Protein AF-A0A061FBX7-F1 (afdb_monomer)

Mean predicted aligned error: 16.26 Å

Structure (mmCIF, N/CA/C/O backbone):
data_AF-A0A061FBX7-F1
#
_entry.id   AF-A0A061FBX7-F1
#
loop_
_atom_site.group_PDB
_atom_site.id
_atom_site.type_symbol
_atom_site.label_atom_id
_atom_site.label_alt_id
_atom_site.label_comp_id
_atom_site.label_asym_id
_atom_site.label_entity_id
_atom_site.label_seq_id
_atom_site.pdbx_PDB_ins_code
_atom_site.Cartn_x
_atom_site.Cartn_y
_atom_site.Cartn_z
_atom_site.occupancy
_atom_site.B_iso_or_equiv
_atom_site.auth_seq_id
_atom_site.auth_comp_id
_atom_site.auth_asym_id
_atom_site.auth_atom_id
_atom_site.pdbx_PDB_model_num
ATOM 1 N N . MET A 1 1 ? -15.322 -14.212 53.741 1.00 30.73 1 MET A N 1
ATOM 2 C CA . MET A 1 1 ? -14.758 -15.428 53.111 1.00 30.73 1 MET A CA 1
ATOM 3 C C . MET A 1 1 ? -15.400 -15.727 51.765 1.00 30.73 1 MET A C 1
ATOM 5 O O . MET A 1 1 ? -14.669 -15.696 50.796 1.00 30.73 1 MET A O 1
ATOM 9 N N . LEU A 1 2 ? -16.721 -15.928 51.662 1.00 35.56 2 LEU A N 1
ATOM 10 C CA . LEU A 1 2 ? -17.399 -16.136 50.369 1.00 35.56 2 LEU A CA 1
ATOM 11 C C . LEU A 1 2 ? -17.178 -14.976 49.386 1.00 35.56 2 LEU A C 1
ATOM 13 O O . LEU A 1 2 ? -16.721 -15.187 48.275 1.00 35.56 2 LEU A O 1
ATOM 17 N N . VAL A 1 3 ? -17.413 -13.743 49.839 1.00 41.81 3 VAL A N 1
ATOM 18 C CA . VAL A 1 3 ? -17.131 -12.533 49.056 1.00 41.81 3 VAL A CA 1
ATOM 19 C C . VAL A 1 3 ? -15.663 -12.482 48.622 1.00 41.81 3 VAL A C 1
ATOM 21 O O . VAL A 1 3 ? -15.387 -12.172 47.479 1.00 41.81 3 VAL A O 1
ATOM 24 N N . ALA A 1 4 ? -14.727 -12.876 49.491 1.00 39.84 4 ALA A N 1
ATOM 25 C CA . ALA A 1 4 ? -13.305 -12.925 49.155 1.00 39.84 4 ALA A CA 1
ATOM 26 C C . ALA A 1 4 ? -12.969 -14.030 48.135 1.00 39.84 4 ALA A C 1
ATOM 28 O O . ALA A 1 4 ? -12.164 -13.789 47.252 1.00 39.84 4 ALA A O 1
ATOM 29 N N . ALA A 1 5 ? -13.604 -15.205 48.210 1.00 41.50 5 ALA A N 1
ATOM 30 C CA . ALA A 1 5 ? -13.413 -16.304 47.258 1.00 41.50 5 ALA A CA 1
ATOM 31 C C . ALA A 1 5 ? -14.024 -15.995 45.882 1.00 41.50 5 ALA A C 1
ATOM 33 O O . ALA A 1 5 ? -13.436 -16.306 44.855 1.00 41.50 5 ALA A O 1
ATOM 34 N N . ILE A 1 6 ? -15.187 -15.343 45.853 1.00 48.66 6 ILE A N 1
ATOM 35 C CA . ILE A 1 6 ? -15.814 -14.885 44.610 1.00 48.66 6 ILE A CA 1
ATOM 36 C C . ILE A 1 6 ? -15.020 -13.714 44.030 1.00 48.66 6 ILE A C 1
ATOM 38 O O . ILE A 1 6 ? -14.793 -13.680 42.827 1.00 48.66 6 ILE A O 1
ATOM 42 N N . MET A 1 7 ? -14.505 -12.808 44.866 1.00 51.25 7 MET A N 1
ATOM 43 C CA . MET A 1 7 ? -13.568 -11.777 44.418 1.00 51.25 7 MET A CA 1
ATOM 44 C C . MET A 1 7 ? -12.276 -12.377 43.858 1.00 51.25 7 MET A C 1
ATOM 46 O O . MET A 1 7 ? -11.814 -11.878 42.845 1.00 51.25 7 MET A O 1
ATOM 50 N N . ASP A 1 8 ? -11.749 -13.466 44.423 1.00 45.56 8 ASP A N 1
ATOM 51 C CA . ASP A 1 8 ? -10.567 -14.176 43.899 1.00 45.56 8 ASP A CA 1
ATOM 52 C C . ASP A 1 8 ? -10.821 -14.811 42.506 1.00 45.56 8 ASP A C 1
ATOM 54 O O . ASP A 1 8 ? -9.954 -14.867 41.630 1.00 45.56 8 ASP A O 1
ATOM 58 N N . ILE A 1 9 ? -12.065 -15.233 42.252 1.00 51.78 9 ILE A N 1
ATOM 59 C CA . ILE A 1 9 ? -12.520 -15.710 40.934 1.00 51.78 9 ILE A CA 1
ATOM 60 C C . ILE A 1 9 ? -12.683 -14.540 39.941 1.00 51.78 9 ILE A C 1
ATOM 62 O O . ILE A 1 9 ? -12.393 -14.688 38.754 1.00 51.78 9 ILE A O 1
ATOM 66 N N . VAL A 1 10 ? -13.121 -13.365 40.404 1.00 50.16 10 VAL A N 1
ATOM 67 C CA . VAL A 1 10 ? -13.249 -12.151 39.574 1.00 50.16 10 VAL A CA 1
ATOM 68 C C . VAL A 1 10 ? -11.872 -11.541 39.243 1.00 50.16 10 VAL A C 1
ATOM 70 O O . VAL A 1 10 ? -11.658 -11.114 38.108 1.00 50.16 10 VAL A O 1
ATOM 73 N N . THR A 1 11 ? -10.920 -11.532 40.188 1.00 47.50 11 THR A N 1
ATOM 74 C CA . THR A 1 11 ? -9.554 -10.979 40.030 1.00 47.50 11 THR A CA 1
ATOM 75 C C . THR A 1 11 ? -8.681 -11.799 39.086 1.00 47.50 11 THR A C 1
ATOM 77 O O . THR A 1 11 ? -8.030 -11.226 38.216 1.00 47.50 11 THR A O 1
ATOM 80 N N . SER A 1 12 ? -8.660 -13.129 39.234 1.00 49.22 12 SER A N 1
ATOM 81 C CA . SER A 1 12 ? -7.790 -14.029 38.452 1.00 49.22 12 SER A CA 1
ATOM 82 C C . SER A 1 12 ? -8.063 -13.973 36.942 1.00 49.22 12 SER A C 1
ATOM 84 O O . SER A 1 12 ? -7.177 -14.232 36.120 1.00 49.22 12 SER A O 1
ATOM 86 N N . ASN A 1 13 ? -9.271 -13.542 36.577 1.00 49.19 13 ASN A N 1
ATOM 87 C CA . ASN A 1 13 ? -9.722 -13.360 35.205 1.00 49.19 13 ASN A CA 1
ATOM 88 C C . ASN A 1 13 ? -9.327 -11.995 34.592 1.00 49.19 13 ASN A C 1
ATOM 90 O O . ASN A 1 13 ? -9.381 -11.826 33.377 1.00 49.19 13 ASN A O 1
ATOM 94 N N . CYS A 1 14 ? -8.883 -11.014 35.378 1.00 47.19 14 CYS A N 1
ATOM 95 C CA . CYS A 1 14 ? -8.523 -9.697 34.838 1.00 47.19 14 CYS A CA 1
ATOM 96 C C . CYS A 1 14 ? -7.093 -9.639 34.253 1.00 47.19 14 CYS A C 1
ATOM 98 O O . CYS A 1 14 ? -6.830 -8.816 33.372 1.00 47.19 14 CYS A O 1
ATOM 100 N N . ASP A 1 15 ? -6.187 -10.522 34.695 1.00 43.06 15 ASP A N 1
ATOM 101 C CA . ASP A 1 15 ? -4.740 -10.411 34.426 1.00 43.06 15 ASP A CA 1
ATOM 102 C C . ASP A 1 15 ? -4.200 -11.407 33.375 1.00 43.06 15 ASP A C 1
ATOM 104 O O . ASP A 1 15 ? -3.099 -11.233 32.848 1.00 43.06 15 ASP A O 1
ATOM 108 N N . SER A 1 16 ? -4.958 -12.448 33.013 1.00 43.75 16 SER A N 1
ATOM 109 C CA . SER A 1 16 ? -4.467 -13.565 32.189 1.00 43.75 16 SER A CA 1
ATOM 110 C C . SER A 1 16 ? -4.903 -13.463 30.721 1.00 43.75 16 SER A C 1
ATOM 112 O O . SER A 1 16 ? -5.888 -14.046 30.283 1.00 43.75 16 SER A O 1
ATOM 114 N N . VAL A 1 17 ? -4.148 -12.715 29.910 1.00 46.06 17 VAL A N 1
ATOM 115 C CA . VAL A 1 17 ? -4.501 -12.484 28.488 1.00 46.06 17 VAL A CA 1
ATOM 116 C C . VAL A 1 17 ? -3.499 -13.091 27.504 1.00 46.06 17 VAL A C 1
ATOM 118 O O . VAL A 1 17 ? -3.404 -12.706 26.339 1.00 46.06 17 VAL A O 1
ATOM 121 N N . GLU A 1 18 ? -2.751 -14.093 27.945 1.00 41.50 18 GLU A N 1
ATOM 122 C CA . GLU A 1 18 ? -1.848 -14.835 27.075 1.00 41.50 18 GLU A CA 1
ATOM 123 C C . GLU A 1 18 ? -2.453 -16.200 26.746 1.00 41.50 18 GLU A C 1
ATOM 125 O O . GLU A 1 18 ? -2.173 -17.204 27.386 1.00 41.50 18 GLU A O 1
ATOM 130 N N . LYS A 1 19 ? -3.281 -16.248 25.695 1.00 35.69 19 LYS A N 1
ATOM 131 C CA . LYS A 1 19 ? -3.571 -17.487 24.946 1.00 35.69 19 LYS A CA 1
ATOM 132 C C . LYS A 1 19 ? -4.233 -18.650 25.707 1.00 35.69 19 LYS A C 1
ATOM 134 O O . LYS A 1 19 ? -4.146 -19.788 25.248 1.00 35.69 19 LYS A O 1
ATOM 139 N N . VAL A 1 20 ? -4.965 -18.400 26.786 1.00 32.47 20 VAL A N 1
ATOM 140 C CA . VAL A 1 20 ? -5.817 -19.432 27.394 1.00 32.47 20 VAL A CA 1
ATOM 141 C C . VAL A 1 20 ? -7.264 -19.137 27.028 1.00 32.47 20 VAL A C 1
ATOM 143 O O . VAL A 1 20 ? -7.769 -18.050 27.288 1.00 32.47 20 VAL A O 1
ATOM 146 N N . SER A 1 21 ? -7.917 -20.094 26.369 1.00 39.56 21 SER A N 1
ATOM 147 C CA . SER A 1 21 ? -9.361 -20.088 26.141 1.00 39.56 21 SER A CA 1
ATOM 148 C C . SER A 1 21 ? -10.069 -19.835 27.471 1.00 39.56 21 SER A C 1
ATOM 150 O O . SER A 1 21 ? -10.026 -20.691 28.360 1.00 39.56 21 SER A O 1
ATOM 152 N N . PHE A 1 22 ? -10.680 -18.662 27.613 1.00 52.84 22 PHE A N 1
ATOM 153 C CA . PHE A 1 22 ? -11.500 -18.337 28.767 1.00 52.84 22 PHE A CA 1
ATOM 154 C C . PHE A 1 22 ? -12.619 -19.373 28.868 1.00 52.84 22 PHE A C 1
ATOM 156 O O . PHE A 1 22 ? -13.386 -19.552 27.921 1.00 52.84 22 PHE A O 1
ATOM 163 N N . LYS A 1 23 ? -12.691 -20.095 29.987 1.00 59.38 23 LYS A N 1
ATOM 164 C CA . LYS A 1 23 ? -13.864 -20.916 30.280 1.00 59.38 23 LYS A CA 1
ATOM 165 C C . LYS A 1 23 ? -14.866 -20.033 31.019 1.00 59.38 23 LYS A C 1
ATOM 167 O O . LYS A 1 23 ? -14.463 -19.393 31.988 1.00 59.38 23 LYS A O 1
ATOM 172 N N . PRO A 1 24 ? -16.130 -19.972 30.577 1.00 65.94 24 PRO A N 1
ATOM 173 C CA . PRO A 1 24 ? -17.159 -19.251 31.311 1.00 65.94 24 PRO A CA 1
ATOM 174 C C . PRO A 1 24 ? -17.283 -19.833 32.722 1.00 65.94 24 PRO A C 1
ATOM 176 O O . PRO A 1 24 ? -17.388 -21.050 32.888 1.00 65.94 24 PRO A O 1
ATOM 179 N N . SER A 1 25 ? -17.251 -18.965 33.735 1.00 69.44 25 SER A N 1
ATOM 180 C CA . SER A 1 25 ? -17.428 -19.371 35.138 1.00 69.44 25 SER A CA 1
ATOM 181 C C . SER A 1 25 ? -18.902 -19.532 35.520 1.00 69.44 25 SER A C 1
ATOM 183 O O . SER A 1 25 ? -19.210 -20.103 36.564 1.00 69.44 25 SER A O 1
ATOM 185 N N . LEU A 1 26 ? -19.809 -19.019 34.685 1.00 76.81 26 LEU A N 1
ATOM 186 C CA . LEU A 1 26 ? -21.256 -19.069 34.870 1.00 76.81 26 LEU A CA 1
ATOM 187 C C . LEU A 1 26 ? -21.917 -19.962 33.807 1.00 76.81 26 LEU A C 1
ATOM 189 O O . LEU A 1 26 ? -21.356 -20.149 32.725 1.00 76.81 26 LEU A O 1
ATOM 193 N N . PRO A 1 27 ? -23.096 -20.536 34.106 1.00 79.19 27 PRO A N 1
ATOM 194 C CA . PRO A 1 27 ? -23.764 -21.467 33.207 1.00 79.19 27 PRO A CA 1
ATOM 195 C C . PRO A 1 27 ? -24.262 -20.805 31.911 1.00 79.19 27 PRO A C 1
ATOM 197 O O . PRO A 1 27 ? -24.649 -19.637 31.884 1.00 79.19 27 PRO A O 1
ATOM 200 N N . GLY A 1 28 ? -24.307 -21.596 30.835 1.00 81.94 28 GLY A N 1
ATOM 201 C CA . GLY A 1 28 ? -24.834 -21.185 29.526 1.00 81.94 28 GLY A CA 1
ATOM 202 C C . GLY A 1 28 ? -26.365 -21.160 29.420 1.00 81.94 28 GLY A C 1
ATOM 203 O O . GLY A 1 28 ? -26.886 -20.817 28.365 1.00 81.94 28 GLY A O 1
ATOM 204 N N . ASN A 1 29 ? -27.074 -21.550 30.482 1.00 84.19 29 ASN A N 1
ATOM 205 C CA . ASN A 1 29 ? -28.534 -21.559 30.596 1.00 84.19 29 ASN A CA 1
ATOM 206 C C . ASN A 1 29 ? -28.996 -20.673 31.765 1.00 84.19 29 ASN A C 1
ATOM 208 O O . ASN A 1 29 ? -29.769 -21.115 32.617 1.00 84.19 29 ASN A O 1
ATOM 212 N N . ALA A 1 30 ? -28.458 -19.455 31.844 1.00 85.75 30 ALA A N 1
ATOM 213 C CA . ALA A 1 30 ? -28.849 -18.504 32.875 1.00 85.75 30 ALA A CA 1
ATOM 214 C C . ALA A 1 30 ? -30.333 -18.148 32.727 1.00 85.75 30 ALA A C 1
ATOM 216 O O . ALA A 1 30 ? -30.845 -18.036 31.613 1.00 85.75 30 ALA A O 1
ATOM 217 N N . GLU A 1 31 ? -31.037 -17.986 33.844 1.00 84.81 31 GLU A N 1
ATOM 218 C CA . GLU A 1 31 ? -32.432 -17.570 33.787 1.00 84.81 31 GLU A CA 1
ATOM 219 C C . GLU A 1 31 ? -32.503 -16.094 33.380 1.00 84.81 31 GLU A C 1
ATOM 221 O O . GLU A 1 31 ? -31.770 -15.259 33.910 1.00 84.81 31 GLU A O 1
ATOM 226 N N . MET A 1 32 ? -33.417 -15.753 32.468 1.00 88.56 32 MET A N 1
ATOM 227 C CA . MET A 1 32 ? -33.573 -14.385 31.955 1.00 88.56 32 MET A CA 1
ATOM 228 C C . MET A 1 32 ? -33.768 -13.348 33.079 1.00 88.56 32 MET A C 1
ATOM 230 O O . MET A 1 32 ? -33.271 -12.231 32.980 1.00 88.56 32 MET A O 1
ATOM 234 N N . ARG A 1 33 ? -34.402 -13.732 34.197 1.00 85.50 33 ARG A N 1
ATOM 235 C CA . ARG A 1 33 ? -34.553 -12.871 35.384 1.00 85.50 33 ARG A CA 1
ATOM 236 C C . ARG A 1 33 ? -33.225 -12.484 36.044 1.00 85.50 33 ARG A C 1
ATOM 238 O O . ARG A 1 33 ? -33.114 -11.379 36.561 1.00 85.50 33 ARG A O 1
ATOM 245 N N . ASP A 1 34 ? -32.234 -13.377 36.036 1.00 83.12 34 ASP A N 1
ATOM 246 C CA . ASP A 1 34 ? -30.929 -13.126 36.658 1.00 83.12 34 ASP A CA 1
ATOM 247 C C . ASP A 1 34 ? -30.121 -12.149 35.795 1.00 83.12 34 ASP A C 1
ATOM 249 O O . ASP A 1 34 ? -29.442 -11.264 36.317 1.00 83.12 34 ASP A O 1
ATOM 253 N N . ILE A 1 35 ? -30.254 -12.275 34.469 1.00 87.75 35 ILE A N 1
ATOM 254 C CA . ILE A 1 35 ? -29.691 -11.339 33.491 1.00 87.75 35 ILE A CA 1
ATOM 255 C C . ILE A 1 35 ? -30.348 -9.960 33.645 1.00 87.75 35 ILE A C 1
ATOM 257 O O . ILE A 1 35 ? -29.634 -8.967 33.772 1.00 87.75 35 ILE A O 1
ATOM 261 N N . ALA A 1 36 ? -31.681 -9.901 33.725 1.00 88.25 36 ALA A N 1
ATOM 262 C CA . ALA A 1 36 ? -32.429 -8.657 33.917 1.00 88.25 36 ALA A CA 1
ATOM 263 C C . ALA A 1 36 ? -32.042 -7.942 35.222 1.00 88.25 36 ALA A C 1
ATOM 265 O O . ALA A 1 36 ? -31.834 -6.732 35.234 1.00 88.25 36 ALA A O 1
ATOM 266 N N . ALA A 1 37 ? -31.867 -8.691 36.315 1.00 82.56 37 ALA A N 1
ATOM 267 C CA . ALA A 1 37 ? -31.411 -8.125 37.582 1.00 82.56 37 ALA A CA 1
ATOM 268 C C . ALA A 1 37 ? -29.996 -7.528 37.478 1.00 82.56 37 ALA A C 1
ATOM 270 O O . ALA A 1 37 ? -29.725 -6.486 38.073 1.00 82.56 37 ALA A O 1
ATOM 271 N N . ALA A 1 38 ? -29.087 -8.163 36.729 1.00 85.88 38 ALA A N 1
ATOM 272 C CA . ALA A 1 38 ? -27.748 -7.623 36.510 1.00 85.88 38 ALA A CA 1
ATOM 273 C C . ALA A 1 38 ? -27.768 -6.351 35.646 1.00 85.88 38 ALA A C 1
ATOM 275 O O . ALA A 1 38 ? -27.076 -5.395 35.988 1.00 85.88 38 ALA A O 1
ATOM 276 N N . ILE A 1 39 ? -28.574 -6.327 34.580 1.00 87.94 39 ILE A N 1
ATOM 277 C CA . ILE A 1 39 ? -28.786 -5.149 33.722 1.00 87.94 39 ILE A CA 1
ATOM 278 C C . ILE A 1 39 ? -29.280 -3.964 34.557 1.00 87.94 39 ILE A C 1
ATOM 280 O O . ILE A 1 39 ? -28.610 -2.935 34.618 1.00 87.94 39 ILE A O 1
ATOM 284 N N . HIS A 1 40 ? -30.343 -4.167 35.333 1.00 85.88 40 HIS A N 1
ATOM 285 C CA . HIS A 1 40 ? -30.916 -3.127 36.183 1.00 85.88 40 HIS A CA 1
ATOM 286 C C . HIS A 1 40 ? -29.911 -2.584 37.219 1.00 85.88 40 HIS A C 1
ATOM 288 O O . HIS A 1 40 ? -29.884 -1.392 37.516 1.00 85.88 40 HIS A O 1
ATOM 294 N N . VAL A 1 41 ? -29.058 -3.439 37.803 1.00 83.56 41 VAL A N 1
ATOM 295 C CA . VAL A 1 41 ? -28.013 -2.985 38.745 1.00 83.56 41 VAL A CA 1
ATOM 296 C C . VAL A 1 41 ? -26.962 -2.109 38.055 1.00 83.56 41 VAL A C 1
ATOM 298 O O . VAL A 1 41 ? -26.411 -1.207 38.692 1.00 83.56 41 VAL A O 1
ATOM 301 N N . ILE A 1 42 ? -26.653 -2.377 36.784 1.00 84.12 42 ILE A N 1
ATOM 302 C CA . ILE A 1 42 ? -25.707 -1.575 36.003 1.00 84.12 42 ILE A CA 1
ATOM 303 C C . ILE A 1 42 ? -26.310 -0.202 35.692 1.00 84.12 42 ILE A C 1
ATOM 305 O O . ILE A 1 42 ? -25.640 0.797 35.948 1.00 84.12 42 ILE A O 1
ATOM 309 N N . GLU A 1 43 ? -27.553 -0.160 35.213 1.00 84.56 43 GLU A N 1
ATOM 310 C CA . GLU A 1 43 ? -28.271 1.067 34.828 1.00 84.56 43 GLU A CA 1
ATOM 311 C C . GLU A 1 43 ? -28.480 2.017 36.010 1.00 84.56 43 GLU A C 1
ATOM 313 O O . GLU A 1 43 ? -28.052 3.169 35.985 1.00 84.56 43 GLU A O 1
ATOM 318 N N . GLU A 1 44 ? -29.057 1.513 37.101 1.00 81.00 44 GLU A N 1
ATOM 319 C CA . GLU A 1 44 ? -29.373 2.320 38.287 1.00 81.00 44 GLU A CA 1
ATOM 320 C C . GLU A 1 44 ? -28.124 2.662 39.118 1.00 81.00 44 GLU A C 1
ATOM 322 O O . GLU A 1 44 ? -28.169 3.435 40.079 1.00 81.00 44 GLU A O 1
ATOM 327 N N . GLY A 1 45 ? -26.977 2.054 38.794 1.00 67.25 45 GLY A N 1
ATOM 328 C CA . GLY A 1 45 ? -25.735 2.219 39.540 1.00 67.25 45 GLY A CA 1
ATOM 329 C C . GLY A 1 45 ? -25.822 1.727 40.992 1.00 67.25 45 GLY A C 1
ATOM 330 O O . GLY A 1 45 ? -24.983 2.097 41.817 1.00 67.25 45 GLY A O 1
ATOM 331 N N . GLY A 1 46 ? -26.821 0.909 41.325 1.00 61.38 46 GLY A N 1
ATOM 332 C CA . GLY A 1 46 ? -27.153 0.497 42.684 1.00 61.38 46 GLY A CA 1
ATOM 333 C C . GLY A 1 46 ? -28.169 -0.644 42.714 1.00 61.38 46 GLY A C 1
ATOM 334 O O . GLY A 1 46 ? -28.740 -1.025 41.699 1.00 61.38 46 GLY A O 1
ATOM 335 N N . MET A 1 47 ? -28.370 -1.229 43.894 1.00 53.56 47 MET A N 1
ATOM 336 C CA . MET A 1 47 ? -29.366 -2.283 44.098 1.00 53.56 47 MET A CA 1
ATOM 337 C C . MET A 1 47 ? -30.609 -1.660 44.740 1.00 53.56 47 MET A C 1
ATOM 339 O O . MET A 1 47 ? -30.519 -1.190 45.878 1.00 53.56 47 MET A O 1
ATOM 343 N N . HIS A 1 48 ? -31.744 -1.664 44.034 1.00 47.59 48 HIS A N 1
ATOM 344 C CA . HIS A 1 48 ? -33.036 -1.257 44.598 1.00 47.59 48 HIS A CA 1
ATOM 345 C C . HIS A 1 48 ? -33.662 -2.417 45.375 1.00 47.59 48 HIS A C 1
ATOM 347 O O . HIS A 1 48 ? -33.639 -3.571 44.945 1.00 47.59 48 HIS A O 1
ATOM 353 N N . LEU A 1 49 ? -34.164 -2.107 46.570 1.00 47.72 49 LEU A N 1
ATOM 354 C CA . LEU A 1 49 ? -34.883 -3.036 47.435 1.00 47.72 49 LEU A CA 1
ATOM 355 C C . LEU A 1 49 ? -36.374 -2.795 47.212 1.00 47.72 49 LEU A C 1
ATOM 357 O O . LEU A 1 49 ? -36.851 -1.701 47.495 1.00 47.72 49 LEU A O 1
ATOM 361 N N . ASP A 1 50 ? -37.097 -3.797 46.726 1.00 41.72 50 ASP A N 1
ATOM 362 C CA . ASP A 1 50 ? -38.546 -3.700 46.565 1.00 41.72 50 ASP A CA 1
ATOM 363 C C . ASP A 1 50 ? -39.207 -3.661 47.962 1.00 41.72 50 ASP A C 1
ATOM 365 O O . ASP A 1 50 ? -39.163 -4.641 48.719 1.00 41.72 50 ASP A O 1
ATOM 369 N N . GLU A 1 51 ? -39.758 -2.509 48.362 1.00 36.62 51 GLU A N 1
ATOM 370 C CA . GLU A 1 51 ? -40.687 -2.415 49.496 1.00 36.62 51 GLU A CA 1
ATOM 371 C C . GLU A 1 51 ? -42.036 -2.972 49.022 1.00 36.62 51 GLU A C 1
ATOM 373 O O . GLU A 1 51 ? -42.899 -2.245 48.538 1.00 36.62 51 GLU A O 1
ATOM 378 N N . GLY A 1 52 ? -42.216 -4.289 49.152 1.00 35.56 52 GLY A N 1
ATOM 379 C CA . GLY A 1 52 ? -43.531 -4.905 49.000 1.00 35.56 52 GLY A CA 1
ATOM 380 C C . GLY A 1 52 ? -44.536 -4.267 49.966 1.00 35.56 52 GLY A C 1
ATOM 381 O O . GLY A 1 52 ? -44.223 -4.074 51.143 1.00 35.56 52 GLY A O 1
ATOM 382 N N . GLU A 1 53 ? -45.712 -3.931 49.433 1.00 33.78 53 GLU A N 1
ATOM 383 C CA . GLU A 1 53 ? -46.841 -3.266 50.090 1.00 33.78 53 GLU A CA 1
ATOM 384 C C . GLU A 1 53 ? -46.976 -3.612 51.581 1.00 33.78 53 GLU A C 1
ATOM 386 O O . GLU A 1 53 ? -47.194 -4.762 51.974 1.00 33.78 53 GLU A O 1
ATOM 391 N N . ARG A 1 54 ? -46.860 -2.578 52.421 1.00 33.59 54 ARG A N 1
ATOM 392 C CA . ARG A 1 54 ? -47.169 -2.650 53.848 1.00 33.59 54 ARG A CA 1
ATOM 393 C C . ARG A 1 54 ? -48.655 -2.960 54.011 1.00 33.59 54 ARG A C 1
ATOM 395 O O . ARG A 1 54 ? -49.494 -2.113 53.724 1.00 33.59 54 ARG A O 1
ATOM 402 N N . ASN A 1 55 ? -48.970 -4.141 54.531 1.00 34.91 55 ASN A N 1
ATOM 403 C CA . ASN A 1 55 ? -50.053 -4.215 55.500 1.00 34.91 55 ASN A CA 1
ATOM 404 C C . ASN A 1 55 ? -49.434 -3.838 56.844 1.00 34.91 55 ASN A C 1
ATOM 406 O O . ASN A 1 55 ? -48.494 -4.491 57.299 1.00 34.91 55 ASN A O 1
ATOM 410 N N . ASP A 1 56 ? -49.909 -2.721 57.386 1.00 43.53 56 ASP A N 1
ATOM 411 C CA . ASP A 1 56 ? -49.566 -2.233 58.714 1.00 43.53 56 ASP A CA 1
ATOM 412 C C . ASP A 1 56 ? -49.894 -3.285 59.788 1.00 43.53 56 ASP A C 1
ATOM 414 O O . ASP A 1 56 ? -50.759 -4.141 59.594 1.00 43.53 56 ASP A O 1
ATOM 418 N N . ASP A 1 57 ? -49.201 -3.150 60.920 1.00 41.44 57 ASP A N 1
ATOM 419 C CA . ASP A 1 57 ? -49.297 -3.925 62.165 1.00 41.44 57 ASP A CA 1
ATOM 420 C C . ASP A 1 57 ? -48.332 -5.121 62.281 1.00 41.44 57 ASP A C 1
ATOM 422 O O . ASP A 1 57 ? -48.710 -6.279 62.148 1.00 41.44 57 ASP A O 1
ATOM 426 N N . ASP A 1 58 ? -47.061 -4.831 62.583 1.00 34.97 58 ASP A N 1
ATOM 427 C CA . ASP A 1 58 ? -46.453 -5.322 63.830 1.00 34.97 58 ASP A CA 1
ATOM 428 C C . ASP A 1 58 ? -45.102 -4.634 64.103 1.00 34.97 58 ASP A C 1
ATOM 430 O O . ASP A 1 58 ? -44.163 -4.649 63.303 1.00 34.97 58 ASP A O 1
ATOM 434 N N . ASP A 1 59 ? -45.042 -3.999 65.271 1.00 44.94 59 ASP A N 1
ATOM 435 C CA . ASP A 1 59 ? -43.889 -3.319 65.850 1.00 44.94 59 ASP A CA 1
ATOM 436 C C . ASP A 1 59 ? -43.007 -4.368 66.551 1.00 44.94 59 ASP A C 1
ATOM 438 O O . ASP A 1 59 ? -43.230 -4.701 67.714 1.00 44.94 59 ASP A O 1
ATOM 442 N N . ASP A 1 60 ? -42.022 -4.933 65.844 1.00 37.12 60 ASP A N 1
ATOM 443 C CA . ASP A 1 60 ? -40.865 -5.545 66.505 1.00 37.12 60 ASP A CA 1
ATOM 444 C C . ASP A 1 60 ? -39.567 -5.350 65.710 1.00 37.12 60 ASP A C 1
ATOM 446 O O . ASP A 1 60 ? -39.448 -5.605 64.506 1.00 37.12 60 ASP A O 1
ATOM 450 N N . GLY A 1 61 ? -38.563 -4.857 66.427 1.00 42.22 61 GLY A N 1
ATOM 451 C CA . GLY A 1 61 ? -37.253 -4.499 65.922 1.00 42.22 61 GLY A CA 1
ATOM 452 C C . GLY A 1 61 ? -36.433 -5.730 65.559 1.00 42.22 61 GLY A C 1
ATOM 453 O O . GLY A 1 61 ? -35.685 -6.261 66.373 1.00 42.22 61 GLY A O 1
ATOM 454 N N . GLY A 1 62 ? -36.472 -6.114 64.286 1.00 30.02 62 GLY A N 1
ATOM 455 C CA . GLY A 1 62 ? -35.549 -7.072 63.689 1.00 30.02 62 GLY A CA 1
ATOM 456 C C . GLY A 1 62 ? -34.885 -6.482 62.452 1.00 30.02 62 GLY A C 1
ATOM 457 O O . GLY A 1 62 ? -35.474 -6.457 61.375 1.00 30.02 62 GLY A O 1
ATOM 458 N N . ARG A 1 63 ? -33.630 -6.025 62.573 1.00 36.91 63 ARG A N 1
ATOM 459 C CA . ARG A 1 63 ? -32.788 -5.601 61.437 1.00 36.91 63 ARG A CA 1
ATOM 460 C C . ARG A 1 63 ? -32.387 -6.836 60.612 1.00 36.91 63 ARG A C 1
ATOM 462 O O . ARG A 1 63 ? -31.257 -7.308 60.693 1.00 36.91 63 ARG A O 1
ATOM 469 N N . GLY A 1 64 ? -33.334 -7.391 59.860 1.00 26.78 64 GLY A N 1
ATOM 470 C CA . GLY A 1 64 ? -33.107 -8.482 58.917 1.00 26.78 64 GLY A CA 1
ATOM 471 C C . GLY A 1 64 ? -32.377 -7.974 57.675 1.00 26.78 64 GLY A C 1
ATOM 472 O O . GLY A 1 64 ? -32.857 -7.065 57.002 1.00 26.78 64 GLY A O 1
ATOM 473 N N . MET A 1 65 ? -31.205 -8.544 57.386 1.00 30.91 65 MET A N 1
ATOM 474 C CA . MET A 1 65 ? -30.478 -8.344 56.126 1.00 30.91 65 MET A CA 1
ATOM 475 C C . MET A 1 65 ? -31.334 -8.861 54.957 1.00 30.91 65 MET A C 1
ATOM 477 O O . MET A 1 65 ? -31.730 -10.024 54.953 1.00 30.91 65 MET A O 1
ATOM 481 N N . LYS A 1 66 ? -31.616 -7.994 53.978 1.00 32.34 66 LYS A N 1
ATOM 482 C CA . LYS A 1 66 ? -32.428 -8.256 52.775 1.00 32.34 66 LYS A CA 1
ATOM 483 C C . LYS A 1 66 ? -31.566 -7.996 51.528 1.00 32.34 66 LYS A C 1
ATOM 485 O O . LYS A 1 66 ? -30.880 -6.978 51.493 1.00 32.34 66 LYS A O 1
ATOM 490 N N . GLY A 1 67 ? -31.574 -8.881 50.524 1.00 32.22 67 GLY A N 1
ATOM 491 C CA . GLY A 1 67 ? -30.875 -8.649 49.249 1.00 32.22 67 GLY A CA 1
ATOM 492 C C . GLY A 1 67 ? -31.242 -9.620 48.127 1.00 32.22 67 GLY A C 1
ATOM 493 O O . GLY A 1 67 ? -31.791 -10.690 48.387 1.00 32.22 67 GLY A O 1
ATOM 494 N N . ILE A 1 68 ? -30.923 -9.225 46.887 1.00 35.53 68 ILE A N 1
ATOM 495 C CA . ILE A 1 68 ? -31.005 -10.064 45.684 1.00 35.53 68 ILE A CA 1
ATOM 496 C C . ILE A 1 68 ? -29.857 -11.065 45.738 1.00 35.53 68 ILE A C 1
ATOM 498 O O . ILE A 1 68 ? -28.691 -10.696 45.855 1.00 35.53 68 ILE A O 1
ATOM 502 N N . GLY A 1 69 ? -30.192 -12.346 45.679 1.00 31.83 69 GLY A N 1
ATOM 503 C CA . GLY A 1 69 ? -29.210 -13.406 45.631 1.00 31.83 69 GLY A CA 1
ATOM 504 C C . GLY A 1 69 ? -28.908 -13.811 44.195 1.00 31.83 69 GLY A C 1
ATOM 505 O O . GLY A 1 69 ? -29.705 -14.524 43.598 1.00 31.83 69 GLY A O 1
ATOM 506 N N . ILE A 1 70 ? -27.736 -13.446 43.671 1.00 38.09 70 ILE A N 1
ATOM 507 C CA . ILE A 1 70 ? -27.219 -14.082 42.448 1.00 38.09 70 ILE A CA 1
ATOM 508 C C . ILE A 1 70 ? -26.822 -15.510 42.829 1.00 38.09 70 ILE A C 1
ATOM 510 O O . ILE A 1 70 ? -25.934 -15.699 43.665 1.00 38.09 70 ILE A O 1
ATOM 514 N N . LYS A 1 71 ? -27.505 -16.515 42.272 1.00 31.77 71 LYS A N 1
ATOM 515 C CA . LYS A 1 71 ? -27.282 -17.929 42.597 1.00 31.77 71 LYS A CA 1
ATOM 516 C C . LYS A 1 71 ? -26.076 -18.452 41.812 1.00 31.77 71 LYS A C 1
ATOM 518 O O . LYS A 1 71 ? -26.212 -19.003 40.724 1.00 31.77 71 LYS A O 1
ATOM 523 N N . ILE A 1 72 ? -24.877 -18.266 42.357 1.00 33.88 72 ILE A N 1
ATOM 524 C CA . ILE A 1 72 ? -23.630 -18.734 41.740 1.00 33.88 72 ILE A CA 1
ATOM 525 C C . ILE A 1 72 ? -23.323 -20.122 42.298 1.00 33.88 72 ILE A C 1
ATOM 527 O O . ILE A 1 72 ? -22.956 -20.236 43.463 1.00 33.88 72 ILE A O 1
ATOM 531 N N . LEU A 1 73 ? -23.466 -21.146 41.444 1.00 31.03 73 LEU A N 1
ATOM 532 C CA . LEU A 1 73 ? -23.225 -22.575 41.710 1.00 31.03 73 LEU A CA 1
ATOM 533 C C . LEU A 1 73 ? -24.033 -23.153 42.889 1.00 31.03 73 LEU A C 1
ATOM 535 O O . LEU A 1 73 ? -23.922 -22.708 44.027 1.00 31.03 73 LEU A O 1
ATOM 539 N N . GLU A 1 74 ? -24.850 -24.172 42.599 1.00 32.16 74 GLU A N 1
ATOM 540 C CA . GLU A 1 74 ? -25.496 -25.085 43.566 1.00 32.16 74 GLU A CA 1
ATOM 541 C C . GLU A 1 74 ? -25.824 -24.494 44.960 1.00 32.16 74 GLU A C 1
ATOM 543 O O . GLU A 1 74 ? -25.503 -25.069 45.995 1.00 32.16 74 GLU A O 1
ATOM 548 N N . GLY A 1 75 ? -26.513 -23.344 44.997 1.00 33.28 75 GLY A N 1
ATOM 549 C CA . GLY A 1 75 ? -27.165 -22.837 46.212 1.00 33.28 75 GLY A CA 1
ATOM 550 C C . GLY A 1 75 ? -26.520 -21.652 46.936 1.00 33.28 75 GLY A C 1
ATOM 551 O O . GLY A 1 75 ? -27.043 -21.280 47.984 1.00 33.28 75 GLY A O 1
ATOM 552 N N . THR A 1 76 ? -25.468 -21.014 46.411 1.00 31.19 76 THR A N 1
ATOM 553 C CA . THR A 1 76 ? -24.835 -19.877 47.110 1.00 31.19 76 THR A CA 1
ATOM 554 C C . THR A 1 76 ? -25.271 -18.519 46.548 1.00 31.19 76 THR A C 1
ATOM 556 O O . THR A 1 76 ? -25.082 -18.245 45.365 1.00 31.19 76 THR A O 1
ATOM 559 N N . THR A 1 77 ? -25.850 -17.661 47.395 1.00 34.03 77 THR A N 1
ATOM 560 C CA . THR A 1 77 ? -26.307 -16.300 47.058 1.00 34.03 77 THR A CA 1
ATOM 561 C C . THR A 1 77 ? -25.336 -15.226 47.559 1.00 34.03 77 THR A C 1
ATOM 563 O O . THR A 1 77 ? -24.890 -15.259 48.706 1.00 34.03 77 THR A O 1
ATOM 566 N N . VAL A 1 78 ? -24.994 -14.262 46.697 1.00 37.88 78 VAL A N 1
ATOM 567 C CA . VAL A 1 78 ? -24.090 -13.136 47.014 1.00 37.88 78 VAL A CA 1
ATOM 568 C C . VAL A 1 78 ? -24.890 -11.845 47.170 1.00 37.88 78 VAL A C 1
ATOM 570 O O . VAL A 1 78 ? -25.672 -11.520 46.286 1.00 37.88 78 VAL A O 1
ATOM 573 N N . LEU A 1 79 ? -24.668 -11.104 48.264 1.00 35.78 79 LEU A N 1
ATOM 574 C CA . LEU A 1 79 ? -25.258 -9.783 48.524 1.00 35.78 79 LEU A CA 1
ATOM 575 C C . LEU A 1 79 ? -24.264 -8.654 48.193 1.00 35.78 79 LEU A C 1
ATOM 577 O O . LEU A 1 79 ? -23.157 -8.633 48.737 1.00 35.78 79 LEU A O 1
ATOM 581 N N . GLY A 1 80 ? -24.673 -7.702 47.348 1.00 37.44 80 GLY A N 1
ATOM 582 C CA . GLY A 1 80 ? -23.943 -6.460 47.058 1.00 37.44 80 GLY A CA 1
ATOM 583 C C . GLY A 1 80 ? -24.467 -5.260 47.862 1.00 37.44 80 GLY A C 1
ATOM 584 O O . GLY A 1 80 ? -25.646 -5.201 48.195 1.00 37.44 80 GLY A O 1
ATOM 585 N N . LEU A 1 81 ? -23.589 -4.300 48.179 1.00 37.28 81 LEU A N 1
ATOM 586 C CA . LEU A 1 81 ? -23.935 -3.020 48.823 1.00 37.28 81 LEU A CA 1
ATOM 587 C C . LEU A 1 81 ? -24.100 -1.909 47.763 1.00 37.28 81 LEU A C 1
ATOM 589 O O . LEU A 1 81 ? -23.324 -1.855 46.803 1.00 37.28 81 LEU A O 1
ATOM 593 N N . SER A 1 82 ? -25.132 -1.072 47.942 1.00 34.78 82 SER A N 1
ATOM 594 C CA . SER A 1 82 ? -25.637 -0.070 46.981 1.00 34.78 82 SER A CA 1
ATOM 595 C C . SER A 1 82 ? -24.950 1.297 47.101 1.00 34.78 82 SER A C 1
ATOM 597 O O . SER A 1 82 ? -24.499 1.653 48.190 1.00 34.78 82 SER A O 1
ATOM 599 N N . ARG A 1 83 ? -24.902 2.070 46.002 1.00 37.69 83 ARG A N 1
ATOM 600 C CA . ARG A 1 83 ? -24.511 3.492 45.999 1.00 37.69 83 ARG A CA 1
ATOM 601 C C . ARG A 1 83 ? -25.605 4.333 46.662 1.00 37.69 83 ARG A C 1
ATOM 603 O O . ARG A 1 83 ? -26.776 4.199 46.324 1.00 37.69 83 ARG A O 1
ATOM 610 N N . THR A 1 84 ? -25.243 5.243 47.563 1.00 27.61 84 THR A N 1
ATOM 611 C CA . THR A 1 84 ? -26.141 6.344 47.944 1.00 27.61 84 THR A CA 1
ATOM 612 C C . THR A 1 84 ? -26.065 7.424 46.868 1.00 27.61 84 THR A C 1
ATOM 614 O O . THR A 1 84 ? -25.023 8.059 46.705 1.00 27.61 84 THR A O 1
ATOM 617 N N . SER A 1 85 ? -27.149 7.590 46.113 1.00 26.67 85 SER A N 1
ATOM 618 C CA . SER A 1 85 ? -27.323 8.656 45.126 1.00 26.67 85 SER A CA 1
ATOM 619 C C . SER A 1 85 ? -27.427 10.016 45.830 1.00 26.67 85 SER A C 1
ATOM 621 O O . SER A 1 85 ? -28.403 10.270 46.531 1.00 26.67 85 SER A O 1
ATOM 623 N N . GLU A 1 86 ? -26.434 10.891 45.658 1.00 25.42 86 GLU A N 1
ATOM 624 C CA . GLU A 1 86 ? -26.645 12.339 45.757 1.00 25.42 86 GLU A CA 1
ATOM 625 C C . GLU A 1 86 ? -26.636 12.902 44.336 1.00 25.42 86 GLU A C 1
ATOM 627 O O . GLU A 1 86 ? -25.596 13.131 43.71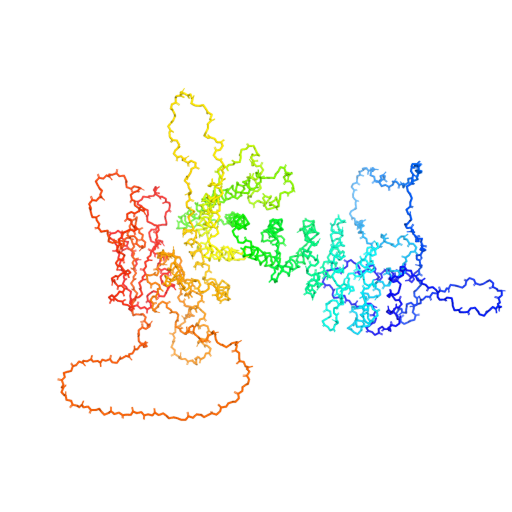7 1.00 25.42 86 GLU A O 1
ATOM 632 N N . LEU A 1 87 ? -27.845 13.068 43.811 1.00 24.61 87 LEU A N 1
ATOM 633 C CA . LEU A 1 87 ? -28.144 13.758 42.570 1.00 24.61 87 LEU A CA 1
ATOM 634 C C . LEU A 1 87 ? -27.819 15.255 42.765 1.00 24.61 87 LEU A C 1
ATOM 636 O O . LEU A 1 87 ? -28.589 15.982 43.392 1.00 24.61 87 LEU A O 1
ATOM 640 N N . MET A 1 88 ? -26.680 15.740 42.261 1.00 22.94 88 MET A N 1
ATOM 641 C CA . MET A 1 88 ? -26.447 17.186 42.150 1.00 22.94 88 MET A CA 1
ATOM 642 C C . MET A 1 88 ? -27.256 17.722 40.965 1.00 22.94 88 MET A C 1
ATOM 644 O O . MET A 1 88 ? -26.838 17.641 39.811 1.00 22.94 88 MET A O 1
ATOM 648 N N . MET A 1 89 ? -28.433 18.263 41.274 1.00 23.39 89 MET A N 1
ATOM 649 C CA . MET A 1 89 ? -29.189 19.139 40.384 1.00 23.39 89 MET A CA 1
ATOM 650 C C . MET A 1 89 ? -28.331 20.368 40.061 1.00 23.39 89 MET A C 1
ATOM 652 O O . MET A 1 89 ? -27.975 21.135 40.956 1.00 23.39 89 MET A O 1
ATOM 656 N N . PHE A 1 90 ? -27.989 20.549 38.787 1.00 23.47 90 PHE A N 1
ATOM 657 C CA . PHE A 1 90 ? -27.488 21.824 38.288 1.00 23.47 90 PHE A CA 1
ATOM 658 C C . PHE A 1 90 ? -28.656 22.806 38.260 1.00 23.47 90 PHE A C 1
ATOM 660 O O . PHE A 1 90 ? -29.538 22.677 37.414 1.00 23.47 90 PHE A O 1
ATOM 667 N N . ASP A 1 91 ? -28.642 23.784 39.161 1.00 23.17 91 ASP A N 1
ATOM 668 C CA . ASP A 1 91 ? -29.471 24.975 39.030 1.00 23.17 91 ASP A CA 1
ATOM 669 C C . ASP A 1 91 ? -28.583 26.222 38.996 1.00 23.17 91 ASP A C 1
ATOM 671 O O . ASP A 1 91 ? -27.569 26.326 39.693 1.00 23.17 91 ASP A O 1
ATOM 675 N N . HIS A 1 92 ? -28.932 27.133 38.095 1.00 28.05 92 HIS A N 1
ATOM 676 C CA . HIS A 1 92 ? -28.191 28.350 37.795 1.00 28.05 92 HIS A CA 1
ATOM 677 C C . HIS A 1 92 ? -28.392 29.419 38.876 1.00 28.05 92 HIS A C 1
ATOM 679 O O . HIS A 1 92 ? -29.507 29.900 39.060 1.00 28.05 92 HIS A O 1
ATOM 685 N N . SER A 1 93 ? -27.302 29.911 39.470 1.00 26.86 93 SER A N 1
ATOM 686 C CA . SER A 1 93 ? -27.213 31.308 39.918 1.00 26.86 93 SER A CA 1
ATOM 687 C C . SER A 1 93 ? -25.762 31.745 40.131 1.00 26.86 93 SER A C 1
ATOM 689 O O . SER A 1 93 ? -25.025 31.117 40.893 1.00 26.86 93 SER A O 1
ATOM 691 N N . ASP A 1 94 ? -25.387 32.842 39.474 1.00 26.05 94 ASP A N 1
ATOM 692 C CA . ASP A 1 94 ? -24.215 33.665 39.775 1.00 26.05 94 ASP A CA 1
ATOM 693 C C . ASP A 1 94 ? -24.302 34.229 41.207 1.00 26.05 94 ASP A C 1
ATOM 695 O O . ASP A 1 94 ? -25.315 34.834 41.548 1.00 26.05 94 ASP A O 1
ATOM 699 N N . ASP A 1 95 ? -23.264 34.045 42.035 1.00 26.41 95 ASP A N 1
ATOM 700 C CA . ASP A 1 95 ? -22.516 35.154 42.661 1.00 26.41 95 ASP A CA 1
ATOM 701 C C . ASP A 1 95 ? -21.389 34.681 43.614 1.00 26.41 95 ASP A C 1
ATOM 703 O O . ASP A 1 95 ? -21.567 33.856 44.505 1.00 26.41 95 ASP A O 1
ATOM 707 N N . THR A 1 96 ? -20.216 35.285 43.404 1.00 25.28 96 THR A N 1
ATOM 708 C CA . THR A 1 96 ? -19.102 35.617 44.323 1.00 25.28 96 THR A CA 1
ATOM 709 C C . THR A 1 96 ? -18.663 34.690 45.481 1.00 25.28 96 THR A C 1
ATOM 711 O O . THR A 1 96 ? -19.304 34.599 46.521 1.00 25.28 96 THR A O 1
ATOM 714 N N . ASN A 1 97 ? -17.419 34.199 45.351 1.00 25.55 97 ASN A N 1
ATOM 715 C CA . ASN A 1 97 ? -16.340 34.091 46.357 1.00 25.55 97 ASN A CA 1
ATOM 716 C C . ASN A 1 97 ? -16.697 33.870 47.842 1.00 25.55 97 ASN A C 1
ATOM 718 O O . ASN A 1 97 ? -16.933 34.852 48.537 1.00 25.55 97 ASN A O 1
ATOM 722 N N . VAL A 1 98 ? -16.452 32.653 48.359 1.00 28.02 98 VAL A N 1
ATOM 723 C CA . VAL A 1 98 ? -15.635 32.397 49.572 1.00 28.02 98 VAL A CA 1
ATOM 724 C C . VAL A 1 98 ? -15.014 30.991 49.468 1.00 28.02 98 VAL A C 1
ATOM 726 O O . VAL A 1 98 ? -15.723 29.989 49.437 1.00 28.02 98 VAL A O 1
ATOM 729 N N . GLU A 1 99 ? -13.681 30.920 49.430 1.00 26.61 99 GLU A N 1
ATOM 730 C CA . GLU A 1 99 ? -12.885 29.698 49.612 1.00 26.61 99 GLU A CA 1
ATOM 731 C C . GLU A 1 99 ? -13.161 29.052 50.981 1.00 26.61 99 GLU A C 1
ATOM 733 O O . GLU A 1 99 ? -13.034 29.702 52.020 1.00 26.61 99 GLU A O 1
ATOM 738 N N . SER A 1 100 ? -13.440 27.744 51.003 1.00 26.30 100 SER A N 1
ATOM 739 C CA . SER A 1 100 ? -13.220 26.921 52.194 1.00 26.30 100 SER A CA 1
ATOM 740 C C . SER A 1 100 ? -12.420 25.676 51.833 1.00 26.30 100 SER A C 1
ATOM 742 O O . SER A 1 100 ? -12.894 24.719 51.225 1.00 26.30 100 SER A O 1
ATOM 744 N N . ASP A 1 101 ? -11.158 25.776 52.218 1.00 26.59 101 ASP A N 1
ATOM 745 C CA . ASP A 1 101 ? -10.085 24.805 52.183 1.00 26.59 101 ASP A CA 1
ATOM 746 C C . ASP A 1 101 ? -10.400 23.587 53.079 1.00 26.59 101 ASP A C 1
ATOM 748 O O . ASP A 1 101 ? -10.516 23.702 54.303 1.00 26.59 101 ASP A O 1
ATOM 752 N N . ARG A 1 102 ? -10.512 22.393 52.483 1.00 25.12 102 ARG A N 1
ATOM 753 C CA . ARG A 1 102 ? -10.278 21.117 53.180 1.00 25.12 102 ARG A CA 1
ATOM 754 C C . ARG A 1 102 ? -9.477 20.183 52.284 1.00 25.12 102 ARG A C 1
ATOM 756 O O . ARG A 1 102 ? -10.008 19.446 51.458 1.00 25.12 102 ARG A O 1
ATOM 763 N N . GLY A 1 103 ? -8.164 20.252 52.482 1.00 24.50 103 GLY A N 1
ATOM 764 C CA . GLY A 1 103 ? -7.156 19.490 51.766 1.00 24.50 103 GLY A CA 1
ATOM 765 C C . GLY A 1 103 ? -7.283 17.969 51.884 1.00 24.50 103 GLY A C 1
ATOM 766 O O . GLY A 1 103 ? -7.425 17.392 52.961 1.00 24.50 103 GLY A O 1
ATOM 767 N N . THR A 1 104 ? -7.115 17.319 50.738 1.00 24.08 104 THR A N 1
ATOM 768 C CA . THR A 1 104 ? -6.676 15.928 50.602 1.00 24.08 104 THR A CA 1
ATOM 769 C C . THR A 1 104 ? -5.275 15.754 51.204 1.00 24.08 104 THR A C 1
ATOM 771 O O . THR A 1 104 ? -4.362 16.487 50.800 1.00 24.08 104 THR A O 1
ATOM 774 N N . PRO A 1 105 ? -5.024 14.793 52.112 1.00 25.00 105 PRO A N 1
ATOM 775 C CA . PRO A 1 105 ? -3.674 14.566 52.595 1.00 25.00 105 PRO A CA 1
ATOM 776 C C . PRO A 1 105 ? -2.852 13.829 51.533 1.00 25.00 105 PRO A C 1
ATOM 778 O O . PRO A 1 105 ? -3.100 12.675 51.190 1.00 25.00 105 PRO A O 1
ATOM 781 N N . LYS A 1 106 ? -1.826 14.523 51.034 1.00 29.45 106 LYS A N 1
ATOM 782 C CA . LYS A 1 106 ? -0.659 13.934 50.376 1.00 29.45 106 LYS A CA 1
ATOM 783 C C . LYS A 1 106 ? 0.040 13.003 51.368 1.00 29.45 106 LYS A C 1
ATOM 785 O O . LYS A 1 106 ? 0.570 13.462 52.378 1.00 29.45 106 LYS A O 1
ATOM 790 N N . THR A 1 107 ? 0.125 11.713 51.068 1.00 26.50 107 THR A N 1
ATOM 791 C CA . THR A 1 107 ? 1.085 10.814 51.727 1.00 26.50 107 THR A CA 1
ATOM 792 C C . THR A 1 107 ? 1.627 9.820 50.705 1.00 26.50 107 THR A C 1
ATOM 794 O O . THR A 1 107 ? 1.227 8.667 50.651 1.00 26.50 107 THR A O 1
ATOM 797 N N . LEU A 1 108 ? 2.542 10.298 49.858 1.00 29.38 108 LEU A N 1
ATOM 798 C CA . LEU A 1 108 ? 3.354 9.465 48.960 1.00 29.38 108 LEU A CA 1
ATOM 799 C C . LEU A 1 108 ? 4.815 9.944 48.971 1.00 29.38 108 LEU A C 1
ATOM 801 O O . LEU A 1 108 ? 5.463 10.105 47.944 1.00 29.38 108 LEU A O 1
ATOM 805 N N . ALA A 1 109 ? 5.324 10.244 50.167 1.00 27.86 109 ALA A N 1
ATOM 806 C CA . ALA A 1 109 ? 6.705 10.664 50.369 1.00 27.86 109 ALA A CA 1
ATOM 807 C C . ALA A 1 109 ? 7.169 10.308 51.784 1.00 27.86 109 ALA A C 1
ATOM 809 O O . ALA A 1 109 ? 7.242 11.183 52.635 1.00 27.86 109 ALA A O 1
ATOM 810 N N . LEU A 1 110 ? 7.436 9.024 52.044 1.00 27.73 110 LEU A N 1
ATOM 811 C CA . LEU A 1 110 ? 8.296 8.551 53.140 1.00 27.73 110 LEU A CA 1
ATOM 812 C C . LEU A 1 110 ? 8.410 7.026 53.058 1.00 27.73 110 LEU A C 1
ATOM 814 O O . LEU A 1 110 ? 7.667 6.319 53.717 1.00 27.73 110 LEU A O 1
ATOM 818 N N . LEU A 1 111 ? 9.315 6.534 52.211 1.00 27.58 111 LEU A N 1
ATOM 819 C CA . LEU A 1 111 ? 9.943 5.206 52.309 1.00 27.58 111 LEU A CA 1
ATOM 820 C C . LEU A 1 111 ? 11.085 5.153 51.282 1.00 27.58 111 LEU A C 1
ATOM 822 O O . LEU A 1 111 ? 11.043 4.431 50.300 1.00 27.58 111 LEU A O 1
ATOM 826 N N . ASN A 1 112 ? 12.084 6.016 51.464 1.00 29.25 112 ASN A N 1
ATOM 827 C CA . ASN A 1 112 ? 13.376 5.898 50.791 1.00 29.25 112 ASN A CA 1
ATOM 828 C C . ASN A 1 112 ? 14.423 6.582 51.664 1.00 29.25 112 ASN A C 1
ATOM 830 O O . ASN A 1 112 ? 14.680 7.777 51.525 1.00 29.25 112 ASN A O 1
ATOM 834 N N . LYS A 1 113 ? 14.954 5.819 52.621 1.00 26.14 113 LYS A N 1
ATOM 835 C CA . LYS A 1 113 ? 16.252 6.021 53.274 1.00 26.14 113 LYS A CA 1
ATOM 836 C C . LYS A 1 113 ? 16.479 4.850 54.225 1.00 26.14 113 LYS A C 1
ATOM 838 O O . LYS A 1 113 ? 15.901 4.834 55.300 1.00 26.14 113 LYS A O 1
ATOM 843 N N . HIS A 1 114 ? 17.273 3.875 53.796 1.00 25.98 114 HIS A N 1
ATOM 844 C CA . HIS A 1 114 ? 18.414 3.356 54.554 1.00 25.98 114 HIS A CA 1
ATOM 845 C C . HIS A 1 114 ? 19.221 2.399 53.665 1.00 25.98 114 HIS A C 1
ATOM 847 O O . HIS A 1 114 ? 18.689 1.447 53.103 1.00 25.98 114 HIS A O 1
ATOM 853 N N . ASP A 1 115 ? 20.503 2.729 53.518 1.00 24.42 115 ASP A N 1
ATOM 854 C CA . ASP A 1 115 ? 21.515 2.013 52.750 1.00 24.42 115 ASP A CA 1
ATOM 855 C C . ASP A 1 115 ? 22.077 0.783 53.483 1.00 24.42 115 ASP A C 1
ATOM 857 O O . ASP A 1 115 ? 22.188 0.759 54.710 1.00 24.42 115 ASP A O 1
ATOM 861 N N . SER A 1 116 ? 22.625 -0.111 52.651 1.00 24.23 116 SER A N 1
ATOM 862 C CA . SER A 1 116 ? 23.783 -1.001 52.853 1.00 24.23 116 SER A CA 1
ATOM 863 C C . SER A 1 116 ? 23.572 -2.468 53.274 1.00 24.23 116 SER A C 1
ATOM 865 O O . SER A 1 116 ? 22.888 -2.787 54.237 1.00 24.23 116 SER A O 1
ATOM 867 N N . SER A 1 117 ? 24.328 -3.324 52.562 1.00 23.50 117 SER A N 1
ATOM 868 C CA . SER A 1 117 ? 24.799 -4.678 52.911 1.00 23.50 117 SER A CA 1
ATOM 869 C C . SER A 1 117 ? 24.018 -5.906 52.398 1.00 23.50 117 SER A C 1
ATOM 871 O O . SER A 1 117 ? 23.110 -6.412 53.040 1.00 23.50 117 SER A O 1
ATOM 873 N N . VAL A 1 118 ? 24.500 -6.426 51.260 1.00 27.73 118 VAL A N 1
ATOM 874 C CA . VAL A 1 118 ? 24.754 -7.844 50.906 1.00 27.73 118 VAL A CA 1
ATOM 875 C C . VAL A 1 118 ? 23.869 -8.933 51.545 1.00 27.73 118 VAL A C 1
ATOM 877 O O . VAL A 1 118 ? 24.043 -9.286 52.706 1.00 27.73 118 VAL A O 1
ATOM 880 N N . GLY A 1 119 ? 23.106 -9.621 50.682 1.00 27.16 119 GLY A N 1
ATOM 881 C CA . GLY A 1 119 ? 22.980 -11.083 50.732 1.00 27.16 119 GLY A CA 1
ATOM 882 C C . GLY A 1 119 ? 21.649 -11.676 51.196 1.00 27.16 119 GLY A C 1
ATOM 883 O O . GLY A 1 119 ? 21.619 -12.288 52.250 1.00 27.16 119 GLY A O 1
ATOM 884 N N . GLN A 1 120 ? 20.601 -11.624 50.364 1.00 25.11 120 GLN A N 1
ATOM 885 C CA . GLN A 1 120 ? 19.685 -12.760 50.142 1.00 25.11 120 GLN A CA 1
ATOM 886 C C . GLN A 1 120 ? 18.691 -12.427 49.023 1.00 25.11 120 GLN A C 1
ATOM 888 O O . GLN A 1 120 ? 17.772 -11.631 49.184 1.00 25.11 120 GLN A O 1
ATOM 893 N N . ALA A 1 121 ? 18.903 -13.037 47.859 1.00 27.97 121 ALA A N 1
ATOM 894 C CA . ALA A 1 121 ? 17.936 -13.047 46.777 1.00 27.97 121 ALA A CA 1
ATOM 895 C C . ALA A 1 121 ? 16.837 -14.061 47.114 1.00 27.97 121 ALA A C 1
ATOM 897 O O . ALA A 1 121 ? 17.121 -15.255 47.185 1.00 27.97 121 ALA A O 1
ATOM 898 N N . ASN A 1 122 ? 15.622 -13.572 47.367 1.00 28.17 122 ASN A N 1
ATOM 899 C CA . ASN A 1 122 ? 14.345 -14.130 46.911 1.00 28.17 122 ASN A CA 1
ATOM 900 C C . ASN A 1 122 ? 13.180 -13.384 47.581 1.00 28.17 122 ASN A C 1
ATOM 902 O O . ASN A 1 122 ? 13.205 -13.159 48.785 1.00 28.17 122 ASN A O 1
ATOM 906 N N . LEU A 1 123 ? 12.146 -13.103 46.777 1.00 28.44 123 LEU A N 1
ATOM 907 C CA . LEU A 1 123 ? 10.818 -12.593 47.149 1.00 28.44 123 LEU A CA 1
ATOM 908 C C . LEU A 1 123 ? 10.716 -11.090 47.471 1.00 28.44 123 LEU A C 1
ATOM 910 O O . LEU A 1 123 ? 10.670 -10.679 48.624 1.00 28.44 123 LEU A O 1
ATOM 914 N N . SER A 1 124 ? 10.477 -10.285 46.437 1.00 22.45 124 SER A N 1
ATOM 915 C CA . SER A 1 124 ? 9.409 -9.284 46.518 1.00 22.45 124 SER A CA 1
ATOM 916 C C . SER A 1 124 ? 8.799 -9.077 45.136 1.00 22.45 124 SER A C 1
ATOM 918 O O . SER A 1 124 ? 9.431 -8.614 44.189 1.00 22.45 124 SER A O 1
ATOM 920 N N . ALA A 1 125 ? 7.555 -9.535 45.028 1.00 26.44 125 ALA A N 1
ATOM 921 C CA . ALA A 1 125 ? 6.684 -9.318 43.896 1.00 26.44 125 ALA A CA 1
ATOM 922 C C . ALA A 1 125 ? 6.572 -7.814 43.626 1.00 26.44 125 ALA A C 1
ATOM 924 O O . ALA A 1 125 ? 6.272 -7.032 44.529 1.00 26.44 125 ALA A O 1
ATOM 925 N N . ALA A 1 126 ? 6.805 -7.427 42.373 1.00 23.44 126 ALA A N 1
ATOM 926 C CA . ALA A 1 126 ? 6.310 -6.166 41.861 1.00 23.44 126 ALA A CA 1
ATOM 927 C C . A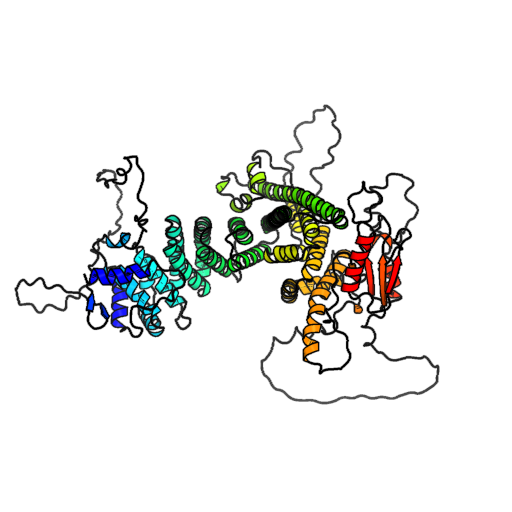LA A 1 126 ? 4.793 -6.158 42.091 1.00 23.44 126 ALA A C 1
ATOM 929 O O . ALA A 1 126 ? 4.082 -7.012 41.565 1.00 23.44 126 ALA A O 1
ATOM 930 N N . VAL A 1 127 ? 4.322 -5.256 42.949 1.00 25.56 127 VAL A N 1
ATOM 931 C CA . VAL A 1 127 ? 2.896 -5.045 43.189 1.00 25.56 127 VAL A CA 1
ATOM 932 C C . VAL A 1 127 ? 2.301 -4.539 41.878 1.00 25.56 127 VAL A C 1
ATOM 934 O O . VAL A 1 127 ? 2.563 -3.416 41.454 1.00 25.56 127 VAL A O 1
ATOM 937 N N . VAL A 1 128 ? 1.581 -5.431 41.204 1.00 32.41 128 VAL A N 1
ATOM 938 C CA . VAL A 1 128 ? 0.800 -5.163 39.996 1.00 32.41 128 VAL A CA 1
ATOM 939 C C . VAL A 1 128 ? -0.428 -4.335 40.402 1.00 32.41 128 VAL A C 1
ATOM 941 O O . VAL A 1 128 ? -1.079 -4.702 41.383 1.00 32.41 128 VAL A O 1
ATOM 944 N N . PRO A 1 129 ? -0.779 -3.246 39.691 1.00 30.55 129 PRO A N 1
ATOM 945 C CA . PRO A 1 129 ? -2.049 -2.558 39.899 1.00 30.55 129 PRO A CA 1
ATOM 946 C C . PRO A 1 129 ? -3.167 -3.456 39.357 1.00 30.55 129 PRO A C 1
ATOM 948 O O . PRO A 1 129 ? -3.350 -3.584 38.149 1.00 30.55 129 PRO A O 1
ATOM 951 N N . GLY A 1 130 ? -3.864 -4.146 40.252 1.00 39.75 130 GLY A N 1
ATOM 952 C CA . GLY A 1 130 ? -4.990 -5.024 39.941 1.00 39.75 130 GLY A CA 1
ATOM 953 C C . GLY A 1 130 ? -6.140 -4.733 40.894 1.00 39.75 130 GLY A C 1
ATOM 954 O O . GLY A 1 130 ? -5.857 -4.336 42.017 1.00 39.75 130 GLY A O 1
ATOM 955 N N . LEU A 1 131 ? -7.379 -4.917 40.403 1.00 41.88 131 LEU A N 1
ATOM 956 C CA . LEU A 1 131 ? -8.749 -4.881 40.982 1.00 41.88 131 LEU A CA 1
ATOM 957 C C . LEU A 1 131 ? -9.028 -4.098 42.288 1.00 41.88 131 LEU A C 1
ATOM 959 O O . LEU A 1 131 ? -10.079 -3.473 42.426 1.00 41.88 131 LEU A O 1
ATOM 963 N N . TRP A 1 132 ? -8.117 -4.139 43.248 1.00 45.47 132 TRP A N 1
ATOM 964 C CA . TRP A 1 132 ? -8.134 -3.406 44.499 1.00 45.47 132 TRP A CA 1
ATOM 965 C C . TRP A 1 132 ? -8.438 -1.919 44.303 1.00 45.47 132 TRP A C 1
ATOM 967 O O . TRP A 1 132 ? -9.193 -1.392 45.107 1.00 45.47 132 TRP A O 1
ATOM 977 N N . ASP A 1 133 ? -7.979 -1.256 43.236 1.00 48.94 133 ASP A N 1
ATOM 978 C CA . ASP A 1 133 ? -8.214 0.186 43.028 1.00 48.94 133 ASP A CA 1
ATOM 979 C C . ASP A 1 133 ? -9.703 0.599 43.112 1.00 48.94 133 ASP A C 1
ATOM 981 O O . ASP A 1 133 ? -10.011 1.615 43.739 1.00 48.94 133 ASP A O 1
ATOM 985 N N . ASP A 1 134 ? -10.634 -0.213 42.590 1.00 48.31 134 ASP A N 1
ATOM 986 C CA . ASP A 1 134 ? -12.080 0.091 42.605 1.00 48.31 134 ASP A CA 1
ATOM 987 C C . ASP A 1 134 ? -12.792 -0.422 43.874 1.00 48.31 134 ASP A C 1
ATOM 989 O O . ASP A 1 134 ? -13.790 0.139 44.329 1.00 48.31 134 ASP A O 1
ATOM 993 N N . LEU A 1 135 ? -12.268 -1.495 44.470 1.00 50.97 135 LEU A N 1
ATOM 994 C CA . LEU A 1 135 ? -12.896 -2.249 45.560 1.00 50.97 135 LEU A CA 1
ATOM 995 C C . LEU A 1 135 ? -12.627 -1.697 46.967 1.00 50.97 135 LEU A C 1
ATOM 997 O O . LEU A 1 135 ? -13.164 -2.210 47.948 1.00 50.97 135 LEU A O 1
ATOM 1001 N N . HIS A 1 136 ? -11.848 -0.617 47.078 1.00 46.03 136 HIS A N 1
ATOM 1002 C CA . HIS A 1 136 ? -11.673 0.119 48.335 1.00 46.03 136 HIS A CA 1
ATOM 1003 C C . HIS A 1 136 ? -12.923 0.922 48.755 1.00 46.03 136 HIS A C 1
ATOM 1005 O O . HIS A 1 136 ? -12.959 1.452 49.867 1.00 46.03 136 HIS A O 1
ATOM 1011 N N . ARG A 1 137 ? -13.953 1.038 47.901 1.00 45.31 137 ARG A N 1
ATOM 1012 C CA . ARG A 1 137 ? -15.214 1.743 48.205 1.00 45.31 137 ARG A CA 1
ATOM 1013 C C . ARG A 1 137 ? -16.331 0.744 48.529 1.00 45.31 137 ARG A C 1
ATOM 1015 O O . ARG A 1 137 ? -16.337 -0.367 48.020 1.00 45.31 137 ARG A O 1
ATOM 1022 N N . GLN A 1 138 ? -17.300 1.142 49.357 1.00 46.00 138 GLN A N 1
ATOM 1023 C CA . GLN A 1 138 ? -18.422 0.321 49.863 1.00 46.00 138 GLN A CA 1
ATOM 1024 C C . GLN A 1 138 ? -19.404 -0.216 48.785 1.00 46.00 138 GLN A C 1
ATOM 1026 O O . GLN A 1 138 ? -20.497 -0.658 49.122 1.00 46.00 138 GLN A O 1
ATOM 1031 N N . HIS A 1 139 ? -19.040 -0.211 47.500 1.00 57.38 139 HIS A N 1
ATOM 1032 C CA . HIS A 1 139 ? -19.941 -0.381 46.360 1.00 57.38 139 HIS A CA 1
ATOM 1033 C C . HIS A 1 139 ? -19.448 -1.500 45.435 1.00 57.38 139 HIS A C 1
ATOM 1035 O O . HIS A 1 139 ? -18.626 -1.267 44.555 1.00 57.38 139 HIS A O 1
ATOM 1041 N N . VAL A 1 140 ? -19.939 -2.727 45.638 1.00 67.81 140 VAL A N 1
ATOM 1042 C CA . VAL A 1 140 ? -19.492 -3.907 44.862 1.00 67.81 140 VAL A CA 1
ATOM 1043 C C . VAL A 1 140 ? -20.562 -4.442 43.904 1.00 67.81 140 VAL A C 1
ATOM 1045 O O . VAL A 1 140 ? -20.265 -5.271 43.051 1.00 67.81 140 VAL A O 1
ATOM 1048 N N . ALA A 1 141 ? -21.803 -3.958 44.008 1.00 73.69 141 ALA A N 1
ATOM 1049 C CA . ALA A 1 141 ? -22.921 -4.454 43.204 1.00 73.69 141 ALA A CA 1
ATOM 1050 C C . ALA A 1 141 ? -22.689 -4.279 41.690 1.00 73.69 141 ALA A C 1
ATOM 1052 O O . ALA A 1 141 ? -22.797 -5.251 40.947 1.00 73.69 141 ALA A O 1
ATOM 1053 N N . VAL A 1 142 ? -22.286 -3.082 41.248 1.00 78.88 142 VAL A N 1
ATOM 1054 C CA . VAL A 1 142 ? -22.081 -2.763 39.821 1.00 78.88 142 VAL A CA 1
ATOM 1055 C C . VAL A 1 142 ? -20.912 -3.556 39.204 1.00 78.88 142 VAL A C 1
ATOM 1057 O O . VAL A 1 142 ? -21.123 -4.196 38.172 1.00 78.88 142 VAL A O 1
ATOM 1060 N N . PRO A 1 143 ? -19.711 -3.630 39.825 1.00 78.56 143 PRO A N 1
ATOM 1061 C CA . PRO A 1 143 ? -18.643 -4.513 39.344 1.00 78.56 143 PRO A CA 1
ATOM 1062 C C . PRO A 1 143 ? -19.052 -5.987 39.228 1.00 78.56 143 PRO A C 1
ATOM 1064 O O . PRO A 1 143 ? -18.698 -6.641 38.247 1.00 78.56 143 PRO A O 1
ATOM 1067 N N . PHE A 1 144 ? -19.811 -6.516 40.197 1.00 79.25 144 PHE A N 1
ATOM 1068 C CA . PHE A 1 144 ? -20.287 -7.900 40.140 1.00 79.25 144 PHE A CA 1
ATOM 1069 C C . PHE A 1 144 ? -21.319 -8.124 39.035 1.00 79.25 144 PHE A C 1
ATOM 1071 O O . PHE A 1 144 ? -21.234 -9.135 38.339 1.00 79.25 144 PHE A O 1
ATOM 1078 N N . ALA A 1 145 ? -22.260 -7.197 38.855 1.00 85.12 145 ALA A N 1
ATOM 1079 C CA . ALA A 1 145 ? -23.262 -7.277 37.800 1.00 85.12 145 ALA A CA 1
ATOM 1080 C C . ALA A 1 145 ? -22.610 -7.267 36.408 1.00 85.12 145 ALA A C 1
ATOM 1082 O O . ALA A 1 145 ? -22.880 -8.153 35.599 1.00 85.12 145 ALA A O 1
ATOM 1083 N N . ALA A 1 146 ? -21.664 -6.353 36.167 1.00 86.62 146 ALA A N 1
ATOM 1084 C CA . ALA A 1 146 ? -20.921 -6.289 34.908 1.00 86.62 146 ALA A CA 1
ATOM 1085 C C . ALA A 1 146 ? -20.100 -7.567 34.646 1.00 86.62 146 ALA A C 1
ATOM 1087 O O . ALA A 1 146 ? -20.096 -8.092 33.530 1.00 86.62 146 ALA A O 1
ATOM 1088 N N . TRP A 1 147 ? -19.439 -8.115 35.674 1.00 86.75 147 TRP A N 1
ATOM 1089 C CA . TRP A 1 147 ? -18.728 -9.394 35.568 1.00 86.75 147 TRP A CA 1
ATOM 1090 C C . TRP A 1 147 ? -19.664 -10.566 35.245 1.00 86.75 147 TRP A C 1
ATOM 1092 O O . TRP A 1 147 ? -19.328 -11.402 34.398 1.00 86.75 147 TRP A O 1
ATOM 1102 N N . ALA A 1 148 ? -20.825 -10.637 35.901 1.00 84.50 148 ALA A N 1
ATOM 1103 C CA . ALA A 1 148 ? -21.799 -11.701 35.681 1.00 84.50 148 ALA A CA 1
ATOM 1104 C C . ALA A 1 148 ? -22.345 -11.651 34.250 1.00 84.50 148 ALA A C 1
ATOM 1106 O O . ALA A 1 148 ? -22.311 -12.664 33.549 1.00 84.50 148 ALA A O 1
ATOM 1107 N N . LEU A 1 149 ? -22.726 -10.456 33.789 1.00 89.50 149 LEU A N 1
ATOM 1108 C CA . LEU A 1 149 ? -23.202 -10.214 32.429 1.00 89.50 149 LEU A CA 1
ATOM 1109 C C . LEU A 1 149 ? -22.171 -10.661 31.381 1.00 89.50 149 LEU A C 1
ATOM 1111 O O . LEU A 1 149 ? -22.503 -11.403 30.456 1.00 89.50 149 LEU A O 1
ATOM 1115 N N . ALA A 1 150 ? -20.896 -10.308 31.575 1.00 88.38 150 ALA A N 1
ATOM 1116 C CA . ALA A 1 150 ? -19.809 -10.730 30.693 1.00 88.38 150 ALA A CA 1
ATOM 1117 C C . ALA A 1 150 ? -19.614 -12.256 30.665 1.00 88.38 150 ALA A C 1
ATOM 1119 O O . ALA A 1 150 ? -19.405 -12.838 29.599 1.00 88.38 150 ALA A O 1
ATOM 1120 N N . ASN A 1 151 ? -19.701 -12.925 31.819 1.00 85.94 151 ASN A N 1
ATOM 1121 C CA . ASN A 1 151 ? -19.572 -14.382 31.891 1.00 85.94 151 ASN A CA 1
ATOM 1122 C C . ASN A 1 151 ? -20.758 -15.097 31.241 1.00 85.94 151 ASN A C 1
ATOM 1124 O O . ASN A 1 151 ? -20.544 -16.092 30.551 1.00 85.94 151 ASN A O 1
ATOM 1128 N N . TRP A 1 152 ? -21.983 -14.595 31.411 1.00 90.75 152 TRP A N 1
ATOM 1129 C CA . TRP A 1 152 ? -23.159 -15.151 30.742 1.00 90.75 152 TRP A CA 1
ATOM 1130 C C . TRP A 1 152 ? -23.099 -14.961 29.228 1.00 90.75 152 TRP A C 1
ATOM 1132 O O . TRP A 1 152 ? -23.315 -15.940 28.511 1.00 90.75 152 TRP A O 1
ATOM 1142 N N . ALA A 1 153 ? -22.721 -13.773 28.743 1.00 91.00 153 ALA A N 1
ATOM 1143 C CA . ALA A 1 153 ? -22.521 -13.501 27.316 1.00 91.00 153 ALA A CA 1
ATOM 1144 C C . ALA A 1 153 ? -21.448 -14.409 26.684 1.00 91.00 153 ALA A C 1
ATOM 1146 O O . ALA A 1 153 ? -21.532 -14.797 25.519 1.00 91.00 153 ALA A O 1
ATOM 1147 N N . MET A 1 154 ? -20.421 -14.764 27.456 1.00 88.75 154 MET A N 1
ATOM 1148 C CA . MET A 1 154 ? -19.362 -15.673 27.021 1.00 88.75 154 MET A CA 1
ATOM 1149 C C . MET A 1 154 ? -19.796 -17.144 27.049 1.00 88.75 154 MET A C 1
ATOM 1151 O O . MET A 1 154 ? -19.245 -17.958 26.311 1.00 88.75 154 MET A O 1
ATOM 1155 N N . ALA A 1 155 ? -20.759 -17.498 27.904 1.00 87.81 155 ALA A N 1
ATOM 1156 C CA . ALA A 1 155 ? -21.152 -18.881 28.142 1.00 87.81 155 ALA A CA 1
ATOM 1157 C C . ALA A 1 155 ? -22.019 -19.492 27.034 1.00 87.81 155 ALA A C 1
ATOM 1159 O O . ALA A 1 155 ? -21.963 -20.707 26.839 1.00 87.81 155 ALA A O 1
ATOM 1160 N N . SER A 1 156 ? -22.843 -18.693 26.346 1.00 91.06 156 SER A N 1
ATOM 1161 C CA . SER A 1 156 ? -23.807 -19.196 25.358 1.00 91.06 156 SER A CA 1
ATOM 1162 C C . SER A 1 156 ? -24.351 -18.094 24.445 1.00 91.06 156 SER A C 1
ATOM 1164 O O . SER A 1 156 ? -24.596 -16.977 24.896 1.00 91.06 156 SER A O 1
ATOM 1166 N N . GLU A 1 157 ? -24.628 -18.441 23.184 1.00 91.25 157 GLU A N 1
ATOM 1167 C CA . GLU A 1 157 ? -25.380 -17.613 22.219 1.00 91.25 157 GLU A CA 1
ATOM 1168 C C . GLU A 1 157 ? -26.794 -17.272 22.718 1.00 91.25 157 GLU A C 1
ATOM 1170 O O . GLU A 1 157 ? -27.285 -16.162 22.516 1.00 91.25 157 GLU A O 1
ATOM 1175 N N . ILE A 1 158 ? -27.430 -18.199 23.444 1.00 92.00 158 ILE A N 1
ATOM 1176 C CA . ILE A 1 158 ? -28.772 -18.002 24.013 1.00 92.00 158 ILE A CA 1
ATOM 1177 C C . ILE A 1 158 ? -28.743 -16.884 25.058 1.00 92.00 158 ILE A C 1
ATOM 1179 O O . ILE A 1 158 ? -29.579 -15.987 25.030 1.00 92.00 158 ILE A O 1
ATOM 1183 N N . ASN A 1 159 ? -27.739 -16.889 25.940 1.00 93.38 159 ASN A N 1
ATOM 1184 C CA . ASN A 1 159 ? -27.577 -15.829 26.932 1.00 93.38 159 ASN A CA 1
ATOM 1185 C C . ASN A 1 159 ? -27.341 -14.471 26.259 1.00 93.38 159 ASN A C 1
ATOM 1187 O O . ASN A 1 159 ? -27.877 -13.476 26.726 1.00 93.38 159 ASN A O 1
ATOM 1191 N N . ARG A 1 160 ? -26.571 -14.414 25.163 1.00 94.50 160 ARG A N 1
ATOM 1192 C CA . ARG A 1 160 ? -26.385 -13.163 24.408 1.00 94.50 160 ARG A CA 1
ATOM 1193 C C . ARG A 1 160 ? -27.689 -12.655 23.801 1.00 94.50 160 ARG A C 1
ATOM 1195 O O . ARG A 1 160 ? -27.940 -11.461 23.870 1.00 94.50 160 ARG A O 1
ATOM 1202 N N . SER A 1 161 ? -28.523 -13.562 23.293 1.00 93.62 161 SER A N 1
ATOM 1203 C CA . SER A 1 161 ? -29.865 -13.227 22.800 1.00 93.62 161 SER A CA 1
ATOM 1204 C C . SER A 1 161 ? -30.751 -12.678 23.920 1.00 93.62 161 SER A C 1
ATOM 1206 O O . SER A 1 161 ? -31.426 -11.683 23.725 1.00 93.62 161 SER A O 1
ATOM 1208 N N . HIS A 1 162 ? -30.696 -13.263 25.121 1.00 94.06 162 HIS A N 1
ATOM 1209 C CA . HIS A 1 162 ? -31.421 -12.731 26.279 1.00 94.06 162 HIS A CA 1
ATOM 1210 C C . HIS A 1 162 ? -30.904 -11.367 26.740 1.00 94.06 162 HIS A C 1
ATOM 1212 O O . HIS A 1 162 ? -31.698 -10.537 27.159 1.00 94.06 162 HIS A O 1
ATOM 1218 N N . ILE A 1 163 ? -29.590 -11.132 26.690 1.00 93.56 163 ILE A N 1
ATOM 1219 C CA . ILE A 1 163 ? -29.011 -9.827 27.030 1.00 93.56 163 ILE A CA 1
ATOM 1220 C C . ILE A 1 163 ? -29.483 -8.771 26.032 1.00 93.56 163 ILE A C 1
ATOM 1222 O O . ILE A 1 163 ? -29.923 -7.715 26.456 1.00 93.56 163 ILE A O 1
ATOM 1226 N N . GLU A 1 164 ? -29.428 -9.067 24.734 1.00 93.12 164 GLU A N 1
ATOM 1227 C CA . GLU A 1 164 ? -29.893 -8.151 23.687 1.00 93.12 164 GLU A CA 1
ATOM 1228 C C . GLU A 1 164 ? -31.407 -7.900 23.763 1.00 93.12 164 GLU A C 1
ATOM 1230 O O . GLU A 1 164 ? -31.835 -6.757 23.671 1.00 93.12 164 GLU A O 1
ATOM 1235 N N . GLU A 1 165 ? -32.214 -8.928 24.043 1.00 92.88 165 GLU A N 1
ATOM 1236 C CA . GLU A 1 165 ? -33.666 -8.789 24.221 1.00 92.88 165 GLU A CA 1
ATOM 1237 C C . GLU A 1 165 ? -34.040 -7.905 25.423 1.00 92.88 165 GLU A C 1
ATOM 1239 O O . GLU A 1 165 ? -35.085 -7.251 25.396 1.00 92.88 165 GLU A O 1
ATOM 1244 N N . LEU A 1 166 ? -33.211 -7.902 26.473 1.00 92.69 166 LEU A N 1
ATOM 1245 C CA . LEU A 1 166 ? -33.419 -7.116 27.692 1.00 92.69 166 LEU A CA 1
ATOM 1246 C C . LEU A 1 166 ? -32.816 -5.703 27.614 1.00 92.69 166 LEU A C 1
ATOM 1248 O O . LEU A 1 166 ? -33.377 -4.797 28.216 1.00 92.69 166 LEU A O 1
ATOM 1252 N N . ASP A 1 167 ? -31.712 -5.520 26.885 1.00 92.31 167 ASP A N 1
ATOM 1253 C CA . ASP A 1 167 ? -30.986 -4.252 26.681 1.00 92.31 167 ASP A CA 1
ATOM 1254 C C . ASP A 1 167 ? -31.127 -3.789 25.217 1.00 92.31 167 ASP A C 1
ATOM 1256 O O . ASP A 1 167 ? -30.140 -3.580 24.506 1.00 92.31 167 ASP A O 1
ATOM 1260 N N . GLN A 1 168 ? -32.372 -3.704 24.732 1.00 85.88 168 GLN A N 1
ATOM 1261 C CA . GLN A 1 168 ? -32.676 -3.443 23.313 1.00 85.88 168 GLN A CA 1
ATOM 1262 C C . GLN A 1 168 ? -32.135 -2.094 22.828 1.00 85.88 168 GLN A C 1
ATOM 1264 O O . GLN A 1 168 ? -31.722 -1.971 21.676 1.00 85.88 168 GLN A O 1
ATOM 1269 N N . ASP A 1 169 ? -32.151 -1.085 23.699 1.00 87.19 169 ASP A N 1
ATOM 1270 C CA . ASP A 1 169 ? -31.616 0.257 23.459 1.00 87.19 169 ASP A CA 1
ATOM 1271 C C . ASP A 1 169 ? -30.127 0.368 23.811 1.00 87.19 169 ASP A C 1
ATOM 1273 O O . ASP A 1 169 ? -29.436 1.256 23.311 1.00 87.19 169 ASP A O 1
ATOM 1277 N N . GLY A 1 170 ? -29.553 -0.627 24.492 1.00 90.25 170 GLY A N 1
ATOM 1278 C CA . GLY A 1 170 ? -28.113 -0.736 24.715 1.00 90.25 170 GLY A CA 1
ATOM 1279 C C . GLY A 1 170 ? -27.591 0.221 25.779 1.00 90.25 170 GLY A C 1
ATOM 1280 O O . GLY A 1 170 ? -26.376 0.476 25.835 1.00 90.25 170 GLY A O 1
ATOM 1281 N N . GLU A 1 171 ? -28.498 0.791 26.570 1.00 90.88 171 GLU A N 1
ATOM 1282 C CA . GLU A 1 171 ? -28.214 1.755 27.624 1.00 90.88 171 GLU A CA 1
ATOM 1283 C C . GLU A 1 171 ? -27.493 1.098 28.802 1.00 90.88 171 GLU A C 1
ATOM 1285 O O . GLU A 1 171 ? -26.597 1.707 29.399 1.00 90.88 171 GLU A O 1
ATOM 1290 N N . ALA A 1 172 ? -27.768 -0.174 29.096 1.00 91.31 172 ALA A N 1
ATOM 1291 C CA . ALA A 1 172 ? -27.069 -0.888 30.158 1.00 91.31 172 ALA A CA 1
ATOM 1292 C C . ALA A 1 172 ? -25.598 -1.113 29.791 1.00 91.31 172 ALA A C 1
ATOM 1294 O O . ALA A 1 172 ? -24.688 -0.811 30.577 1.00 91.31 172 ALA A O 1
ATOM 1295 N N . VAL A 1 173 ? -25.334 -1.588 28.568 1.00 94.12 173 VAL A N 1
ATOM 1296 C CA . VAL A 1 173 ? -23.965 -1.704 28.047 1.00 94.12 173 VAL A CA 1
ATOM 1297 C C . VAL A 1 173 ? -23.291 -0.334 27.995 1.00 94.12 173 VAL A C 1
ATOM 1299 O O . VAL A 1 173 ? -22.144 -0.211 28.435 1.00 94.12 173 VAL A O 1
ATOM 1302 N N . MET A 1 174 ? -23.983 0.711 27.535 1.00 95.00 174 MET A N 1
ATOM 1303 C CA . MET A 1 174 ? -23.445 2.074 27.528 1.00 95.00 174 MET A CA 1
ATOM 1304 C C . MET A 1 174 ? -23.046 2.542 28.932 1.00 95.00 174 MET A C 1
ATOM 1306 O O . MET A 1 174 ? -21.934 3.041 29.140 1.00 95.00 174 MET A O 1
ATOM 1310 N N . THR A 1 175 ? -23.921 2.334 29.911 1.00 91.88 175 THR A N 1
ATOM 1311 C CA . THR A 1 175 ? -23.699 2.707 31.309 1.00 91.88 175 THR A CA 1
ATOM 1312 C C . THR A 1 175 ? -22.466 2.001 31.868 1.00 91.88 175 THR A C 1
ATOM 1314 O O . THR A 1 175 ? -21.618 2.636 32.502 1.00 91.88 175 THR A O 1
ATOM 1317 N N . ALA A 1 176 ? -22.277 0.716 31.550 1.00 91.94 176 ALA A N 1
ATOM 1318 C CA . ALA A 1 176 ? -21.064 -0.014 31.912 1.00 91.94 176 ALA A CA 1
ATOM 1319 C C . ALA A 1 176 ? -19.794 0.558 31.247 1.00 91.94 176 ALA A C 1
ATOM 1321 O O . ALA A 1 176 ? -18.731 0.594 31.870 1.00 91.94 176 ALA A O 1
ATOM 1322 N N . LEU A 1 177 ? -19.876 1.025 29.997 1.00 93.69 177 LEU A N 1
ATOM 1323 C CA . LEU A 1 177 ? -18.746 1.644 29.289 1.00 93.69 177 LEU A CA 1
ATOM 1324 C C . LEU A 1 177 ? -18.373 3.026 29.855 1.00 93.69 177 LEU A C 1
ATOM 1326 O O . LEU A 1 177 ? -17.194 3.398 29.858 1.00 93.69 177 LEU A O 1
ATOM 1330 N N . LEU A 1 178 ? -19.356 3.779 30.353 1.00 91.31 178 LEU A N 1
ATOM 1331 C CA . LEU A 1 178 ? -19.170 5.107 30.949 1.00 91.31 178 LEU A CA 1
ATOM 1332 C C . LEU A 1 178 ? -18.839 5.072 32.449 1.00 91.31 178 LEU A C 1
ATOM 1334 O O . LEU A 1 178 ? -18.366 6.077 32.987 1.00 91.31 178 LEU A O 1
ATOM 1338 N N . ALA A 1 179 ? -19.035 3.930 33.111 1.00 87.62 179 ALA A N 1
ATOM 1339 C CA . ALA A 1 179 ? -18.834 3.759 34.547 1.00 87.62 179 ALA A CA 1
ATOM 1340 C C . ALA A 1 179 ? -17.442 4.225 35.013 1.00 87.62 179 ALA A C 1
ATOM 1342 O O . ALA A 1 179 ? -16.456 3.975 34.328 1.00 87.62 179 ALA A O 1
ATOM 1343 N N . PRO A 1 180 ? -17.296 4.881 36.176 1.00 82.69 180 PRO A N 1
ATOM 1344 C CA . PRO A 1 180 ? -15.991 5.343 36.650 1.00 82.69 180 PRO A CA 1
ATOM 1345 C C . PRO A 1 180 ? -15.035 4.195 37.011 1.00 82.69 180 PRO A C 1
ATOM 1347 O O . PRO A 1 180 ? -13.820 4.380 36.948 1.00 82.69 180 PRO A O 1
ATOM 1350 N N . GLU A 1 181 ? -15.563 3.025 37.374 1.00 81.69 181 GLU A N 1
ATOM 1351 C CA . GLU A 1 181 ? -14.783 1.859 37.779 1.00 81.69 181 GLU A CA 1
ATOM 1352 C C . GLU A 1 181 ? -14.063 1.207 36.597 1.00 81.69 181 GLU A C 1
ATOM 1354 O O . GLU A 1 181 ? -14.658 0.833 35.581 1.00 81.69 181 GLU A O 1
ATOM 1359 N N . ARG A 1 182 ? -12.764 0.974 36.767 1.00 85.62 182 ARG A N 1
ATOM 1360 C CA . ARG A 1 182 ? -11.908 0.332 35.765 1.00 85.62 182 ARG A CA 1
ATOM 1361 C C . ARG A 1 182 ? -12.385 -1.082 35.423 1.00 85.62 182 ARG A C 1
ATOM 1363 O O . ARG A 1 182 ? -12.404 -1.472 34.255 1.00 85.62 182 ARG A O 1
ATOM 1370 N N . SER A 1 183 ? -12.776 -1.846 36.438 1.00 82.00 183 SER A N 1
ATOM 1371 C CA . SER A 1 183 ? -13.306 -3.207 36.304 1.00 82.00 183 SER A CA 1
ATOM 1372 C C . SER A 1 183 ? -14.634 -3.256 35.547 1.00 82.00 183 SER A C 1
ATOM 1374 O O . SER A 1 183 ? -14.811 -4.135 34.703 1.00 82.00 183 SER A O 1
ATOM 1376 N N . VAL A 1 184 ? -15.538 -2.305 35.790 1.00 86.12 184 VAL A N 1
ATOM 1377 C CA . VAL A 1 184 ? -16.828 -2.221 35.090 1.00 86.12 184 VAL A CA 1
ATOM 1378 C C . VAL A 1 184 ? -16.598 -1.901 33.617 1.00 86.12 184 VAL A C 1
ATOM 1380 O O . VAL A 1 184 ? -17.094 -2.639 32.770 1.00 86.12 184 VAL A O 1
ATOM 1383 N N . LYS A 1 185 ? -15.742 -0.919 33.294 1.00 90.50 185 LYS A N 1
ATOM 1384 C CA . LYS A 1 185 ? -15.383 -0.610 31.897 1.00 90.50 185 LYS A CA 1
ATOM 1385 C C . LYS A 1 185 ? -14.804 -1.806 31.155 1.00 90.50 185 LYS A C 1
ATOM 1387 O O . LYS A 1 185 ? -15.104 -2.010 29.978 1.00 90.50 185 LYS A O 1
ATOM 1392 N N . TRP A 1 186 ? -13.957 -2.594 31.821 1.00 89.56 186 TRP A N 1
ATOM 1393 C CA . TRP A 1 186 ? -13.355 -3.779 31.215 1.00 89.56 186 TRP A CA 1
ATOM 1394 C C . TRP A 1 186 ? -14.414 -4.829 30.859 1.00 89.56 186 TRP A C 1
ATOM 1396 O O . TRP A 1 186 ? -14.443 -5.308 29.726 1.00 89.56 186 TRP A O 1
ATOM 1406 N N . HIS A 1 187 ? -15.310 -5.150 31.798 1.00 88.62 187 HIS A N 1
ATOM 1407 C CA . HIS A 1 187 ? -16.372 -6.134 31.571 1.00 88.62 187 HIS A CA 1
ATOM 1408 C C . HIS A 1 187 ? -17.442 -5.617 30.609 1.00 88.62 187 HIS A C 1
ATOM 1410 O O . HIS A 1 187 ? -17.858 -6.368 29.734 1.00 88.62 187 HIS A O 1
ATOM 1416 N N . GLY A 1 188 ? -17.814 -4.337 30.685 1.00 93.19 188 GLY A N 1
ATOM 1417 C CA . GLY A 1 188 ? -18.695 -3.689 29.712 1.00 93.19 188 GLY A CA 1
ATOM 1418 C C . GLY A 1 188 ? -18.117 -3.743 28.297 1.00 93.19 188 GLY A C 1
ATOM 1419 O O . GLY A 1 188 ? -18.815 -4.106 27.356 1.00 93.19 188 GLY A O 1
ATOM 1420 N N . SER A 1 189 ? -16.806 -3.511 28.148 1.00 94.81 189 SER A N 1
ATOM 1421 C CA . SER A 1 189 ? -16.115 -3.679 26.861 1.00 94.81 189 SER A CA 1
ATOM 1422 C C . SER A 1 189 ? -16.169 -5.127 26.363 1.00 94.81 189 SER A C 1
ATOM 1424 O O . SER A 1 189 ? -16.351 -5.364 25.171 1.00 94.81 189 SER A O 1
ATOM 1426 N N . LEU A 1 190 ? -16.030 -6.108 27.261 1.00 92.81 190 LEU A N 1
ATOM 1427 C CA . LEU A 1 190 ? -16.139 -7.524 26.914 1.00 92.81 190 LEU A CA 1
ATOM 1428 C C . LEU A 1 190 ? -17.567 -7.904 26.488 1.00 92.81 190 LEU A C 1
ATOM 1430 O O . LEU A 1 190 ? -17.718 -8.593 25.483 1.00 92.81 190 LEU A O 1
ATOM 1434 N N . VAL A 1 191 ? -18.595 -7.439 27.206 1.00 94.44 191 VAL A N 1
ATOM 1435 C CA . VAL A 1 191 ? -20.007 -7.642 26.835 1.00 94.44 191 VAL A CA 1
ATOM 1436 C C . VAL A 1 191 ? -20.270 -7.048 25.457 1.00 94.44 191 VAL A C 1
ATOM 1438 O O . VAL A 1 191 ? -20.696 -7.779 24.567 1.00 94.44 191 VAL A O 1
ATOM 1441 N N . ALA A 1 192 ? -19.922 -5.773 25.245 1.00 95.69 192 ALA A N 1
ATOM 1442 C CA . ALA A 1 192 ? -20.089 -5.100 23.959 1.00 95.69 192 ALA A CA 1
ATOM 1443 C C . ALA A 1 192 ? -19.421 -5.889 22.824 1.00 95.69 192 ALA A C 1
ATOM 1445 O O . ALA A 1 192 ? -20.041 -6.140 21.794 1.00 95.69 192 ALA A O 1
ATOM 1446 N N . ARG A 1 193 ? -18.180 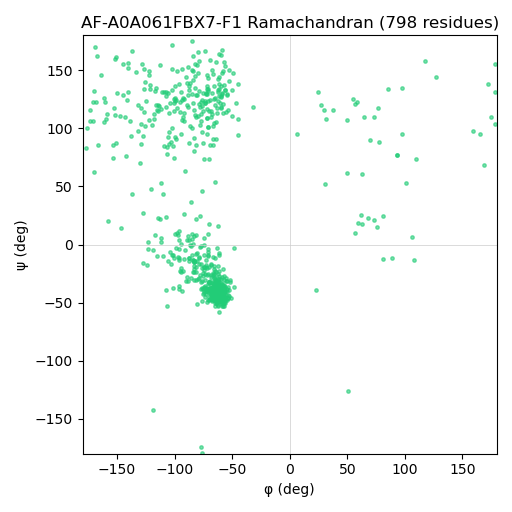-6.359 23.026 1.00 95.19 193 ARG A N 1
ATOM 1447 C CA . ARG A 1 193 ? -17.492 -7.197 22.037 1.00 95.19 193 ARG A CA 1
ATOM 1448 C C . ARG A 1 193 ? -18.253 -8.487 21.745 1.00 95.19 193 ARG A C 1
ATOM 1450 O O . ARG A 1 193 ? -18.426 -8.812 20.582 1.00 95.19 193 ARG A O 1
ATOM 1457 N N . LEU A 1 194 ? -18.678 -9.224 22.769 1.00 94.19 194 LEU A N 1
ATOM 1458 C CA . LEU A 1 194 ? -19.326 -10.529 22.605 1.00 94.19 194 LEU A CA 1
ATOM 1459 C C . LEU A 1 194 ? -20.691 -10.420 21.918 1.00 94.19 194 LEU A C 1
ATOM 1461 O O . LEU A 1 194 ? -21.008 -11.262 21.081 1.00 94.19 194 LEU A O 1
ATOM 1465 N N . LEU A 1 195 ? -21.475 -9.388 22.242 1.00 94.69 195 LEU A N 1
ATOM 1466 C CA . LEU A 1 195 ? -22.736 -9.095 21.555 1.00 94.69 195 LEU A CA 1
ATOM 1467 C C . LEU A 1 195 ? -22.480 -8.725 20.089 1.00 94.69 195 LEU A C 1
ATOM 1469 O O . LEU A 1 195 ? -23.122 -9.251 19.184 1.00 94.69 195 LEU A O 1
ATOM 1473 N N . LEU A 1 196 ? -21.473 -7.883 19.838 1.00 94.44 196 LEU A N 1
ATOM 1474 C CA . LEU A 1 196 ? -21.087 -7.499 18.485 1.00 94.44 196 LEU A CA 1
ATOM 1475 C C . LEU A 1 196 ? -20.405 -8.635 17.707 1.00 94.44 196 LEU A C 1
ATOM 1477 O O . LEU A 1 196 ? -20.466 -8.640 16.490 1.00 94.44 196 LEU A O 1
ATOM 1481 N N . GLU A 1 197 ? -19.767 -9.624 18.317 1.00 93.81 197 GLU A N 1
ATOM 1482 C CA . GLU A 1 197 ? -19.206 -10.767 17.578 1.00 93.81 197 GLU A CA 1
ATOM 1483 C C . GLU A 1 197 ? -20.304 -11.727 17.089 1.00 93.81 197 GLU A C 1
ATOM 1485 O O . GLU A 1 197 ? -20.128 -12.407 16.073 1.00 93.81 197 GLU A O 1
ATOM 1490 N N . ASP A 1 198 ? -21.453 -11.752 17.770 1.00 92.75 198 ASP A N 1
ATOM 1491 C CA . ASP A 1 198 ? -22.582 -12.608 17.426 1.00 92.75 198 ASP A CA 1
ATOM 1492 C C . ASP A 1 198 ? -23.375 -12.057 16.234 1.00 92.75 198 ASP A C 1
ATOM 1494 O O . ASP A 1 198 ? -24.161 -11.112 16.336 1.00 92.75 198 ASP A O 1
ATOM 1498 N N . ARG A 1 199 ? -23.161 -12.656 15.060 1.00 90.44 199 ARG A N 1
ATOM 1499 C CA . ARG A 1 199 ? -23.789 -12.221 13.802 1.00 90.44 199 ARG A CA 1
ATOM 1500 C C . ARG A 1 199 ? -25.290 -12.511 13.726 1.00 90.44 199 ARG A C 1
ATOM 1502 O O . ARG A 1 199 ? -25.921 -12.020 12.795 1.00 90.44 199 ARG A O 1
ATOM 1509 N N . ASN A 1 200 ? -25.840 -13.287 14.660 1.00 91.00 200 ASN A N 1
ATOM 1510 C CA . ASN A 1 200 ? -27.273 -13.576 14.707 1.00 91.00 200 ASN A CA 1
ATOM 1511 C C . ASN A 1 200 ? -28.068 -12.466 15.403 1.00 91.00 200 ASN A C 1
ATOM 1513 O O . ASN A 1 200 ? -29.280 -12.390 15.215 1.00 91.00 200 ASN A O 1
ATOM 1517 N N . LEU A 1 201 ? -27.396 -11.610 16.178 1.00 90.31 201 LEU A N 1
ATOM 1518 C CA . LEU A 1 201 ? -28.029 -10.497 16.874 1.00 90.31 201 LEU A CA 1
ATOM 1519 C C . LEU A 1 201 ? -28.169 -9.273 15.959 1.00 90.31 201 LEU A C 1
ATOM 1521 O O . LEU A 1 201 ? -27.244 -8.985 15.174 1.00 90.31 201 LEU A O 1
ATOM 1525 N N . PRO A 1 202 ? -29.294 -8.539 16.060 1.00 88.69 202 PRO A N 1
ATOM 1526 C CA . PRO A 1 202 ? -29.458 -7.270 15.369 1.00 88.69 202 PRO A CA 1
ATOM 1527 C C . PRO A 1 202 ? -28.447 -6.241 15.894 1.00 88.69 202 PRO A C 1
ATOM 1529 O O . PRO A 1 202 ? -27.891 -6.361 16.985 1.00 88.69 202 PRO A O 1
ATOM 1532 N N . LEU A 1 203 ? -28.161 -5.235 15.069 1.00 87.25 203 LEU A N 1
ATOM 1533 C CA . LEU A 1 203 ? -27.357 -4.095 15.495 1.00 87.25 203 LEU A CA 1
ATOM 1534 C C . LEU A 1 203 ? -28.276 -3.052 16.111 1.00 87.25 203 LEU A C 1
ATOM 1536 O O . LEU A 1 203 ? -29.296 -2.706 15.523 1.00 87.25 203 LEU A O 1
ATOM 1540 N N . ASN A 1 204 ? -27.863 -2.547 17.262 1.00 84.25 204 ASN A N 1
ATOM 1541 C CA . ASN A 1 204 ? -28.518 -1.455 17.954 1.00 84.25 204 ASN A CA 1
ATOM 1542 C C . ASN A 1 204 ? -28.028 -0.097 17.406 1.00 84.25 204 ASN A C 1
ATOM 1544 O O . ASN A 1 204 ? -26.877 0.032 16.969 1.00 84.25 204 ASN A O 1
ATOM 1548 N N . ASP A 1 205 ? -28.888 0.916 17.452 1.00 86.94 205 ASP A N 1
ATOM 1549 C CA . ASP A 1 205 ? -28.570 2.303 17.112 1.00 86.94 205 ASP A CA 1
ATOM 1550 C C . ASP A 1 205 ? -27.450 2.876 18.010 1.00 86.94 205 ASP A C 1
ATOM 1552 O O . ASP A 1 205 ? -26.608 3.641 17.540 1.00 86.94 205 ASP A O 1
ATOM 1556 N N . SER A 1 206 ? -27.335 2.410 19.259 1.00 91.62 206 SER A N 1
ATOM 1557 C CA . SER A 1 206 ? -26.325 2.844 20.243 1.00 91.62 206 SER A CA 1
ATOM 1558 C C . SER A 1 206 ? -24.890 2.385 19.943 1.00 91.62 206 SER A C 1
ATOM 1560 O O . SER A 1 206 ? -23.937 2.810 20.603 1.00 91.62 206 SER A O 1
ATOM 1562 N N . VAL A 1 207 ? -24.674 1.537 18.927 1.00 94.31 207 VAL A N 1
ATOM 1563 C CA . VAL A 1 207 ? -23.341 0.994 18.594 1.00 94.31 207 VAL A CA 1
ATOM 1564 C C . VAL A 1 207 ? -22.343 2.094 18.196 1.00 94.31 207 VAL A C 1
ATOM 1566 O O . VAL A 1 207 ? -21.144 1.963 18.466 1.00 94.31 207 VAL A O 1
ATOM 1569 N N . SER A 1 208 ? -22.798 3.197 17.589 1.00 94.69 208 SER A N 1
ATOM 1570 C CA . SER A 1 208 ? -21.937 4.355 17.285 1.00 94.69 208 SER A CA 1
ATOM 1571 C C . SER A 1 208 ? -21.413 5.042 18.545 1.00 94.69 208 SER A C 1
ATOM 1573 O O . SER A 1 208 ? -20.240 5.438 18.616 1.00 94.69 208 SER A O 1
ATOM 1575 N N . ASP A 1 209 ? -22.259 5.136 19.564 1.00 95.06 209 ASP A N 1
ATOM 1576 C CA . ASP A 1 209 ? -21.899 5.737 20.838 1.00 95.06 209 ASP A CA 1
ATOM 1577 C C . ASP A 1 209 ? -21.021 4.779 21.649 1.00 95.06 209 ASP A C 1
ATOM 1579 O O . ASP A 1 209 ? -20.020 5.208 22.237 1.00 95.06 209 ASP A O 1
ATOM 1583 N N . TRP A 1 210 ? -21.299 3.466 21.595 1.00 96.31 210 TRP A N 1
ATOM 1584 C CA . TRP A 1 210 ? -20.419 2.441 22.160 1.00 96.31 210 TRP A CA 1
ATOM 1585 C C . TRP A 1 210 ? -19.014 2.564 21.569 1.00 96.31 210 TRP A C 1
ATOM 1587 O O . TRP A 1 210 ? -18.040 2.626 22.317 1.00 96.31 210 TRP A O 1
ATOM 1597 N N . ALA A 1 211 ? -18.884 2.664 20.241 1.00 96.69 211 ALA A N 1
ATOM 1598 C CA . ALA A 1 211 ? -17.590 2.813 19.574 1.00 96.69 211 ALA A CA 1
ATOM 1599 C C . ALA A 1 211 ? -16.832 4.067 20.049 1.00 96.69 211 ALA A C 1
ATOM 1601 O O . ALA A 1 211 ? -15.632 4.001 20.333 1.00 96.69 211 ALA A O 1
ATOM 1602 N N . SER A 1 212 ? -17.532 5.192 20.198 1.00 96.50 212 SER A N 1
ATOM 1603 C CA . SER A 1 212 ? -16.955 6.445 20.699 1.00 96.50 212 SER A CA 1
ATOM 1604 C C . SER A 1 212 ? -16.473 6.318 22.151 1.00 96.50 212 SER A C 1
ATOM 1606 O O . SER A 1 212 ? -15.349 6.718 22.478 1.00 96.50 212 SER A O 1
ATOM 1608 N N . SER A 1 213 ? -17.285 5.703 23.015 1.00 96.56 213 SER A N 1
ATOM 1609 C CA . SER A 1 213 ? -16.964 5.459 24.426 1.00 96.56 213 SER A CA 1
ATOM 1610 C C . SER A 1 213 ? -15.800 4.474 24.597 1.00 96.56 213 SER A C 1
ATOM 1612 O O . SER A 1 213 ? -14.857 4.729 25.355 1.00 96.56 213 SER A O 1
ATOM 1614 N N . LEU A 1 214 ? -15.793 3.386 23.823 1.00 97.50 214 LEU A N 1
ATOM 1615 C CA . LEU A 1 214 ? -14.725 2.386 23.793 1.00 97.50 214 LEU A CA 1
ATOM 1616 C C . LEU A 1 214 ? -13.394 2.996 23.352 1.00 97.50 214 LEU A C 1
ATOM 1618 O O . LEU A 1 214 ? -12.362 2.760 23.982 1.00 97.50 214 LEU A O 1
ATOM 1622 N N . LEU A 1 215 ? -13.406 3.829 22.311 1.00 97.19 215 LEU A N 1
ATOM 1623 C CA . LEU A 1 215 ? -12.209 4.517 21.839 1.00 97.19 215 LEU A CA 1
ATOM 1624 C C . LEU A 1 215 ? -11.688 5.540 22.860 1.00 97.19 215 LEU A C 1
ATOM 1626 O O . LEU A 1 215 ? -10.477 5.632 23.087 1.00 97.19 215 LEU A O 1
ATOM 1630 N N . SER A 1 216 ? -12.586 6.281 23.515 1.00 96.44 216 SER A N 1
ATOM 1631 C CA . SER A 1 216 ? -12.236 7.189 24.614 1.00 96.44 216 SER A CA 1
ATOM 1632 C C . SER A 1 216 ? -11.600 6.432 25.784 1.00 96.44 216 SER A C 1
ATOM 1634 O O . SER A 1 216 ? -10.524 6.805 26.263 1.00 96.44 216 SER A O 1
ATOM 1636 N N . THR A 1 217 ? -12.200 5.306 2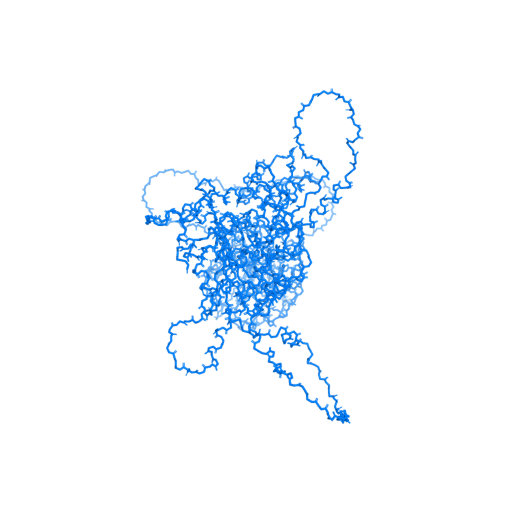6.179 1.00 94.81 217 THR A N 1
ATOM 1637 C CA . THR A 1 217 ? -11.682 4.412 27.220 1.00 94.81 217 THR A CA 1
ATOM 1638 C C . THR A 1 217 ? -10.317 3.854 26.842 1.00 94.81 217 THR A C 1
ATOM 1640 O O . THR A 1 217 ? -9.393 3.909 27.652 1.00 94.81 217 THR A O 1
ATOM 1643 N N . ALA A 1 218 ? -10.140 3.395 25.604 1.00 95.44 218 ALA A N 1
ATOM 1644 C CA . ALA A 1 218 ? -8.862 2.898 25.118 1.00 95.44 218 ALA A CA 1
ATOM 1645 C C . ALA A 1 218 ? -7.762 3.961 25.139 1.00 95.44 218 ALA A C 1
ATOM 1647 O O . ALA A 1 218 ? -6.635 3.678 25.566 1.00 95.44 218 ALA A O 1
ATOM 1648 N N . SER A 1 219 ? -8.100 5.181 24.714 1.00 95.25 219 SER A N 1
ATOM 1649 C CA . SER A 1 219 ? -7.201 6.327 24.753 1.00 95.25 219 SER A CA 1
ATOM 1650 C C . SER A 1 219 ? -6.820 6.652 26.188 1.00 95.25 219 SER A C 1
ATOM 1652 O O . SER A 1 219 ? -5.630 6.674 26.492 1.00 95.25 219 SER A O 1
ATOM 1654 N N . HIS A 1 220 ? -7.786 6.814 27.095 1.00 93.06 220 HIS A N 1
ATOM 1655 C CA . HIS A 1 220 ? -7.531 7.115 28.505 1.00 93.06 220 HIS A CA 1
ATOM 1656 C C . HIS A 1 220 ? -6.707 6.022 29.201 1.00 93.06 220 HIS A C 1
ATOM 1658 O O . HIS A 1 220 ? -5.701 6.330 29.837 1.00 93.06 220 HIS A O 1
ATOM 1664 N N . ALA A 1 221 ? -7.058 4.751 29.000 1.00 90.69 221 ALA A N 1
ATOM 1665 C CA . ALA A 1 221 ? -6.311 3.612 29.523 1.00 90.69 221 ALA A CA 1
ATOM 1666 C C . ALA A 1 221 ? -4.858 3.612 29.020 1.00 90.69 221 ALA A C 1
ATOM 1668 O O . ALA A 1 221 ? -3.933 3.426 29.806 1.00 90.69 221 ALA A O 1
ATOM 1669 N N . SER A 1 222 ? -4.629 3.944 27.741 1.00 91.81 222 SER A N 1
ATOM 1670 C CA . SER A 1 222 ? -3.268 4.104 27.211 1.00 91.81 222 SER A CA 1
ATOM 1671 C C . SER A 1 222 ? -2.503 5.274 27.837 1.00 91.81 222 SER A C 1
ATOM 1673 O O . SER A 1 222 ? -1.275 5.231 27.907 1.00 91.81 222 SER A O 1
ATOM 1675 N N . LYS A 1 223 ? -3.199 6.326 28.302 1.00 90.81 223 LYS A N 1
ATOM 1676 C CA . LYS A 1 223 ? -2.562 7.449 29.007 1.00 90.81 223 LYS A CA 1
ATOM 1677 C C . LYS A 1 223 ? -2.069 7.059 30.391 1.00 90.81 223 LYS A C 1
ATOM 1679 O O . LYS A 1 223 ? -1.046 7.587 30.810 1.00 90.81 223 LYS A O 1
ATOM 1684 N N . ASN A 1 224 ? -2.779 6.143 31.036 1.00 88.31 224 ASN A N 1
ATOM 1685 C CA . ASN A 1 224 ? -2.487 5.659 32.380 1.00 88.31 224 ASN A CA 1
ATOM 1686 C C . ASN A 1 224 ? -1.664 4.358 32.369 1.00 88.31 224 ASN A C 1
ATOM 1688 O O . ASN A 1 224 ? -1.561 3.701 33.396 1.00 88.31 224 ASN A O 1
ATOM 1692 N N . GLU A 1 225 ? -1.119 3.964 31.211 1.00 86.75 225 GLU A N 1
ATOM 1693 C CA . GLU A 1 225 ? -0.357 2.721 31.016 1.00 86.75 225 GLU A CA 1
ATOM 1694 C C . GLU A 1 225 ? -1.140 1.423 31.340 1.00 86.75 225 GLU A C 1
ATOM 1696 O O . GLU A 1 225 ? -0.549 0.348 31.442 1.00 86.75 225 GLU A O 1
ATOM 1701 N N . ASP A 1 226 ? -2.480 1.469 31.394 1.00 87.56 226 ASP A N 1
ATOM 1702 C CA . ASP A 1 226 ? -3.336 0.277 31.504 1.00 87.56 226 ASP A CA 1
ATOM 1703 C C . ASP A 1 226 ? -3.575 -0.347 30.122 1.00 87.56 226 ASP A C 1
ATOM 1705 O O . ASP A 1 226 ? -4.599 -0.166 29.452 1.00 87.56 226 ASP A O 1
ATOM 1709 N N . ILE A 1 227 ? -2.584 -1.114 29.679 1.00 89.19 227 ILE A N 1
ATOM 1710 C CA . ILE A 1 227 ? -2.600 -1.780 28.374 1.00 89.19 227 ILE A CA 1
ATOM 1711 C C . ILE A 1 227 ? -3.696 -2.846 28.289 1.00 89.19 227 ILE A C 1
ATOM 1713 O O . ILE A 1 227 ? -4.225 -3.106 27.206 1.00 89.19 227 ILE A O 1
ATOM 1717 N N . SER A 1 228 ? -4.062 -3.463 29.413 1.00 87.56 228 SER A N 1
ATOM 1718 C CA . SER A 1 228 ? -5.048 -4.543 29.432 1.00 87.56 228 SER A CA 1
ATOM 1719 C C . SER A 1 228 ? -6.462 -4.034 29.144 1.00 87.56 228 SER A C 1
ATOM 1721 O O . SER A 1 228 ? -7.141 -4.610 28.288 1.00 87.56 228 SER A O 1
ATOM 1723 N N . LEU A 1 229 ? -6.859 -2.919 29.770 1.00 88.88 229 LEU A N 1
ATOM 1724 C CA . LEU A 1 229 ? -8.116 -2.230 29.489 1.00 88.88 229 LEU A CA 1
ATOM 1725 C C . LEU A 1 229 ? -8.097 -1.615 28.091 1.00 88.88 229 LEU A C 1
ATOM 1727 O O . LEU A 1 229 ? -9.053 -1.794 27.340 1.00 88.88 229 LEU A O 1
ATOM 1731 N N . SER A 1 230 ? -6.990 -0.967 27.706 1.00 93.06 230 SER A N 1
ATOM 1732 C CA . SER A 1 230 ? -6.850 -0.367 26.374 1.00 93.06 230 SER A CA 1
ATOM 1733 C C . SER A 1 230 ? -7.059 -1.396 25.261 1.00 93.06 230 SER A C 1
ATOM 1735 O O . SER A 1 230 ? -7.817 -1.163 24.321 1.00 93.06 230 SER A O 1
ATOM 1737 N N . ARG A 1 231 ? -6.460 -2.582 25.403 1.00 91.00 231 ARG A N 1
ATOM 1738 C CA . ARG A 1 231 ? -6.633 -3.692 24.464 1.00 91.00 231 ARG A CA 1
ATOM 1739 C C . ARG A 1 231 ? -8.061 -4.232 24.441 1.00 91.00 231 ARG A C 1
ATOM 1741 O O . ARG A 1 231 ? -8.563 -4.490 23.352 1.00 91.00 231 ARG A O 1
ATOM 1748 N N . MET A 1 232 ? -8.698 -4.444 25.597 1.00 91.69 232 MET A N 1
ATOM 1749 C CA . MET A 1 232 ? -10.070 -4.969 25.632 1.00 91.69 232 MET A CA 1
ATOM 1750 C C . MET A 1 232 ? -11.039 -3.991 24.961 1.00 91.69 232 MET A C 1
ATOM 1752 O O . MET A 1 232 ? -11.753 -4.381 24.036 1.00 91.69 232 MET A O 1
ATOM 1756 N N . ALA A 1 233 ? -10.971 -2.712 25.337 1.00 95.25 233 ALA A N 1
ATOM 1757 C CA . ALA A 1 233 ? -11.779 -1.657 24.739 1.00 95.25 233 ALA A CA 1
ATOM 1758 C C . ALA A 1 233 ? -11.539 -1.535 23.222 1.00 95.25 233 ALA A C 1
ATOM 1760 O O . ALA A 1 233 ? -12.496 -1.460 22.457 1.00 95.25 233 ALA A O 1
ATOM 1761 N N . LEU A 1 234 ? -10.282 -1.614 22.758 1.00 95.94 234 LEU A N 1
ATOM 1762 C CA . LEU A 1 234 ? -9.979 -1.597 21.320 1.00 95.94 234 LEU A CA 1
ATOM 1763 C C . LEU A 1 234 ? -10.455 -2.835 20.573 1.00 95.94 234 LEU A C 1
ATOM 1765 O O . LEU A 1 234 ? -10.812 -2.724 19.405 1.00 95.94 234 LEU A O 1
ATOM 1769 N N . SER A 1 235 ? -10.459 -4.004 21.214 1.00 94.31 235 SER A N 1
ATOM 1770 C CA . SER A 1 235 ? -10.995 -5.210 20.585 1.00 94.31 235 SER A CA 1
ATOM 1771 C C . SER A 1 235 ? -12.503 -5.101 20.364 1.00 94.31 235 SER A C 1
ATOM 1773 O O . SER A 1 235 ? -12.969 -5.422 19.281 1.00 94.31 235 SER A O 1
ATOM 1775 N N . ALA A 1 236 ? -13.247 -4.561 21.333 1.00 95.25 236 ALA A N 1
ATOM 1776 C CA . ALA A 1 236 ? -14.674 -4.282 21.180 1.00 95.25 236 ALA A CA 1
ATOM 1777 C C . ALA A 1 236 ? -14.933 -3.192 20.127 1.00 95.25 236 ALA A C 1
ATOM 1779 O O . ALA A 1 236 ? -15.770 -3.358 19.243 1.00 95.25 236 ALA A O 1
ATOM 1780 N N . PHE A 1 237 ? -14.156 -2.106 20.177 1.00 97.25 237 PHE A N 1
ATOM 1781 C CA . PHE A 1 237 ? -14.212 -1.011 19.209 1.00 97.25 237 PHE A CA 1
ATOM 1782 C C . PHE A 1 237 ? -13.968 -1.493 17.777 1.00 97.25 237 PHE A C 1
ATOM 1784 O O . PHE A 1 237 ? -14.677 -1.081 16.865 1.00 97.25 237 PHE A O 1
ATOM 1791 N N . LEU A 1 238 ? -12.992 -2.383 17.574 1.00 96.38 238 LEU A N 1
ATOM 1792 C CA . LEU A 1 238 ? -12.696 -2.943 16.260 1.00 96.38 238 LEU A CA 1
ATOM 1793 C C . LEU A 1 238 ? -13.911 -3.672 15.680 1.00 96.38 238 LEU A C 1
ATOM 1795 O O . LEU A 1 238 ? -14.237 -3.449 14.519 1.00 96.38 238 LEU A O 1
ATOM 1799 N N . VAL A 1 239 ? -14.595 -4.494 16.482 1.00 95.44 239 VAL A N 1
ATOM 1800 C CA . VAL A 1 239 ? -15.797 -5.216 16.033 1.00 95.44 239 VAL A CA 1
ATOM 1801 C C . VAL A 1 239 ? -16.956 -4.243 15.776 1.00 95.44 239 VAL A C 1
ATOM 1803 O O . VAL A 1 239 ? -17.675 -4.404 14.791 1.00 95.44 239 VAL A O 1
ATOM 1806 N N . ALA A 1 240 ? -17.105 -3.193 16.593 1.00 95.56 240 ALA A N 1
ATOM 1807 C CA . ALA A 1 240 ? -18.108 -2.145 16.374 1.00 95.56 240 ALA A CA 1
ATOM 1808 C C . ALA A 1 240 ? -17.903 -1.434 15.026 1.00 95.56 240 ALA A C 1
ATOM 1810 O O . ALA A 1 240 ? -18.840 -1.301 14.240 1.00 95.56 240 ALA A O 1
ATOM 1811 N N . VAL A 1 241 ? -16.658 -1.045 14.730 1.00 95.00 241 VAL A N 1
ATOM 1812 C CA . VAL A 1 241 ? -16.265 -0.447 13.448 1.00 95.00 241 VAL A CA 1
ATOM 1813 C C . VAL A 1 241 ? -16.421 -1.454 12.309 1.00 95.00 241 VAL A C 1
ATOM 1815 O O . VAL A 1 241 ? -16.874 -1.075 11.240 1.00 95.00 241 VAL A O 1
ATOM 1818 N N . GLU A 1 242 ? -16.102 -2.736 12.496 1.00 93.25 242 GLU A N 1
ATOM 1819 C CA . GLU A 1 242 ? -16.296 -3.758 11.460 1.00 93.25 242 GLU A CA 1
ATOM 1820 C C . GLU A 1 242 ? -17.780 -3.930 11.100 1.00 93.25 242 GLU A C 1
ATOM 1822 O O . GLU A 1 242 ? -18.104 -4.017 9.915 1.00 93.25 242 GLU A O 1
ATOM 1827 N N . ARG A 1 243 ? -18.684 -3.942 12.087 1.00 91.50 243 ARG A N 1
ATOM 1828 C CA . ARG A 1 243 ? -20.103 -4.262 11.871 1.00 91.50 243 ARG A CA 1
ATOM 1829 C C . ARG A 1 243 ? -21.009 -3.082 11.544 1.00 91.50 243 ARG A C 1
ATOM 1831 O O . ARG A 1 243 ? -21.993 -3.293 10.842 1.00 91.50 243 ARG A O 1
ATOM 1838 N N . SER A 1 244 ? -20.729 -1.884 12.054 1.00 93.00 244 SER A N 1
ATOM 1839 C CA . SER A 1 244 ? -21.637 -0.735 11.937 1.00 93.00 244 SER A CA 1
ATOM 1840 C C . SER A 1 244 ? -21.047 0.383 11.080 1.00 93.00 244 SER A C 1
ATOM 1842 O O . SER A 1 244 ? -20.018 0.974 11.412 1.00 93.00 244 SER A O 1
ATOM 1844 N N . LEU A 1 245 ? -21.739 0.718 9.985 1.00 90.94 245 LEU A N 1
ATOM 1845 C CA . LEU A 1 245 ? -21.397 1.868 9.141 1.00 90.94 245 LEU A CA 1
ATOM 1846 C C . LEU A 1 245 ? -21.581 3.201 9.881 1.00 90.94 245 LEU A C 1
ATOM 1848 O O . LEU A 1 245 ? -20.799 4.126 9.660 1.00 90.94 245 LEU A O 1
ATOM 1852 N N . GLU A 1 246 ? -22.566 3.298 10.779 1.00 91.75 246 GLU A N 1
ATOM 1853 C CA . GLU A 1 246 ? -22.777 4.509 11.581 1.00 91.75 246 GLU A CA 1
ATOM 1854 C C . GLU A 1 246 ? -21.601 4.729 12.533 1.00 91.75 246 GLU A C 1
ATOM 1856 O O . GLU A 1 246 ? -21.020 5.813 12.561 1.00 91.75 246 GLU A O 1
ATOM 1861 N N . ALA A 1 247 ? -21.141 3.664 13.203 1.00 93.69 247 ALA A N 1
ATOM 1862 C CA . ALA A 1 247 ? -19.943 3.721 14.035 1.00 93.69 247 ALA A CA 1
ATOM 1863 C C . ALA A 1 247 ? -18.709 4.169 13.236 1.00 93.69 247 ALA A C 1
ATOM 1865 O O . ALA A 1 247 ? -17.937 5.001 13.716 1.00 93.69 247 ALA A O 1
ATOM 1866 N N . ARG A 1 248 ? -18.534 3.687 11.995 1.00 94.06 248 ARG A N 1
ATOM 1867 C CA . ARG A 1 248 ? -17.451 4.163 11.114 1.00 94.06 248 ARG A CA 1
ATOM 1868 C C . ARG A 1 248 ? -17.548 5.664 10.851 1.00 94.06 248 ARG A C 1
ATOM 1870 O O . ARG A 1 248 ? -16.533 6.351 10.950 1.00 94.06 248 ARG A O 1
ATOM 1877 N N . ARG A 1 249 ? -18.745 6.180 10.549 1.00 92.69 249 ARG A N 1
ATOM 1878 C CA . ARG A 1 249 ? -18.966 7.611 10.286 1.00 92.69 249 ARG A CA 1
ATOM 1879 C C . ARG A 1 249 ? -18.647 8.459 11.516 1.00 92.69 249 ARG A C 1
ATOM 1881 O O . ARG A 1 249 ? -17.832 9.374 11.426 1.00 92.69 249 ARG A O 1
ATOM 1888 N N . THR A 1 250 ? -19.198 8.108 12.677 1.00 93.44 250 THR A N 1
ATOM 1889 C CA . THR A 1 250 ? -18.961 8.837 13.933 1.00 93.44 250 THR A CA 1
ATOM 1890 C C . THR A 1 250 ? -17.475 8.873 14.300 1.00 93.44 250 THR A C 1
ATOM 1892 O O . THR A 1 250 ? -16.934 9.916 14.680 1.00 93.44 250 THR A O 1
ATOM 1895 N N . VAL A 1 251 ? -16.779 7.744 14.146 1.00 93.94 251 VAL A N 1
ATOM 1896 C CA . VAL A 1 251 ? -15.341 7.635 14.427 1.00 93.94 251 VAL A CA 1
ATOM 1897 C C . VAL A 1 251 ? -14.507 8.414 13.412 1.00 93.94 251 VAL A C 1
ATOM 1899 O O . VAL A 1 251 ? -13.518 9.038 13.801 1.00 93.94 251 VAL A O 1
ATOM 1902 N N . MET A 1 252 ? -14.895 8.426 12.136 1.00 92.56 252 MET A N 1
ATOM 1903 C CA . MET A 1 252 ? -14.227 9.232 11.113 1.00 92.56 252 MET A CA 1
ATOM 1904 C C . MET A 1 252 ? -14.319 10.732 11.434 1.00 92.56 252 MET A C 1
ATOM 1906 O O . MET A 1 252 ? -13.337 11.455 11.288 1.00 92.56 252 MET A O 1
ATOM 1910 N N . GLU A 1 253 ? -15.466 11.196 11.932 1.00 90.44 253 GLU A N 1
ATOM 1911 C CA . GLU A 1 253 ? -15.684 12.607 12.267 1.00 90.44 253 GLU A CA 1
ATOM 1912 C C . GLU A 1 253 ? -14.974 13.049 13.555 1.00 90.44 253 GLU A C 1
ATOM 1914 O O . GLU A 1 253 ? -14.447 14.161 13.618 1.00 90.44 253 GLU A O 1
ATOM 1919 N N . LYS A 1 254 ? -14.972 12.207 14.602 1.00 90.38 254 LYS A N 1
ATOM 1920 C CA . LYS A 1 254 ? -14.563 12.623 15.963 1.00 90.38 254 LYS A CA 1
ATOM 1921 C C . LYS A 1 254 ? -13.489 11.745 16.614 1.00 90.38 254 LYS A C 1
ATOM 1923 O O . LYS A 1 254 ? -12.876 12.153 17.599 1.00 90.38 254 LYS A O 1
ATOM 1928 N N . GLY A 1 255 ? -13.240 10.546 16.095 1.00 93.31 255 GLY A N 1
ATOM 1929 C CA . GLY A 1 255 ? -12.396 9.525 16.726 1.00 93.31 255 GLY A CA 1
ATOM 1930 C C . GLY A 1 255 ? -10.933 9.493 16.270 1.00 93.31 255 GLY A C 1
ATOM 1931 O O . GLY A 1 255 ? -10.072 9.020 17.016 1.00 93.31 255 GLY A O 1
ATOM 1932 N N . LEU A 1 256 ? -10.603 10.013 15.083 1.00 94.94 256 LEU A N 1
ATOM 1933 C CA . LEU A 1 256 ? -9.265 9.859 14.484 1.00 94.94 256 LEU A CA 1
ATOM 1934 C C . LEU A 1 256 ? -8.117 10.373 15.369 1.00 94.94 256 LEU A C 1
ATOM 1936 O O . LEU A 1 256 ? -7.062 9.737 15.450 1.00 94.94 256 LEU A O 1
ATOM 1940 N N . GLU A 1 257 ? -8.316 11.485 16.079 1.00 94.56 257 GLU A N 1
ATOM 1941 C CA . GLU A 1 257 ? -7.303 12.020 16.995 1.00 94.56 257 GLU A CA 1
ATOM 1942 C C . GLU A 1 257 ? -7.063 11.089 18.192 1.00 94.56 257 GLU A C 1
ATOM 1944 O O . GLU A 1 257 ? -5.916 10.810 18.547 1.00 94.56 257 GLU A O 1
ATOM 1949 N N . LEU A 1 258 ? -8.126 10.527 18.780 1.00 95.75 258 LEU A N 1
ATOM 1950 C CA . LEU A 1 258 ? -8.001 9.561 19.875 1.00 95.75 258 LEU A CA 1
ATOM 1951 C C . LEU A 1 258 ? -7.267 8.298 19.416 1.00 95.75 258 LEU A C 1
ATOM 1953 O O . LEU A 1 258 ? -6.406 7.798 20.148 1.00 95.75 258 LEU A O 1
ATOM 1957 N N . MET A 1 259 ? -7.541 7.819 18.199 1.00 96.81 259 MET A N 1
ATOM 1958 C CA . MET A 1 259 ? -6.815 6.694 17.605 1.00 96.81 259 MET A CA 1
ATOM 1959 C C . MET A 1 259 ? -5.320 7.008 17.449 1.00 96.81 259 MET A C 1
ATOM 1961 O O . MET A 1 259 ? -4.489 6.195 17.858 1.00 96.81 259 MET A O 1
ATOM 1965 N N . ARG A 1 260 ? -4.954 8.194 16.937 1.00 94.94 260 ARG A N 1
ATOM 1966 C CA . ARG A 1 260 ? -3.544 8.616 16.819 1.00 94.94 260 ARG A CA 1
ATOM 1967 C C . ARG A 1 260 ? -2.840 8.691 18.163 1.00 94.94 260 ARG A C 1
ATOM 1969 O O . ARG A 1 260 ? -1.740 8.158 18.309 1.00 94.94 260 ARG A O 1
ATOM 1976 N N . VAL A 1 261 ? -3.454 9.346 19.149 1.00 93.50 261 VAL A N 1
ATOM 1977 C CA . VAL A 1 261 ? -2.881 9.481 20.497 1.00 93.50 261 VAL A CA 1
ATOM 1978 C C . VAL A 1 261 ? -2.629 8.102 21.105 1.00 93.50 261 VAL A C 1
ATOM 1980 O O . VAL A 1 261 ? -1.555 7.861 21.661 1.00 93.50 261 VAL A O 1
ATOM 1983 N N . THR A 1 262 ? -3.582 7.183 20.943 1.00 94.62 262 THR A N 1
ATOM 1984 C CA . THR A 1 262 ? -3.458 5.801 21.422 1.00 94.62 262 THR A CA 1
ATOM 1985 C C . THR A 1 262 ? -2.335 5.063 20.690 1.00 94.62 262 THR A C 1
ATOM 1987 O O . THR A 1 262 ? -1.496 4.430 21.336 1.00 94.62 262 THR A O 1
ATOM 1990 N N . ALA A 1 263 ? -2.241 5.204 19.362 1.00 94.69 263 ALA A N 1
ATOM 1991 C CA . ALA A 1 263 ? -1.181 4.601 18.554 1.00 94.69 263 ALA A CA 1
ATOM 1992 C C . ALA A 1 263 ? 0.214 5.073 18.996 1.00 94.69 263 ALA A C 1
ATOM 1994 O O . ALA A 1 263 ? 1.099 4.246 19.217 1.00 94.69 263 ALA A O 1
ATOM 1995 N N . LYS A 1 264 ? 0.402 6.383 19.212 1.00 92.50 264 LYS A N 1
ATOM 1996 C CA . LYS A 1 264 ? 1.684 6.964 19.652 1.00 92.50 264 LYS A CA 1
ATOM 1997 C C . LYS A 1 264 ? 2.114 6.495 21.045 1.00 92.50 264 LYS A C 1
ATOM 1999 O O . LYS A 1 264 ? 3.304 6.310 21.285 1.00 92.50 264 LYS A O 1
ATOM 2004 N N . ARG A 1 265 ? 1.171 6.294 21.971 1.00 92.44 265 ARG A N 1
ATOM 2005 C CA . ARG A 1 265 ? 1.478 5.854 23.347 1.00 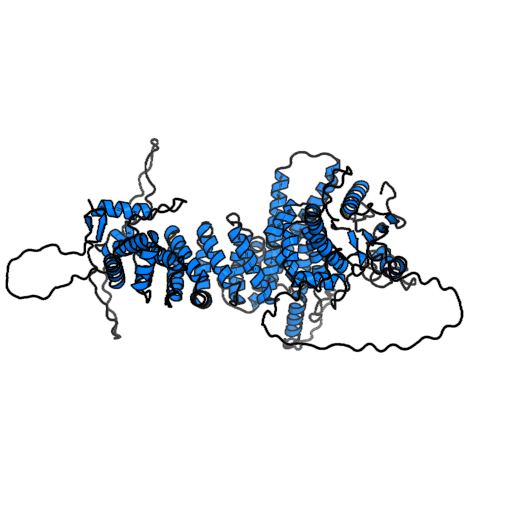92.44 265 ARG A CA 1
ATOM 2006 C C . ARG A 1 265 ? 1.765 4.360 23.444 1.00 92.44 265 ARG A C 1
ATOM 2008 O O . ARG A 1 265 ? 2.550 3.936 24.283 1.00 92.44 265 ARG A O 1
ATOM 2015 N N . THR A 1 266 ? 1.174 3.561 22.560 1.00 90.81 266 THR A N 1
ATOM 2016 C CA . THR A 1 266 ? 1.210 2.094 22.652 1.00 90.81 266 THR A CA 1
ATOM 2017 C C . THR A 1 266 ? 2.119 1.434 21.616 1.00 90.81 266 THR A C 1
ATOM 2019 O O . THR A 1 266 ? 1.961 0.253 21.328 1.00 90.81 266 THR A O 1
ATOM 2022 N N . VAL A 1 267 ? 3.114 2.156 21.083 1.00 89.25 267 VAL A N 1
ATOM 2023 C CA . VAL A 1 267 ? 4.035 1.682 20.020 1.00 89.25 267 VAL A CA 1
ATOM 2024 C C . VAL A 1 267 ? 4.697 0.334 20.345 1.00 89.25 267 VAL A C 1
ATOM 2026 O O . VAL A 1 267 ? 4.987 -0.453 19.447 1.00 89.25 267 VAL A O 1
ATOM 2029 N N . LYS A 1 268 ? 4.932 0.040 21.630 1.00 88.31 268 LYS A N 1
ATOM 2030 C CA . LYS A 1 268 ? 5.548 -1.217 22.091 1.00 88.31 268 LYS A CA 1
ATOM 2031 C C . LYS A 1 268 ? 4.569 -2.399 22.160 1.00 88.31 268 LYS A C 1
ATOM 2033 O O . LYS A 1 268 ? 5.012 -3.537 22.287 1.00 88.31 268 LYS A O 1
ATOM 2038 N N . HIS A 1 269 ? 3.261 -2.155 22.089 1.00 89.38 269 HIS A N 1
ATOM 2039 C CA . HIS A 1 269 ? 2.217 -3.154 22.323 1.00 89.38 269 HIS A CA 1
ATOM 2040 C C . HIS A 1 269 ? 1.564 -3.589 21.010 1.00 89.38 269 HIS A C 1
ATOM 2042 O O . HIS A 1 269 ? 0.579 -3.010 20.559 1.00 89.38 269 HIS A O 1
ATOM 2048 N N . GLN A 1 270 ? 2.097 -4.657 20.416 1.00 89.62 270 GLN A N 1
ATOM 2049 C CA . GLN A 1 270 ? 1.697 -5.148 19.092 1.00 89.62 270 GLN A CA 1
ATOM 2050 C C . GLN A 1 270 ? 0.182 -5.374 18.939 1.00 89.62 270 GLN A C 1
ATOM 2052 O O . GLN A 1 270 ? -0.387 -4.961 17.938 1.00 89.62 270 GLN A O 1
ATOM 2057 N N . GLN A 1 271 ? -0.485 -5.984 19.924 1.00 88.12 271 GLN A N 1
ATOM 2058 C CA . GLN A 1 271 ? -1.924 -6.292 19.843 1.00 88.12 271 GLN A CA 1
ATOM 2059 C C . GLN A 1 271 ? -2.790 -5.028 19.731 1.00 88.12 271 GLN A C 1
ATOM 2061 O O . GLN A 1 271 ? -3.758 -4.997 18.978 1.00 88.12 271 GLN A O 1
ATOM 2066 N N . VAL A 1 272 ? -2.411 -3.972 20.455 1.00 91.50 272 VAL A N 1
ATOM 2067 C CA . VAL A 1 272 ? -3.090 -2.671 20.421 1.00 91.50 272 VAL A CA 1
ATOM 2068 C C . VAL A 1 272 ? -2.882 -1.999 19.063 1.00 91.50 272 VAL A C 1
ATOM 2070 O O . VAL A 1 272 ? -3.831 -1.511 18.455 1.00 91.50 272 VAL A O 1
ATOM 2073 N N . GLN A 1 273 ? -1.646 -2.023 18.559 1.00 93.75 273 GLN A N 1
ATOM 2074 C CA . GLN A 1 273 ? -1.302 -1.474 17.245 1.00 93.75 273 GLN A CA 1
ATOM 2075 C C . GLN A 1 273 ? -2.023 -2.211 16.108 1.00 93.75 273 GLN A C 1
ATOM 2077 O O . GLN A 1 273 ? -2.467 -1.579 15.158 1.00 93.75 273 GLN A O 1
ATOM 2082 N N . GLU A 1 274 ? -2.178 -3.532 16.214 1.00 93.31 274 GLU A N 1
ATOM 2083 C CA . GLU A 1 274 ? -2.888 -4.348 15.226 1.00 93.31 274 GLU A CA 1
ATOM 2084 C C . GLU A 1 274 ? -4.380 -4.021 15.174 1.00 93.31 274 GLU A C 1
ATOM 2086 O O . GLU A 1 274 ? -4.912 -3.812 14.084 1.00 93.31 274 GLU A O 1
ATOM 2091 N N . ALA A 1 275 ? -5.030 -3.876 16.333 1.00 93.75 275 ALA A N 1
ATOM 2092 C CA . ALA A 1 275 ? -6.425 -3.449 16.400 1.00 93.75 275 ALA A CA 1
ATOM 2093 C C . ALA A 1 275 ? -6.625 -2.042 15.807 1.00 93.75 275 ALA A C 1
ATOM 2095 O O . ALA A 1 275 ? -7.543 -1.832 15.017 1.00 93.75 275 ALA A O 1
ATOM 2096 N N . LEU A 1 276 ? -5.733 -1.093 16.119 1.00 96.06 276 LEU A N 1
ATOM 2097 C CA . LEU A 1 276 ? -5.782 0.267 15.566 1.00 96.06 276 LEU A CA 1
ATOM 2098 C C . LEU A 1 276 ? -5.558 0.291 14.050 1.00 96.06 276 LEU A C 1
ATOM 2100 O O . LEU A 1 276 ? -6.274 0.995 13.340 1.00 96.06 276 LEU A O 1
ATOM 2104 N N . ALA A 1 277 ? -4.589 -0.479 13.550 1.00 95.38 277 ALA A N 1
ATOM 2105 C CA . ALA A 1 277 ? -4.304 -0.569 12.123 1.00 95.38 277 ALA A CA 1
ATOM 2106 C C . ALA A 1 277 ? -5.484 -1.172 11.350 1.00 95.38 277 ALA A C 1
ATOM 2108 O O . ALA A 1 277 ? -5.836 -0.662 10.289 1.00 95.38 277 ALA A O 1
ATOM 2109 N N . LYS A 1 278 ? -6.127 -2.211 11.898 1.00 94.94 278 LYS A N 1
ATOM 2110 C CA . LYS A 1 278 ? -7.317 -2.832 11.302 1.00 94.94 278 LYS A CA 1
ATOM 2111 C C . LYS A 1 278 ? -8.536 -1.917 11.338 1.00 94.94 278 LYS A C 1
ATOM 2113 O O . LYS A 1 278 ? -9.217 -1.790 10.328 1.00 94.94 278 LYS A O 1
ATOM 2118 N N . ALA A 1 279 ? -8.770 -1.223 12.451 1.00 95.12 279 ALA A N 1
ATOM 2119 C CA . ALA A 1 279 ? -9.853 -0.252 12.539 1.00 95.12 279 ALA A CA 1
ATOM 2120 C C . ALA A 1 279 ? -9.668 0.878 11.515 1.00 95.12 279 ALA A C 1
ATOM 2122 O O . ALA A 1 279 ? -10.594 1.194 10.777 1.00 95.12 279 ALA A O 1
ATOM 2123 N N . LEU A 1 280 ? -8.458 1.439 11.398 1.00 96.00 280 LEU A N 1
ATOM 2124 C CA . LEU A 1 280 ? -8.182 2.496 10.420 1.00 96.00 280 LEU A CA 1
ATOM 2125 C C . LEU A 1 280 ? -8.297 2.002 8.968 1.00 96.00 280 LEU A C 1
ATOM 2127 O O . LEU A 1 280 ? -8.719 2.758 8.097 1.00 96.00 280 LEU A O 1
ATOM 2131 N N . GLU A 1 281 ? -7.958 0.738 8.704 1.00 95.19 281 GLU A N 1
ATOM 2132 C CA . GLU A 1 281 ? -8.149 0.096 7.399 1.00 95.19 281 GLU A CA 1
ATOM 2133 C C . GLU A 1 281 ? -9.635 0.044 7.015 1.00 95.19 281 GLU A C 1
ATOM 2135 O O . GLU A 1 281 ? -9.975 0.438 5.899 1.00 95.19 281 GLU A O 1
ATOM 2140 N N . PHE A 1 282 ? -10.524 -0.346 7.938 1.00 92.12 282 PHE A N 1
ATOM 2141 C CA . PHE A 1 282 ? -11.977 -0.305 7.715 1.00 92.12 282 PHE A CA 1
ATOM 2142 C C . PHE A 1 282 ? -12.501 1.113 7.473 1.00 92.12 282 PHE A C 1
ATOM 2144 O O . PHE A 1 282 ? -13.403 1.301 6.664 1.00 92.12 282 PHE A O 1
ATOM 2151 N N . LEU A 1 283 ? -11.910 2.117 8.125 1.00 91.81 283 LEU A N 1
ATOM 2152 C CA . LEU A 1 283 ? -12.278 3.519 7.918 1.00 91.81 283 LEU A CA 1
ATOM 2153 C C . LEU A 1 283 ? -11.794 4.082 6.572 1.00 91.81 283 LEU A C 1
ATOM 2155 O O . LEU A 1 283 ? -12.289 5.123 6.169 1.00 91.81 283 LEU A O 1
ATOM 2159 N N . SER A 1 284 ? -10.831 3.441 5.897 1.00 87.31 284 SER A N 1
ATOM 2160 C CA . SER A 1 284 ? -10.118 4.034 4.748 1.00 87.31 284 SER A CA 1
ATOM 2161 C C . SER A 1 284 ? -10.264 3.277 3.420 1.00 87.31 284 SER A C 1
ATOM 2163 O O . SER A 1 284 ? -9.684 3.710 2.430 1.00 87.31 284 SER A O 1
ATOM 2165 N N . THR A 1 285 ? -10.925 2.113 3.386 1.00 72.62 285 THR A N 1
ATOM 2166 C CA . THR A 1 285 ? -10.963 1.230 2.193 1.00 72.62 285 THR A CA 1
ATOM 2167 C C . THR A 1 285 ? -12.334 1.120 1.513 1.00 72.62 285 THR A C 1
ATOM 2169 O O . THR A 1 285 ? -12.453 0.400 0.523 1.00 72.62 285 THR A O 1
ATOM 2172 N N . GLU A 1 286 ? -13.344 1.840 2.005 1.00 71.12 286 GLU A N 1
ATOM 2173 C CA . GLU A 1 286 ? -14.704 1.888 1.441 1.00 71.12 286 GLU A CA 1
ATOM 2174 C C . GLU A 1 286 ? -15.068 3.321 0.992 1.00 71.12 286 GLU A C 1
ATOM 2176 O O . GLU A 1 286 ? -14.205 4.033 0.492 1.00 71.12 286 GLU A O 1
ATOM 2181 N N . ASP A 1 287 ? -16.319 3.764 1.176 1.00 70.31 287 ASP A N 1
ATOM 2182 C CA . ASP A 1 287 ? -16.820 5.099 0.788 1.00 70.31 287 ASP A CA 1
ATOM 2183 C C . ASP A 1 287 ? -16.283 6.252 1.661 1.00 70.31 287 ASP A C 1
ATOM 2185 O O . ASP A 1 287 ? -16.594 7.426 1.443 1.00 70.31 287 ASP A O 1
ATOM 2189 N N . LEU A 1 288 ? -15.511 5.928 2.698 1.00 82.00 288 LEU A N 1
ATOM 2190 C CA . LEU A 1 288 ? -14.969 6.891 3.646 1.00 82.00 288 LEU A CA 1
ATOM 2191 C C . LEU A 1 288 ? -13.512 7.200 3.302 1.00 82.00 288 LEU A C 1
ATOM 2193 O O . LEU A 1 288 ? -12.657 6.316 3.264 1.00 82.00 288 LEU A O 1
ATOM 2197 N N . HIS A 1 289 ? -13.229 8.486 3.102 1.00 85.69 289 HIS A N 1
ATOM 2198 C CA . HIS A 1 289 ? -11.907 8.975 2.728 1.00 85.69 289 HIS A CA 1
ATOM 2199 C C . HIS A 1 289 ? -11.339 9.880 3.817 1.00 85.69 289 HIS A C 1
ATOM 2201 O O . HIS A 1 289 ? -12.015 10.783 4.318 1.00 85.69 289 HIS A O 1
ATOM 2207 N N . LEU A 1 290 ? -10.065 9.678 4.154 1.00 90.88 290 LEU A N 1
ATOM 2208 C CA . LEU A 1 290 ? -9.340 10.599 5.026 1.00 90.88 290 LEU A CA 1
ATOM 2209 C C . LEU A 1 290 ? -9.177 11.945 4.317 1.00 90.88 290 LEU A C 1
ATOM 2211 O O . LEU A 1 290 ? -8.799 11.993 3.146 1.00 90.88 290 LEU A O 1
ATOM 2215 N N . SER A 1 291 ? -9.393 13.050 5.033 1.00 92.31 291 SER A N 1
ATOM 2216 C CA . SER A 1 291 ? -9.063 14.381 4.513 1.00 92.31 291 SER A CA 1
ATOM 2217 C C . SER A 1 291 ? -7.556 14.502 4.238 1.00 92.31 291 SER A C 1
ATOM 2219 O O . SER A 1 291 ? -6.749 13.709 4.737 1.00 92.31 291 SER A O 1
ATOM 2221 N N . LEU A 1 292 ? -7.142 15.508 3.460 1.00 90.88 292 LEU A N 1
ATOM 2222 C CA . LEU A 1 292 ? -5.719 15.751 3.195 1.00 90.88 292 LEU A CA 1
ATOM 2223 C C . LEU A 1 292 ? -4.928 15.954 4.495 1.00 90.88 292 LEU A C 1
ATOM 2225 O O . LEU A 1 292 ? -3.860 15.373 4.671 1.00 90.88 292 LEU A O 1
ATOM 2229 N N . GLU A 1 293 ? -5.466 16.756 5.411 1.00 91.19 293 GLU A N 1
ATOM 2230 C CA . GLU A 1 293 ? -4.823 17.058 6.689 1.00 91.19 293 GLU A CA 1
ATOM 2231 C C . GLU A 1 293 ? -4.690 15.800 7.560 1.00 91.19 293 GLU A C 1
ATOM 2233 O O . GLU A 1 293 ? -3.623 15.526 8.110 1.00 91.19 293 GLU A O 1
ATOM 2238 N N . GLU A 1 294 ? -5.744 14.985 7.635 1.00 92.88 294 GLU A N 1
ATOM 2239 C CA . GLU A 1 294 ? -5.725 13.736 8.399 1.00 92.88 294 GLU A CA 1
ATOM 2240 C C . GLU A 1 294 ? -4.778 12.708 7.768 1.00 92.88 294 GLU A C 1
ATOM 2242 O O . GLU A 1 294 ? -4.014 12.054 8.478 1.00 92.88 294 GLU A O 1
ATOM 2247 N N . SER A 1 295 ? -4.734 12.633 6.436 1.00 94.00 295 SER A N 1
ATOM 2248 C CA . SER A 1 295 ? -3.766 11.815 5.695 1.00 94.00 295 SER A CA 1
ATOM 2249 C C . SER A 1 295 ? -2.321 12.209 6.022 1.00 94.00 295 SER A C 1
ATOM 2251 O O . SER A 1 295 ? -1.462 11.346 6.218 1.00 94.00 295 SER A O 1
ATOM 2253 N N . GLN A 1 296 ? -2.045 13.513 6.125 1.00 93.69 296 GLN A N 1
ATOM 2254 C CA . GLN A 1 296 ? -0.733 14.031 6.510 1.00 93.69 296 GLN A CA 1
ATOM 2255 C C . GLN A 1 296 ? -0.381 13.663 7.959 1.00 93.69 296 GLN A C 1
ATOM 2257 O O . GLN A 1 296 ? 0.697 13.105 8.177 1.00 93.69 296 GLN A O 1
ATOM 2262 N N . LYS A 1 297 ? -1.295 13.862 8.921 1.00 93.62 297 LYS A N 1
ATOM 2263 C CA . LYS A 1 297 ? -1.093 13.485 10.338 1.00 93.62 297 LYS A CA 1
ATOM 2264 C C . LYS A 1 297 ? -0.849 11.988 10.520 1.00 93.62 297 LYS A C 1
ATOM 2266 O O . LYS A 1 297 ? 0.006 11.581 11.304 1.00 93.62 297 LYS A O 1
ATOM 2271 N N . TRP A 1 298 ? -1.577 11.147 9.788 1.00 95.56 298 TRP A N 1
ATOM 2272 C CA . TRP A 1 298 ? -1.423 9.694 9.865 1.00 95.56 298 TRP A CA 1
ATOM 2273 C C . TRP A 1 298 ? -0.170 9.170 9.163 1.00 95.56 298 TRP A C 1
ATOM 2275 O O . TRP A 1 298 ? 0.337 8.116 9.549 1.00 95.56 298 TRP A O 1
ATOM 2285 N N . SER A 1 299 ? 0.365 9.890 8.172 1.00 95.44 299 SER A N 1
ATOM 2286 C CA . SER A 1 299 ? 1.471 9.408 7.334 1.00 95.44 299 SER A CA 1
ATOM 2287 C C . SER A 1 299 ? 2.706 8.957 8.128 1.00 95.44 299 SER A C 1
ATOM 2289 O O . SER A 1 299 ? 3.273 7.908 7.823 1.00 95.44 299 SER A O 1
ATOM 2291 N N . GLY A 1 300 ? 3.086 9.679 9.190 1.00 95.06 300 GLY A N 1
ATOM 2292 C CA . GLY A 1 300 ? 4.205 9.295 10.058 1.00 95.06 300 GLY A CA 1
ATOM 2293 C C . GLY A 1 300 ? 3.951 7.993 10.824 1.00 95.06 300 GLY A C 1
ATOM 2294 O O . GLY A 1 300 ? 4.816 7.119 10.875 1.00 95.06 300 GLY A O 1
ATOM 2295 N N . ILE A 1 301 ? 2.741 7.815 11.362 1.00 95.56 301 ILE A N 1
ATOM 2296 C CA . ILE A 1 301 ? 2.357 6.594 12.086 1.00 95.56 301 ILE A CA 1
ATOM 2297 C C . ILE A 1 301 ? 2.299 5.406 11.120 1.00 95.56 301 ILE A C 1
ATOM 2299 O O . ILE A 1 301 ? 2.923 4.379 11.382 1.00 95.56 301 ILE A O 1
ATOM 2303 N N . LEU A 1 302 ? 1.631 5.560 9.974 1.00 96.81 302 LEU A N 1
ATOM 2304 C CA . LEU A 1 302 ? 1.512 4.513 8.955 1.00 96.81 302 LEU A CA 1
ATOM 2305 C C . LEU A 1 302 ? 2.885 4.055 8.459 1.00 96.81 302 LEU A C 1
ATOM 2307 O O . LEU A 1 302 ? 3.158 2.861 8.381 1.00 96.81 302 LEU A O 1
ATOM 2311 N N . LEU A 1 303 ? 3.792 4.989 8.180 1.00 96.44 303 LEU A N 1
ATOM 2312 C CA . LEU A 1 303 ? 5.138 4.634 7.746 1.00 96.44 303 LEU A CA 1
ATOM 2313 C C . LEU A 1 303 ? 5.958 3.994 8.875 1.00 96.44 303 LEU A C 1
ATOM 2315 O O . LEU A 1 303 ? 6.713 3.054 8.623 1.00 96.44 303 LEU A O 1
ATOM 2319 N N . SER A 1 304 ? 5.752 4.391 10.132 1.00 94.19 304 SER A N 1
ATOM 2320 C CA . SER A 1 304 ? 6.335 3.677 11.274 1.00 94.19 304 SER A CA 1
ATOM 2321 C C . SER A 1 304 ? 5.807 2.239 11.409 1.00 94.19 304 SER A C 1
ATOM 2323 O O . SER A 1 304 ? 6.564 1.346 11.785 1.00 94.19 304 SER A O 1
ATOM 2325 N N . TRP A 1 305 ? 4.550 1.977 11.035 1.00 95.19 305 TRP A N 1
ATOM 2326 C CA . TRP A 1 305 ? 3.983 0.627 10.962 1.00 95.19 305 TRP A CA 1
ATOM 2327 C C . TRP A 1 305 ? 4.558 -0.199 9.815 1.00 95.19 305 TRP A C 1
ATOM 2329 O O . TRP A 1 305 ? 4.709 -1.409 9.964 1.00 95.19 305 TRP A O 1
ATOM 2339 N N . VAL A 1 306 ? 4.924 0.430 8.695 1.00 95.81 306 VAL A N 1
ATOM 2340 C CA . VAL A 1 306 ? 5.570 -0.272 7.578 1.00 95.81 306 VAL A CA 1
ATOM 2341 C C . VAL A 1 306 ? 7.004 -0.684 7.929 1.00 95.81 306 VAL A C 1
ATOM 2343 O O . VAL A 1 306 ? 7.380 -1.840 7.718 1.00 95.81 306 VAL A O 1
ATOM 2346 N N . PHE A 1 307 ? 7.788 0.244 8.488 1.00 92.62 307 PHE A N 1
ATOM 2347 C CA . PHE A 1 307 ? 9.239 0.091 8.682 1.00 92.62 307 PHE A CA 1
ATOM 2348 C C . PHE A 1 307 ? 9.672 -0.264 10.117 1.00 92.62 307 PHE A C 1
ATOM 2350 O O . PHE A 1 307 ? 10.844 -0.557 10.363 1.00 92.62 307 PHE A O 1
ATOM 2357 N N . GLY A 1 308 ? 8.769 -0.223 11.097 1.00 84.50 308 GLY A N 1
ATOM 2358 C CA . GLY A 1 308 ? 9.097 -0.413 12.511 1.00 84.50 308 GLY A CA 1
ATOM 2359 C C . GLY A 1 308 ? 9.470 -1.854 12.867 1.00 84.50 308 GLY A C 1
ATOM 2360 O O . GLY A 1 308 ? 8.846 -2.804 12.406 1.00 84.50 308 GLY A O 1
ATOM 2361 N N . LYS A 1 309 ? 10.439 -2.042 13.773 1.00 72.94 309 LYS A N 1
ATOM 2362 C CA . LYS A 1 309 ? 10.849 -3.373 14.274 1.00 72.94 309 LYS A CA 1
ATOM 2363 C C . LYS A 1 309 ? 9.730 -4.221 14.916 1.00 72.94 309 LYS A C 1
ATOM 2365 O O . LYS A 1 309 ? 9.771 -5.429 14.710 1.00 72.94 309 LYS A O 1
ATOM 2370 N N . PRO A 1 310 ? 8.757 -3.666 15.672 1.00 59.31 310 PRO A N 1
ATOM 2371 C CA . PRO A 1 310 ? 7.672 -4.465 16.247 1.00 59.31 310 PRO A CA 1
ATOM 2372 C C . PRO A 1 310 ? 6.510 -4.710 15.265 1.00 59.31 310 PRO A C 1
ATOM 2374 O O . PRO A 1 310 ? 5.464 -5.206 15.678 1.00 59.31 310 PRO A O 1
ATOM 2377 N N . SER A 1 311 ? 6.640 -4.339 13.983 1.00 72.19 311 SER A N 1
ATOM 2378 C CA . SER A 1 311 ? 5.536 -4.467 13.027 1.00 72.19 311 SER A CA 1
ATOM 2379 C C . SER A 1 311 ? 5.272 -5.930 12.658 1.00 72.19 311 SER A C 1
ATOM 2381 O O . SER A 1 311 ? 6.106 -6.618 12.060 1.00 72.19 311 SER A O 1
ATOM 2383 N N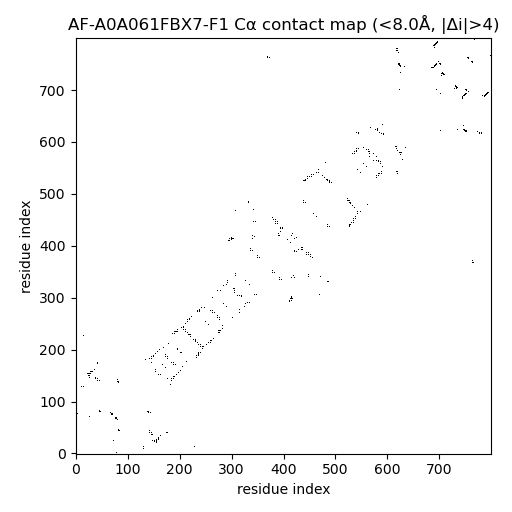 . SER A 1 312 ? 4.074 -6.409 12.998 1.00 84.50 312 SER A N 1
ATOM 2384 C CA . SER A 1 312 ? 3.560 -7.685 12.504 1.00 84.50 312 SER A CA 1
ATOM 2385 C C . SER A 1 312 ? 3.260 -7.591 11.006 1.00 84.50 312 SER A C 1
ATOM 2387 O O . SER A 1 312 ? 3.046 -6.503 10.463 1.00 84.50 312 SER A O 1
ATOM 2389 N N . ASN A 1 313 ? 3.214 -8.735 10.317 1.00 87.62 313 ASN A N 1
ATOM 2390 C CA . ASN A 1 313 ? 2.830 -8.765 8.901 1.00 87.62 313 ASN A CA 1
ATOM 2391 C C . ASN A 1 313 ? 1.412 -8.208 8.681 1.00 87.62 313 ASN A C 1
ATOM 2393 O O . ASN A 1 313 ? 1.173 -7.549 7.671 1.00 87.62 313 ASN A O 1
ATOM 2397 N N . ALA A 1 314 ? 0.508 -8.404 9.649 1.00 90.00 314 ALA A N 1
ATOM 2398 C CA . ALA A 1 314 ? -0.840 -7.850 9.621 1.00 90.00 314 ALA A CA 1
ATOM 2399 C C . ALA A 1 314 ? -0.820 -6.313 9.683 1.00 90.00 314 ALA A C 1
ATOM 2401 O O . ALA A 1 314 ? -1.336 -5.677 8.765 1.00 90.00 314 ALA A O 1
ATOM 2402 N N . ILE A 1 315 ? -0.141 -5.725 10.679 1.00 93.81 315 ILE A N 1
ATOM 2403 C CA . ILE A 1 315 ? 0.008 -4.264 10.831 1.00 93.81 315 ILE A CA 1
ATOM 2404 C C . ILE A 1 315 ? 0.590 -3.641 9.557 1.00 93.81 315 ILE A C 1
ATOM 2406 O O . ILE A 1 315 ? 0.052 -2.668 9.029 1.00 93.81 315 ILE A O 1
ATOM 2410 N N . ARG A 1 316 ? 1.666 -4.237 9.028 1.00 95.12 316 ARG A N 1
ATOM 2411 C CA . ARG A 1 316 ? 2.323 -3.760 7.806 1.00 95.12 316 ARG A CA 1
ATOM 2412 C C . ARG A 1 316 ? 1.380 -3.789 6.606 1.00 95.12 316 ARG A C 1
ATOM 2414 O O . ARG A 1 316 ? 1.312 -2.811 5.869 1.00 95.12 316 ARG A O 1
ATOM 2421 N N . SER A 1 317 ? 0.639 -4.882 6.423 1.00 93.69 317 SER A N 1
ATOM 2422 C CA . SER A 1 317 ? -0.309 -5.016 5.312 1.00 93.69 317 SER A CA 1
ATOM 2423 C C . SER A 1 317 ? -1.431 -3.972 5.369 1.00 93.69 317 SER A C 1
ATOM 2425 O O . SER A 1 317 ? -1.716 -3.341 4.352 1.00 93.69 317 SER A O 1
ATOM 2427 N N . SER A 1 318 ? -1.996 -3.720 6.556 1.00 95.38 318 SER A N 1
ATOM 2428 C CA . SER A 1 318 ? -3.003 -2.677 6.776 1.00 95.38 318 SER A CA 1
ATOM 2429 C C . SER A 1 318 ? -2.441 -1.291 6.464 1.00 95.38 318 SER A C 1
ATOM 2431 O O . SER A 1 318 ? -3.046 -0.539 5.705 1.00 95.38 318 SER A O 1
ATOM 2433 N N . ALA A 1 319 ? -1.242 -0.975 6.965 1.00 96.75 319 ALA A N 1
ATOM 2434 C CA . ALA A 1 319 ? -0.600 0.315 6.724 1.00 96.75 319 ALA A CA 1
ATOM 2435 C C . ALA A 1 319 ? -0.338 0.575 5.230 1.00 96.75 319 ALA A C 1
ATOM 2437 O O . ALA A 1 319 ? -0.612 1.669 4.742 1.00 96.75 319 ALA A O 1
ATOM 2438 N N . ILE A 1 320 ? 0.137 -0.434 4.489 1.00 96.56 320 ILE A N 1
ATOM 2439 C CA . ILE A 1 320 ? 0.361 -0.341 3.037 1.00 96.56 320 ILE A CA 1
ATOM 2440 C C . ILE A 1 320 ? -0.960 -0.110 2.293 1.00 96.56 320 ILE A C 1
ATOM 2442 O O . ILE A 1 320 ? -1.005 0.731 1.395 1.00 96.56 320 ILE A O 1
ATOM 2446 N N . ARG A 1 321 ? -2.041 -0.808 2.674 1.00 95.25 321 ARG A N 1
ATOM 2447 C CA . ARG A 1 321 ? -3.373 -0.608 2.077 1.00 95.25 321 ARG A CA 1
ATOM 2448 C C . ARG A 1 321 ? -3.893 0.807 2.316 1.00 95.25 321 ARG A C 1
ATOM 2450 O O . ARG A 1 321 ? -4.309 1.451 1.357 1.00 95.25 321 ARG A O 1
ATOM 2457 N N . ILE A 1 322 ? -3.805 1.310 3.548 1.00 96.25 322 ILE A N 1
ATOM 2458 C CA . ILE A 1 322 ? -4.239 2.673 3.899 1.00 96.25 322 ILE A CA 1
ATOM 2459 C C . ILE A 1 322 ? -3.411 3.713 3.134 1.00 96.25 322 ILE A C 1
ATOM 2461 O O . ILE A 1 322 ? -3.977 4.605 2.508 1.00 96.25 322 ILE A O 1
ATOM 2465 N N . LEU A 1 323 ? -2.078 3.577 3.113 1.00 96.69 323 LEU A N 1
ATOM 2466 C CA . LEU A 1 323 ? -1.207 4.467 2.336 1.00 96.69 323 LEU A CA 1
ATOM 2467 C C . LEU A 1 323 ? -1.565 4.443 0.847 1.00 96.69 323 LEU A C 1
ATOM 2469 O O . LEU A 1 323 ? -1.606 5.495 0.220 1.00 96.69 323 LEU A O 1
ATOM 2473 N N . SER A 1 324 ? -1.864 3.272 0.280 1.00 95.06 324 SER A N 1
ATOM 2474 C CA . SER A 1 324 ? -2.300 3.160 -1.114 1.00 95.06 324 SER A CA 1
ATOM 2475 C C . SER A 1 324 ? -3.612 3.907 -1.379 1.00 95.06 324 SER A C 1
ATOM 2477 O O . SER A 1 324 ? -3.713 4.556 -2.417 1.00 95.06 324 SER A O 1
ATOM 2479 N N . CYS A 1 325 ? -4.581 3.855 -0.457 1.00 94.19 325 CYS A N 1
ATOM 2480 C CA . CYS A 1 325 ? -5.841 4.601 -0.574 1.00 94.19 325 CYS A CA 1
ATOM 2481 C C . CYS A 1 325 ? -5.585 6.113 -0.508 1.00 94.19 325 CYS A C 1
ATOM 2483 O O . CYS A 1 325 ? -5.992 6.837 -1.409 1.00 94.19 325 CYS A O 1
ATOM 2485 N N . ILE A 1 326 ? -4.768 6.574 0.450 1.00 94.81 326 ILE A N 1
ATOM 2486 C CA . ILE A 1 326 ? -4.355 7.986 0.557 1.00 94.81 326 ILE A CA 1
ATOM 2487 C C . ILE A 1 326 ? -3.744 8.499 -0.758 1.00 94.81 326 ILE A C 1
ATOM 2489 O O . ILE A 1 326 ? -4.051 9.613 -1.188 1.00 94.81 326 ILE A O 1
ATOM 2493 N N . LEU A 1 327 ? -2.876 7.708 -1.401 1.00 93.75 327 LEU A N 1
ATOM 2494 C CA . LEU A 1 327 ? -2.258 8.094 -2.675 1.00 93.75 327 LEU A CA 1
ATOM 2495 C C . LEU A 1 327 ? -3.278 8.185 -3.822 1.00 93.75 327 LEU A C 1
ATOM 2497 O O . LEU A 1 327 ? -3.125 9.033 -4.704 1.00 93.75 327 LEU A O 1
ATOM 2501 N N . GLU A 1 328 ? -4.292 7.318 -3.848 1.00 91.25 328 GLU A N 1
ATOM 2502 C CA . GLU A 1 328 ? -5.346 7.369 -4.864 1.00 91.25 328 GLU A CA 1
ATOM 2503 C C . GLU A 1 328 ? -6.311 8.539 -4.638 1.00 91.25 328 GLU A C 1
ATOM 2505 O O . GLU A 1 328 ? -6.540 9.291 -5.589 1.00 91.25 328 GLU A O 1
ATOM 2510 N N . ASP A 1 329 ? -6.760 8.753 -3.400 1.00 90.62 329 ASP A N 1
ATOM 2511 C CA . ASP A 1 329 ? -7.780 9.742 -3.029 1.00 90.62 329 ASP A CA 1
ATOM 2512 C C . ASP A 1 329 ? -7.265 11.183 -3.112 1.00 90.62 329 ASP A C 1
ATOM 2514 O O . ASP A 1 329 ? -7.879 12.052 -3.731 1.00 90.62 329 ASP A O 1
ATOM 2518 N N . GLN A 1 330 ? -6.100 11.452 -2.515 1.00 90.19 330 GLN A N 1
ATOM 2519 C CA . GLN A 1 330 ? -5.531 12.806 -2.440 1.00 90.19 330 GLN A CA 1
ATOM 2520 C C . GLN A 1 330 ? -4.761 13.195 -3.706 1.00 90.19 330 GLN A C 1
ATOM 2522 O O . GLN A 1 330 ? -4.412 14.360 -3.926 1.00 90.19 330 GLN A O 1
ATOM 2527 N N . GLY A 1 331 ? -4.448 12.201 -4.533 1.00 89.31 331 GLY A N 1
ATOM 2528 C CA . GLY A 1 331 ? -3.731 12.354 -5.780 1.00 89.31 331 GLY A CA 1
ATOM 2529 C C . GLY A 1 331 ? -2.433 13.169 -5.653 1.00 89.31 331 GLY A C 1
ATOM 2530 O O . GLY A 1 331 ? -1.603 12.836 -4.803 1.00 89.31 331 GLY A O 1
ATOM 2531 N N . PRO A 1 332 ? -2.224 14.237 -6.453 1.00 90.25 332 PRO A N 1
ATOM 2532 C CA . PRO A 1 332 ? -0.978 15.004 -6.419 1.00 90.25 332 PRO A CA 1
ATOM 2533 C C . PRO A 1 332 ? -0.659 15.620 -5.046 1.00 90.25 332 PRO A C 1
ATOM 2535 O O . PRO A 1 332 ? 0.510 15.756 -4.697 1.00 90.25 332 PRO A O 1
ATOM 2538 N N . SER A 1 333 ? -1.661 15.919 -4.214 1.00 88.94 333 SER A N 1
ATOM 2539 C CA . SER A 1 333 ? -1.455 16.480 -2.869 1.00 88.94 333 SER A CA 1
ATOM 2540 C C . SER A 1 333 ? -0.755 15.511 -1.901 1.00 88.94 333 SER A C 1
ATOM 2542 O O . SER A 1 333 ? -0.166 15.942 -0.910 1.00 88.94 333 SER A O 1
ATOM 2544 N N . SER A 1 334 ? -0.752 14.207 -2.202 1.00 91.19 334 SER A N 1
ATOM 2545 C CA . SER A 1 334 ? -0.052 13.172 -1.423 1.00 91.19 334 SER A CA 1
ATOM 2546 C C . SER A 1 334 ? 1.427 12.991 -1.792 1.00 91.19 334 SER A C 1
ATOM 2548 O O . SER A 1 334 ? 2.095 12.104 -1.252 1.00 91.19 334 SER A O 1
ATOM 2550 N N . LEU A 1 335 ? 1.974 13.826 -2.688 1.00 92.69 335 LEU A N 1
ATOM 2551 C CA . LEU A 1 335 ? 3.334 13.670 -3.213 1.00 92.69 335 LEU A CA 1
ATOM 2552 C C . LEU A 1 335 ? 4.388 13.511 -2.108 1.00 92.69 335 LEU A C 1
ATOM 2554 O O . LEU A 1 335 ? 5.216 12.602 -2.180 1.00 92.69 335 LEU A O 1
ATOM 2558 N N . LEU A 1 336 ? 4.324 14.349 -1.069 1.00 92.69 336 LEU A N 1
ATOM 2559 C CA . LEU A 1 336 ? 5.248 14.311 0.070 1.00 92.69 336 LEU A CA 1
ATOM 2560 C C . LEU A 1 336 ? 5.211 12.972 0.814 1.00 92.69 336 LEU A C 1
ATOM 2562 O O . LEU A 1 336 ? 6.261 12.464 1.204 1.00 92.69 336 LEU A O 1
ATOM 2566 N N . ILE A 1 337 ? 4.027 12.368 0.951 1.00 95.88 337 ILE A N 1
ATOM 2567 C CA . ILE A 1 337 ? 3.855 11.050 1.572 1.00 95.88 337 ILE A CA 1
ATOM 2568 C C . ILE A 1 337 ? 4.521 9.983 0.694 1.00 95.88 337 ILE A C 1
ATOM 2570 O O . ILE A 1 337 ? 5.304 9.177 1.195 1.00 95.88 337 ILE A O 1
ATOM 2574 N N . SER A 1 338 ? 4.294 10.019 -0.626 1.00 96.00 338 SER A N 1
ATOM 2575 C CA . SER A 1 338 ? 4.906 9.068 -1.568 1.00 96.00 338 SER A CA 1
ATOM 2576 C C . SER A 1 338 ? 6.442 9.151 -1.589 1.00 96.00 338 SER A C 1
ATOM 2578 O O . SER A 1 338 ? 7.128 8.127 -1.626 1.00 96.00 338 SER A O 1
ATOM 2580 N N . GLN A 1 339 ? 7.005 10.362 -1.516 1.00 95.12 339 GLN A N 1
ATOM 2581 C CA . GLN A 1 339 ? 8.452 10.571 -1.495 1.00 95.12 339 GLN A CA 1
ATOM 2582 C C . GLN A 1 339 ? 9.069 10.227 -0.142 1.00 95.12 339 GLN A C 1
ATOM 2584 O O . GLN A 1 339 ? 10.149 9.638 -0.106 1.00 95.12 339 GLN A O 1
ATOM 2589 N N . GLY A 1 340 ? 8.383 10.552 0.957 1.00 96.88 340 GLY A N 1
ATOM 2590 C CA . GLY A 1 340 ? 8.766 10.121 2.297 1.00 96.88 340 GLY A CA 1
ATOM 2591 C C . GLY A 1 340 ? 8.837 8.597 2.377 1.00 96.88 340 GLY A C 1
ATOM 2592 O O . GLY A 1 340 ? 9.853 8.054 2.810 1.00 96.88 340 GLY A O 1
ATOM 2593 N N . TRP A 1 341 ? 7.822 7.902 1.852 1.00 98.00 341 TRP A N 1
ATOM 2594 C CA . TRP A 1 341 ? 7.806 6.441 1.761 1.00 98.00 341 TRP A CA 1
ATOM 2595 C C . TRP A 1 341 ? 9.003 5.903 0.969 1.00 98.00 341 TRP A C 1
ATOM 2597 O O . TRP A 1 341 ? 9.722 5.031 1.456 1.00 98.00 341 TRP A O 1
ATOM 2607 N N . LEU A 1 342 ? 9.290 6.465 -0.209 1.00 98.06 342 LEU A N 1
ATOM 2608 C CA . LEU A 1 342 ? 10.456 6.068 -1.003 1.00 98.06 342 LEU A CA 1
ATOM 2609 C C . LEU A 1 342 ? 11.789 6.311 -0.267 1.00 98.06 342 LEU A C 1
ATOM 2611 O O . LEU A 1 342 ? 12.705 5.493 -0.371 1.00 98.06 342 LEU A O 1
ATOM 2615 N N . ALA A 1 343 ? 11.908 7.406 0.490 1.00 97.31 343 ALA A N 1
ATOM 2616 C CA . ALA A 1 343 ? 13.107 7.727 1.267 1.00 97.31 343 ALA A CA 1
ATOM 2617 C C . ALA A 1 343 ? 13.339 6.723 2.405 1.00 97.31 343 ALA A C 1
ATOM 2619 O O . ALA A 1 343 ? 14.457 6.229 2.576 1.00 97.31 343 ALA A O 1
ATOM 2620 N N . LEU A 1 344 ? 12.280 6.386 3.144 1.00 97.06 344 LEU A N 1
ATOM 2621 C CA . LEU A 1 344 ? 12.298 5.371 4.199 1.00 97.06 344 LEU A CA 1
ATOM 2622 C C . LEU A 1 344 ? 12.618 3.980 3.638 1.00 97.06 344 LEU A C 1
ATOM 2624 O O . LEU A 1 344 ? 13.468 3.281 4.190 1.00 97.06 344 LEU A O 1
ATOM 2628 N N . LEU A 1 345 ? 12.025 3.623 2.493 1.00 97.06 345 LEU A N 1
ATOM 2629 C CA . LEU A 1 345 ? 12.299 2.372 1.783 1.00 97.06 345 LEU A CA 1
ATOM 2630 C C . LEU A 1 345 ? 13.780 2.247 1.419 1.00 97.06 345 LEU A C 1
ATOM 2632 O O . LEU A 1 345 ? 14.418 1.241 1.727 1.00 97.06 345 LEU A O 1
ATOM 2636 N N . LEU A 1 346 ? 14.350 3.284 0.801 1.00 96.19 346 LEU A N 1
ATOM 2637 C CA . LEU A 1 346 ? 15.761 3.286 0.425 1.00 96.19 346 LEU A CA 1
ATOM 2638 C C . LEU A 1 346 ? 16.673 3.204 1.661 1.00 96.19 346 LEU A C 1
ATOM 2640 O O . LEU A 1 346 ? 17.663 2.473 1.643 1.00 96.19 346 LEU A O 1
ATOM 2644 N N . ASN A 1 347 ? 16.331 3.901 2.747 1.00 95.31 347 ASN A N 1
ATOM 2645 C CA . ASN A 1 347 ? 17.099 3.881 3.991 1.00 95.31 347 ASN A CA 1
ATOM 2646 C C . ASN A 1 347 ? 17.090 2.506 4.688 1.00 95.31 347 ASN A C 1
ATOM 2648 O O . ASN A 1 347 ? 18.139 2.055 5.158 1.00 95.31 347 ASN A O 1
ATOM 2652 N N . ASP A 1 348 ? 15.952 1.808 4.722 1.00 94.31 348 ASP A N 1
ATOM 2653 C CA . ASP A 1 348 ? 15.858 0.459 5.301 1.00 94.31 348 ASP A CA 1
ATOM 2654 C C . ASP A 1 348 ? 16.661 -0.568 4.479 1.00 94.31 348 ASP A C 1
ATOM 2656 O O . ASP A 1 348 ? 17.423 -1.378 5.024 1.00 94.31 348 ASP A O 1
ATOM 2660 N N . ILE A 1 349 ? 16.601 -0.486 3.147 1.00 94.06 349 ILE A N 1
ATOM 2661 C CA . ILE A 1 349 ? 17.415 -1.343 2.273 1.00 94.06 349 ILE A CA 1
ATOM 2662 C C . ILE A 1 349 ? 18.909 -1.082 2.474 1.00 94.06 349 ILE A C 1
ATOM 2664 O O . ILE A 1 349 ? 19.678 -2.023 2.673 1.00 94.06 349 ILE A O 1
ATOM 2668 N N . LEU A 1 350 ? 19.331 0.182 2.535 1.00 92.69 350 LEU A N 1
ATOM 2669 C CA . LEU A 1 350 ? 20.724 0.536 2.821 1.00 92.69 350 LEU A CA 1
ATOM 2670 C C . LEU A 1 350 ? 21.182 0.042 4.199 1.00 92.69 350 LEU A C 1
ATOM 2672 O O . LEU A 1 350 ? 22.311 -0.429 4.349 1.00 92.69 350 LEU A O 1
ATOM 2676 N N . SER A 1 351 ? 20.310 0.129 5.203 1.00 90.31 351 SER A N 1
ATOM 2677 C CA . SER A 1 351 ? 20.564 -0.398 6.548 1.00 90.31 351 SER A CA 1
ATOM 2678 C C . SER A 1 351 ? 20.769 -1.913 6.524 1.00 90.31 351 SER A C 1
ATOM 2680 O O . SER A 1 351 ? 21.700 -2.429 7.143 1.00 90.31 351 SER A O 1
ATOM 2682 N N . SER A 1 352 ? 19.969 -2.615 5.725 1.00 86.94 352 SER A N 1
ATOM 2683 C CA . SER A 1 352 ? 20.061 -4.066 5.539 1.00 86.94 352 SER A CA 1
ATOM 2684 C C . SER A 1 352 ? 21.381 -4.473 4.881 1.00 86.94 352 SER A C 1
ATOM 2686 O O . SER A 1 352 ? 22.077 -5.350 5.397 1.00 86.94 352 SER A O 1
ATOM 2688 N N . CYS A 1 353 ? 21.794 -3.765 3.825 1.00 86.50 353 CYS A N 1
ATOM 2689 C CA . CYS A 1 353 ? 23.071 -3.998 3.143 1.00 86.50 353 CYS A CA 1
ATOM 2690 C C . CYS A 1 353 ? 24.292 -3.786 4.058 1.00 86.50 353 CYS A C 1
ATOM 2692 O O . CYS A 1 353 ? 25.307 -4.467 3.919 1.00 86.50 353 CYS A O 1
ATOM 2694 N N . LYS A 1 354 ? 24.216 -2.859 5.025 1.00 82.81 354 LYS A N 1
ATOM 2695 C CA . LYS A 1 354 ? 25.284 -2.675 6.025 1.00 82.81 354 LYS A CA 1
ATOM 2696 C C . LYS A 1 354 ? 25.380 -3.874 6.969 1.00 82.81 354 LYS A C 1
ATOM 2698 O O . LYS A 1 354 ? 26.480 -4.328 7.268 1.00 82.81 354 LYS A O 1
ATOM 2703 N N . THR A 1 355 ? 24.244 -4.406 7.424 1.00 73.69 355 THR A N 1
ATOM 2704 C CA . THR A 1 355 ? 24.227 -5.556 8.347 1.00 73.69 355 THR A CA 1
ATOM 2705 C C . THR A 1 355 ? 24.692 -6.864 7.705 1.00 73.69 355 THR A C 1
ATOM 2707 O O . THR A 1 355 ? 25.303 -7.681 8.394 1.00 73.69 355 THR A O 1
ATOM 2710 N N . SER A 1 356 ? 24.450 -7.061 6.404 1.00 66.44 356 SER A N 1
ATOM 2711 C CA . SER A 1 356 ? 24.921 -8.244 5.672 1.00 66.44 356 SER A CA 1
ATOM 2712 C C . SER A 1 356 ? 26.433 -8.208 5.421 1.00 66.44 356 SER A C 1
ATOM 2714 O O . SER A 1 356 ? 27.098 -9.228 5.582 1.00 66.44 356 SER A O 1
ATOM 2716 N N . SER A 1 357 ? 26.997 -7.027 5.138 1.00 59.75 357 SER A N 1
ATOM 2717 C CA . SER A 1 357 ? 28.442 -6.828 4.930 1.00 59.75 357 SER A CA 1
ATOM 2718 C C . SER A 1 357 ? 29.291 -7.160 6.171 1.00 59.75 357 SER A C 1
ATOM 2720 O O . SER A 1 357 ? 30.372 -7.728 6.051 1.00 59.75 357 SER A O 1
ATOM 2722 N N . VAL A 1 358 ? 28.778 -6.909 7.384 1.00 57.25 358 VAL A N 1
ATOM 2723 C CA . VAL A 1 358 ? 29.487 -7.208 8.649 1.00 57.25 358 VAL A CA 1
ATOM 2724 C C . VAL A 1 358 ? 29.566 -8.716 8.956 1.00 57.25 358 VAL A C 1
ATOM 2726 O O . VAL A 1 358 ? 30.430 -9.137 9.721 1.00 57.25 358 VAL A O 1
ATOM 2729 N N . LYS A 1 359 ? 28.697 -9.550 8.364 1.00 51.31 359 LYS A N 1
ATOM 2730 C CA . LYS A 1 359 ? 28.626 -11.000 8.643 1.00 51.31 359 LYS A CA 1
ATOM 2731 C C . LYS A 1 359 ? 29.376 -11.887 7.635 1.00 51.31 359 LYS A C 1
ATOM 2733 O O . LYS A 1 359 ? 29.535 -13.075 7.902 1.00 51.31 359 LYS A O 1
ATOM 2738 N N . GLY A 1 360 ? 29.841 -11.350 6.505 1.00 42.25 360 GLY A N 1
ATOM 2739 C CA . GLY A 1 360 ? 30.498 -12.118 5.439 1.00 42.25 360 GLY A CA 1
ATOM 2740 C C . GLY A 1 360 ? 32.024 -12.018 5.477 1.00 42.25 360 GLY A C 1
ATOM 2741 O O . GLY A 1 360 ? 32.599 -11.113 4.880 1.00 42.25 360 GLY A O 1
ATOM 2742 N N . GLY A 1 361 ? 32.692 -12.947 6.164 1.00 38.97 361 GLY A N 1
ATOM 2743 C CA . GLY A 1 361 ? 34.152 -13.065 6.160 1.00 38.97 361 GLY A CA 1
ATOM 2744 C C . GLY A 1 361 ? 34.667 -14.036 5.090 1.00 38.97 361 GLY A C 1
ATOM 2745 O O . GLY A 1 361 ? 34.324 -15.214 5.117 1.00 38.97 361 GLY A O 1
ATOM 2746 N N . THR A 1 362 ? 35.594 -13.548 4.254 1.00 45.25 362 THR A N 1
ATOM 2747 C CA . THR A 1 362 ? 36.451 -14.255 3.265 1.00 45.25 362 THR A CA 1
ATOM 2748 C C . THR A 1 362 ? 35.777 -14.766 1.981 1.00 45.25 362 THR A C 1
ATOM 2750 O O . THR A 1 362 ? 35.064 -15.763 2.003 1.00 45.25 362 THR A O 1
ATOM 2753 N N . GLN A 1 363 ? 36.091 -14.143 0.832 1.00 44.78 363 GLN A N 1
ATOM 2754 C CA . GLN A 1 363 ? 35.683 -14.613 -0.503 1.00 44.78 363 GLN A CA 1
ATOM 2755 C C . GLN A 1 363 ? 36.778 -14.448 -1.596 1.00 44.78 363 GLN A C 1
ATOM 2757 O O . GLN A 1 363 ? 37.656 -13.589 -1.460 1.00 44.78 363 GLN A O 1
ATOM 2762 N N . PRO A 1 364 ? 36.772 -15.309 -2.642 1.00 42.28 364 PRO A N 1
ATOM 2763 C CA . PRO A 1 364 ? 37.805 -15.456 -3.683 1.00 42.28 364 PRO A CA 1
ATOM 2764 C C . PRO A 1 364 ? 37.894 -14.334 -4.746 1.00 42.28 364 PRO A C 1
ATOM 2766 O O . PRO A 1 364 ? 37.005 -13.513 -4.937 1.00 42.28 364 PRO A O 1
ATOM 2769 N N . LYS A 1 365 ? 39.009 -14.340 -5.499 1.00 41.75 365 LYS A N 1
ATOM 2770 C CA . LYS A 1 365 ? 39.497 -13.256 -6.385 1.00 41.75 365 LYS A CA 1
ATOM 2771 C C . LYS A 1 365 ? 38.595 -12.844 -7.575 1.00 41.75 365 LYS A C 1
ATOM 2773 O O . LYS A 1 365 ? 38.800 -11.746 -8.091 1.00 41.75 365 LYS A O 1
ATOM 2778 N N . SER A 1 366 ? 37.628 -13.650 -8.028 1.00 43.06 366 SER A N 1
ATOM 2779 C CA . SER A 1 366 ? 36.662 -13.248 -9.080 1.00 43.06 366 SER A CA 1
ATOM 2780 C C . SER A 1 366 ? 35.477 -12.439 -8.539 1.00 43.06 366 SER A C 1
ATOM 2782 O O . SER A 1 366 ? 34.884 -11.659 -9.272 1.00 43.06 366 SER A O 1
ATOM 2784 N N . GLU A 1 367 ? 35.162 -12.525 -7.245 1.00 53.59 367 GLU A N 1
ATOM 2785 C CA . GLU A 1 367 ? 34.060 -11.759 -6.640 1.00 53.59 367 GLU A CA 1
ATOM 2786 C C . GLU A 1 367 ? 34.462 -10.319 -6.295 1.00 53.59 367 GLU A C 1
ATOM 2788 O O . GLU A 1 367 ? 33.612 -9.486 -5.982 1.00 53.59 367 GLU A O 1
ATOM 2793 N N . THR A 1 368 ? 35.748 -9.978 -6.411 1.00 59.66 368 THR A N 1
ATOM 2794 C CA . THR A 1 368 ? 36.291 -8.667 -6.025 1.00 59.66 368 THR A CA 1
ATOM 2795 C C . THR A 1 368 ? 35.715 -7.503 -6.843 1.00 59.66 368 THR A C 1
ATOM 2797 O O . THR A 1 368 ? 35.431 -6.444 -6.293 1.00 59.66 368 THR A O 1
ATOM 2800 N N . ALA A 1 369 ? 35.495 -7.683 -8.152 1.00 62.41 369 ALA A N 1
ATOM 2801 C CA . ALA A 1 369 ? 34.947 -6.622 -9.005 1.00 62.41 369 ALA A CA 1
ATOM 2802 C C . ALA A 1 369 ? 33.435 -6.422 -8.784 1.00 62.41 369 ALA A C 1
ATOM 2804 O O . ALA A 1 369 ? 32.968 -5.287 -8.662 1.00 62.41 369 ALA A O 1
ATOM 2805 N N . LYS A 1 370 ? 32.668 -7.517 -8.671 1.00 67.94 370 LYS A N 1
ATOM 2806 C CA . LYS A 1 370 ? 31.222 -7.487 -8.383 1.00 67.94 370 LYS A CA 1
ATOM 2807 C C . LYS A 1 370 ? 30.936 -6.880 -7.006 1.00 67.94 370 LYS A C 1
ATOM 2809 O O . LYS A 1 370 ? 30.062 -6.026 -6.880 1.00 67.94 370 LYS A O 1
ATOM 2814 N N . THR A 1 371 ? 31.718 -7.249 -5.992 1.00 73.00 371 THR A N 1
ATOM 2815 C CA . THR A 1 371 ? 31.620 -6.671 -4.640 1.00 73.00 371 THR A CA 1
ATOM 2816 C C . THR A 1 371 ? 31.982 -5.184 -4.616 1.00 73.00 371 THR A C 1
ATOM 2818 O O . THR A 1 371 ? 31.255 -4.402 -4.005 1.00 73.00 371 THR A O 1
ATOM 2821 N N . GLN A 1 372 ? 33.018 -4.757 -5.346 1.00 75.25 372 GLN A N 1
ATOM 2822 C CA . GLN A 1 372 ? 33.385 -3.341 -5.462 1.00 75.25 372 GLN A CA 1
ATOM 2823 C C . GLN A 1 372 ? 32.293 -2.501 -6.150 1.00 75.25 372 GLN A C 1
ATOM 2825 O O . GLN A 1 372 ? 31.996 -1.390 -5.705 1.00 75.25 372 GLN A O 1
ATOM 2830 N N . ILE A 1 373 ? 31.660 -3.026 -7.206 1.00 75.62 373 ILE A N 1
ATOM 2831 C CA . ILE A 1 373 ? 30.524 -2.369 -7.876 1.00 75.62 373 ILE A CA 1
ATOM 2832 C C . ILE A 1 373 ? 29.333 -2.263 -6.925 1.00 75.62 373 ILE A C 1
ATOM 2834 O O . ILE A 1 373 ? 28.758 -1.184 -6.791 1.00 75.62 373 ILE A O 1
ATOM 2838 N N . ASN A 1 374 ? 28.998 -3.343 -6.217 1.00 79.38 374 ASN A N 1
ATOM 2839 C CA . ASN A 1 374 ? 27.916 -3.335 -5.235 1.00 79.38 374 ASN A CA 1
ATOM 2840 C C . ASN A 1 374 ? 28.180 -2.314 -4.121 1.00 79.38 374 ASN A C 1
ATOM 2842 O O . ASN A 1 374 ? 27.291 -1.540 -3.773 1.00 79.38 374 ASN A O 1
ATOM 2846 N N . GLN A 1 375 ? 29.413 -2.229 -3.617 1.00 83.94 375 GLN A N 1
ATOM 2847 C CA . GLN A 1 375 ? 29.801 -1.230 -2.622 1.00 83.94 375 GLN A CA 1
ATOM 2848 C C . GLN A 1 375 ? 29.684 0.203 -3.166 1.00 83.94 375 GLN A C 1
ATOM 2850 O O . GLN A 1 375 ? 29.166 1.082 -2.477 1.00 83.94 375 GLN A O 1
ATOM 2855 N N . SER A 1 376 ? 30.109 0.446 -4.409 1.00 85.19 376 SER A N 1
ATOM 2856 C CA . SER A 1 376 ? 29.957 1.748 -5.070 1.00 85.19 376 SER A CA 1
ATOM 2857 C C . SER A 1 376 ? 28.483 2.131 -5.254 1.00 85.19 376 SER A C 1
ATOM 2859 O O . SER A 1 376 ? 28.101 3.263 -4.944 1.00 85.19 376 SER A O 1
ATOM 2861 N N . ASN A 1 377 ? 27.638 1.182 -5.671 1.00 87.12 377 ASN A N 1
ATOM 2862 C CA . ASN A 1 377 ? 26.194 1.376 -5.799 1.00 87.12 377 ASN A CA 1
ATOM 2863 C C . ASN A 1 377 ? 25.553 1.705 -4.444 1.00 87.12 377 ASN A C 1
ATOM 2865 O O . ASN A 1 377 ? 24.760 2.640 -4.367 1.00 87.12 377 ASN A O 1
ATOM 2869 N N . ILE A 1 378 ? 25.937 1.008 -3.367 1.00 88.62 378 ILE A N 1
ATOM 2870 C CA . ILE A 1 378 ? 25.460 1.283 -2.000 1.00 88.62 378 ILE A CA 1
ATOM 2871 C C . ILE A 1 378 ? 25.858 2.698 -1.550 1.00 88.62 378 ILE A C 1
ATOM 2873 O O . ILE A 1 378 ? 25.028 3.419 -0.998 1.00 88.62 378 ILE A O 1
ATOM 2877 N N . LEU A 1 379 ? 27.097 3.133 -1.807 1.00 88.88 379 LEU A N 1
ATOM 2878 C CA . LEU A 1 379 ? 27.555 4.489 -1.468 1.00 88.88 379 LEU A CA 1
ATOM 2879 C C . LEU A 1 379 ? 26.801 5.568 -2.259 1.00 88.88 379 LEU A C 1
ATOM 2881 O O . LEU A 1 379 ? 26.336 6.553 -1.681 1.00 88.88 379 LEU A O 1
ATOM 2885 N N . SER A 1 380 ? 26.634 5.370 -3.569 1.00 89.12 380 SER A N 1
ATOM 2886 C CA . SER A 1 380 ? 25.876 6.285 -4.432 1.00 89.12 380 SER A CA 1
ATOM 2887 C C . SER A 1 380 ? 24.401 6.365 -4.024 1.00 89.12 380 SER A C 1
ATOM 2889 O O . SER A 1 380 ? 23.809 7.449 -3.981 1.00 89.12 380 SER A O 1
ATOM 2891 N N . ALA A 1 381 ? 23.811 5.230 -3.657 1.00 92.38 381 ALA A N 1
ATOM 2892 C CA . ALA A 1 381 ? 22.450 5.159 -3.161 1.00 92.38 381 ALA A CA 1
ATOM 2893 C C . ALA A 1 381 ? 22.284 5.837 -1.797 1.00 92.38 381 ALA A C 1
ATOM 2895 O O . ALA A 1 381 ? 21.289 6.526 -1.598 1.00 92.38 381 ALA A O 1
ATOM 2896 N N . ALA A 1 382 ? 23.262 5.733 -0.893 1.00 92.69 382 ALA A N 1
ATOM 2897 C CA . ALA A 1 382 ? 23.247 6.464 0.374 1.00 92.69 382 ALA A CA 1
ATOM 2898 C C . ALA A 1 382 ? 23.272 7.986 0.163 1.00 92.69 382 ALA A C 1
ATOM 2900 O O . ALA A 1 382 ? 22.475 8.709 0.760 1.00 92.69 382 ALA A O 1
ATOM 2901 N N . GLN A 1 383 ? 24.120 8.478 -0.747 1.00 93.00 383 GLN A N 1
ATOM 2902 C CA . GLN A 1 383 ? 24.123 9.894 -1.124 1.00 93.00 383 GLN A CA 1
ATOM 2903 C C . GLN A 1 383 ? 22.774 10.321 -1.721 1.00 93.00 383 GLN A C 1
ATOM 2905 O O . GLN A 1 383 ? 22.254 11.386 -1.392 1.00 93.00 383 GLN A O 1
ATOM 2910 N N . THR A 1 384 ? 22.196 9.479 -2.578 1.00 93.44 384 THR A N 1
ATOM 2911 C CA . THR A 1 384 ? 20.890 9.726 -3.197 1.00 93.44 384 THR A CA 1
ATOM 2912 C C . THR A 1 384 ? 19.758 9.736 -2.167 1.00 93.44 384 THR A C 1
ATOM 2914 O O . THR A 1 384 ? 18.890 10.600 -2.237 1.00 93.44 384 THR A O 1
ATOM 2917 N N . GLY A 1 385 ? 19.782 8.832 -1.185 1.00 92.62 385 GLY A N 1
ATOM 2918 C CA . GLY A 1 385 ? 18.815 8.793 -0.088 1.00 92.62 385 GLY A CA 1
ATOM 2919 C C . GLY A 1 385 ? 18.839 10.069 0.747 1.00 92.62 385 GLY A C 1
ATOM 2920 O O . GLY A 1 385 ? 17.785 10.640 1.013 1.00 92.62 385 GLY A O 1
ATOM 2921 N N . ASN A 1 386 ? 20.031 10.591 1.051 1.00 93.06 386 ASN A N 1
ATOM 2922 C CA . ASN A 1 386 ? 20.171 11.880 1.735 1.00 93.06 386 ASN A CA 1
ATOM 2923 C C . ASN A 1 386 ? 19.619 13.042 0.891 1.00 93.06 386 ASN A C 1
ATOM 2925 O O . ASN A 1 386 ? 18.940 13.917 1.421 1.00 93.06 386 ASN A O 1
ATOM 2929 N N . GLN A 1 387 ? 19.874 13.051 -0.423 1.00 93.06 387 GLN A N 1
ATOM 2930 C CA . GLN A 1 387 ? 19.315 14.065 -1.329 1.00 93.06 387 GLN A CA 1
ATOM 2931 C C . GLN A 1 387 ? 17.786 14.001 -1.389 1.00 93.06 387 GLN A C 1
ATOM 2933 O O . GLN A 1 387 ? 17.139 15.045 -1.377 1.00 93.06 387 GLN A O 1
ATOM 2938 N N . LEU A 1 388 ? 17.207 12.797 -1.426 1.00 95.88 388 LEU A N 1
ATOM 2939 C CA . LEU A 1 388 ? 15.758 12.614 -1.399 1.00 95.88 388 LEU A CA 1
ATOM 2940 C C . LEU A 1 388 ? 15.160 13.082 -0.066 1.00 95.88 388 LEU A C 1
ATOM 2942 O O . LEU A 1 388 ? 14.152 13.778 -0.071 1.00 95.88 388 LEU A O 1
ATOM 2946 N N . ALA A 1 389 ? 15.795 12.764 1.064 1.00 94.62 389 ALA A N 1
ATOM 2947 C CA . ALA A 1 389 ? 15.341 13.219 2.376 1.00 94.62 389 ALA A CA 1
ATOM 2948 C C . ALA A 1 389 ? 15.312 14.754 2.479 1.00 94.62 389 ALA A C 1
ATOM 2950 O O . ALA A 1 389 ? 14.325 15.335 2.928 1.00 94.62 389 ALA A O 1
ATOM 2951 N N . VAL A 1 390 ? 16.367 15.417 1.990 1.00 92.69 390 VAL A N 1
ATOM 2952 C CA . VAL A 1 390 ? 16.431 16.885 1.902 1.00 92.69 390 VAL A CA 1
ATOM 2953 C C . VAL A 1 390 ? 15.348 17.434 0.968 1.00 92.69 390 VAL A C 1
ATOM 2955 O O . VAL A 1 390 ? 14.710 18.426 1.306 1.00 92.69 390 VAL A O 1
ATOM 2958 N N . ALA A 1 391 ? 15.102 16.790 -0.176 1.00 92.56 391 ALA A N 1
ATOM 2959 C CA . ALA A 1 391 ? 14.054 17.195 -1.114 1.00 92.56 391 ALA A CA 1
ATOM 2960 C C . ALA A 1 391 ? 12.653 17.163 -0.478 1.00 92.56 391 ALA A C 1
ATOM 2962 O O . ALA A 1 391 ? 11.901 18.125 -0.620 1.00 92.56 391 ALA A O 1
ATOM 2963 N N . VAL A 1 392 ? 12.327 16.097 0.262 1.00 93.38 392 VAL A N 1
ATOM 2964 C CA . VAL A 1 392 ? 11.049 15.964 0.984 1.00 93.38 392 VAL A CA 1
ATOM 2965 C C . VAL A 1 392 ? 10.882 17.083 2.010 1.00 93.38 392 VAL A C 1
ATOM 2967 O O . VAL A 1 392 ? 9.848 17.746 2.037 1.00 93.38 392 VAL A O 1
ATOM 2970 N N . VAL A 1 393 ? 11.910 17.333 2.827 1.00 91.25 393 VAL A N 1
ATOM 2971 C CA . VAL A 1 393 ? 11.869 18.376 3.863 1.00 91.25 393 VAL A CA 1
ATOM 2972 C C . VAL A 1 393 ? 11.761 19.776 3.260 1.00 91.25 393 VAL A C 1
ATOM 2974 O O . VAL A 1 393 ? 10.978 20.584 3.751 1.00 91.25 393 VAL A O 1
ATOM 2977 N N . ASN A 1 394 ? 12.498 20.068 2.188 1.00 89.44 394 ASN A N 1
ATOM 2978 C CA . ASN A 1 394 ? 12.432 21.367 1.518 1.00 89.44 394 ASN A CA 1
ATOM 2979 C C . ASN A 1 394 ? 11.049 21.612 0.904 1.00 89.44 394 ASN A C 1
ATOM 2981 O O . ASN A 1 394 ? 10.482 22.688 1.083 1.00 89.44 394 ASN A O 1
ATOM 2985 N N . LEU A 1 395 ? 10.482 20.604 0.232 1.00 87.06 395 LEU A N 1
ATOM 2986 C CA . LEU A 1 395 ? 9.147 20.703 -0.353 1.00 87.06 395 LEU A CA 1
ATOM 2987 C C . LEU A 1 395 ? 8.064 20.863 0.730 1.00 87.06 395 LEU A C 1
ATOM 2989 O O . LEU A 1 395 ? 7.141 21.655 0.555 1.00 87.06 395 LEU A O 1
ATOM 2993 N N . ALA A 1 396 ? 8.198 20.183 1.874 1.00 88.12 396 ALA A N 1
ATOM 2994 C CA . ALA A 1 396 ? 7.321 20.395 3.027 1.00 88.12 396 ALA A CA 1
ATOM 2995 C C . ALA A 1 396 ? 7.498 21.798 3.640 1.00 88.12 396 ALA A C 1
ATOM 2997 O O . ALA A 1 396 ? 6.519 22.438 4.019 1.00 88.12 396 ALA A O 1
ATOM 2998 N N . GLY A 1 397 ? 8.730 22.314 3.682 1.00 82.19 397 GLY A N 1
ATOM 2999 C CA . GLY A 1 397 ? 9.044 23.669 4.139 1.00 82.19 397 GLY A CA 1
ATOM 3000 C C . GLY A 1 397 ? 8.368 24.764 3.309 1.00 82.19 397 GLY A C 1
ATOM 3001 O O . GLY A 1 397 ? 7.921 25.764 3.869 1.00 82.19 397 GLY A O 1
ATOM 3002 N N . ASN A 1 398 ? 8.204 24.554 2.000 1.00 77.31 398 ASN A N 1
ATOM 3003 C CA . ASN A 1 398 ? 7.453 25.478 1.144 1.00 77.31 398 ASN A CA 1
ATOM 3004 C C . ASN A 1 398 ? 5.964 25.549 1.521 1.00 77.31 398 ASN A C 1
ATOM 3006 O O . ASN A 1 398 ? 5.368 26.617 1.426 1.00 77.31 398 ASN A O 1
ATOM 3010 N N . GLN A 1 399 ? 5.374 24.442 1.988 1.00 72.62 399 GLN A N 1
ATOM 3011 C CA . GLN A 1 399 ? 3.987 24.411 2.480 1.00 72.62 399 GLN A CA 1
ATOM 3012 C C . GLN A 1 399 ? 3.849 25.047 3.874 1.00 72.62 399 GLN A C 1
ATOM 3014 O O . GLN A 1 399 ? 2.800 25.594 4.211 1.00 72.62 399 GLN A O 1
ATOM 3019 N N . LEU A 1 400 ? 4.918 25.018 4.678 1.00 65.00 400 LEU A N 1
ATOM 3020 C CA . LEU A 1 400 ? 4.962 25.617 6.016 1.00 65.00 400 LEU A CA 1
ATOM 3021 C C . LEU A 1 400 ? 4.988 27.159 5.978 1.00 65.00 400 LEU A C 1
ATOM 3023 O O . LEU A 1 400 ? 4.519 27.807 6.912 1.00 65.00 400 LEU A O 1
ATOM 3027 N N . GLY A 1 401 ? 5.490 27.758 4.889 1.00 52.12 401 GLY A N 1
ATOM 3028 C CA . GLY A 1 401 ? 5.619 29.213 4.704 1.00 52.12 401 GLY A CA 1
ATOM 3029 C C . GLY A 1 401 ? 4.305 30.014 4.722 1.00 52.12 401 GLY A C 1
ATOM 3030 O O . GLY A 1 401 ? 4.347 31.243 4.753 1.00 52.12 401 GLY A O 1
ATOM 3031 N N . THR A 1 402 ? 3.149 29.345 4.743 1.00 47.38 402 THR A N 1
ATOM 3032 C CA . THR A 1 402 ? 1.808 29.955 4.781 1.00 47.38 402 THR A CA 1
ATOM 3033 C C . THR A 1 402 ? 1.144 29.988 6.162 1.00 47.38 402 THR A C 1
ATOM 3035 O O . THR A 1 402 ? 0.163 30.707 6.330 1.00 47.38 402 THR A O 1
ATOM 3038 N N . THR A 1 403 ? 1.665 29.284 7.174 1.00 42.75 403 THR A N 1
ATOM 3039 C CA . THR A 1 403 ? 1.033 29.190 8.506 1.00 42.75 403 THR A CA 1
ATOM 3040 C C . THR A 1 403 ? 2.020 29.584 9.604 1.00 42.75 403 THR A C 1
ATOM 3042 O O . THR A 1 403 ? 3.020 28.908 9.828 1.00 42.75 403 THR A O 1
ATOM 3045 N N . LYS A 1 404 ? 1.753 30.702 10.293 1.00 45.59 404 LYS A N 1
ATOM 3046 C CA . LYS A 1 404 ? 2.602 31.251 11.372 1.00 45.59 404 LYS A CA 1
ATOM 3047 C C . LYS A 1 404 ? 2.531 30.477 12.698 1.00 45.59 404 LYS A C 1
ATOM 3049 O O . LYS A 1 404 ? 3.245 30.852 13.629 1.00 45.59 404 LYS A O 1
ATOM 3054 N N . ASP A 1 405 ? 1.742 29.412 12.779 1.00 43.09 405 ASP A N 1
ATOM 3055 C CA . ASP A 1 405 ? 1.561 28.649 14.012 1.00 43.09 405 ASP A CA 1
ATOM 3056 C C . ASP A 1 405 ? 2.666 27.602 14.230 1.00 43.09 405 ASP A C 1
ATOM 3058 O O . ASP A 1 405 ? 3.481 27.309 13.353 1.00 43.09 405 ASP A O 1
ATOM 3062 N N . SER A 1 406 ? 2.778 27.142 15.475 1.00 52.53 406 SER A N 1
ATOM 3063 C CA . SER A 1 406 ? 3.912 26.381 16.008 1.00 52.53 406 SER A CA 1
ATOM 3064 C C . SER A 1 406 ? 4.295 25.133 15.188 1.00 52.53 406 SER A C 1
ATOM 3066 O O . SER A 1 406 ? 3.446 24.482 14.583 1.00 52.53 406 SER A O 1
ATOM 3068 N N . VAL A 1 407 ? 5.585 24.760 15.215 1.00 51.72 407 VAL A N 1
ATOM 3069 C CA . VAL A 1 407 ? 6.135 23.563 14.534 1.00 51.72 407 VAL A CA 1
ATOM 3070 C C . VAL A 1 407 ? 5.438 22.266 14.981 1.00 51.72 407 VAL A C 1
ATOM 3072 O O . VAL A 1 407 ? 5.335 21.331 14.191 1.00 51.72 407 VAL A O 1
ATOM 3075 N N . ASP A 1 408 ? 4.893 22.240 16.200 1.00 50.81 408 ASP A N 1
ATOM 3076 C CA . ASP A 1 408 ? 4.209 21.080 16.783 1.00 50.81 408 ASP A CA 1
ATOM 3077 C C . ASP A 1 408 ? 2.768 20.883 16.266 1.00 50.81 408 ASP A C 1
ATOM 3079 O O . ASP A 1 408 ? 2.174 19.831 16.489 1.00 50.81 408 ASP A O 1
ATOM 3083 N N . THR A 1 409 ? 2.195 21.863 15.551 1.00 65.12 409 THR A N 1
ATOM 3084 C CA . THR A 1 409 ? 0.844 21.776 14.948 1.00 65.12 409 THR A CA 1
ATOM 3085 C C . THR A 1 409 ? 0.884 21.414 13.458 1.00 65.12 409 THR A C 1
ATOM 3087 O O . THR A 1 409 ? -0.156 21.253 12.824 1.00 65.12 409 THR A O 1
ATOM 3090 N N . PHE A 1 410 ? 2.074 21.276 12.867 1.00 81.62 410 PHE A N 1
ATOM 3091 C CA . PHE A 1 410 ? 2.211 20.980 11.444 1.00 81.62 410 PHE A CA 1
ATOM 3092 C C . PHE A 1 410 ? 1.772 19.534 11.132 1.00 81.62 410 PHE A C 1
ATOM 3094 O O . PHE A 1 410 ? 2.360 18.602 11.685 1.00 81.62 410 PHE A O 1
ATOM 3101 N N . PRO A 1 411 ? 0.807 19.299 10.217 1.00 86.69 411 PRO A N 1
ATOM 3102 C CA . PRO A 1 411 ? 0.268 17.958 9.960 1.00 86.69 411 PRO A CA 1
ATOM 3103 C C . PRO A 1 411 ? 1.317 16.902 9.584 1.00 86.69 411 PRO A C 1
ATOM 3105 O O . PRO A 1 411 ? 1.169 15.736 9.926 1.00 86.69 411 PRO A O 1
ATOM 3108 N N . LEU A 1 412 ? 2.410 17.288 8.917 1.00 90.06 412 LEU A N 1
ATOM 3109 C CA . LEU A 1 412 ? 3.485 16.373 8.510 1.00 90.06 412 LEU A CA 1
ATOM 3110 C C . LEU A 1 412 ? 4.598 16.204 9.566 1.00 90.06 412 LEU A C 1
ATOM 3112 O O . LEU A 1 412 ? 5.585 15.520 9.293 1.00 90.06 412 LEU A O 1
ATOM 3116 N N . ALA A 1 413 ? 4.486 16.804 10.757 1.00 88.94 413 ALA A N 1
ATOM 3117 C CA . ALA A 1 413 ? 5.546 16.789 11.773 1.00 88.94 413 ALA A CA 1
ATOM 3118 C C . ALA A 1 413 ? 5.978 15.368 12.178 1.00 88.94 413 ALA A C 1
ATOM 3120 O O . ALA A 1 413 ? 7.176 15.087 12.276 1.00 88.94 413 ALA A O 1
ATOM 3121 N N . ASP A 1 414 ? 5.021 14.450 12.347 1.00 90.81 414 ASP A N 1
ATOM 3122 C CA . ASP A 1 414 ? 5.314 13.052 12.683 1.00 90.81 414 ASP A CA 1
ATOM 3123 C C . ASP A 1 414 ? 6.097 12.349 11.566 1.00 90.81 414 ASP A C 1
ATOM 3125 O O . ASP A 1 414 ? 7.037 11.607 11.845 1.00 90.81 414 ASP A O 1
ATOM 3129 N N . LEU A 1 415 ? 5.751 12.607 10.297 1.00 94.06 415 LEU A N 1
ATOM 3130 C CA . LEU A 1 415 ? 6.468 12.055 9.145 1.00 94.06 415 LEU A CA 1
ATOM 3131 C C . LEU A 1 415 ? 7.903 12.575 9.088 1.00 94.06 415 LEU A C 1
ATOM 3133 O O . LEU A 1 415 ? 8.845 11.794 8.959 1.00 94.06 415 LEU A O 1
ATOM 3137 N N . LEU A 1 416 ? 8.073 13.893 9.192 1.00 93.38 416 LEU A N 1
ATOM 3138 C CA . LEU A 1 416 ? 9.384 14.533 9.090 1.00 93.38 416 LEU A CA 1
ATOM 3139 C C . LEU A 1 416 ? 10.299 14.195 10.273 1.00 93.38 416 LEU A C 1
ATOM 3141 O O . LEU A 1 416 ? 11.511 14.351 10.165 1.00 93.38 416 LEU A O 1
ATOM 3145 N N . SER A 1 417 ? 9.741 13.686 11.372 1.00 92.62 417 SER A N 1
ATOM 3146 C CA . SER A 1 417 ? 10.489 13.210 12.540 1.00 92.62 417 SER A CA 1
ATOM 3147 C C . SER A 1 417 ? 11.070 11.797 12.373 1.00 92.62 417 SER A C 1
ATOM 3149 O O . SER A 1 417 ? 11.836 11.354 13.231 1.00 92.62 417 SER A O 1
ATOM 3151 N N . LEU A 1 418 ? 10.745 11.077 11.294 1.00 93.56 418 LEU A N 1
ATOM 3152 C CA . LEU A 1 418 ? 11.305 9.754 11.005 1.00 93.56 418 LEU A CA 1
ATOM 3153 C C . LEU A 1 418 ? 12.678 9.858 10.328 1.00 93.56 418 LEU A C 1
ATOM 3155 O O . LEU A 1 418 ? 12.911 10.733 9.501 1.00 93.56 418 LEU A O 1
ATOM 3159 N N . GLU A 1 419 ? 13.593 8.930 10.612 1.00 92.75 419 GLU A N 1
ATOM 3160 C CA . GLU A 1 419 ? 14.864 8.826 9.879 1.00 92.75 419 GLU A CA 1
ATOM 3161 C C . GLU A 1 419 ? 14.636 8.210 8.486 1.00 92.75 419 GLU A C 1
ATOM 3163 O O . GLU A 1 419 ? 14.010 7.151 8.397 1.00 92.75 419 GLU A O 1
ATOM 3168 N N . PRO A 1 420 ? 15.145 8.806 7.387 1.00 93.38 420 PRO A N 1
ATOM 3169 C CA . PRO A 1 420 ? 16.244 9.783 7.324 1.00 93.38 420 PRO A CA 1
ATOM 3170 C C . PRO A 1 420 ? 15.827 11.273 7.249 1.00 93.38 420 PRO A C 1
ATOM 3172 O O . PRO A 1 420 ? 16.659 12.130 6.950 1.00 93.38 420 PRO A O 1
ATOM 3175 N N . LEU A 1 421 ? 14.549 11.605 7.452 1.00 95.12 421 LEU A N 1
ATOM 3176 C CA . LEU A 1 421 ? 13.993 12.962 7.300 1.00 95.12 421 LEU A CA 1
ATOM 3177 C C . LEU A 1 421 ? 14.284 13.872 8.508 1.00 95.12 421 LEU A C 1
ATOM 3179 O O . LEU A 1 421 ? 14.453 15.082 8.343 1.00 95.12 421 LEU A O 1
ATOM 3183 N N . ALA A 1 422 ? 14.410 13.288 9.701 1.00 92.56 422 ALA A N 1
ATOM 3184 C CA . ALA A 1 422 ? 14.565 14.009 10.965 1.00 92.56 422 ALA A CA 1
ATOM 3185 C C . ALA A 1 422 ? 15.781 14.946 10.999 1.00 92.56 422 ALA A C 1
ATOM 3187 O O . ALA A 1 422 ? 15.693 16.075 11.488 1.00 92.56 422 ALA A O 1
ATOM 3188 N N . GLY A 1 423 ? 16.925 14.495 10.475 1.00 90.12 423 GLY A N 1
ATOM 3189 C CA . GLY A 1 423 ? 18.151 15.293 10.408 1.00 90.12 423 GLY A CA 1
ATOM 3190 C C . GLY A 1 423 ? 17.983 16.567 9.569 1.00 90.12 423 GLY A C 1
ATOM 3191 O O . GLY A 1 423 ? 18.186 17.665 10.092 1.00 90.12 423 GLY A O 1
ATOM 3192 N N . PRO A 1 424 ? 17.602 16.462 8.281 1.00 89.50 424 PRO A N 1
ATOM 3193 C CA . PRO A 1 424 ? 17.298 17.623 7.449 1.00 89.50 424 PRO A CA 1
ATOM 3194 C C . PRO A 1 424 ? 16.195 18.520 8.029 1.00 89.50 424 PRO A C 1
ATOM 3196 O O . PRO A 1 424 ? 16.336 19.739 7.980 1.00 89.50 424 PRO A O 1
ATOM 3199 N N . PHE A 1 425 ? 15.148 17.944 8.633 1.00 89.31 425 PHE A N 1
ATOM 3200 C CA . PHE A 1 425 ? 14.040 18.702 9.223 1.00 89.31 425 PHE A CA 1
ATOM 3201 C C . PHE A 1 425 ? 14.490 19.619 10.367 1.00 89.31 425 PHE A C 1
ATOM 3203 O O . PHE A 1 425 ? 14.153 20.801 10.374 1.00 89.31 425 PHE A O 1
ATOM 3210 N N . LYS A 1 426 ? 15.347 19.128 11.272 1.00 86.75 426 LYS A N 1
ATOM 3211 C CA . LYS A 1 426 ? 15.937 19.943 12.353 1.00 86.75 426 LYS A CA 1
ATOM 3212 C C . LYS A 1 426 ? 16.803 21.102 11.847 1.00 86.75 426 LYS A C 1
ATOM 3214 O O . LYS A 1 426 ? 16.978 22.085 12.558 1.00 86.75 426 LYS A O 1
ATOM 3219 N N . ASN A 1 427 ? 17.360 20.980 10.643 1.00 83.56 427 ASN A N 1
ATOM 3220 C CA . ASN A 1 427 ? 18.248 21.976 10.040 1.00 83.56 427 ASN A CA 1
ATOM 3221 C C . ASN A 1 427 ? 17.518 22.975 9.125 1.00 83.56 427 ASN A C 1
ATOM 3223 O O . ASN A 1 427 ? 18.164 23.854 8.545 1.00 83.56 427 ASN A O 1
ATOM 3227 N N . LEU A 1 428 ? 16.196 22.852 8.972 1.00 79.56 428 LEU A N 1
ATOM 3228 C CA . LEU A 1 428 ? 15.397 23.743 8.138 1.00 79.56 428 LEU A CA 1
ATOM 3229 C C . LEU A 1 428 ? 15.357 25.150 8.761 1.00 79.56 428 LEU A C 1
ATOM 3231 O O . LEU A 1 428 ? 14.817 25.358 9.846 1.00 79.56 428 LEU A O 1
ATOM 3235 N N . LYS A 1 429 ? 15.944 26.138 8.077 1.00 66.06 429 LYS A N 1
ATOM 3236 C CA . LYS A 1 429 ? 15.949 27.537 8.532 1.00 66.06 429 LYS A CA 1
ATOM 3237 C C . LYS A 1 429 ? 14.603 28.196 8.216 1.00 66.06 429 LYS A C 1
ATOM 3239 O O . LYS A 1 429 ? 14.240 28.306 7.050 1.00 66.06 429 LYS A O 1
ATOM 3244 N N . LYS A 1 430 ? 13.906 28.683 9.248 1.00 60.00 430 LYS A N 1
ATOM 3245 C CA . LYS A 1 430 ? 12.568 29.303 9.148 1.00 60.00 430 LYS A CA 1
ATOM 3246 C C . LYS A 1 430 ? 12.551 30.626 8.359 1.00 60.00 430 LYS A C 1
ATOM 3248 O O . LYS A 1 430 ? 11.536 30.953 7.758 1.00 60.00 430 LYS A O 1
ATOM 3253 N N . ASP A 1 431 ? 13.681 31.337 8.311 1.00 51.78 431 ASP A N 1
ATOM 3254 C CA . ASP A 1 431 ? 13.752 32.713 7.789 1.00 51.78 431 ASP A CA 1
ATOM 3255 C C . ASP A 1 431 ? 14.185 32.826 6.314 1.00 51.78 431 ASP A C 1
ATOM 3257 O O . ASP A 1 431 ? 14.208 33.923 5.769 1.00 51.78 431 ASP A O 1
ATOM 3261 N N . ASN A 1 432 ? 14.533 31.715 5.654 1.00 56.31 432 ASN A N 1
ATOM 3262 C CA . ASN A 1 432 ? 14.859 31.671 4.222 1.00 56.31 432 ASN A CA 1
ATOM 3263 C C . ASN A 1 432 ? 14.493 30.287 3.655 1.00 56.31 432 ASN A C 1
ATOM 3265 O O . ASN A 1 432 ? 15.353 29.397 3.653 1.00 56.31 432 ASN A O 1
ATOM 3269 N N . PRO A 1 433 ? 13.244 30.069 3.200 1.00 57.56 433 PRO A N 1
ATOM 3270 C CA . PRO A 1 433 ? 12.867 28.796 2.603 1.00 57.56 433 PRO A CA 1
ATOM 3271 C C . PRO A 1 433 ? 13.722 28.538 1.348 1.00 57.56 433 PRO A C 1
ATOM 3273 O O . PRO A 1 433 ? 13.927 29.449 0.536 1.00 57.56 433 PRO A O 1
ATOM 3276 N N . PRO A 1 434 ? 14.277 27.326 1.184 1.00 58.81 434 PRO A N 1
ATOM 3277 C CA . PRO A 1 434 ? 15.058 26.988 0.004 1.00 58.81 434 PRO A CA 1
ATOM 3278 C C . PRO A 1 434 ? 14.176 27.084 -1.246 1.00 58.81 434 PRO A C 1
ATOM 3280 O O . PRO A 1 434 ? 13.081 26.535 -1.280 1.00 58.81 434 PRO A O 1
ATOM 3283 N N . LYS A 1 435 ? 14.670 27.747 -2.300 1.00 69.44 435 LYS A N 1
ATOM 3284 C CA . LYS A 1 435 ? 14.037 27.718 -3.627 1.00 69.44 435 LYS A CA 1
ATOM 3285 C C . LYS A 1 435 ? 14.144 26.294 -4.181 1.00 69.44 435 LYS A C 1
ATOM 3287 O O . LYS A 1 435 ? 15.163 25.944 -4.769 1.00 69.44 435 LYS A O 1
ATOM 3292 N N . PHE A 1 436 ? 13.135 25.475 -3.914 1.00 78.19 436 PHE A N 1
ATOM 3293 C CA . PHE A 1 436 ? 13.047 24.077 -4.326 1.00 78.19 436 PHE A CA 1
ATOM 3294 C C . PHE A 1 436 ? 11.693 23.861 -5.000 1.00 78.19 436 PHE A C 1
ATOM 3296 O O . PHE A 1 436 ? 10.670 24.075 -4.356 1.00 78.19 436 PHE A O 1
ATOM 3303 N N . ASP A 1 437 ? 11.688 23.498 -6.281 1.00 83.25 437 ASP A N 1
ATOM 3304 C CA . ASP A 1 437 ? 10.465 23.362 -7.084 1.00 83.25 437 ASP A CA 1
ATOM 3305 C C . ASP A 1 437 ? 10.046 21.886 -7.276 1.00 83.25 437 ASP A C 1
ATOM 3307 O O . ASP A 1 437 ? 10.767 20.943 -6.915 1.00 83.25 437 ASP A O 1
ATOM 3311 N N . VAL A 1 438 ? 8.857 21.651 -7.845 1.00 87.44 438 VAL A N 1
ATOM 3312 C CA . VAL A 1 438 ? 8.367 20.289 -8.136 1.00 87.44 438 VAL A CA 1
ATOM 3313 C C . VAL A 1 438 ? 9.276 19.537 -9.119 1.00 87.44 438 VAL A C 1
ATOM 3315 O O . VAL A 1 438 ? 9.358 18.305 -9.060 1.00 87.44 438 VAL A O 1
ATOM 3318 N N . ALA A 1 439 ? 10.003 20.230 -9.999 1.00 90.00 439 ALA A N 1
ATOM 3319 C CA . ALA A 1 439 ? 10.921 19.590 -10.940 1.00 90.00 439 ALA A CA 1
ATOM 3320 C C . ALA A 1 439 ? 12.183 19.054 -10.236 1.00 90.00 439 ALA A C 1
ATOM 3322 O O . ALA A 1 439 ? 12.617 17.931 -10.524 1.00 90.00 439 ALA A O 1
ATOM 3323 N N . ASP A 1 440 ? 12.730 19.794 -9.269 1.00 91.00 440 ASP A N 1
ATOM 3324 C CA . ASP A 1 440 ? 13.824 19.346 -8.404 1.00 91.00 440 ASP A CA 1
ATOM 3325 C C . ASP A 1 440 ? 13.385 18.136 -7.557 1.00 91.00 440 ASP A C 1
ATOM 3327 O O . ASP A 1 440 ? 14.117 17.145 -7.424 1.00 91.00 440 ASP A O 1
ATOM 3331 N N . SER A 1 441 ? 12.143 18.169 -7.064 1.00 91.94 441 SER A N 1
ATOM 3332 C CA . SER A 1 441 ? 11.501 17.059 -6.355 1.00 91.94 441 SER A CA 1
ATOM 3333 C C . SER A 1 441 ? 11.394 15.792 -7.222 1.00 91.94 441 SER A C 1
ATOM 3335 O O . SER A 1 441 ? 11.818 14.702 -6.820 1.00 91.94 441 SER A O 1
ATOM 3337 N N . ALA A 1 442 ? 10.911 15.931 -8.457 1.00 94.62 442 ALA A N 1
ATOM 3338 C CA . ALA A 1 442 ? 10.832 14.847 -9.435 1.00 94.62 442 ALA A CA 1
ATOM 3339 C C . ALA A 1 442 ? 12.214 14.264 -9.776 1.00 94.62 442 ALA A C 1
ATOM 3341 O O . ALA A 1 442 ? 12.377 13.044 -9.896 1.00 94.62 442 ALA A O 1
ATOM 3342 N N . LEU A 1 443 ? 13.237 15.114 -9.901 1.00 95.06 443 LEU A N 1
ATOM 3343 C CA . LEU A 1 443 ? 14.609 14.677 -10.152 1.00 95.06 443 LEU A CA 1
ATOM 3344 C C . LEU A 1 443 ? 15.169 13.847 -8.985 1.00 95.06 443 LEU A C 1
ATOM 3346 O O . LEU A 1 443 ? 15.847 12.842 -9.226 1.00 95.06 443 LEU A O 1
ATOM 3350 N N . ALA A 1 444 ? 14.886 14.234 -7.738 1.00 95.62 444 ALA A N 1
ATOM 3351 C CA . ALA A 1 444 ? 15.279 13.468 -6.556 1.00 95.62 444 ALA A CA 1
ATOM 3352 C C . ALA A 1 444 ? 14.614 12.080 -6.537 1.00 95.62 444 ALA A C 1
ATOM 3354 O O . ALA A 1 444 ? 15.306 11.070 -6.376 1.00 95.62 444 ALA A O 1
ATOM 3355 N N . THR A 1 445 ? 13.308 12.006 -6.815 1.00 96.94 445 THR A N 1
ATOM 3356 C CA . THR A 1 445 ? 12.567 10.736 -6.943 1.00 96.94 445 THR A CA 1
ATOM 3357 C C . THR A 1 445 ? 13.133 9.849 -8.043 1.00 96.94 445 THR A C 1
ATOM 3359 O O . THR A 1 445 ? 13.392 8.667 -7.820 1.00 96.94 445 THR A O 1
ATOM 3362 N N . LEU A 1 446 ? 13.408 10.414 -9.222 1.00 96.50 446 LEU A N 1
ATOM 3363 C CA . LEU A 1 446 ? 14.030 9.686 -10.328 1.00 96.50 446 LEU A CA 1
ATOM 3364 C C . LEU A 1 446 ? 15.362 9.047 -9.913 1.00 96.50 446 LEU A C 1
ATOM 3366 O O . LEU A 1 446 ? 15.625 7.884 -10.233 1.00 96.50 446 LEU A O 1
ATOM 3370 N N . LYS A 1 447 ? 16.225 9.810 -9.233 1.00 96.25 447 LYS A N 1
ATOM 3371 C CA . LYS A 1 447 ? 17.513 9.302 -8.747 1.00 96.25 447 LYS A CA 1
ATOM 3372 C C . LYS A 1 447 ? 17.313 8.196 -7.713 1.00 96.25 447 LYS A C 1
ATOM 3374 O O . LYS A 1 447 ? 18.004 7.185 -7.791 1.00 96.25 447 LYS A O 1
ATOM 3379 N N . ALA A 1 448 ? 16.353 8.342 -6.804 1.00 97.38 448 ALA A N 1
ATOM 3380 C CA . ALA A 1 448 ? 16.071 7.340 -5.783 1.00 97.38 448 ALA A CA 1
ATOM 3381 C C . ALA A 1 448 ? 15.548 6.020 -6.370 1.00 97.38 448 ALA A C 1
ATOM 3383 O O . ALA A 1 448 ? 16.065 4.964 -6.015 1.00 97.38 448 ALA A O 1
ATOM 3384 N N . ILE A 1 449 ? 14.619 6.056 -7.335 1.00 97.38 449 ILE A N 1
ATOM 3385 C CA . ILE A 1 449 ? 14.143 4.840 -8.025 1.00 97.38 449 ILE A CA 1
ATOM 3386 C C . ILE A 1 449 ? 15.306 4.153 -8.753 1.00 97.38 449 ILE A C 1
ATOM 3388 O O . ILE A 1 449 ? 15.443 2.931 -8.691 1.00 97.38 449 ILE A O 1
ATOM 3392 N N . LYS A 1 450 ? 16.185 4.924 -9.412 1.00 94.75 450 LYS A N 1
ATOM 3393 C CA . LYS A 1 450 ? 17.408 4.390 -10.037 1.00 94.75 450 LYS A CA 1
ATOM 3394 C C . LYS A 1 450 ? 18.303 3.694 -9.015 1.00 94.75 450 LYS A C 1
ATOM 3396 O O . LYS A 1 450 ? 18.691 2.557 -9.253 1.00 94.75 450 LYS A O 1
ATOM 3401 N N . ALA A 1 451 ? 18.611 4.363 -7.907 1.00 95.25 451 ALA A N 1
ATOM 3402 C CA . ALA A 1 451 ? 19.462 3.829 -6.851 1.00 95.25 451 ALA A CA 1
ATOM 3403 C C . ALA A 1 451 ? 18.889 2.533 -6.259 1.00 95.25 451 ALA A C 1
ATOM 3405 O O . ALA A 1 451 ? 19.606 1.540 -6.163 1.00 95.25 451 ALA A O 1
ATOM 3406 N N . LEU A 1 452 ? 17.588 2.519 -5.952 1.00 95.56 452 LEU A N 1
ATOM 3407 C CA . LEU A 1 452 ? 16.886 1.335 -5.460 1.00 95.56 452 LEU A CA 1
ATOM 3408 C C . LEU A 1 452 ? 16.955 0.183 -6.471 1.00 95.56 452 LEU A C 1
ATOM 3410 O O . LEU A 1 452 ? 17.283 -0.942 -6.109 1.00 95.56 452 LEU A O 1
ATOM 3414 N N . THR A 1 453 ? 16.723 0.477 -7.754 1.00 93.94 453 THR A N 1
ATOM 3415 C CA . THR A 1 453 ? 16.801 -0.526 -8.825 1.00 93.94 453 THR A CA 1
ATOM 3416 C C . THR A 1 453 ? 18.197 -1.134 -8.929 1.00 93.94 453 THR A C 1
ATOM 3418 O O . THR A 1 453 ? 18.318 -2.346 -9.033 1.00 93.94 453 THR A O 1
ATOM 3421 N N . GLU A 1 454 ? 19.259 -0.323 -8.899 1.00 90.81 454 GLU A N 1
ATOM 3422 C CA . GLU A 1 454 ? 20.635 -0.827 -9.028 1.00 90.81 454 GLU A CA 1
ATOM 3423 C C . GLU A 1 454 ? 21.079 -1.660 -7.814 1.00 90.81 454 GLU A C 1
ATOM 3425 O O . GLU A 1 454 ? 21.910 -2.549 -7.980 1.00 90.81 454 GLU A O 1
ATOM 3430 N N . ILE A 1 455 ? 20.538 -1.405 -6.615 1.00 90.94 455 ILE A N 1
ATOM 3431 C CA . ILE A 1 455 ? 20.818 -2.225 -5.425 1.00 90.94 455 ILE A CA 1
ATOM 3432 C C . ILE A 1 455 ? 20.078 -3.568 -5.491 1.00 90.94 455 ILE A C 1
ATOM 3434 O O . ILE A 1 455 ? 20.651 -4.596 -5.145 1.00 90.94 455 ILE A O 1
ATOM 3438 N N . CYS A 1 456 ? 18.815 -3.568 -5.921 1.00 90.81 456 CYS A N 1
ATOM 3439 C CA . CYS A 1 456 ? 17.958 -4.753 -5.848 1.00 90.81 456 CYS A CA 1
ATOM 3440 C C . CYS A 1 456 ? 17.985 -5.627 -7.115 1.00 90.81 456 CYS A C 1
ATOM 3442 O O . CYS A 1 456 ? 17.471 -6.739 -7.080 1.00 90.81 456 CYS A O 1
ATOM 3444 N N . ALA A 1 457 ? 18.547 -5.162 -8.238 1.00 87.12 457 ALA A N 1
ATOM 3445 C CA . ALA A 1 457 ? 18.414 -5.826 -9.544 1.00 87.12 457 ALA A CA 1
ATOM 3446 C C . ALA A 1 457 ? 18.820 -7.310 -9.566 1.00 87.12 457 ALA A C 1
ATOM 3448 O O . ALA A 1 457 ? 18.175 -8.096 -10.250 1.00 87.12 457 ALA A O 1
ATOM 3449 N N . GLU A 1 458 ? 19.853 -7.687 -8.812 1.00 84.12 458 GLU A N 1
ATOM 3450 C CA . GLU A 1 458 ? 20.429 -9.042 -8.822 1.00 84.12 458 GLU A CA 1
ATOM 3451 C C . GLU A 1 458 ? 20.302 -9.756 -7.456 1.00 84.12 458 GLU A C 1
ATOM 3453 O O . GLU A 1 458 ? 20.892 -10.815 -7.262 1.00 84.12 458 GLU A O 1
ATOM 3458 N N . ASP A 1 459 ? 19.566 -9.181 -6.494 1.00 88.75 459 ASP A N 1
ATOM 3459 C CA . ASP A 1 459 ? 19.390 -9.727 -5.139 1.00 88.75 459 ASP A CA 1
ATOM 3460 C C . ASP A 1 459 ? 17.908 -10.020 -4.866 1.00 88.75 459 ASP A C 1
ATOM 3462 O O . ASP A 1 459 ? 17.117 -9.113 -4.588 1.00 88.75 459 ASP A O 1
ATOM 3466 N N . SER A 1 460 ? 17.529 -11.300 -4.934 1.00 89.62 460 SER A N 1
ATOM 3467 C CA . SER A 1 460 ? 16.141 -11.737 -4.747 1.00 89.62 460 SER A CA 1
ATOM 3468 C C . SER A 1 460 ? 15.611 -11.469 -3.337 1.00 89.62 460 SER A C 1
ATOM 3470 O O . SER A 1 460 ? 14.428 -11.176 -3.187 1.00 89.62 460 SER A O 1
ATOM 3472 N N . LEU A 1 461 ? 16.464 -11.502 -2.303 1.00 91.50 461 LEU A N 1
ATOM 3473 C CA . LEU A 1 461 ? 16.050 -11.213 -0.926 1.00 91.50 461 LEU A CA 1
ATOM 3474 C C . LEU A 1 461 ? 15.686 -9.736 -0.775 1.00 91.50 461 LEU A C 1
ATOM 3476 O O . LEU A 1 461 ? 14.694 -9.398 -0.128 1.00 91.50 461 LEU A O 1
ATOM 3480 N N . LEU A 1 462 ? 16.459 -8.845 -1.402 1.00 92.94 462 LEU A N 1
ATOM 3481 C CA . LEU A 1 462 ? 16.126 -7.423 -1.427 1.00 92.94 462 LEU A CA 1
ATOM 3482 C C . LEU A 1 462 ? 14.880 -7.144 -2.275 1.00 92.94 462 LEU A C 1
ATOM 3484 O O . LEU A 1 462 ? 14.071 -6.309 -1.874 1.00 92.94 462 LEU A O 1
ATOM 3488 N N . GLN A 1 463 ? 14.688 -7.847 -3.396 1.00 94.81 463 GLN A N 1
ATOM 3489 C CA . GLN A 1 463 ? 13.462 -7.760 -4.206 1.00 94.81 463 GLN A CA 1
ATOM 3490 C C . GLN A 1 463 ? 12.222 -8.186 -3.407 1.00 94.81 463 GLN A C 1
ATOM 3492 O O . GLN A 1 463 ? 11.197 -7.494 -3.416 1.00 94.81 463 GLN A O 1
ATOM 3497 N N . ASP A 1 464 ? 12.325 -9.291 -2.666 1.00 93.75 464 ASP A N 1
ATOM 3498 C CA . ASP A 1 464 ? 11.263 -9.772 -1.791 1.00 93.75 464 ASP A CA 1
ATOM 3499 C C . ASP A 1 464 ? 10.949 -8.767 -0.684 1.00 93.75 464 ASP A C 1
ATOM 3501 O O . ASP A 1 464 ? 9.772 -8.455 -0.469 1.00 93.75 464 ASP A O 1
ATOM 3505 N N . LYS A 1 465 ? 11.990 -8.211 -0.053 1.00 94.38 465 LYS A N 1
ATOM 3506 C CA . LYS A 1 465 ? 11.867 -7.220 1.018 1.00 94.38 465 LYS A CA 1
ATOM 3507 C C . LYS A 1 465 ? 11.210 -5.923 0.541 1.00 94.38 465 LYS A C 1
ATOM 3509 O O . LYS A 1 465 ? 10.276 -5.454 1.183 1.00 94.38 465 LYS A O 1
ATOM 3514 N N . ILE A 1 466 ? 11.636 -5.334 -0.583 1.00 96.00 466 ILE A N 1
ATOM 3515 C CA . ILE A 1 466 ? 11.005 -4.090 -1.072 1.00 96.00 466 ILE A CA 1
ATOM 3516 C C . ILE A 1 466 ? 9.543 -4.305 -1.473 1.00 96.00 466 ILE A C 1
ATOM 3518 O O . ILE A 1 466 ? 8.726 -3.395 -1.333 1.00 96.00 466 ILE A O 1
ATOM 3522 N N . THR A 1 467 ? 9.200 -5.514 -1.929 1.00 95.62 467 THR A N 1
ATOM 3523 C CA . THR A 1 467 ? 7.816 -5.893 -2.233 1.00 95.62 467 THR A CA 1
ATOM 3524 C C . THR A 1 467 ? 6.964 -5.931 -0.963 1.00 95.62 467 THR A C 1
ATOM 3526 O O . THR A 1 467 ? 5.866 -5.381 -0.950 1.00 95.62 467 THR A O 1
ATOM 3529 N N . GLU A 1 468 ? 7.481 -6.508 0.125 1.00 93.88 468 GLU A N 1
ATOM 3530 C CA . GLU A 1 468 ? 6.806 -6.553 1.433 1.00 93.88 468 GLU A CA 1
ATOM 3531 C C . GLU A 1 468 ? 6.654 -5.178 2.093 1.00 93.88 468 GLU A C 1
ATOM 3533 O O . GLU A 1 468 ? 5.744 -4.976 2.893 1.00 93.88 468 GLU A O 1
ATOM 3538 N N . LEU A 1 469 ? 7.516 -4.225 1.733 1.00 95.62 469 LEU A N 1
ATOM 3539 C CA . LEU A 1 469 ? 7.463 -2.830 2.179 1.00 95.62 469 LEU A CA 1
ATOM 3540 C C . LEU A 1 469 ? 6.591 -1.939 1.270 1.00 95.62 469 LEU A C 1
ATOM 3542 O O . LEU A 1 469 ? 6.565 -0.720 1.444 1.00 95.62 469 LEU A O 1
ATOM 3546 N N . GLY A 1 470 ? 5.877 -2.540 0.310 1.00 95.81 470 GLY A N 1
ATOM 3547 C CA . GLY A 1 470 ? 4.831 -1.896 -0.488 1.00 95.81 470 GLY A CA 1
ATOM 3548 C C . GLY A 1 470 ? 5.319 -1.045 -1.662 1.00 95.81 470 GLY A C 1
ATOM 3549 O O . GLY A 1 470 ? 4.586 -0.178 -2.136 1.00 95.81 470 GLY A O 1
ATOM 3550 N N . VAL A 1 471 ? 6.519 -1.311 -2.200 1.00 97.44 471 VAL A N 1
ATOM 3551 C CA . VAL A 1 471 ? 7.045 -0.587 -3.378 1.00 97.44 471 VAL A CA 1
ATOM 3552 C C . VAL A 1 471 ? 6.100 -0.633 -4.590 1.00 97.44 471 VAL A C 1
ATOM 3554 O O . VAL A 1 471 ? 6.084 0.300 -5.391 1.00 97.44 471 VAL A O 1
ATOM 3557 N N . LEU A 1 472 ? 5.284 -1.688 -4.723 1.00 97.62 472 LEU A N 1
ATOM 3558 C CA . LEU A 1 472 ? 4.335 -1.841 -5.831 1.00 97.62 472 LEU A CA 1
ATOM 3559 C C . LEU A 1 472 ? 3.287 -0.721 -5.867 1.00 97.62 472 LEU A C 1
ATOM 3561 O O . LEU A 1 472 ? 2.949 -0.271 -6.959 1.00 97.62 472 LEU A O 1
ATOM 3565 N N . CYS A 1 473 ? 2.834 -0.220 -4.712 1.00 96.81 473 CYS A N 1
ATOM 3566 C CA . CYS A 1 473 ? 1.891 0.901 -4.637 1.00 96.81 473 CYS A CA 1
ATOM 3567 C C . CYS A 1 473 ? 2.492 2.169 -5.266 1.00 96.81 473 CYS A C 1
ATOM 3569 O O . CYS A 1 473 ? 1.854 2.832 -6.085 1.00 96.81 473 CYS A O 1
ATOM 3571 N N . LEU A 1 474 ? 3.760 2.458 -4.949 1.00 97.69 474 LEU A N 1
ATOM 3572 C CA . LEU A 1 474 ? 4.495 3.589 -5.519 1.00 97.69 474 LEU A CA 1
ATOM 3573 C C . LEU A 1 474 ? 4.714 3.411 -7.027 1.00 97.69 474 LEU A C 1
ATOM 3575 O O . LEU A 1 474 ? 4.462 4.331 -7.802 1.00 97.69 474 LEU A O 1
ATOM 3579 N N . LEU A 1 475 ? 5.144 2.220 -7.462 1.00 98.00 475 LEU A N 1
ATOM 3580 C CA . LEU A 1 475 ? 5.369 1.923 -8.880 1.00 98.00 475 LEU A CA 1
ATOM 3581 C C . LEU A 1 475 ? 4.092 2.052 -9.705 1.00 98.00 475 LEU A C 1
ATOM 3583 O O . LEU A 1 475 ? 4.121 2.676 -10.766 1.00 98.00 475 LEU A O 1
ATOM 3587 N N . ARG A 1 476 ? 2.978 1.511 -9.207 1.00 96.69 476 ARG A N 1
ATOM 3588 C CA . ARG A 1 476 ? 1.667 1.649 -9.838 1.00 96.69 476 ARG A CA 1
ATOM 3589 C C . ARG A 1 476 ? 1.313 3.125 -10.025 1.00 96.69 476 ARG A C 1
ATOM 3591 O O . ARG A 1 476 ? 1.008 3.537 -11.143 1.00 96.69 476 ARG A O 1
ATOM 3598 N N . ARG A 1 477 ? 1.435 3.941 -8.970 1.00 95.25 477 ARG A N 1
ATOM 3599 C CA . ARG A 1 477 ? 1.155 5.385 -9.025 1.00 95.25 477 ARG A CA 1
ATOM 3600 C C . ARG A 1 477 ? 2.043 6.107 -10.044 1.00 95.25 477 ARG A C 1
ATOM 3602 O O . ARG A 1 477 ? 1.525 6.830 -10.890 1.00 95.25 477 ARG A O 1
ATOM 3609 N N . TYR A 1 478 ? 3.357 5.867 -10.014 1.00 95.69 478 TYR A N 1
ATOM 3610 C CA . TYR A 1 478 ? 4.315 6.497 -10.933 1.00 95.69 478 TYR A CA 1
ATOM 3611 C C . TYR A 1 478 ? 4.071 6.157 -12.405 1.00 95.69 478 TYR A C 1
ATOM 3613 O O . TYR A 1 478 ? 4.426 6.948 -13.277 1.00 95.69 478 TYR A O 1
ATOM 3621 N N . LEU A 1 479 ? 3.514 4.980 -12.698 1.00 95.25 479 LEU A N 1
ATOM 3622 C CA . LEU A 1 479 ? 3.197 4.566 -14.063 1.00 95.25 479 LEU A CA 1
ATOM 3623 C C . LEU A 1 479 ? 1.879 5.183 -14.540 1.00 95.25 479 LEU A C 1
ATOM 3625 O O . LEU A 1 479 ? 1.846 5.810 -15.602 1.00 95.25 479 LEU A O 1
ATOM 3629 N N . LEU A 1 480 ? 0.820 5.046 -13.738 1.00 93.69 480 LEU A N 1
ATOM 3630 C CA . LEU A 1 480 ? -0.552 5.367 -14.137 1.00 93.69 480 LEU A CA 1
ATOM 3631 C C . LEU A 1 480 ? -0.897 6.862 -14.048 1.00 93.69 480 LEU A C 1
ATOM 3633 O O . LEU A 1 480 ? -1.890 7.281 -14.641 1.00 93.69 480 LEU A O 1
ATOM 3637 N N . ARG A 1 481 ? -0.142 7.667 -13.290 1.00 92.81 481 ARG A N 1
ATOM 3638 C CA . ARG A 1 481 ? -0.528 9.045 -12.937 1.00 92.81 481 ARG A CA 1
ATOM 3639 C C . ARG A 1 481 ? 0.570 10.063 -13.256 1.00 92.81 481 ARG A C 1
ATOM 3641 O O . ARG A 1 481 ? 1.751 9.736 -13.293 1.00 92.81 481 ARG A O 1
ATOM 3648 N N . ASP A 1 482 ? 0.152 11.312 -13.452 1.00 90.25 482 ASP A N 1
ATOM 3649 C CA . ASP A 1 482 ? 0.989 12.468 -13.820 1.00 90.25 482 ASP A CA 1
ATOM 3650 C C . ASP A 1 482 ? 1.115 13.482 -12.671 1.00 90.25 482 ASP A C 1
ATOM 3652 O O . ASP A 1 482 ? 0.979 14.688 -12.866 1.00 90.25 482 ASP A O 1
ATOM 3656 N N . ASP A 1 483 ? 1.323 13.008 -11.439 1.00 92.31 483 ASP A N 1
ATOM 3657 C CA . ASP A 1 483 ? 1.255 13.865 -10.242 1.00 92.31 483 ASP A CA 1
ATOM 3658 C C . ASP A 1 483 ? 2.266 15.019 -10.273 1.00 92.31 483 ASP A C 1
ATOM 3660 O O . ASP A 1 483 ? 1.916 16.157 -9.962 1.00 92.31 483 ASP A O 1
ATOM 3664 N N . TYR A 1 484 ? 3.497 14.749 -10.715 1.00 92.19 484 TYR A N 1
ATOM 3665 C CA . TYR A 1 484 ? 4.533 15.774 -10.860 1.00 92.19 484 TYR A CA 1
ATOM 3666 C C . TYR A 1 484 ? 4.183 16.820 -11.922 1.00 92.19 484 TYR A C 1
ATOM 3668 O O . TYR A 1 484 ? 4.425 18.003 -11.709 1.00 92.19 484 TYR A O 1
ATOM 3676 N N . GLU A 1 485 ? 3.603 16.415 -13.054 1.00 91.44 485 GLU A N 1
ATOM 3677 C CA . GLU A 1 485 ? 3.225 17.350 -14.123 1.00 91.44 485 GLU A CA 1
ATOM 3678 C C . GLU A 1 485 ? 2.046 18.222 -13.689 1.00 91.44 485 GLU A C 1
ATOM 3680 O O . GLU A 1 485 ? 2.066 19.434 -13.892 1.00 91.44 485 GLU A O 1
ATOM 3685 N N . LYS A 1 486 ? 1.055 17.622 -13.015 1.00 91.44 486 LYS A N 1
ATOM 3686 C CA . LYS A 1 486 ? -0.087 18.344 -12.444 1.00 91.44 486 LYS A CA 1
ATOM 3687 C C . LYS A 1 486 ? 0.357 19.373 -11.409 1.00 91.44 486 LYS A C 1
ATOM 3689 O O . LYS A 1 486 ? -0.093 20.513 -11.468 1.00 91.44 486 LYS A O 1
ATOM 3694 N N . LEU A 1 487 ? 1.252 19.005 -10.491 1.00 88.88 487 LEU A N 1
ATOM 3695 C CA . LEU A 1 487 ? 1.776 19.946 -9.497 1.00 88.88 487 LEU A CA 1
ATOM 3696 C C . LEU A 1 487 ? 2.627 21.046 -10.129 1.00 88.88 487 LEU A C 1
ATOM 3698 O O . LEU A 1 487 ? 2.443 22.206 -9.783 1.00 88.88 487 LEU A O 1
ATOM 3702 N N . ALA A 1 488 ? 3.494 20.718 -11.088 1.00 89.50 488 ALA A N 1
ATOM 3703 C CA . ALA A 1 488 ? 4.274 21.730 -11.796 1.00 89.50 488 ALA A CA 1
ATOM 3704 C C . ALA A 1 488 ? 3.376 22.711 -12.570 1.00 89.50 488 ALA A C 1
ATOM 3706 O O . ALA A 1 488 ? 3.664 23.905 -12.617 1.00 89.50 488 ALA A O 1
ATOM 3707 N N . ALA A 1 489 ? 2.257 22.239 -13.131 1.00 88.50 489 ALA A N 1
ATOM 3708 C CA . ALA A 1 489 ? 1.258 23.103 -13.755 1.00 88.50 489 ALA A CA 1
ATOM 3709 C C . ALA A 1 489 ? 0.553 24.014 -12.733 1.00 88.50 489 ALA A C 1
ATOM 3711 O O . ALA A 1 489 ? 0.337 25.191 -13.019 1.00 88.50 489 ALA A O 1
ATOM 3712 N N . ILE A 1 490 ? 0.233 23.503 -11.537 1.00 87.00 490 ILE A N 1
ATOM 3713 C CA . ILE A 1 490 ? -0.333 24.302 -10.437 1.00 87.00 490 ILE A CA 1
ATOM 3714 C C . ILE A 1 490 ? 0.667 25.370 -9.972 1.00 87.00 490 ILE A C 1
ATOM 3716 O O . ILE A 1 490 ? 0.285 26.529 -9.826 1.00 87.00 490 ILE A O 1
ATOM 3720 N N . GLU A 1 491 ? 1.942 25.014 -9.788 1.00 85.38 491 GLU A N 1
ATOM 3721 C CA . GLU A 1 491 ? 3.007 25.961 -9.428 1.00 85.38 491 GLU A CA 1
ATOM 3722 C C . GLU A 1 491 ? 3.187 27.042 -10.499 1.00 85.38 491 GLU A C 1
ATOM 3724 O O . GLU A 1 491 ? 3.238 28.228 -10.177 1.00 85.38 491 GLU A O 1
ATOM 3729 N N . ALA A 1 492 ? 3.217 26.653 -11.777 1.00 86.06 492 ALA A N 1
ATOM 3730 C CA . ALA A 1 492 ? 3.298 27.583 -12.899 1.00 86.06 492 ALA A CA 1
ATOM 3731 C C . ALA A 1 492 ? 2.100 28.543 -12.939 1.00 86.06 492 ALA A C 1
ATOM 3733 O O . ALA A 1 492 ? 2.265 29.750 -13.132 1.00 86.06 492 ALA A O 1
ATOM 3734 N N . TYR A 1 493 ? 0.892 28.020 -12.714 1.00 85.94 493 TYR A N 1
ATOM 3735 C CA . TYR A 1 493 ? -0.324 28.822 -12.646 1.00 85.94 493 TYR A CA 1
ATOM 3736 C C . TYR A 1 493 ? -0.292 29.799 -11.461 1.00 85.94 493 TYR A C 1
ATOM 3738 O O . TYR A 1 493 ? -0.590 30.981 -11.636 1.00 85.94 493 TYR A O 1
ATOM 3746 N N . ALA A 1 494 ? 0.130 29.352 -10.276 1.00 83.12 494 ALA A N 1
ATOM 3747 C CA . ALA A 1 494 ? 0.277 30.209 -9.101 1.00 83.12 494 ALA A CA 1
ATOM 3748 C C . ALA A 1 494 ? 1.321 31.316 -9.323 1.00 83.12 494 ALA A C 1
ATOM 3750 O O . ALA A 1 494 ? 1.052 32.479 -9.021 1.00 83.12 494 ALA A O 1
ATOM 3751 N N . ALA A 1 495 ? 2.469 30.980 -9.922 1.00 82.94 495 ALA A N 1
ATOM 3752 C CA . ALA A 1 495 ? 3.515 31.940 -10.266 1.00 82.94 495 ALA A CA 1
ATOM 3753 C C . ALA A 1 495 ? 3.020 33.014 -11.248 1.00 82.94 495 ALA A C 1
ATOM 3755 O O . ALA A 1 495 ? 3.359 34.183 -11.091 1.00 82.94 495 ALA A O 1
ATOM 3756 N N . SER A 1 496 ? 2.159 32.651 -12.207 1.00 81.19 496 SER A N 1
ATOM 3757 C CA . SER A 1 496 ? 1.564 33.609 -13.155 1.00 81.19 496 SER A CA 1
ATOM 3758 C C . SER A 1 496 ? 0.583 34.604 -12.517 1.00 81.19 496 SER A C 1
ATOM 3760 O O . SER A 1 496 ? 0.266 35.627 -13.118 1.00 81.19 496 SER A O 1
ATOM 3762 N N . ARG A 1 497 ? 0.086 34.306 -11.309 1.00 78.31 497 ARG A N 1
ATOM 3763 C CA . ARG A 1 497 ? -0.927 35.102 -10.601 1.00 78.31 497 ARG A CA 1
ATOM 3764 C C . ARG A 1 497 ? -0.346 35.948 -9.466 1.00 78.31 497 ARG A C 1
ATOM 3766 O O . ARG A 1 497 ? -1.078 36.734 -8.864 1.00 78.31 497 ARG A O 1
ATOM 3773 N N . ALA A 1 498 ? 0.940 35.784 -9.152 1.00 73.19 498 ALA A N 1
ATOM 3774 C CA . ALA A 1 498 ? 1.621 36.618 -8.173 1.00 73.19 498 ALA A CA 1
ATOM 3775 C C . ALA A 1 498 ? 1.696 38.064 -8.709 1.00 73.19 498 ALA A C 1
ATOM 3777 O O . ALA A 1 498 ? 2.164 38.259 -9.831 1.00 73.19 498 ALA A O 1
ATOM 3778 N N . PRO A 1 499 ? 1.211 39.080 -7.968 1.00 52.09 499 PRO A N 1
ATOM 3779 C CA . PRO A 1 499 ? 1.240 40.458 -8.442 1.00 52.09 499 PRO A CA 1
ATOM 3780 C C . PRO A 1 499 ? 2.690 40.905 -8.661 1.00 52.09 499 PRO A C 1
ATOM 3782 O O . PRO A 1 499 ? 3.554 40.631 -7.829 1.00 52.09 499 PRO A O 1
ATOM 3785 N N . GLU A 1 500 ? 2.944 41.621 -9.759 1.00 49.41 500 GLU A N 1
ATOM 3786 C CA . GLU A 1 500 ? 4.222 42.258 -10.115 1.00 49.41 500 GLU A CA 1
ATOM 3787 C C . GLU A 1 500 ? 4.607 43.383 -9.124 1.00 49.41 500 GLU A C 1
ATOM 3789 O O . GLU A 1 500 ? 4.860 44.525 -9.498 1.00 49.41 500 GLU A O 1
ATOM 3794 N N . SER A 1 501 ? 4.657 43.118 -7.819 1.00 39.88 501 SER A N 1
ATOM 3795 C CA . SER A 1 501 ? 5.016 44.110 -6.800 1.00 39.88 501 SER A CA 1
ATOM 3796 C C . SER A 1 501 ? 6.530 44.221 -6.595 1.00 39.88 501 SER A C 1
ATOM 3798 O O . SER A 1 501 ? 6.994 44.403 -5.470 1.00 39.88 501 SER A O 1
ATOM 3800 N N . GLN A 1 502 ? 7.316 44.090 -7.668 1.00 42.19 502 GLN A N 1
ATOM 3801 C CA . GLN A 1 502 ? 8.770 44.275 -7.617 1.00 42.19 502 GLN A CA 1
ATOM 3802 C C . GLN A 1 502 ? 9.392 44.864 -8.892 1.00 42.19 502 GLN A C 1
ATOM 3804 O O . GLN A 1 502 ? 10.612 44.923 -8.998 1.00 42.19 502 GLN A O 1
ATOM 3809 N N . GLU A 1 503 ? 8.587 45.414 -9.804 1.00 41.66 503 GLU A N 1
ATOM 3810 C CA . GLU A 1 503 ? 9.064 46.344 -10.833 1.00 41.66 503 GLU A CA 1
ATOM 3811 C C . GLU A 1 503 ? 8.618 47.768 -10.490 1.00 41.66 503 GLU A C 1
ATOM 3813 O O . GLU A 1 503 ? 7.635 48.273 -11.021 1.00 41.66 503 GLU A O 1
ATOM 3818 N N . ARG A 1 504 ? 9.317 48.401 -9.539 1.00 43.22 504 ARG A N 1
ATOM 3819 C CA . ARG A 1 504 ? 9.539 49.862 -9.429 1.00 43.22 504 ARG A CA 1
ATOM 3820 C C . ARG A 1 504 ? 10.149 50.201 -8.066 1.00 43.22 504 ARG A C 1
ATOM 3822 O O . ARG A 1 504 ? 9.528 50.873 -7.255 1.00 43.22 504 ARG A O 1
ATOM 3829 N N . VAL A 1 505 ? 11.397 49.802 -7.819 1.00 30.81 505 VAL A N 1
ATOM 3830 C CA . VAL A 1 505 ? 12.262 50.569 -6.907 1.00 30.81 505 VAL A CA 1
ATOM 3831 C C . VAL A 1 505 ? 13.674 50.643 -7.491 1.00 30.81 505 VAL A C 1
ATOM 3833 O O . VAL A 1 505 ? 14.413 49.668 -7.512 1.00 30.81 505 VAL A O 1
ATOM 3836 N N . SER A 1 506 ? 13.972 51.845 -7.990 1.00 30.94 506 SER A N 1
ATOM 3837 C CA . SER A 1 506 ? 15.274 52.472 -8.256 1.00 30.94 506 SER A CA 1
ATOM 3838 C C . SER A 1 506 ? 16.342 51.699 -9.038 1.00 30.94 506 SER A C 1
ATOM 3840 O O . SER A 1 506 ? 17.097 50.890 -8.504 1.00 30.94 506 SER A O 1
ATOM 3842 N N . SER A 1 507 ? 16.522 52.145 -10.279 1.00 35.72 507 SER A N 1
ATOM 3843 C CA . SER A 1 507 ? 17.818 52.233 -10.944 1.00 35.72 507 SER A CA 1
ATOM 3844 C C . SER A 1 507 ? 18.872 52.880 -10.035 1.00 35.72 507 SER A C 1
ATOM 3846 O O . SER A 1 507 ? 18.711 54.038 -9.654 1.00 35.72 507 SER A O 1
ATOM 3848 N N . ASN A 1 508 ? 19.967 52.174 -9.755 1.00 29.66 508 ASN A N 1
ATOM 3849 C CA . ASN A 1 508 ? 21.282 52.790 -9.594 1.00 29.66 508 ASN A CA 1
ATOM 3850 C C . ASN A 1 508 ? 22.374 51.798 -10.011 1.00 29.66 508 ASN A C 1
ATOM 3852 O O . ASN A 1 508 ? 22.361 50.629 -9.636 1.00 29.66 508 ASN A O 1
ATOM 3856 N N . ALA A 1 509 ? 23.269 52.295 -10.859 1.00 37.53 509 ALA A N 1
ATOM 3857 C CA . ALA A 1 509 ? 24.353 51.574 -11.504 1.00 37.53 509 ALA A CA 1
ATOM 3858 C C . ALA A 1 509 ? 25.478 51.201 -10.524 1.00 37.53 509 ALA A C 1
ATOM 3860 O O . ALA A 1 509 ? 25.809 51.990 -9.641 1.00 37.53 509 ALA A O 1
ATOM 3861 N N . GLY A 1 510 ? 26.116 50.047 -10.746 1.00 29.09 510 GLY A N 1
ATOM 3862 C CA . GLY A 1 510 ? 27.386 49.702 -10.104 1.00 29.09 510 GLY A CA 1
ATOM 3863 C C . GLY A 1 510 ? 27.702 48.207 -10.075 1.00 29.09 510 GLY A C 1
ATOM 3864 O O . GLY A 1 510 ? 27.272 47.510 -9.171 1.00 29.09 510 GLY A O 1
ATOM 3865 N N . GLU A 1 511 ? 28.518 47.782 -11.040 1.00 28.22 511 GLU A N 1
ATOM 3866 C CA . GLU A 1 511 ? 29.405 46.605 -11.032 1.00 28.22 511 GLU A CA 1
ATOM 3867 C C . GLU A 1 511 ? 28.827 45.188 -11.239 1.00 28.22 511 GLU A C 1
ATOM 3869 O O . GLU A 1 511 ? 28.050 44.615 -10.481 1.00 28.22 511 GLU A O 1
ATOM 3874 N N . SER A 1 512 ? 29.304 44.609 -12.340 1.00 35.16 512 SER A N 1
ATOM 3875 C CA . SER A 1 512 ? 29.042 43.288 -12.894 1.00 35.16 512 SER A CA 1
ATOM 3876 C C . SER A 1 512 ? 29.657 42.149 -12.076 1.00 35.16 512 SER A C 1
ATOM 3878 O O . SER A 1 512 ? 30.863 42.137 -11.834 1.00 35.16 512 SER A O 1
ATOM 3880 N N . SER A 1 513 ? 28.859 41.117 -11.798 1.00 25.86 513 SER A N 1
ATOM 3881 C CA . SER A 1 513 ? 29.315 39.764 -11.446 1.00 25.86 513 SER A CA 1
ATOM 3882 C C . SER A 1 513 ? 28.735 38.747 -12.450 1.00 25.86 513 SER A C 1
ATOM 3884 O O . SER A 1 513 ? 27.684 39.009 -13.043 1.00 25.86 513 SER A O 1
ATOM 3886 N N . PRO A 1 514 ? 29.429 37.628 -12.744 1.00 31.88 514 PRO A N 1
ATOM 3887 C CA . PRO A 1 514 ? 29.128 36.808 -13.911 1.00 31.88 514 PRO A CA 1
ATOM 3888 C C . PRO A 1 514 ? 27.867 35.962 -13.692 1.00 31.88 514 PRO A C 1
ATOM 3890 O O . PRO A 1 514 ? 27.803 35.129 -12.794 1.00 31.88 514 PRO A O 1
ATOM 3893 N N . SER A 1 515 ? 26.874 36.214 -14.547 1.00 30.22 515 SER A N 1
ATOM 3894 C CA . SER A 1 515 ? 25.719 35.384 -14.917 1.00 30.22 515 SER A CA 1
ATOM 3895 C C . SER A 1 515 ? 25.512 34.076 -14.132 1.00 30.22 515 SER A C 1
ATOM 3897 O O . SER A 1 515 ? 25.995 33.013 -14.528 1.00 30.22 515 SER A O 1
ATOM 3899 N N . SER A 1 516 ? 24.673 34.131 -13.094 1.00 27.05 516 SER A N 1
ATOM 3900 C CA . SER A 1 516 ? 23.829 32.990 -12.738 1.00 27.05 516 SER A CA 1
ATOM 3901 C C . SER A 1 516 ? 22.569 33.067 -13.600 1.00 27.05 516 SER A C 1
ATOM 3903 O O . SER A 1 516 ? 21.669 33.872 -13.378 1.00 27.05 516 SER A O 1
ATOM 3905 N N . THR A 1 517 ? 22.546 32.278 -14.667 1.00 32.09 517 THR A N 1
ATOM 3906 C CA . THR A 1 517 ? 21.422 32.193 -15.601 1.00 32.09 517 THR A CA 1
ATOM 3907 C C . THR A 1 517 ? 20.278 31.413 -14.958 1.00 32.09 517 THR A C 1
ATOM 3909 O O . THR A 1 517 ? 20.052 30.263 -15.297 1.00 32.09 517 THR A O 1
ATOM 3912 N N . ASN A 1 518 ? 19.568 32.009 -14.006 1.00 37.34 518 ASN A N 1
ATOM 3913 C CA . ASN A 1 518 ? 18.269 31.508 -13.565 1.00 37.34 518 ASN A CA 1
ATOM 3914 C C . ASN A 1 518 ? 17.286 32.673 -13.601 1.00 37.34 518 ASN A C 1
ATOM 3916 O O . ASN A 1 518 ? 17.085 33.380 -12.614 1.00 37.34 518 ASN A O 1
ATOM 3920 N N . ASN A 1 519 ? 16.704 32.872 -14.785 1.00 30.45 519 ASN A N 1
ATOM 3921 C CA . ASN A 1 519 ? 15.535 33.721 -14.956 1.00 30.45 519 ASN A CA 1
ATOM 3922 C C . ASN A 1 519 ? 14.436 33.238 -13.992 1.00 30.45 519 ASN A C 1
ATOM 3924 O O . ASN A 1 519 ? 14.112 32.049 -14.006 1.00 30.45 519 ASN A O 1
ATOM 3928 N N . PRO A 1 520 ? 13.823 34.123 -13.192 1.00 39.47 520 PRO A N 1
ATOM 3929 C CA . PRO A 1 520 ? 12.779 33.757 -12.233 1.00 39.47 520 PRO A CA 1
ATOM 3930 C C . PRO A 1 520 ? 11.436 33.363 -12.886 1.00 39.47 520 PRO A C 1
ATOM 3932 O O . PRO A 1 520 ? 10.452 33.184 -12.179 1.00 39.47 520 PRO A O 1
ATOM 3935 N N . SER A 1 521 ? 11.387 33.216 -14.216 1.00 42.62 521 SER A N 1
ATOM 3936 C CA . SER A 1 521 ? 10.168 33.018 -15.010 1.00 42.62 521 SER A CA 1
ATOM 3937 C C . SER A 1 521 ? 10.140 31.753 -15.884 1.00 42.62 521 SER A C 1
ATOM 3939 O O . SER A 1 521 ? 9.160 31.550 -16.598 1.00 42.62 521 SER A O 1
ATOM 3941 N N . SER A 1 522 ? 11.157 30.875 -15.866 1.00 50.75 522 SER A N 1
ATOM 3942 C CA . SER A 1 522 ? 11.094 29.641 -16.673 1.00 50.75 522 SER A CA 1
ATOM 3943 C C . SER A 1 522 ? 10.509 28.473 -15.875 1.00 50.75 522 SER A C 1
ATOM 3945 O O . SER A 1 522 ? 11.188 27.888 -15.030 1.00 50.75 522 SER A O 1
ATOM 3947 N N . VAL A 1 523 ? 9.268 28.102 -16.179 1.00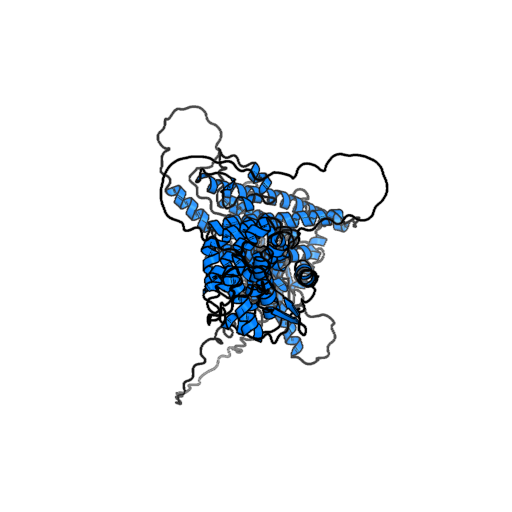 60.41 523 VAL A N 1
ATOM 3948 C CA . VAL A 1 523 ? 8.642 26.861 -15.701 1.00 60.41 523 VAL A CA 1
ATOM 3949 C C . VAL A 1 523 ? 9.493 25.672 -16.161 1.00 60.41 523 VAL A C 1
ATOM 3951 O O . VAL A 1 523 ? 9.617 25.418 -17.361 1.00 60.41 523 VAL A O 1
ATOM 3954 N N . ARG A 1 524 ? 10.122 24.955 -15.221 1.00 77.62 524 ARG A N 1
ATOM 3955 C CA . ARG A 1 524 ? 10.925 23.760 -15.525 1.00 77.62 524 ARG A CA 1
ATOM 3956 C C . ARG A 1 524 ? 10.021 22.534 -15.607 1.00 77.62 524 ARG A C 1
ATOM 3958 O O . ARG A 1 524 ? 9.235 22.273 -14.704 1.00 77.62 524 ARG A O 1
ATOM 3965 N N . VAL A 1 525 ? 10.146 21.772 -16.693 1.00 83.44 525 VAL A N 1
ATOM 3966 C CA . VAL A 1 525 ? 9.352 20.556 -16.924 1.00 83.44 525 VAL A CA 1
ATOM 3967 C C . VAL A 1 525 ? 9.913 19.406 -16.073 1.00 83.44 525 VAL A C 1
ATOM 3969 O O . VAL A 1 525 ? 11.092 19.068 -16.226 1.00 83.44 525 VAL A O 1
ATOM 3972 N N . PRO A 1 526 ? 9.109 18.774 -15.197 1.00 88.69 526 PRO A N 1
ATOM 3973 C CA . PRO A 1 526 ? 9.553 17.622 -14.419 1.00 88.69 526 PRO A CA 1
ATOM 3974 C C . PRO A 1 526 ? 9.955 16.429 -15.309 1.00 88.69 526 PRO A C 1
ATOM 3976 O O . PRO A 1 526 ? 9.304 16.162 -16.320 1.00 88.69 526 PRO A O 1
ATOM 3979 N N . PRO A 1 527 ? 10.979 15.634 -14.939 1.00 90.38 527 PRO A N 1
ATOM 3980 C CA . PRO A 1 527 ? 11.417 14.464 -15.704 1.00 90.38 527 PRO A CA 1
ATOM 3981 C C . PRO A 1 527 ? 10.489 13.232 -15.554 1.00 90.38 527 PRO A C 1
ATOM 3983 O O . PRO A 1 527 ? 10.968 12.107 -15.380 1.00 90.38 527 PRO A O 1
ATOM 3986 N N . THR A 1 528 ? 9.167 13.399 -15.647 1.00 89.94 528 THR A N 1
ATOM 3987 C CA . THR A 1 528 ? 8.148 12.352 -15.411 1.00 89.94 528 THR A CA 1
ATOM 3988 C C . THR A 1 528 ? 8.308 11.143 -16.332 1.00 89.94 528 THR A C 1
ATOM 3990 O O . THR A 1 528 ? 8.262 9.999 -15.878 1.00 89.94 528 THR A O 1
ATOM 3993 N N . ALA A 1 529 ? 8.616 11.360 -17.615 1.00 89.25 529 ALA A N 1
ATOM 3994 C CA . ALA A 1 529 ? 8.893 10.271 -18.557 1.00 89.25 529 ALA A CA 1
ATOM 3995 C C . ALA A 1 529 ? 10.068 9.382 -18.100 1.00 89.25 529 ALA A C 1
ATOM 3997 O O . ALA A 1 529 ? 10.053 8.160 -18.263 1.00 89.25 529 ALA A O 1
ATOM 3998 N N . HIS A 1 530 ? 11.088 9.978 -17.475 1.00 90.75 530 HIS A N 1
ATOM 3999 C CA . HIS A 1 530 ? 12.208 9.224 -16.922 1.00 90.75 530 HIS A CA 1
ATOM 4000 C C . HIS A 1 530 ? 11.814 8.475 -15.645 1.00 90.75 530 HIS A C 1
ATOM 4002 O O . HIS A 1 530 ? 12.270 7.346 -15.461 1.00 90.75 530 HIS A O 1
ATOM 4008 N N . ILE A 1 531 ? 10.975 9.067 -14.786 1.00 95.00 531 ILE A N 1
ATOM 4009 C CA . ILE A 1 531 ? 10.428 8.394 -13.596 1.00 95.00 531 ILE A CA 1
ATOM 4010 C C . ILE A 1 531 ? 9.676 7.135 -14.028 1.00 95.00 531 ILE A C 1
ATOM 4012 O O . ILE A 1 531 ? 10.042 6.042 -13.598 1.00 95.00 531 ILE A O 1
ATOM 4016 N N . ARG A 1 532 ? 8.731 7.262 -14.971 1.00 94.69 532 ARG A N 1
ATOM 4017 C CA . ARG A 1 532 ? 7.987 6.132 -15.554 1.00 94.69 532 ARG A CA 1
ATOM 4018 C C . ARG A 1 532 ? 8.902 5.048 -16.096 1.00 94.69 532 ARG A C 1
ATOM 4020 O O . ARG A 1 532 ? 8.712 3.874 -15.799 1.00 94.69 532 ARG A O 1
ATOM 4027 N N . ARG A 1 533 ? 9.941 5.425 -16.847 1.00 93.50 533 ARG A N 1
ATOM 4028 C CA . ARG A 1 533 ? 10.906 4.462 -17.397 1.00 93.50 533 ARG A CA 1
ATOM 4029 C C . ARG A 1 533 ? 11.602 3.645 -16.321 1.00 93.50 533 ARG A C 1
ATOM 4031 O O . ARG A 1 533 ? 11.776 2.440 -16.483 1.00 93.50 533 ARG A O 1
ATOM 4038 N N . HIS A 1 534 ? 12.051 4.295 -15.255 1.00 95.12 534 HIS A N 1
ATOM 4039 C CA . HIS A 1 534 ? 12.754 3.604 -14.181 1.00 95.12 534 HIS A CA 1
ATOM 4040 C C . HIS A 1 534 ? 11.801 2.826 -13.268 1.00 95.12 534 HIS A C 1
ATOM 4042 O O . HIS A 1 534 ? 12.170 1.739 -12.833 1.00 95.12 534 HIS A O 1
ATOM 4048 N N . ALA A 1 535 ? 10.571 3.306 -13.077 1.00 97.44 535 ALA A N 1
ATOM 4049 C CA . ALA A 1 535 ? 9.510 2.553 -12.421 1.00 97.44 535 ALA A CA 1
ATOM 4050 C C . ALA A 1 535 ? 9.158 1.274 -13.205 1.00 97.44 535 ALA A C 1
ATOM 4052 O O . ALA A 1 535 ? 9.125 0.195 -12.623 1.00 97.44 535 ALA A O 1
ATOM 4053 N N . ALA A 1 536 ? 9.001 1.361 -14.531 1.00 96.69 536 ALA A N 1
ATOM 4054 C CA . ALA A 1 536 ? 8.723 0.212 -15.397 1.00 96.69 536 ALA A CA 1
ATOM 4055 C C . ALA A 1 536 ? 9.869 -0.812 -15.388 1.00 96.69 536 ALA A C 1
ATOM 4057 O O . ALA A 1 536 ? 9.624 -2.017 -15.335 1.00 96.69 536 ALA A O 1
ATOM 4058 N N . ARG A 1 537 ? 11.126 -0.344 -15.379 1.00 95.81 537 ARG A N 1
ATOM 4059 C CA . ARG A 1 537 ? 12.299 -1.219 -15.220 1.00 95.81 537 ARG A CA 1
ATOM 4060 C C . ARG A 1 537 ? 12.251 -1.984 -13.898 1.00 95.81 537 ARG A C 1
ATOM 4062 O O . ARG A 1 537 ? 12.426 -3.198 -13.906 1.00 95.81 537 ARG A O 1
ATOM 4069 N N . LEU A 1 538 ? 12.023 -1.288 -12.780 1.00 97.38 538 LEU A N 1
ATOM 4070 C CA . LEU A 1 538 ? 11.947 -1.929 -11.466 1.00 97.38 538 LEU A CA 1
ATOM 4071 C C . LEU A 1 538 ? 10.773 -2.914 -11.396 1.00 97.38 538 LEU A C 1
ATOM 4073 O O . LEU A 1 538 ? 10.948 -4.026 -10.914 1.00 97.38 538 LEU A O 1
ATOM 4077 N N . LEU A 1 539 ? 9.613 -2.548 -11.948 1.00 97.56 539 LEU A N 1
ATOM 4078 C CA . LEU A 1 539 ? 8.456 -3.437 -12.040 1.00 97.56 539 LEU A CA 1
ATOM 4079 C C . LEU A 1 539 ? 8.771 -4.709 -12.837 1.00 97.56 539 LEU A C 1
ATOM 4081 O O . LEU A 1 539 ? 8.410 -5.794 -12.400 1.00 97.56 539 LEU A O 1
ATOM 4085 N N . THR A 1 540 ? 9.486 -4.592 -13.960 1.00 96.00 540 THR A N 1
ATOM 4086 C CA . THR A 1 540 ? 9.877 -5.754 -14.777 1.00 96.00 540 THR A CA 1
ATOM 4087 C C . THR A 1 540 ? 10.760 -6.712 -13.978 1.00 96.00 540 THR A C 1
ATOM 4089 O O . THR A 1 540 ? 10.520 -7.915 -13.995 1.00 96.00 540 THR A O 1
ATOM 4092 N N . ILE A 1 541 ? 11.729 -6.193 -13.216 1.00 95.38 541 ILE A N 1
ATOM 4093 C CA . ILE A 1 541 ? 12.572 -7.009 -12.325 1.00 95.38 541 ILE A CA 1
ATOM 4094 C C . ILE A 1 541 ? 11.707 -7.724 -11.279 1.00 95.38 541 ILE A C 1
ATOM 4096 O O . ILE A 1 541 ? 11.812 -8.934 -11.111 1.00 95.38 541 ILE A O 1
ATOM 4100 N N . LEU A 1 542 ? 10.809 -6.990 -10.617 1.00 96.44 542 LEU A N 1
ATOM 4101 C CA . LEU A 1 542 ? 9.937 -7.540 -9.578 1.00 96.44 542 LEU A CA 1
ATOM 4102 C C . LEU A 1 542 ? 8.889 -8.520 -10.119 1.00 96.44 542 LEU A C 1
ATOM 4104 O O . LEU A 1 542 ? 8.475 -9.420 -9.395 1.00 96.44 542 LEU A O 1
ATOM 4108 N N . SER A 1 543 ? 8.485 -8.397 -11.385 1.00 95.12 543 SER A N 1
ATOM 4109 C CA . SER A 1 543 ? 7.500 -9.282 -12.028 1.00 95.12 543 SER A CA 1
ATOM 4110 C C . SER A 1 543 ? 7.964 -10.737 -12.164 1.00 95.12 543 SER A C 1
ATOM 4112 O O . SER A 1 543 ? 7.155 -11.618 -12.450 1.00 95.12 543 SER A O 1
ATOM 4114 N N . LEU A 1 544 ? 9.247 -11.016 -11.924 1.00 91.94 544 LEU A N 1
ATOM 4115 C CA . LEU A 1 544 ? 9.770 -12.379 -11.835 1.00 91.94 544 LEU A CA 1
ATOM 4116 C C . LEU A 1 544 ? 9.346 -13.087 -10.534 1.00 91.94 544 LEU A C 1
ATOM 4118 O O . LEU A 1 544 ? 9.359 -14.313 -10.477 1.00 91.94 544 LEU A O 1
ATOM 4122 N N . LEU A 1 545 ? 8.926 -12.346 -9.502 1.00 92.62 545 LEU A N 1
ATOM 4123 C CA . LEU A 1 545 ? 8.454 -12.914 -8.239 1.00 92.62 545 LEU A CA 1
ATOM 4124 C C . LEU A 1 545 ? 6.982 -13.368 -8.346 1.00 92.62 545 LEU A C 1
ATOM 4126 O O . LEU A 1 545 ? 6.115 -12.543 -8.654 1.00 92.62 545 LEU A O 1
ATOM 4130 N N . PRO A 1 546 ? 6.633 -14.616 -7.970 1.00 91.62 546 PRO A N 1
ATOM 4131 C CA . PRO A 1 546 ? 5.258 -15.121 -8.069 1.00 91.62 546 PRO A CA 1
ATOM 4132 C C . PRO A 1 546 ? 4.214 -14.287 -7.313 1.00 91.62 546 PRO A C 1
ATOM 4134 O O . PRO A 1 546 ? 3.082 -14.128 -7.767 1.00 91.62 546 PRO A O 1
ATOM 4137 N N . LYS A 1 547 ? 4.582 -13.716 -6.156 1.00 91.69 547 LYS A N 1
ATOM 4138 C CA . LYS A 1 547 ? 3.686 -12.842 -5.377 1.00 91.69 547 LYS A CA 1
ATOM 4139 C C . LYS A 1 547 ? 3.339 -11.551 -6.124 1.00 91.69 547 LYS A C 1
ATOM 4141 O O . LYS A 1 547 ? 2.193 -11.118 -6.084 1.00 91.69 547 LYS A O 1
ATOM 4146 N N . VAL A 1 548 ? 4.300 -10.980 -6.849 1.00 95.25 548 VAL A N 1
ATOM 4147 C CA . VAL A 1 548 ? 4.107 -9.764 -7.650 1.00 95.25 548 VAL A CA 1
ATOM 4148 C C . VAL A 1 548 ? 3.239 -10.068 -8.866 1.00 95.25 548 VAL A C 1
ATOM 4150 O O . VAL A 1 548 ? 2.339 -9.294 -9.176 1.00 95.25 548 VAL A O 1
ATOM 4153 N N . GLN A 1 549 ? 3.444 -11.225 -9.504 1.00 93.94 549 GLN A N 1
ATOM 4154 C CA . GLN A 1 549 ? 2.626 -11.660 -10.641 1.00 93.94 549 GLN A CA 1
ATOM 4155 C C . GLN A 1 549 ? 1.140 -11.719 -10.284 1.00 93.94 549 GLN A C 1
ATOM 4157 O O . GLN A 1 549 ? 0.315 -11.201 -11.029 1.00 93.94 549 GLN A O 1
ATOM 4162 N N . LYS A 1 550 ? 0.800 -12.285 -9.117 1.00 93.62 550 LYS A N 1
ATOM 4163 C CA . LYS A 1 550 ? -0.586 -12.344 -8.625 1.00 93.62 550 LYS A CA 1
ATOM 4164 C C . LYS A 1 550 ? -1.186 -10.958 -8.393 1.00 93.62 550 LYS A C 1
ATOM 4166 O O . LYS A 1 550 ? -2.332 -10.735 -8.760 1.00 93.62 550 LYS A O 1
ATOM 4171 N N . VAL A 1 551 ? -0.415 -10.039 -7.806 1.00 94.88 551 VAL A N 1
ATOM 4172 C CA . VAL A 1 551 ? -0.869 -8.663 -7.540 1.00 94.88 551 VAL A CA 1
ATOM 4173 C C . VAL A 1 551 ? -1.147 -7.916 -8.842 1.00 94.88 551 VAL A C 1
ATOM 4175 O O . VAL A 1 551 ? -2.194 -7.294 -8.963 1.00 94.88 551 VAL A O 1
ATOM 4178 N N . ILE A 1 552 ? -0.246 -8.006 -9.826 1.00 95.44 552 ILE A N 1
ATOM 4179 C CA . ILE A 1 552 ? -0.439 -7.349 -11.126 1.00 95.44 552 ILE A CA 1
ATOM 4180 C C . ILE A 1 552 ? -1.626 -7.975 -11.863 1.00 95.44 552 ILE A C 1
ATOM 4182 O O . ILE A 1 552 ? -2.476 -7.244 -12.349 1.00 95.44 552 ILE A O 1
ATOM 4186 N N . ALA A 1 553 ? -1.719 -9.309 -11.905 1.00 93.94 553 ALA A N 1
ATOM 4187 C CA . ALA A 1 553 ? -2.802 -10.013 -12.594 1.00 93.94 553 ALA A CA 1
ATOM 4188 C C . ALA A 1 553 ? -4.197 -9.705 -12.020 1.00 93.94 553 ALA A C 1
ATOM 4190 O O . ALA A 1 553 ? -5.176 -9.759 -12.759 1.00 93.94 553 ALA A O 1
ATOM 4191 N N . ALA A 1 554 ? -4.291 -9.396 -10.723 1.00 95.19 554 ALA A N 1
ATOM 4192 C CA . ALA A 1 554 ? -5.542 -9.015 -10.070 1.00 95.19 554 ALA A CA 1
ATOM 4193 C C . ALA A 1 554 ? -5.949 -7.550 -10.324 1.00 95.19 554 ALA A C 1
ATOM 4195 O O . ALA A 1 554 ? -7.101 -7.194 -10.093 1.00 95.19 554 ALA A O 1
ATOM 4196 N N . ASP A 1 555 ? -5.030 -6.695 -10.784 1.00 95.31 555 ASP A N 1
ATOM 4197 C CA . ASP A 1 555 ? -5.294 -5.281 -11.051 1.00 95.31 555 ASP A CA 1
ATOM 4198 C C . ASP A 1 555 ? -5.553 -5.045 -12.546 1.00 95.31 555 ASP A C 1
ATOM 4200 O O . ASP A 1 555 ? -4.647 -4.761 -13.336 1.00 95.31 555 ASP A O 1
ATOM 4204 N N . GLU A 1 556 ? -6.828 -5.119 -12.932 1.00 95.00 556 GLU A N 1
ATOM 4205 C CA . GLU A 1 556 ? -7.268 -4.933 -14.319 1.00 95.00 556 GLU A CA 1
ATOM 4206 C C . GLU A 1 556 ? -6.832 -3.585 -14.906 1.00 95.00 556 GLU A C 1
ATOM 4208 O O . GLU A 1 556 ? -6.455 -3.496 -16.079 1.00 95.00 556 GLU A O 1
ATOM 4213 N N . THR A 1 557 ? -6.840 -2.528 -14.090 1.00 95.44 557 THR A N 1
ATOM 4214 C CA . THR A 1 557 ? -6.456 -1.184 -14.536 1.00 95.44 557 THR A CA 1
ATOM 4215 C C . THR A 1 557 ? -4.968 -1.108 -14.856 1.00 95.44 557 THR A C 1
ATOM 4217 O O . THR A 1 557 ? -4.574 -0.495 -15.853 1.00 95.44 557 THR A O 1
ATOM 4220 N N . TRP A 1 558 ? -4.137 -1.773 -14.053 1.00 96.06 558 TRP A N 1
ATOM 4221 C CA . TRP A 1 558 ? -2.699 -1.822 -14.263 1.00 96.06 558 TRP A CA 1
ATOM 4222 C C . TRP A 1 558 ? -2.343 -2.706 -15.458 1.00 96.06 558 TRP A C 1
ATOM 4224 O O . TRP A 1 558 ? -1.544 -2.291 -16.300 1.00 96.06 558 TRP A O 1
ATOM 4234 N N . CYS A 1 559 ? -2.986 -3.869 -15.601 1.00 96.00 559 CYS A N 1
ATOM 4235 C CA . CYS A 1 559 ? -2.835 -4.733 -16.773 1.00 96.00 559 CYS A CA 1
ATOM 4236 C C . CYS A 1 559 ? -3.212 -4.016 -18.072 1.00 96.00 559 CYS A C 1
ATOM 4238 O O . CYS A 1 559 ? -2.434 -4.039 -19.027 1.00 96.00 559 CYS A O 1
ATOM 4240 N N . LYS A 1 560 ? -4.357 -3.324 -18.097 1.00 95.56 560 LYS A N 1
ATOM 4241 C CA . LYS A 1 560 ? -4.787 -2.542 -19.262 1.00 95.56 560 LYS A CA 1
ATOM 4242 C C . LYS A 1 560 ? -3.777 -1.452 -19.610 1.00 95.56 560 LYS A C 1
ATOM 4244 O O . LYS A 1 560 ? -3.398 -1.321 -20.769 1.00 95.56 560 LYS A O 1
ATOM 4249 N N . TRP A 1 561 ? -3.289 -0.715 -18.610 1.00 95.88 561 TRP A N 1
ATOM 4250 C CA . TRP A 1 561 ? -2.265 0.308 -18.825 1.00 95.88 561 TRP A CA 1
ATOM 4251 C C . TRP A 1 561 ? -0.975 -0.283 -19.409 1.00 95.88 561 TRP A C 1
ATOM 4253 O O . TRP A 1 561 ? -0.405 0.284 -20.338 1.00 95.88 561 TRP A O 1
ATOM 4263 N N . LEU A 1 562 ? -0.515 -1.434 -18.906 1.00 96.25 562 LEU A N 1
ATOM 4264 C CA . LEU A 1 562 ? 0.678 -2.108 -19.428 1.00 96.25 562 LEU A CA 1
ATOM 4265 C C . LEU A 1 562 ? 0.483 -2.549 -20.886 1.00 96.25 562 LEU A C 1
ATOM 4267 O O . LEU A 1 562 ? 1.393 -2.380 -21.698 1.00 96.25 562 LEU A O 1
ATOM 4271 N N . GLU A 1 563 ? -0.697 -3.066 -21.232 1.00 95.19 563 GLU A N 1
ATOM 4272 C CA . GLU A 1 563 ? -1.024 -3.503 -22.593 1.00 95.19 563 GLU A CA 1
ATOM 4273 C C . GLU A 1 563 ? -1.100 -2.308 -23.553 1.00 95.19 563 GLU A C 1
ATOM 4275 O O . GLU A 1 563 ? -0.477 -2.316 -24.618 1.00 95.19 563 GLU A O 1
ATOM 4280 N N . ASP A 1 564 ? -1.788 -1.234 -23.163 1.00 94.69 564 ASP A N 1
ATOM 4281 C CA . ASP A 1 564 ? -1.867 -0.003 -23.951 1.00 94.69 564 ASP A CA 1
ATOM 4282 C C . ASP A 1 564 ? -0.486 0.654 -24.109 1.00 94.69 564 ASP A C 1
ATOM 4284 O O . ASP A 1 564 ? -0.149 1.142 -25.192 1.00 94.69 564 ASP A O 1
ATOM 4288 N N . CYS A 1 565 ? 0.354 0.617 -23.068 1.00 94.44 565 CYS A N 1
ATOM 4289 C CA . CYS A 1 565 ? 1.727 1.114 -23.119 1.00 94.44 565 CYS A CA 1
ATOM 4290 C C . CYS A 1 565 ? 2.588 0.291 -24.087 1.00 94.44 565 CYS A C 1
ATOM 4292 O O . CYS A 1 565 ? 3.228 0.857 -24.973 1.00 94.44 565 CYS A O 1
ATOM 4294 N N . ALA A 1 566 ? 2.578 -1.041 -23.971 1.00 93.69 566 ALA A N 1
ATOM 4295 C CA . ALA A 1 566 ? 3.301 -1.937 -24.874 1.00 93.69 566 ALA A CA 1
ATOM 4296 C C . ALA A 1 566 ? 2.913 -1.685 -26.340 1.00 93.69 566 ALA A C 1
ATOM 4298 O O . ALA A 1 566 ? 3.779 -1.529 -27.206 1.00 93.69 566 ALA A O 1
ATOM 4299 N N . ASN A 1 567 ? 1.617 -1.520 -26.599 1.00 92.06 567 ASN A N 1
ATOM 4300 C CA . ASN A 1 567 ? 1.075 -1.275 -27.933 1.00 92.06 567 ASN A CA 1
ATOM 4301 C C . ASN A 1 567 ? 1.256 0.168 -28.437 1.00 92.06 567 ASN A C 1
ATOM 4303 O O . ASN A 1 567 ? 0.852 0.468 -29.555 1.00 92.06 567 ASN A O 1
ATOM 4307 N N . GLY A 1 568 ? 1.841 1.069 -27.639 1.00 89.25 568 GLY A N 1
ATOM 4308 C CA . GLY A 1 568 ? 2.038 2.470 -28.028 1.00 89.25 568 GLY A CA 1
ATOM 4309 C C . GLY A 1 568 ? 0.735 3.270 -28.150 1.00 89.25 568 GLY A C 1
ATOM 4310 O O . GLY A 1 568 ? 0.701 4.275 -28.851 1.00 89.25 568 GLY A O 1
ATOM 4311 N N . LYS A 1 569 ? -0.342 2.833 -27.483 1.00 90.69 569 LYS A N 1
ATOM 4312 C CA . LYS A 1 569 ? -1.663 3.485 -27.516 1.00 90.69 569 LYS A CA 1
ATOM 4313 C C . LYS A 1 569 ? -1.782 4.661 -26.542 1.00 90.69 569 LYS A C 1
ATOM 4315 O O . LYS A 1 569 ? -2.711 5.456 -26.653 1.00 90.69 569 LYS A O 1
ATOM 4320 N N . ILE A 1 570 ? -0.864 4.779 -25.580 1.00 86.94 570 ILE A N 1
ATOM 4321 C CA . ILE A 1 570 ? -0.881 5.859 -24.588 1.00 86.94 570 ILE A CA 1
ATOM 4322 C C . ILE A 1 570 ? -0.240 7.116 -25.179 1.00 86.94 570 ILE A C 1
ATOM 4324 O O . ILE A 1 570 ? 0.975 7.175 -25.382 1.00 86.94 570 ILE A O 1
ATOM 4328 N N . SER A 1 571 ? -1.063 8.142 -25.400 1.00 77.44 571 SER A N 1
ATOM 4329 C CA . SER A 1 571 ? -0.600 9.459 -25.841 1.00 77.44 571 SER A CA 1
ATOM 4330 C C . SER A 1 571 ? 0.440 10.031 -24.868 1.00 77.44 571 SER A C 1
ATOM 4332 O O . SER A 1 571 ? 0.262 9.977 -23.653 1.00 77.44 571 SER A O 1
ATOM 4334 N N . GLY A 1 572 ? 1.550 10.551 -25.397 1.00 72.94 572 GLY A N 1
ATOM 4335 C CA . GLY A 1 572 ? 2.656 11.108 -24.607 1.00 72.94 572 GLY A CA 1
ATOM 4336 C C . GLY A 1 572 ? 3.745 10.107 -24.192 1.00 72.94 572 GLY A C 1
ATOM 4337 O O . GLY A 1 572 ? 4.828 10.534 -23.788 1.00 72.94 572 GLY A O 1
ATOM 4338 N N . ILE A 1 573 ? 3.536 8.790 -24.348 1.00 80.31 573 ILE A N 1
ATOM 4339 C CA . ILE A 1 573 ? 4.546 7.759 -24.041 1.00 80.31 573 ILE A CA 1
ATOM 4340 C C . ILE A 1 573 ? 5.081 7.122 -25.332 1.00 80.31 573 ILE A C 1
ATOM 4342 O O . ILE A 1 573 ? 4.669 6.040 -25.736 1.00 80.31 573 ILE A O 1
ATOM 4346 N N . ASN A 1 574 ? 6.084 7.761 -25.940 1.00 78.12 574 ASN A N 1
ATOM 4347 C CA . ASN A 1 574 ? 6.748 7.262 -27.160 1.00 78.12 574 ASN A CA 1
ATOM 4348 C C . ASN A 1 574 ? 8.084 6.543 -26.891 1.00 78.12 574 ASN A C 1
ATOM 4350 O O . ASN A 1 574 ? 8.853 6.240 -27.803 1.00 78.12 574 ASN A O 1
ATOM 4354 N N . ASP A 1 575 ? 8.410 6.289 -25.626 1.00 85.75 575 ASP A N 1
ATOM 4355 C CA . ASP A 1 575 ? 9.692 5.709 -25.247 1.00 85.75 575 ASP A CA 1
ATOM 4356 C C . ASP A 1 575 ? 9.713 4.185 -25.425 1.00 85.75 575 ASP A C 1
ATOM 4358 O O . ASP A 1 575 ? 9.133 3.441 -24.630 1.00 85.75 575 ASP A O 1
ATOM 4362 N N . LEU A 1 576 ? 10.469 3.723 -26.424 1.00 88.31 576 LEU A N 1
ATOM 4363 C CA . LEU A 1 576 ? 10.657 2.304 -26.752 1.00 88.31 576 LEU A CA 1
ATOM 4364 C C . LEU A 1 576 ? 11.084 1.446 -25.549 1.00 88.31 576 LEU A C 1
ATOM 4366 O O . LEU A 1 576 ? 10.696 0.284 -25.443 1.00 88.31 576 LEU A O 1
ATOM 4370 N N . LYS A 1 577 ? 11.844 2.007 -24.597 1.00 91.19 577 LYS A N 1
ATOM 4371 C CA . LYS A 1 577 ? 12.256 1.273 -23.390 1.00 91.19 577 LYS A CA 1
ATOM 4372 C C . LYS A 1 577 ? 11.063 0.955 -22.498 1.00 91.19 577 LYS A C 1
ATOM 4374 O O . LYS A 1 577 ? 10.990 -0.151 -21.979 1.00 91.19 577 LYS A O 1
ATOM 4379 N N . ILE A 1 578 ? 10.150 1.909 -22.314 1.00 92.56 578 ILE A N 1
ATOM 4380 C CA . ILE A 1 578 ? 8.969 1.728 -21.458 1.00 92.56 578 ILE A CA 1
ATOM 4381 C C . ILE A 1 578 ? 8.048 0.682 -22.076 1.00 92.56 578 ILE A C 1
ATOM 4383 O O . ILE A 1 578 ? 7.640 -0.244 -21.382 1.00 92.56 578 ILE A O 1
ATOM 4387 N N . ARG A 1 579 ? 7.814 0.776 -23.390 1.00 93.19 579 ARG A N 1
ATOM 4388 C CA . ARG A 1 579 ? 6.995 -0.183 -24.143 1.00 93.19 579 ARG A CA 1
ATOM 4389 C C . ARG A 1 579 ? 7.529 -1.611 -24.007 1.00 93.19 579 ARG A C 1
ATOM 4391 O O . ARG A 1 579 ? 6.776 -2.534 -23.709 1.00 93.19 579 ARG A O 1
ATOM 4398 N N . SER A 1 580 ? 8.846 -1.778 -24.147 1.00 94.38 580 SER A N 1
ATOM 4399 C CA . SER A 1 580 ? 9.510 -3.064 -23.935 1.00 94.38 580 SER A CA 1
ATOM 4400 C C . SER A 1 580 ? 9.354 -3.581 -22.503 1.00 94.38 580 SER A C 1
ATOM 4402 O O . SER A 1 580 ? 9.079 -4.764 -22.331 1.00 94.38 580 SER A O 1
ATOM 4404 N N . TYR A 1 581 ? 9.543 -2.743 -21.478 1.00 95.94 581 TYR A N 1
ATOM 4405 C CA . TYR A 1 581 ? 9.365 -3.162 -20.082 1.00 95.94 581 TYR A CA 1
ATOM 4406 C C . TYR A 1 581 ? 7.916 -3.553 -19.780 1.00 95.94 581 TYR A C 1
ATOM 4408 O O . TYR A 1 581 ? 7.677 -4.545 -19.096 1.00 95.94 581 TYR A O 1
ATOM 4416 N N . ALA A 1 582 ? 6.946 -2.813 -20.322 1.00 95.56 582 ALA A N 1
ATOM 4417 C CA . ALA A 1 582 ? 5.531 -3.116 -20.155 1.00 95.56 582 ALA A CA 1
ATOM 4418 C C . ALA A 1 582 ? 5.182 -4.495 -20.737 1.00 95.56 582 ALA A C 1
ATOM 4420 O O . ALA A 1 582 ? 4.603 -5.328 -20.040 1.00 95.56 582 ALA A O 1
ATOM 4421 N N . ARG A 1 583 ? 5.629 -4.788 -21.968 1.00 94.88 583 ARG A N 1
ATOM 4422 C CA . ARG A 1 583 ? 5.426 -6.108 -22.584 1.00 94.88 583 ARG A CA 1
ATOM 4423 C C . ARG A 1 583 ? 6.167 -7.224 -21.849 1.00 94.88 583 ARG A C 1
ATOM 4425 O O . ARG A 1 583 ? 5.577 -8.273 -21.620 1.00 94.88 583 ARG A O 1
ATOM 4432 N N . ALA A 1 584 ? 7.414 -6.998 -21.435 1.00 94.88 584 ALA A N 1
ATOM 4433 C CA . ALA A 1 584 ? 8.179 -7.969 -20.648 1.00 94.88 584 ALA A CA 1
ATOM 4434 C C . ALA A 1 584 ? 7.487 -8.295 -19.314 1.00 94.88 584 ALA A C 1
ATOM 4436 O O . ALA A 1 584 ? 7.385 -9.460 -18.943 1.00 94.88 584 ALA A O 1
ATOM 4437 N N . THR A 1 585 ? 6.941 -7.280 -18.637 1.00 95.50 585 THR A N 1
ATOM 4438 C CA . THR A 1 585 ? 6.158 -7.452 -17.404 1.00 95.50 585 THR A CA 1
ATOM 4439 C C . THR A 1 585 ? 4.927 -8.325 -17.657 1.00 95.50 585 THR A C 1
ATOM 4441 O O . THR A 1 585 ? 4.715 -9.290 -16.933 1.00 95.50 585 THR A O 1
ATOM 4444 N N . LEU A 1 586 ? 4.144 -8.047 -18.706 1.00 94.44 586 LEU A N 1
ATOM 4445 C CA . LEU A 1 586 ? 2.968 -8.856 -19.058 1.00 94.44 586 LEU A CA 1
ATOM 4446 C C . LEU A 1 586 ? 3.335 -10.310 -19.379 1.00 94.44 586 LEU A C 1
ATOM 4448 O O . LEU A 1 586 ? 2.669 -11.230 -18.910 1.00 94.44 586 LEU A O 1
ATOM 4452 N N . LEU A 1 587 ? 4.418 -10.523 -20.129 1.00 92.44 587 LEU A N 1
ATOM 4453 C CA . LEU A 1 587 ? 4.930 -11.859 -20.434 1.00 92.44 587 LEU A CA 1
ATOM 4454 C C . LEU A 1 587 ? 5.334 -12.614 -19.161 1.00 92.44 587 LEU A C 1
ATOM 4456 O O . LEU A 1 587 ? 4.935 -13.763 -18.982 1.00 92.44 587 LEU A O 1
ATOM 4460 N N . ASN A 1 588 ? 6.053 -11.957 -18.247 1.00 92.69 588 ASN A N 1
ATOM 4461 C CA . ASN A 1 588 ? 6.442 -12.547 -16.965 1.00 92.69 588 ASN A CA 1
ATOM 4462 C C . ASN A 1 588 ? 5.225 -12.883 -16.082 1.00 92.69 588 ASN A C 1
ATOM 4464 O O . ASN A 1 588 ? 5.264 -13.862 -15.341 1.00 92.69 588 ASN A O 1
ATOM 4468 N N . VAL A 1 589 ? 4.148 -12.095 -16.151 1.00 91.56 589 VAL A N 1
ATOM 4469 C CA . VAL A 1 589 ? 2.925 -12.309 -15.360 1.00 91.56 589 VAL A CA 1
ATOM 4470 C C . VAL A 1 589 ? 2.084 -13.459 -15.912 1.00 91.56 589 VAL A C 1
ATOM 4472 O O . VAL A 1 589 ? 1.684 -14.334 -15.146 1.00 91.56 589 VAL A O 1
ATOM 4475 N N . PHE A 1 590 ? 1.821 -13.477 -17.221 1.00 87.88 590 PHE A N 1
ATOM 4476 C CA . PHE A 1 590 ? 0.839 -14.389 -17.815 1.00 87.88 590 PHE A CA 1
ATOM 4477 C C . PHE A 1 590 ? 1.454 -15.664 -18.399 1.00 87.88 590 PHE A C 1
ATOM 4479 O O . PHE A 1 590 ? 0.881 -16.739 -18.247 1.00 87.88 590 PHE A O 1
ATOM 4486 N N . CYS A 1 591 ? 2.648 -15.600 -18.991 1.00 79.62 591 CYS A N 1
ATOM 4487 C CA . CYS A 1 591 ? 3.234 -16.772 -19.651 1.00 79.62 591 CYS A CA 1
ATOM 4488 C C . CYS A 1 591 ? 3.980 -17.715 -18.702 1.00 79.62 591 CYS A C 1
ATOM 4490 O O . CYS A 1 591 ? 4.242 -18.860 -19.062 1.00 79.62 591 CYS A O 1
ATOM 4492 N N . ASN A 1 592 ? 4.274 -17.279 -17.474 1.00 65.06 592 ASN A N 1
ATOM 4493 C CA . ASN A 1 592 ? 4.828 -18.154 -16.439 1.00 65.06 592 ASN A CA 1
ATOM 4494 C C . ASN A 1 592 ? 3.753 -18.993 -15.723 1.00 65.06 592 ASN A C 1
ATOM 4496 O O . ASN A 1 592 ? 4.074 -20.049 -15.186 1.00 65.06 592 ASN A O 1
ATOM 4500 N N . GLN A 1 593 ? 2.487 -18.552 -15.710 1.00 55.84 593 GLN A N 1
ATOM 4501 C CA . GLN A 1 593 ? 1.393 -19.254 -15.018 1.00 55.84 593 GLN A CA 1
ATOM 4502 C C . GLN A 1 593 ? 0.823 -20.425 -15.835 1.00 55.84 593 GLN A C 1
ATOM 4504 O O . GLN A 1 593 ? 0.384 -21.420 -15.259 1.00 55.84 593 GLN A O 1
ATOM 4509 N N . GLN A 1 594 ? 0.863 -20.327 -17.166 1.00 49.41 594 GLN A N 1
ATOM 4510 C CA . GLN A 1 594 ? 0.190 -21.256 -18.079 1.00 49.41 594 GLN A CA 1
ATOM 4511 C C . GLN A 1 594 ? 0.725 -22.702 -17.990 1.00 49.41 594 GLN A C 1
ATOM 4513 O O . GLN A 1 594 ? -0.040 -23.660 -18.053 1.00 49.41 594 GLN A O 1
ATOM 4518 N N . ILE A 1 595 ? 2.028 -22.881 -17.743 1.00 47.94 595 ILE A N 1
ATOM 4519 C CA . ILE A 1 595 ? 2.669 -24.208 -17.795 1.00 47.94 595 ILE A CA 1
ATOM 4520 C C . ILE A 1 595 ? 2.305 -25.084 -16.578 1.00 47.94 595 ILE A C 1
ATOM 4522 O O . ILE A 1 595 ? 2.391 -26.309 -16.643 1.00 47.94 595 ILE A O 1
ATOM 4526 N N . GLY A 1 596 ? 1.827 -24.488 -15.479 1.00 36.19 596 GLY A N 1
ATOM 4527 C CA . GLY A 1 596 ? 1.350 -25.241 -14.313 1.00 36.19 596 GLY A CA 1
ATOM 4528 C C . GLY A 1 596 ? -0.018 -25.905 -14.508 1.00 36.19 596 GLY A C 1
ATOM 4529 O O . GLY A 1 596 ? -0.324 -26.866 -13.806 1.00 36.19 596 GLY A O 1
ATOM 4530 N N . ILE A 1 597 ? -0.834 -25.415 -15.449 1.00 43.94 597 ILE A N 1
ATOM 4531 C CA . ILE A 1 597 ? -2.210 -25.890 -15.673 1.00 43.94 597 ILE A CA 1
ATOM 4532 C C . ILE A 1 597 ? -2.249 -26.943 -16.792 1.00 43.94 597 ILE A C 1
ATOM 4534 O O . ILE A 1 597 ? -2.931 -27.958 -16.652 1.00 43.94 597 ILE A O 1
ATOM 4538 N N . ASP A 1 598 ? -1.448 -26.777 -17.848 1.00 39.16 598 ASP A N 1
ATOM 4539 C CA . ASP A 1 598 ? -1.427 -27.709 -18.989 1.00 39.16 598 ASP A CA 1
ATOM 4540 C C . ASP A 1 598 ? -0.809 -29.082 -18.658 1.00 39.16 598 ASP A C 1
ATOM 4542 O O . ASP A 1 598 ? -1.091 -30.074 -19.334 1.00 39.16 598 ASP A O 1
ATOM 4546 N N . LEU A 1 599 ? -0.022 -29.178 -17.578 1.00 41.03 599 LEU A N 1
ATOM 4547 C CA . LEU A 1 599 ? 0.511 -30.449 -17.068 1.00 41.03 599 LEU A CA 1
ATOM 4548 C C . LEU A 1 599 ? -0.539 -31.311 -16.346 1.00 41.03 599 LEU A C 1
ATOM 4550 O O . LEU A 1 599 ? -0.332 -32.513 -16.205 1.00 41.03 599 LEU A O 1
ATOM 4554 N N . VAL A 1 600 ? -1.661 -30.736 -15.897 1.00 41.06 600 VAL A N 1
ATOM 4555 C CA . VAL A 1 600 ? -2.721 -31.488 -15.195 1.00 41.06 600 VAL A CA 1
ATOM 4556 C C . VAL A 1 600 ? -3.686 -32.160 -16.181 1.00 41.06 600 VAL A C 1
ATOM 4558 O O . VAL A 1 600 ? -4.290 -33.177 -15.847 1.00 41.06 600 VAL A O 1
ATOM 4561 N N . ASN A 1 601 ? -3.789 -31.649 -17.413 1.00 38.50 601 ASN A N 1
ATOM 4562 C CA . ASN A 1 601 ? -4.766 -32.122 -18.400 1.00 38.50 601 ASN A CA 1
ATOM 4563 C C . ASN A 1 601 ? -4.205 -33.069 -19.471 1.00 38.50 601 ASN A C 1
ATOM 4565 O O . ASN A 1 601 ? -4.990 -33.675 -20.198 1.00 38.50 601 ASN A O 1
ATOM 4569 N N . ASN A 1 602 ? -2.884 -33.250 -19.559 1.00 34.88 602 ASN A N 1
ATOM 4570 C CA . ASN A 1 602 ? -2.279 -34.138 -20.551 1.00 34.88 602 ASN A CA 1
ATOM 4571 C C . ASN A 1 602 ? -1.643 -35.365 -19.887 1.00 34.88 602 ASN A C 1
ATOM 4573 O O . ASN A 1 602 ? -0.701 -35.260 -19.105 1.00 34.88 602 ASN A O 1
ATOM 4577 N N . GLY A 1 603 ? -2.185 -36.545 -20.211 1.00 34.41 603 GLY A N 1
ATOM 4578 C CA . GLY A 1 603 ? -1.671 -37.845 -19.775 1.00 34.41 603 GLY A CA 1
ATOM 4579 C C . GLY A 1 603 ? -0.220 -38.109 -20.216 1.00 34.41 603 GLY A C 1
ATOM 4580 O O . GLY A 1 603 ? 0.327 -37.390 -21.054 1.00 34.41 603 GLY A O 1
ATOM 4581 N N . PRO A 1 604 ? 0.431 -39.144 -19.656 1.00 34.09 604 PRO A N 1
ATOM 4582 C CA . PRO A 1 604 ? 1.879 -39.280 -19.710 1.00 34.09 604 PRO A CA 1
ATOM 4583 C C . PRO A 1 604 ? 2.343 -39.657 -21.120 1.00 34.09 604 PRO A C 1
ATOM 4585 O O . PRO A 1 604 ? 2.173 -40.792 -21.561 1.00 34.09 604 PRO A O 1
ATOM 4588 N N . VAL A 1 605 ? 2.980 -38.714 -21.815 1.00 32.03 605 VAL A N 1
ATOM 4589 C CA . VAL A 1 605 ? 3.757 -39.005 -23.023 1.00 32.03 605 VAL A CA 1
ATOM 4590 C C . VAL A 1 605 ? 5.200 -39.263 -22.606 1.00 32.03 605 VAL A C 1
ATOM 4592 O O . VAL A 1 605 ? 5.911 -38.386 -22.122 1.00 32.03 605 VAL A O 1
ATOM 4595 N N . THR A 1 606 ? 5.630 -40.507 -22.779 1.00 34.53 606 THR A N 1
ATOM 4596 C CA . THR A 1 606 ? 6.998 -40.968 -22.550 1.00 34.53 606 THR A CA 1
ATOM 4597 C C . THR A 1 606 ? 7.968 -40.323 -23.541 1.00 34.53 606 THR A C 1
ATOM 4599 O O . THR A 1 606 ? 8.037 -40.724 -24.700 1.00 34.53 606 THR A O 1
ATOM 4602 N N . SER A 1 607 ? 8.751 -39.353 -23.074 1.00 31.86 607 SER A N 1
ATOM 4603 C CA . SER A 1 607 ? 9.994 -38.900 -23.706 1.00 31.86 607 SER A CA 1
ATOM 4604 C C . SER A 1 607 ? 10.840 -38.186 -22.653 1.00 31.86 607 SER A C 1
ATOM 4606 O O . SER A 1 607 ? 10.463 -37.129 -22.155 1.00 31.86 607 SER A O 1
ATOM 4608 N N . GLY A 1 608 ? 11.973 -38.784 -22.287 1.00 33.66 608 GLY A N 1
ATOM 4609 C CA . GLY A 1 608 ? 12.849 -38.286 -21.234 1.00 33.66 608 GLY A CA 1
ATOM 4610 C C . GLY A 1 608 ? 13.483 -36.933 -21.559 1.00 33.66 608 GLY A C 1
ATOM 4611 O O . GLY A 1 608 ? 14.266 -36.811 -22.500 1.00 33.66 608 GLY A O 1
ATOM 4612 N N . ARG A 1 609 ? 13.199 -35.942 -20.711 1.00 31.83 609 ARG A N 1
ATOM 4613 C CA . ARG A 1 609 ? 14.132 -34.879 -20.323 1.00 31.83 609 ARG A CA 1
ATOM 4614 C C . ARG A 1 609 ? 13.645 -34.281 -19.005 1.00 31.83 609 ARG A C 1
ATOM 4616 O O . ARG A 1 609 ? 12.624 -33.604 -18.973 1.00 31.83 609 ARG A O 1
ATOM 4623 N N . ASP A 1 610 ? 14.370 -34.567 -17.929 1.00 33.59 610 ASP A N 1
ATOM 4624 C CA . ASP A 1 610 ? 14.205 -33.879 -16.652 1.00 33.59 610 ASP A CA 1
ATOM 4625 C C . ASP A 1 610 ? 14.480 -32.386 -16.847 1.00 33.59 610 ASP A C 1
ATOM 4627 O O . ASP A 1 610 ? 15.552 -31.980 -17.301 1.00 33.59 610 ASP A O 1
ATOM 4631 N N . GLY A 1 611 ? 13.482 -31.577 -16.521 1.00 34.03 611 GLY A N 1
ATOM 4632 C CA . GLY A 1 611 ? 13.532 -30.128 -16.584 1.00 34.03 611 GLY A CA 1
ATOM 4633 C C . GLY A 1 611 ? 12.115 -29.601 -16.489 1.00 34.03 611 GLY A C 1
ATOM 4634 O O . GLY A 1 611 ? 11.408 -29.543 -17.488 1.00 34.03 611 GLY A O 1
ATOM 4635 N N . THR A 1 612 ? 11.684 -29.251 -15.280 1.00 32.41 612 THR A N 1
ATOM 4636 C CA . THR A 1 612 ? 10.473 -28.465 -15.032 1.00 32.41 612 THR A CA 1
ATOM 4637 C C . THR A 1 612 ? 10.479 -27.299 -16.024 1.00 32.41 612 THR A C 1
ATOM 4639 O O . THR A 1 612 ? 11.348 -26.435 -15.939 1.00 32.41 612 THR A O 1
ATOM 4642 N N . SER A 1 613 ? 9.603 -27.324 -17.031 1.00 41.62 613 SER A N 1
ATOM 4643 C CA . SER A 1 613 ? 9.571 -26.320 -18.100 1.00 41.62 613 SER A CA 1
ATOM 4644 C C . SER A 1 613 ? 9.096 -24.991 -17.515 1.00 41.62 613 SER A C 1
ATOM 4646 O O . SER A 1 613 ? 7.909 -24.687 -17.509 1.00 41.62 613 SER A O 1
ATOM 4648 N N . ILE A 1 614 ? 10.017 -24.215 -16.960 1.00 56.44 614 ILE A N 1
ATOM 4649 C CA . ILE A 1 614 ? 9.758 -22.862 -16.482 1.00 56.44 614 ILE A CA 1
ATOM 4650 C C . ILE A 1 614 ? 9.594 -21.964 -17.720 1.00 56.44 614 ILE A C 1
ATOM 4652 O O . ILE A 1 614 ? 10.396 -22.036 -18.651 1.00 56.44 614 ILE A O 1
ATOM 4656 N N . GLY A 1 615 ? 8.522 -21.166 -17.762 1.00 65.25 615 GLY A N 1
ATOM 4657 C CA . GLY A 1 615 ? 8.246 -20.239 -18.865 1.00 65.25 615 GLY A CA 1
ATOM 4658 C C . GLY A 1 615 ? 9.364 -19.203 -19.059 1.00 65.25 615 GLY A C 1
ATOM 4659 O O . GLY A 1 615 ? 10.193 -19.014 -18.168 1.00 65.25 615 GLY A O 1
ATOM 4660 N N . PRO A 1 616 ? 9.426 -18.527 -20.222 1.00 80.00 616 PRO A N 1
ATOM 4661 C CA . PRO A 1 616 ? 10.491 -17.570 -20.496 1.00 80.00 616 PRO A CA 1
ATOM 4662 C C . PRO A 1 616 ? 10.452 -16.397 -19.505 1.00 80.00 616 PRO A C 1
ATOM 4664 O O . PRO A 1 616 ? 9.416 -15.771 -19.288 1.00 80.00 616 PRO A O 1
ATOM 4667 N N . HIS A 1 617 ? 11.607 -16.080 -18.929 1.00 86.81 617 HIS A N 1
ATOM 4668 C CA . HIS A 1 617 ? 11.815 -14.998 -17.976 1.00 86.81 617 HIS A CA 1
ATOM 4669 C C . HIS A 1 617 ? 12.538 -13.827 -18.634 1.00 86.81 617 HIS A C 1
ATOM 4671 O O . HIS A 1 617 ? 13.717 -13.905 -18.984 1.00 86.81 617 HIS A O 1
ATOM 4677 N N . TYR A 1 618 ? 11.842 -12.703 -18.762 1.00 89.44 618 TYR A N 1
ATOM 4678 C CA . TYR A 1 618 ? 12.391 -11.486 -19.346 1.00 89.44 618 TYR A CA 1
ATOM 4679 C C . TYR A 1 618 ? 12.930 -10.581 -18.234 1.00 89.44 618 TYR A C 1
ATOM 4681 O O . TYR A 1 618 ? 12.184 -9.829 -17.604 1.00 89.44 618 TYR A O 1
ATOM 4689 N N . GLY A 1 619 ? 14.234 -10.695 -17.967 1.00 82.12 619 GLY A N 1
ATOM 4690 C CA . GLY A 1 619 ? 14.943 -9.903 -16.957 1.00 82.12 619 GLY A CA 1
ATOM 4691 C C . GLY A 1 619 ? 15.429 -8.531 -17.447 1.00 82.12 619 GLY A C 1
ATOM 4692 O O . GLY A 1 619 ? 15.345 -8.192 -18.628 1.00 82.12 619 GLY A O 1
ATOM 4693 N N . ASP A 1 620 ? 15.991 -7.734 -16.528 1.00 85.44 620 ASP A N 1
ATOM 4694 C CA . ASP A 1 620 ? 16.642 -6.455 -16.863 1.00 85.44 620 ASP A CA 1
ATOM 4695 C C . ASP A 1 620 ? 17.750 -6.651 -17.910 1.00 85.44 620 ASP A C 1
ATOM 4697 O O . ASP A 1 620 ? 18.385 -7.702 -17.943 1.00 85.44 620 ASP A O 1
ATOM 4701 N N . MET A 1 621 ? 18.043 -5.607 -18.692 1.00 84.81 621 MET A N 1
ATOM 4702 C CA . MET A 1 621 ? 19.025 -5.573 -19.797 1.00 84.81 621 MET A CA 1
ATOM 4703 C C . MET A 1 621 ? 18.570 -6.145 -21.145 1.00 84.81 621 MET A C 1
ATOM 4705 O O . MET A 1 621 ? 19.237 -5.864 -22.143 1.00 84.81 621 MET A O 1
ATOM 4709 N N . ILE A 1 622 ? 17.445 -6.859 -21.209 1.00 91.31 622 ILE A N 1
ATOM 4710 C CA . ILE A 1 622 ? 16.859 -7.342 -22.466 1.00 91.31 622 ILE A CA 1
ATOM 4711 C C . ILE A 1 622 ? 15.733 -6.396 -22.890 1.00 91.31 622 ILE A C 1
ATOM 4713 O O . ILE A 1 622 ? 14.800 -6.151 -22.130 1.00 91.31 622 ILE A O 1
ATOM 4717 N N . PHE A 1 623 ? 15.819 -5.866 -24.110 1.00 93.50 623 PHE A N 1
ATOM 4718 C CA . PHE A 1 623 ? 14.761 -5.066 -24.718 1.00 93.50 623 PHE A CA 1
ATOM 4719 C C . PHE A 1 623 ? 14.084 -5.822 -25.856 1.00 93.50 623 PHE A C 1
ATOM 4721 O O . PHE A 1 623 ? 14.759 -6.334 -26.745 1.00 93.50 623 PHE A O 1
ATOM 4728 N N . LEU A 1 624 ? 12.756 -5.827 -25.830 1.00 94.62 624 LEU A N 1
ATOM 4729 C CA . LEU A 1 624 ? 11.867 -6.330 -26.868 1.00 94.62 624 LEU A CA 1
ATOM 4730 C C . LEU A 1 624 ? 11.684 -5.226 -27.911 1.00 94.62 624 LEU A C 1
ATOM 4732 O O . LEU A 1 624 ? 11.254 -4.119 -27.573 1.00 94.62 624 LEU A O 1
ATOM 4736 N N . ILE A 1 625 ? 12.029 -5.507 -29.162 1.00 93.00 625 ILE A N 1
ATOM 4737 C CA . ILE A 1 625 ? 11.781 -4.594 -30.279 1.00 93.00 625 ILE A CA 1
ATOM 4738 C C . ILE A 1 625 ? 10.373 -4.875 -30.814 1.00 93.00 625 ILE A C 1
ATOM 4740 O O . ILE A 1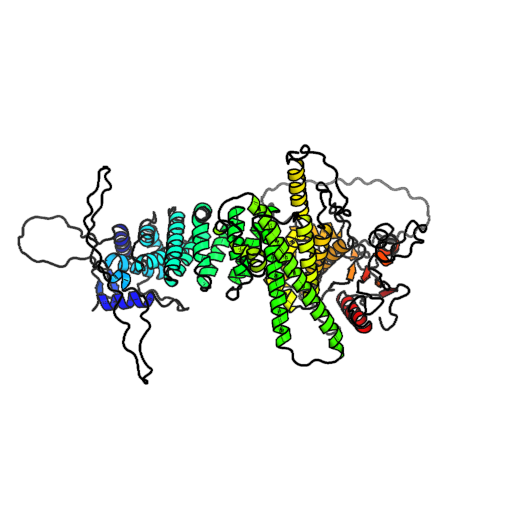 625 ? 9.981 -6.032 -30.961 1.00 93.00 625 ILE A O 1
ATOM 4744 N N . ASN A 1 626 ? 9.623 -3.804 -31.084 1.00 91.12 626 ASN A N 1
ATOM 4745 C CA . ASN A 1 626 ? 8.227 -3.835 -31.530 1.00 91.12 626 ASN A CA 1
ATOM 4746 C C . ASN A 1 626 ? 7.326 -4.725 -30.653 1.00 91.12 626 ASN A C 1
ATOM 4748 O O . ASN A 1 626 ? 6.765 -5.717 -31.125 1.00 91.12 626 ASN A O 1
ATOM 4752 N N . PRO A 1 627 ? 7.186 -4.391 -29.355 1.00 90.69 627 PRO A N 1
ATOM 4753 C CA . PRO A 1 627 ? 6.396 -5.169 -28.398 1.00 90.69 627 PRO A CA 1
ATOM 4754 C C . PRO A 1 627 ? 4.898 -5.284 -28.740 1.00 90.69 627 PRO A C 1
ATOM 4756 O O . PRO A 1 627 ? 4.180 -6.022 -28.071 1.00 90.69 627 PRO A O 1
ATOM 4759 N N . GLU A 1 628 ? 4.404 -4.553 -29.735 1.00 88.75 628 GLU A N 1
ATOM 4760 C CA . GLU A 1 628 ? 3.042 -4.633 -30.268 1.00 88.75 628 GLU A CA 1
ATOM 4761 C C . GLU A 1 628 ? 2.791 -5.843 -31.183 1.00 88.75 628 GLU A C 1
ATOM 4763 O O . GLU A 1 628 ? 1.631 -6.177 -31.435 1.00 88.75 628 GLU A O 1
ATOM 4768 N N . LEU A 1 629 ? 3.846 -6.495 -31.691 1.00 89.75 629 LEU A N 1
ATOM 4769 C CA . LEU A 1 629 ? 3.702 -7.592 -32.650 1.00 89.75 629 LEU A CA 1
ATOM 4770 C C . LEU A 1 629 ? 3.027 -8.833 -32.026 1.00 89.75 629 LEU A C 1
ATOM 4772 O O . LEU A 1 629 ? 3.248 -9.122 -30.845 1.00 89.75 629 LEU A O 1
ATOM 4776 N N . PRO A 1 630 ? 2.237 -9.606 -32.802 1.00 85.38 630 PRO A N 1
ATOM 4777 C CA . PRO A 1 630 ? 1.451 -10.732 -32.285 1.00 85.38 630 PRO A CA 1
ATOM 4778 C C . PRO A 1 630 ? 2.271 -11.810 -31.571 1.00 85.38 630 PRO A C 1
ATOM 4780 O O . PRO A 1 630 ? 1.830 -12.320 -30.548 1.00 85.38 630 PRO A O 1
ATOM 4783 N N . HIS A 1 631 ? 3.491 -12.095 -32.033 1.00 85.00 631 HIS A N 1
ATOM 4784 C CA . HIS A 1 631 ? 4.364 -13.123 -31.452 1.00 85.00 631 HIS A CA 1
ATOM 4785 C C . HIS A 1 631 ? 4.853 -12.805 -30.022 1.00 85.00 631 HIS A C 1
ATOM 4787 O O . HIS A 1 631 ? 5.451 -13.657 -29.364 1.00 85.00 631 HIS A O 1
ATOM 4793 N N . TRP A 1 632 ? 4.642 -11.573 -29.538 1.00 87.06 632 TRP A N 1
ATOM 4794 C CA . TRP A 1 632 ? 4.883 -11.189 -28.144 1.00 87.06 632 TRP A CA 1
ATOM 4795 C C . TRP A 1 632 ? 3.657 -11.371 -27.247 1.00 87.06 632 TRP A C 1
ATOM 4797 O O . TRP A 1 632 ? 3.744 -11.124 -26.044 1.00 87.06 632 TRP A O 1
ATOM 4807 N N . LYS A 1 633 ? 2.505 -11.756 -27.797 1.00 83.31 633 LYS A N 1
ATOM 4808 C CA . LYS A 1 633 ? 1.316 -12.062 -27.002 1.00 83.31 633 LYS A CA 1
ATOM 4809 C C . LYS A 1 633 ? 1.436 -13.467 -26.423 1.00 83.31 633 LYS A C 1
ATOM 4811 O O . LYS A 1 633 ? 2.051 -14.350 -27.014 1.00 83.31 633 LYS A O 1
ATOM 4816 N N . CYS A 1 634 ? 0.867 -13.664 -25.238 1.00 70.44 634 CYS A N 1
ATOM 4817 C CA . CYS A 1 634 ? 0.832 -14.989 -24.639 1.00 70.44 634 CYS A CA 1
ATOM 4818 C C . CYS A 1 634 ? -0.186 -15.863 -25.392 1.00 70.44 634 CYS A C 1
ATOM 4820 O O . CYS A 1 634 ? -1.323 -15.411 -25.554 1.00 70.44 634 CYS A O 1
ATOM 4822 N N . PRO A 1 635 ? 0.170 -17.085 -25.827 1.00 54.16 635 PRO A N 1
ATOM 4823 C CA . PRO A 1 635 ? -0.796 -17.993 -26.428 1.00 54.16 635 PRO A CA 1
ATOM 4824 C C . PRO A 1 635 ? -1.841 -18.393 -25.377 1.00 54.16 635 PRO A C 1
ATOM 4826 O O . PRO A 1 635 ? -1.482 -18.864 -24.299 1.00 54.16 635 PRO A O 1
ATOM 4829 N N . GLY A 1 636 ? -3.128 -18.208 -25.682 1.00 47.91 636 GLY A N 1
ATOM 4830 C CA . GLY A 1 636 ? -4.224 -18.720 -24.849 1.00 47.91 636 GLY A CA 1
ATOM 4831 C C . GLY A 1 636 ? -4.904 -17.713 -23.917 1.00 47.91 636 GLY A C 1
ATOM 4832 O O . GLY A 1 636 ? -5.050 -17.985 -22.727 1.00 47.91 636 GLY A O 1
ATOM 4833 N N . LYS A 1 637 ? -5.367 -16.578 -24.456 1.00 40.88 637 LYS A N 1
ATOM 4834 C CA . LYS A 1 637 ? -6.634 -15.924 -24.070 1.00 40.88 637 LYS A CA 1
ATOM 4835 C C . LYS A 1 637 ? -6.923 -14.787 -25.046 1.00 40.88 637 LYS A C 1
ATOM 4837 O O . LYS A 1 637 ? -6.315 -13.720 -24.960 1.00 40.88 637 LYS A O 1
ATOM 4842 N N . ASP A 1 638 ? -7.896 -14.996 -25.926 1.00 37.28 638 ASP A N 1
ATOM 4843 C CA . ASP A 1 638 ? -8.644 -13.876 -26.483 1.00 37.28 638 ASP A CA 1
ATOM 4844 C C . ASP A 1 638 ? -9.191 -13.058 -25.311 1.00 37.28 638 ASP A C 1
ATOM 4846 O O . ASP A 1 638 ? -9.978 -13.536 -24.494 1.00 37.28 638 ASP A O 1
ATOM 4850 N N . GLN A 1 639 ? -8.737 -11.814 -25.196 1.00 48.50 639 GLN A N 1
ATOM 4851 C CA . GLN A 1 639 ? -9.081 -10.888 -24.112 1.00 48.50 639 GLN A CA 1
ATOM 4852 C C . GLN A 1 639 ? -10.546 -10.396 -24.184 1.00 48.50 639 GLN A C 1
ATOM 4854 O O . GLN A 1 639 ? -10.893 -9.393 -23.570 1.00 48.50 639 GLN A O 1
ATOM 4859 N N . SER A 1 640 ? -11.419 -11.083 -24.928 1.00 35.56 640 SER A N 1
ATOM 4860 C CA . SER A 1 640 ? -12.825 -10.725 -25.137 1.00 35.56 640 SER A CA 1
ATOM 4861 C C . SER A 1 640 ? -13.814 -11.567 -24.319 1.00 35.56 640 SER A C 1
ATOM 4863 O O . SER A 1 640 ? -14.950 -11.136 -24.133 1.00 35.56 640 SER A O 1
ATOM 4865 N N . THR A 1 641 ? -13.415 -12.727 -23.784 1.00 30.34 641 THR A N 1
ATOM 4866 C CA . THR A 1 641 ? -14.340 -13.663 -23.108 1.00 30.34 641 THR A CA 1
ATOM 4867 C C . THR A 1 641 ? -14.392 -13.541 -21.585 1.00 30.34 641 THR A C 1
ATOM 4869 O O . THR A 1 641 ? -15.324 -14.048 -20.976 1.00 30.34 641 THR A O 1
ATOM 4872 N N . VAL A 1 642 ? -13.480 -12.800 -20.947 1.00 35.06 642 VAL A N 1
ATOM 4873 C CA . VAL A 1 642 ? -13.560 -12.522 -19.492 1.00 35.06 642 VAL A CA 1
ATOM 4874 C C . VAL A 1 642 ? -14.494 -11.337 -19.182 1.00 35.06 642 VAL A C 1
ATOM 4876 O O . VAL A 1 642 ? -14.910 -11.153 -18.045 1.00 35.06 642 VAL A O 1
ATOM 4879 N N . TRP A 1 643 ? -14.879 -10.541 -20.186 1.00 38.28 643 TRP A N 1
ATOM 4880 C CA . TRP A 1 643 ? -15.593 -9.270 -19.988 1.00 38.28 643 TRP A CA 1
ATOM 4881 C C . TRP A 1 643 ? -17.122 -9.336 -20.136 1.00 38.28 643 TRP A C 1
ATOM 4883 O O . TRP A 1 643 ? -17.764 -8.287 -20.120 1.00 38.28 643 TRP A O 1
ATOM 4893 N N . LYS A 1 644 ? -17.734 -10.522 -20.268 1.00 27.53 644 LYS A N 1
ATOM 4894 C CA . LYS A 1 644 ? -19.204 -10.634 -20.394 1.00 27.53 644 LYS A CA 1
ATOM 4895 C C . LYS A 1 644 ? -19.923 -11.523 -19.382 1.00 27.53 644 LYS A C 1
ATOM 4897 O O . LYS A 1 644 ? -21.107 -11.289 -19.156 1.00 27.53 644 LYS A O 1
ATOM 4902 N N . ASP A 1 645 ? -19.245 -12.422 -18.680 1.00 26.58 645 ASP A N 1
ATOM 4903 C CA . ASP A 1 645 ? -19.921 -13.303 -17.718 1.00 26.58 645 ASP A CA 1
ATOM 4904 C C . ASP A 1 645 ? -19.956 -12.702 -16.308 1.00 26.58 645 ASP A C 1
ATOM 4906 O O . ASP A 1 645 ? -19.375 -13.229 -15.360 1.00 26.58 645 ASP A O 1
ATOM 4910 N N . LYS A 1 646 ? -20.642 -11.560 -16.162 1.00 28.84 646 LYS A N 1
ATOM 4911 C CA . LYS A 1 646 ? -21.197 -11.142 -14.859 1.00 28.84 646 LYS A CA 1
ATOM 4912 C C . LYS A 1 646 ? -22.353 -10.143 -14.923 1.00 28.84 646 LYS A C 1
ATOM 4914 O O . LYS A 1 646 ? -22.668 -9.497 -13.927 1.00 28.84 646 LYS A O 1
ATOM 4919 N N . SER A 1 647 ? -23.030 -10.042 -16.061 1.00 28.11 647 SER A N 1
ATOM 4920 C CA . SER A 1 647 ? -24.248 -9.244 -16.175 1.00 28.11 647 SER A CA 1
ATOM 4921 C C . SER A 1 647 ? -25.265 -9.954 -17.056 1.00 28.11 647 SER A C 1
ATOM 4923 O O . SER A 1 647 ? -24.979 -10.198 -18.225 1.00 28.11 647 SER A O 1
ATOM 4925 N N . LEU A 1 648 ? -26.458 -10.160 -16.487 1.00 26.95 648 LEU A N 1
ATOM 4926 C CA . LEU A 1 648 ? -27.706 -10.633 -17.100 1.00 26.95 648 LEU A CA 1
ATOM 4927 C C . LEU A 1 648 ? -27.944 -12.151 -17.033 1.00 26.95 648 LEU A C 1
ATOM 4929 O O . LEU A 1 648 ? -27.887 -12.861 -18.029 1.00 26.95 648 LEU A O 1
ATOM 4933 N N . SER A 1 649 ? -28.348 -12.620 -15.850 1.00 24.06 649 SER A N 1
ATOM 4934 C CA . SER A 1 649 ? -29.374 -13.663 -15.749 1.00 24.06 649 SER A CA 1
ATOM 4935 C C . SER A 1 649 ? -30.688 -12.998 -15.331 1.00 24.06 649 SER A C 1
ATOM 4937 O O . SER A 1 649 ? -30.980 -12.856 -14.144 1.00 24.06 649 SER A O 1
ATOM 4939 N N . SER A 1 650 ? -31.464 -12.541 -16.308 1.00 26.47 650 SER A N 1
ATOM 4940 C CA . SER A 1 650 ? -32.898 -12.322 -16.137 1.00 26.47 650 SER A CA 1
ATOM 4941 C C . SER A 1 650 ? -33.596 -12.966 -17.322 1.00 26.47 650 SER A C 1
ATOM 4943 O O . SER A 1 650 ? -33.311 -12.635 -18.473 1.00 26.47 650 SER A O 1
ATOM 4945 N N . GLU A 1 651 ? -34.448 -13.924 -16.993 1.00 28.00 651 GLU A N 1
ATOM 4946 C CA . GLU A 1 651 ? -35.356 -14.653 -17.867 1.00 28.00 651 GLU A CA 1
ATOM 4947 C C . GLU A 1 651 ? -36.097 -13.717 -18.831 1.00 28.00 651 GLU A C 1
ATOM 4949 O O . GLU A 1 651 ? -36.550 -12.654 -18.415 1.00 28.00 651 GLU A O 1
ATOM 4954 N N . PHE A 1 652 ? -36.243 -14.124 -20.095 1.00 25.36 652 PHE A N 1
ATOM 4955 C CA . PHE A 1 652 ? -37.544 -14.183 -20.771 1.00 25.36 652 PHE A CA 1
ATOM 4956 C C . PHE A 1 652 ? -37.427 -14.924 -22.114 1.00 25.36 652 PHE A C 1
ATOM 4958 O O . PHE A 1 652 ? -36.542 -14.655 -22.926 1.00 25.36 652 PHE A O 1
ATOM 4965 N N . ASP A 1 653 ? -38.353 -15.860 -22.316 1.00 23.88 653 ASP A N 1
ATOM 4966 C CA . ASP A 1 653 ? -38.635 -16.587 -23.554 1.00 23.88 653 ASP A CA 1
ATOM 4967 C C . ASP A 1 653 ? -39.006 -15.663 -24.727 1.00 23.88 653 ASP A C 1
ATOM 4969 O O . ASP A 1 653 ? -39.709 -14.674 -24.525 1.00 23.88 653 ASP A O 1
ATOM 4973 N N . SER A 1 654 ? -38.648 -16.054 -25.963 1.00 26.14 654 SER A N 1
ATOM 4974 C CA . SER A 1 654 ? -39.568 -16.047 -27.125 1.00 26.14 654 SER A CA 1
ATOM 4975 C C . SER A 1 654 ? -38.883 -16.412 -28.460 1.00 26.14 654 SER A C 1
ATOM 4977 O O . SER A 1 654 ? -38.146 -15.621 -29.039 1.00 26.14 654 SER A O 1
ATOM 4979 N N . MET A 1 655 ? -39.227 -17.606 -28.950 1.00 24.98 655 MET A N 1
ATOM 4980 C CA . MET A 1 655 ? -39.539 -18.043 -30.329 1.00 24.98 655 MET A CA 1
ATOM 4981 C C . MET A 1 655 ? -39.011 -17.324 -31.598 1.00 24.98 655 MET A C 1
ATOM 4983 O O . MET A 1 655 ? -39.294 -16.159 -31.846 1.00 24.98 655 MET A O 1
ATOM 4987 N N . ASN A 1 656 ? -38.472 -18.183 -32.485 1.00 25.92 656 ASN A N 1
ATOM 4988 C CA . ASN A 1 656 ? -38.640 -18.299 -33.950 1.00 25.92 656 ASN A CA 1
ATOM 4989 C C . ASN A 1 656 ? -38.379 -17.097 -34.879 1.00 25.92 656 ASN A C 1
ATOM 4991 O O . ASN A 1 656 ? -39.133 -16.131 -34.908 1.00 25.92 656 ASN A O 1
ATOM 4995 N N . SER A 1 657 ? -37.498 -17.286 -35.869 1.00 27.48 657 SER A N 1
ATOM 4996 C CA . SER A 1 657 ? -37.912 -17.684 -37.235 1.00 27.48 657 SER A CA 1
ATOM 4997 C C . SER A 1 657 ? -36.723 -17.789 -38.200 1.00 27.48 657 SER A C 1
ATOM 4999 O O . SER A 1 657 ? -35.658 -17.214 -37.987 1.00 27.48 657 SER A O 1
ATOM 5001 N N . ASP A 1 658 ? -36.944 -18.609 -39.223 1.00 23.86 658 ASP A N 1
ATOM 5002 C CA . ASP A 1 658 ? -36.009 -19.145 -40.202 1.00 23.86 658 ASP A CA 1
ATOM 5003 C C . ASP A 1 658 ? -35.637 -18.192 -41.351 1.00 23.86 658 ASP A C 1
ATOM 5005 O O . ASP A 1 658 ? -36.369 -17.263 -41.672 1.00 23.86 658 ASP A O 1
ATOM 5009 N N . ASN A 1 659 ? -34.562 -18.594 -42.044 1.00 26.19 659 ASN A N 1
ATOM 5010 C CA . ASN A 1 659 ? -34.321 -18.500 -43.491 1.00 26.19 659 ASN A CA 1
ATOM 5011 C C . ASN A 1 659 ? -34.349 -17.123 -44.178 1.00 26.19 659 ASN A C 1
ATOM 5013 O O . ASN A 1 659 ? -35.403 -16.539 -44.375 1.00 26.19 659 ASN A O 1
ATOM 5017 N N . GLU A 1 660 ? -33.234 -16.776 -44.833 1.00 25.91 660 GLU A N 1
ATOM 5018 C CA . GLU A 1 660 ? -33.251 -16.773 -46.304 1.00 25.91 660 GLU A CA 1
ATOM 5019 C C . GLU A 1 660 ? -31.844 -16.825 -46.916 1.00 25.91 660 GLU A C 1
ATOM 5021 O O . GLU A 1 660 ? -30.968 -15.996 -46.675 1.00 25.91 660 GLU A O 1
ATOM 5026 N N . LEU A 1 661 ? -31.663 -17.854 -47.737 1.00 26.80 661 LEU A N 1
ATOM 5027 C CA . LEU A 1 661 ? -30.548 -18.097 -48.632 1.00 26.80 661 LEU A CA 1
ATOM 5028 C C . LEU A 1 661 ? -30.916 -17.485 -49.989 1.00 26.80 661 LEU A C 1
ATOM 5030 O O . LEU A 1 661 ? -31.929 -17.876 -50.565 1.00 26.80 661 LEU A O 1
ATOM 5034 N N . VAL A 1 662 ? -30.087 -16.599 -50.546 1.00 26.73 662 VAL A N 1
ATOM 5035 C CA . VAL A 1 662 ? -30.172 -16.252 -51.975 1.00 26.73 662 VAL A CA 1
ATOM 5036 C C . VAL A 1 662 ? -28.845 -16.541 -52.658 1.00 26.73 662 VAL A C 1
ATOM 5038 O O . VAL A 1 662 ? -27.837 -15.860 -52.494 1.00 26.73 662 VAL A O 1
ATOM 5041 N N . THR A 1 663 ? -28.895 -17.609 -53.443 1.00 25.33 663 THR A N 1
ATOM 5042 C CA . THR A 1 663 ? -27.909 -18.095 -54.402 1.00 25.33 663 THR A CA 1
ATOM 5043 C C . THR A 1 663 ? -28.126 -17.404 -55.753 1.00 25.33 663 THR A C 1
ATOM 5045 O O . THR A 1 663 ? -29.266 -17.314 -56.207 1.00 25.33 663 THR A O 1
ATOM 5048 N N . LYS A 1 664 ? -27.053 -17.005 -56.453 1.00 25.95 664 LYS A N 1
ATOM 5049 C CA . LYS A 1 664 ? -26.982 -17.000 -57.934 1.00 25.95 664 LYS A CA 1
ATOM 5050 C C . LYS A 1 664 ? -25.510 -16.938 -58.391 1.00 25.95 664 LYS A C 1
ATOM 5052 O O . LYS A 1 664 ? -24.824 -15.983 -58.059 1.00 25.95 664 LYS A O 1
ATOM 5057 N N . VAL A 1 665 ? -24.950 -18.057 -58.884 1.00 25.94 665 VAL A N 1
ATOM 5058 C CA . VAL A 1 665 ? -24.746 -18.409 -60.323 1.00 25.94 665 VAL A CA 1
ATOM 5059 C C . VAL A 1 665 ? -23.664 -17.508 -60.946 1.00 25.94 665 VAL A C 1
ATOM 5061 O O . VAL A 1 665 ? -23.924 -16.344 -61.208 1.00 25.94 665 VAL A O 1
ATOM 5064 N N . SER A 1 666 ? -22.384 -17.896 -60.914 1.00 27.20 666 SER A N 1
ATOM 5065 C CA . SER A 1 666 ? -21.634 -18.766 -61.851 1.00 27.20 666 SER A CA 1
ATOM 5066 C C . SER A 1 666 ? -21.476 -18.197 -63.265 1.00 27.20 666 SER A C 1
ATOM 5068 O O . SER A 1 666 ? -22.423 -18.236 -64.044 1.00 27.20 666 SER A O 1
ATOM 5070 N N . ASP A 1 667 ? -20.247 -17.807 -63.604 1.00 26.17 667 ASP A N 1
ATOM 5071 C CA . ASP A 1 667 ? -19.730 -17.892 -64.970 1.00 26.17 667 ASP A CA 1
ATOM 5072 C C . ASP A 1 667 ? -18.261 -18.342 -64.915 1.00 26.17 667 ASP A C 1
ATOM 5074 O O . ASP A 1 667 ? -17.478 -17.867 -64.089 1.00 26.17 667 ASP A O 1
ATOM 5078 N N . VAL A 1 668 ? -17.932 -19.340 -65.733 1.00 32.28 668 VAL A N 1
ATOM 5079 C CA . VAL A 1 668 ? -16.633 -20.022 -65.813 1.00 32.28 668 VAL A CA 1
ATOM 5080 C C . VAL A 1 668 ? -15.950 -19.576 -67.099 1.00 32.28 668 VAL A C 1
ATOM 5082 O O . VAL A 1 668 ? -16.553 -19.667 -68.164 1.00 32.28 668 VAL A O 1
ATOM 5085 N N . GLY A 1 669 ? -14.682 -19.170 -67.021 1.00 28.89 669 GLY A N 1
ATOM 5086 C CA . GLY A 1 669 ? -13.868 -18.930 -68.209 1.00 28.89 669 GLY A CA 1
ATOM 5087 C C . GLY A 1 669 ? -12.459 -18.425 -67.912 1.00 28.89 669 GLY A C 1
ATOM 5088 O O . GLY A 1 669 ? -12.259 -17.244 -67.666 1.00 28.89 669 GLY A O 1
ATOM 5089 N N . ASP A 1 670 ? -11.516 -19.352 -68.040 1.00 26.92 670 ASP A N 1
ATOM 5090 C CA . ASP A 1 670 ? -10.109 -19.181 -68.409 1.00 26.92 670 ASP A CA 1
ATOM 5091 C C . ASP A 1 670 ? -9.019 -18.841 -67.380 1.00 26.92 670 ASP A C 1
ATOM 5093 O O . ASP A 1 670 ? -9.105 -18.003 -66.486 1.00 26.92 670 ASP A O 1
ATOM 5097 N N . ALA A 1 671 ? -7.952 -19.621 -67.551 1.00 28.14 671 ALA A N 1
ATOM 5098 C CA . ALA A 1 671 ? -6.906 -19.954 -66.613 1.00 28.14 671 ALA A CA 1
ATOM 5099 C C . ALA A 1 671 ? -5.728 -18.974 -66.636 1.00 28.14 671 ALA A C 1
ATOM 5101 O O . ALA A 1 671 ? -5.191 -18.634 -67.687 1.00 28.14 671 ALA A O 1
ATOM 5102 N N . SER A 1 672 ? -5.229 -18.652 -65.444 1.00 27.66 672 SER A N 1
ATOM 5103 C CA . SER A 1 672 ? -3.832 -18.289 -65.204 1.00 27.66 672 SER A CA 1
ATOM 5104 C C . SER A 1 672 ? -3.503 -18.670 -63.764 1.00 27.66 672 SER A C 1
ATOM 5106 O O . SER A 1 672 ? -4.052 -18.108 -62.819 1.00 27.66 672 SER A O 1
ATOM 5108 N N . SER A 1 673 ? -2.648 -19.675 -63.598 1.00 27.08 673 SER A N 1
ATOM 5109 C CA . SER A 1 673 ? -2.245 -20.259 -62.321 1.00 27.08 673 SER A CA 1
ATOM 5110 C C . SER A 1 673 ? -1.498 -19.252 -61.437 1.00 27.08 673 SER A C 1
ATOM 5112 O O . SER A 1 673 ? -0.273 -19.152 -61.498 1.00 27.08 673 SER A O 1
ATOM 5114 N N . SER A 1 674 ? -2.228 -18.528 -60.588 1.00 25.20 674 SER A N 1
ATOM 5115 C CA . SER A 1 674 ? -1.685 -17.932 -59.369 1.00 25.20 674 SER A CA 1
ATOM 5116 C C . SER A 1 674 ? -1.811 -18.959 -58.249 1.00 25.20 674 SER A C 1
ATOM 5118 O O . SER A 1 674 ? -2.923 -19.365 -57.903 1.00 25.20 674 SER A O 1
ATOM 5120 N N . PHE A 1 675 ? -0.689 -19.389 -57.678 1.00 27.17 675 PHE A N 1
ATOM 5121 C CA . PHE A 1 675 ? -0.690 -20.157 -56.438 1.00 27.17 675 PHE A CA 1
ATOM 5122 C C . PHE A 1 675 ? -1.180 -19.260 -55.291 1.00 27.17 675 PHE A C 1
ATOM 5124 O O . PHE A 1 675 ? -0.389 -18.637 -54.593 1.00 27.17 675 PHE A O 1
ATOM 5131 N N . ASN A 1 676 ? -2.500 -19.191 -55.120 1.00 28.58 676 ASN A N 1
ATOM 5132 C CA . ASN A 1 676 ? -3.132 -18.854 -53.853 1.00 28.58 676 ASN A CA 1
ATOM 5133 C C . ASN A 1 676 ? -3.059 -20.103 -52.976 1.00 28.58 676 ASN A C 1
ATOM 5135 O O . ASN A 1 676 ? -3.787 -21.069 -53.205 1.00 28.58 676 ASN A O 1
ATOM 5139 N N . VAL A 1 677 ? -2.179 -20.083 -51.980 1.00 31.69 677 VAL A N 1
ATOM 5140 C CA . VAL A 1 677 ? -2.222 -21.031 -50.868 1.00 31.69 677 VAL A CA 1
ATOM 5141 C C . VAL A 1 677 ? -2.821 -20.288 -49.681 1.00 31.69 677 VAL A C 1
ATOM 5143 O O . VAL A 1 677 ? -2.179 -19.443 -49.071 1.00 31.69 677 VAL A O 1
ATOM 5146 N N . SER A 1 678 ? -4.112 -20.566 -49.496 1.00 27.19 678 SER A N 1
ATOM 5147 C CA . SER A 1 678 ? -4.877 -20.649 -48.247 1.00 27.19 678 SER A CA 1
ATOM 5148 C C . SER A 1 678 ? -4.413 -19.819 -47.047 1.00 27.19 678 SER A C 1
ATOM 5150 O O . SER A 1 678 ? -3.360 -20.081 -46.469 1.00 27.19 678 SER A O 1
ATOM 5152 N N . ASN A 1 679 ? -5.313 -18.940 -46.593 1.00 31.58 679 ASN A N 1
ATOM 5153 C CA . ASN A 1 679 ? -5.377 -18.396 -45.237 1.00 31.58 679 ASN A CA 1
ATOM 5154 C C . ASN A 1 679 ? -5.199 -19.507 -44.184 1.00 31.58 679 ASN A C 1
ATOM 5156 O O . ASN A 1 679 ? -6.165 -20.152 -43.781 1.00 31.58 679 ASN A O 1
ATOM 5160 N N . ASN A 1 680 ? -3.962 -19.694 -43.731 1.00 27.91 680 ASN A N 1
ATOM 5161 C CA . ASN A 1 680 ? -3.623 -20.293 -42.448 1.00 27.91 680 ASN A CA 1
ATOM 5162 C C . ASN A 1 680 ? -3.296 -19.141 -41.487 1.00 27.91 680 ASN A C 1
ATOM 5164 O O . ASN A 1 680 ? -2.136 -18.908 -41.152 1.00 27.91 680 ASN A O 1
ATOM 5168 N N . ASP A 1 681 ? -4.317 -18.414 -41.024 1.00 34.75 681 ASP A N 1
ATOM 5169 C CA . ASP A 1 681 ? -4.153 -17.373 -39.991 1.00 34.75 681 ASP A CA 1
ATOM 5170 C C . ASP A 1 681 ? -3.665 -17.942 -38.637 1.00 34.75 681 ASP A C 1
ATOM 5172 O O . ASP A 1 681 ? -3.374 -17.191 -37.713 1.00 34.75 681 ASP A O 1
ATOM 5176 N N . SER A 1 682 ? -3.507 -19.266 -38.514 1.00 38.72 682 SER A N 1
ATOM 5177 C CA . SER A 1 682 ? -3.002 -19.947 -37.318 1.00 38.72 682 SER A CA 1
ATOM 5178 C C . SER A 1 682 ? -1.499 -20.269 -37.330 1.00 38.72 682 SER A C 1
ATOM 5180 O O . SER A 1 682 ? -0.956 -20.608 -36.283 1.00 38.72 682 SER A O 1
ATOM 5182 N N . GLU A 1 683 ? -0.792 -20.183 -38.467 1.00 39.00 683 GLU A N 1
ATOM 5183 C CA . GLU A 1 683 ? 0.667 -20.442 -38.509 1.00 39.00 683 GLU A CA 1
ATOM 5184 C C . GLU A 1 683 ? 1.514 -19.189 -38.210 1.00 39.00 683 GLU A C 1
ATOM 5186 O O . GLU A 1 683 ? 2.712 -19.297 -37.950 1.00 39.00 683 GLU A O 1
ATOM 5191 N N . SER A 1 684 ? 0.900 -17.999 -38.192 1.00 46.44 684 SER A N 1
ATOM 5192 C CA . SER A 1 684 ? 1.588 -16.708 -38.026 1.00 46.44 684 SER A CA 1
ATOM 5193 C C . SER A 1 684 ? 1.870 -16.300 -36.568 1.00 46.44 684 SER A C 1
ATOM 5195 O O . SER A 1 684 ? 2.392 -15.209 -36.330 1.00 46.44 684 SER A O 1
ATOM 5197 N N . GLU A 1 685 ? 1.505 -17.112 -35.577 1.00 60.59 685 GLU A N 1
ATOM 5198 C CA . GLU A 1 685 ? 1.699 -16.746 -34.164 1.00 60.59 685 GLU A CA 1
ATOM 5199 C C . GLU A 1 685 ? 3.003 -17.285 -33.565 1.00 60.59 685 GLU A C 1
ATOM 5201 O O . GLU A 1 685 ? 3.486 -16.750 -32.565 1.00 60.59 685 GLU A O 1
ATOM 5206 N N . ILE A 1 686 ? 3.607 -18.318 -34.165 1.00 74.88 686 ILE A N 1
ATOM 5207 C CA . ILE A 1 686 ? 4.772 -18.995 -33.585 1.00 74.88 686 ILE A CA 1
ATOM 5208 C C . ILE A 1 686 ? 6.066 -18.407 -34.165 1.00 74.88 686 ILE A C 1
ATOM 5210 O O . ILE A 1 686 ? 6.360 -18.604 -35.346 1.00 74.88 686 ILE A O 1
ATOM 5214 N N . PRO A 1 687 ? 6.904 -17.742 -33.348 1.00 85.12 687 PRO A N 1
ATOM 5215 C CA . PRO A 1 687 ? 8.126 -17.137 -33.851 1.00 85.12 687 PRO A CA 1
ATOM 5216 C C . PRO A 1 687 ? 9.144 -18.188 -34.307 1.00 85.12 687 PRO A C 1
ATOM 5218 O O . PRO A 1 687 ? 9.490 -19.109 -33.557 1.00 85.12 687 PRO A O 1
ATOM 5221 N N . GLN A 1 688 ? 9.674 -18.009 -35.518 1.00 88.75 688 GLN A N 1
ATOM 5222 C CA . GLN A 1 688 ? 10.551 -18.979 -36.184 1.00 88.75 688 GLN A CA 1
ATOM 5223 C C . GLN A 1 688 ? 12.029 -18.831 -35.799 1.00 88.75 688 GLN A C 1
ATOM 5225 O O . GLN A 1 688 ? 12.769 -19.813 -35.811 1.00 88.75 688 GLN A O 1
ATOM 5230 N N . MET A 1 689 ? 12.473 -17.623 -35.443 1.00 92.62 689 MET A N 1
ATOM 5231 C CA . MET A 1 689 ? 13.863 -17.343 -35.068 1.00 92.62 689 MET A CA 1
ATOM 5232 C C . MET A 1 689 ? 13.966 -16.176 -34.080 1.00 92.62 689 MET A C 1
ATOM 5234 O O . MET A 1 689 ? 13.046 -15.364 -33.965 1.00 92.62 689 MET A O 1
ATOM 5238 N N . ASP A 1 690 ? 15.099 -16.091 -33.388 1.00 95.06 690 ASP A N 1
ATOM 5239 C CA . ASP A 1 690 ? 15.447 -14.973 -32.513 1.00 95.06 690 ASP A CA 1
ATOM 5240 C C . ASP A 1 690 ? 16.603 -14.175 -33.127 1.00 95.06 690 ASP A C 1
ATOM 5242 O O . ASP A 1 690 ? 17.625 -14.746 -33.505 1.00 95.06 690 ASP A O 1
ATOM 5246 N N . ILE A 1 691 ? 16.481 -12.850 -33.194 1.00 95.62 691 ILE A N 1
ATOM 5247 C CA . ILE A 1 691 ? 17.562 -11.962 -33.638 1.00 95.62 691 ILE A CA 1
ATOM 5248 C C . ILE A 1 691 ? 17.957 -11.062 -32.474 1.00 95.62 691 ILE A C 1
ATOM 5250 O O . ILE A 1 691 ? 17.141 -10.303 -31.954 1.00 95.62 691 ILE A O 1
ATOM 5254 N N . VAL A 1 692 ? 19.221 -11.139 -32.062 1.00 95.50 692 VAL A N 1
ATOM 5255 C CA . VAL A 1 692 ? 19.740 -10.444 -30.883 1.00 95.50 692 VAL A CA 1
ATOM 5256 C C . VAL A 1 692 ? 20.782 -9.409 -31.288 1.00 95.50 692 VAL A C 1
ATOM 5258 O O . VAL A 1 692 ? 21.869 -9.732 -31.769 1.00 95.50 692 VAL A O 1
ATOM 5261 N N . PHE A 1 693 ? 20.460 -8.144 -31.040 1.00 94.00 693 PHE A N 1
ATOM 5262 C CA . PHE A 1 693 ? 21.314 -6.996 -31.301 1.00 94.00 693 PHE A CA 1
ATOM 5263 C C . PHE A 1 693 ? 22.208 -6.674 -30.100 1.00 94.00 693 PHE A C 1
ATOM 5265 O O . PHE A 1 693 ? 21.740 -6.339 -29.007 1.00 94.00 693 PHE A O 1
ATOM 5272 N N . VAL A 1 694 ? 23.520 -6.715 -30.328 1.00 90.44 694 VAL A N 1
ATOM 5273 C CA . VAL A 1 694 ? 24.565 -6.450 -29.333 1.00 90.44 694 VAL A CA 1
ATOM 5274 C C . VAL A 1 694 ? 25.323 -5.180 -29.733 1.00 90.44 694 VAL A C 1
ATOM 5276 O O . VAL A 1 694 ? 25.952 -5.117 -30.793 1.00 90.44 694 VAL A O 1
ATOM 5279 N N . HIS A 1 695 ? 25.215 -4.124 -28.921 1.00 85.94 695 HIS A N 1
ATOM 5280 C CA . HIS A 1 695 ? 25.791 -2.815 -29.246 1.00 85.94 695 HIS A CA 1
ATOM 5281 C C . HIS A 1 695 ? 27.298 -2.726 -28.952 1.00 85.94 695 HIS A C 1
ATOM 5283 O O . HIS A 1 695 ? 27.814 -3.385 -28.066 1.00 85.94 695 HIS A O 1
ATOM 5289 N N . GLY A 1 696 ? 28.031 -1.851 -29.646 1.00 75.56 696 GLY A N 1
ATOM 5290 C CA . GLY A 1 696 ? 29.462 -1.625 -29.381 1.00 75.56 696 GLY A CA 1
ATOM 5291 C C . GLY A 1 696 ? 29.752 -0.753 -28.147 1.00 75.56 696 GLY A C 1
ATOM 5292 O O . GLY A 1 696 ? 28.842 -0.341 -27.424 1.00 75.56 696 GLY A O 1
ATOM 5293 N N . LEU A 1 697 ? 31.035 -0.431 -27.939 1.00 70.44 697 LEU A N 1
ATOM 5294 C CA . LEU A 1 697 ? 31.498 0.491 -26.892 1.00 70.44 697 LEU A CA 1
ATOM 5295 C C . LEU A 1 697 ? 30.834 1.871 -27.018 1.00 70.44 697 LEU A C 1
ATOM 5297 O O . LEU A 1 697 ? 30.718 2.403 -28.120 1.00 70.44 697 LEU A O 1
ATOM 5301 N N . ARG A 1 698 ? 30.419 2.449 -25.882 1.00 67.88 698 ARG A N 1
ATOM 5302 C CA . ARG A 1 698 ? 29.616 3.690 -25.777 1.00 67.88 698 ARG A CA 1
ATOM 5303 C C . ARG A 1 698 ? 28.279 3.648 -26.533 1.00 67.88 698 ARG A C 1
ATOM 5305 O O . ARG A 1 698 ? 27.628 4.679 -26.691 1.00 67.88 698 ARG A O 1
ATOM 5312 N N . GLY A 1 699 ? 27.885 2.474 -27.017 1.00 73.69 699 GLY A N 1
ATOM 5313 C CA . GLY A 1 699 ? 26.629 2.258 -27.705 1.00 73.69 699 GLY A CA 1
ATOM 5314 C C . GLY A 1 699 ? 25.444 2.216 -26.749 1.00 73.69 699 GLY A C 1
ATOM 5315 O O . GLY A 1 699 ? 25.568 2.352 -25.531 1.00 73.69 699 GLY A O 1
ATOM 5316 N N . GLY A 1 700 ? 24.265 2.006 -27.315 1.00 80.00 700 GLY A N 1
ATOM 5317 C CA . GLY A 1 700 ? 23.061 1.758 -26.541 1.00 80.00 700 GLY A CA 1
ATOM 5318 C C . GLY A 1 700 ? 22.075 0.908 -27.331 1.00 80.00 700 GLY A C 1
ATOM 5319 O O . GLY A 1 700 ? 22.144 0.906 -28.560 1.00 80.00 700 GLY A O 1
ATOM 5320 N N . PRO A 1 701 ? 21.128 0.241 -26.645 1.00 85.62 701 PRO A N 1
ATOM 5321 C CA . PRO A 1 701 ? 20.236 -0.752 -27.247 1.00 85.62 701 PRO A CA 1
ATOM 5322 C C . PRO A 1 701 ? 19.469 -0.222 -28.464 1.00 85.62 701 PRO A C 1
ATOM 5324 O O . PRO A 1 701 ? 19.321 -0.904 -29.462 1.00 85.62 701 PRO A O 1
ATOM 5327 N N . TYR A 1 702 ? 19.038 1.037 -28.423 1.00 86.50 702 TYR A N 1
ATOM 5328 C CA . TYR A 1 702 ? 18.363 1.667 -29.561 1.00 86.50 702 TYR A CA 1
ATOM 5329 C C . TYR A 1 702 ? 19.296 2.583 -30.351 1.00 86.50 702 TYR A C 1
ATOM 5331 O O . TYR A 1 702 ? 19.247 2.632 -31.572 1.00 86.50 702 TYR A O 1
ATOM 5339 N N . LYS A 1 703 ? 20.185 3.299 -29.654 1.00 83.06 703 LYS A N 1
ATOM 5340 C CA . LYS A 1 703 ? 21.021 4.351 -30.241 1.00 83.06 703 LYS A CA 1
ATOM 5341 C C . LYS A 1 703 ? 21.997 3.824 -31.295 1.00 83.06 703 LYS A C 1
ATOM 5343 O O . LYS A 1 703 ? 22.214 4.487 -32.299 1.00 83.06 703 LYS A O 1
ATOM 5348 N N . THR A 1 704 ? 22.586 2.650 -31.072 1.00 84.50 704 THR A N 1
ATOM 5349 C CA . THR A 1 704 ? 23.612 2.088 -31.967 1.00 84.50 704 THR A CA 1
ATOM 5350 C C . THR A 1 704 ? 23.082 1.742 -33.353 1.00 84.50 704 THR A C 1
ATOM 5352 O O . THR A 1 704 ? 23.858 1.699 -34.300 1.00 84.50 704 THR A O 1
ATOM 5355 N N . TRP A 1 705 ? 21.776 1.523 -33.475 1.00 86.50 705 TRP A N 1
ATOM 5356 C CA . TRP A 1 705 ? 21.146 1.054 -34.705 1.00 86.50 705 TRP A CA 1
ATOM 5357 C C . TRP A 1 705 ? 20.240 2.114 -35.333 1.00 86.50 705 TRP A C 1
ATOM 5359 O O . TRP A 1 705 ? 19.328 1.777 -36.082 1.00 86.50 705 TRP A O 1
ATOM 5369 N N . ARG A 1 706 ? 20.455 3.393 -35.009 1.00 83.69 706 ARG A N 1
ATOM 5370 C CA . ARG A 1 706 ? 19.778 4.500 -35.690 1.00 83.69 706 ARG A CA 1
ATOM 5371 C C . ARG A 1 706 ? 20.586 4.980 -36.885 1.00 83.69 706 ARG A C 1
ATOM 5373 O O . ARG A 1 706 ? 21.814 5.031 -36.828 1.00 83.69 706 ARG A O 1
ATOM 5380 N N . ILE A 1 707 ? 19.879 5.363 -37.938 1.00 77.19 707 ILE A N 1
ATOM 5381 C CA . ILE A 1 707 ? 20.439 6.044 -39.104 1.00 77.19 707 ILE A CA 1
ATOM 5382 C C . ILE A 1 707 ? 20.247 7.546 -38.882 1.00 77.19 707 ILE A C 1
ATOM 5384 O O . ILE A 1 707 ? 19.125 7.986 -38.652 1.00 77.19 707 ILE A O 1
ATOM 5388 N N . ALA A 1 708 ? 21.331 8.323 -38.900 1.00 63.97 708 ALA A N 1
ATOM 5389 C CA . ALA A 1 708 ? 21.253 9.781 -38.827 1.00 63.97 708 ALA A CA 1
ATOM 5390 C C . ALA A 1 708 ? 20.883 10.348 -40.205 1.00 63.97 708 ALA A C 1
ATOM 5392 O O . ALA A 1 708 ? 21.492 9.966 -41.202 1.00 63.97 708 ALA A O 1
ATOM 5393 N N . GLU A 1 709 ? 19.913 11.261 -40.258 1.00 54.03 709 GLU A N 1
ATOM 5394 C CA . GLU A 1 709 ? 19.428 11.849 -41.518 1.00 54.03 709 GLU A CA 1
ATOM 5395 C C . GLU A 1 709 ? 20.349 12.946 -42.082 1.00 54.03 709 GLU A C 1
ATOM 5397 O O . GLU A 1 709 ? 20.194 13.324 -43.239 1.00 54.03 709 GLU A O 1
ATOM 5402 N N . ASP A 1 710 ? 21.351 13.422 -41.328 1.00 46.44 710 ASP A N 1
ATOM 5403 C CA . ASP A 1 710 ? 22.227 14.507 -41.783 1.00 46.44 710 ASP A CA 1
ATOM 5404 C C . ASP A 1 710 ? 23.689 14.319 -41.330 1.00 46.44 710 ASP A C 1
ATOM 5406 O O . ASP A 1 710 ? 24.033 14.423 -40.151 1.00 46.44 710 ASP A O 1
ATOM 5410 N N . THR A 1 711 ? 24.587 14.014 -42.272 1.00 46.53 711 THR A N 1
ATOM 5411 C CA . THR A 1 711 ? 26.021 13.762 -42.014 1.00 46.53 711 THR A CA 1
ATOM 5412 C C . THR A 1 711 ? 26.881 15.035 -41.957 1.00 46.53 711 THR A C 1
ATOM 5414 O O . THR A 1 711 ? 28.109 14.946 -41.946 1.00 46.53 711 THR A O 1
ATOM 5417 N N . SER A 1 712 ? 26.284 16.232 -41.948 1.00 44.12 712 SER A N 1
ATOM 5418 C CA . SER A 1 712 ? 27.002 17.503 -42.157 1.00 44.12 712 SER A CA 1
ATOM 5419 C C . SER A 1 712 ? 27.435 18.271 -40.889 1.00 44.12 712 SER A C 1
ATOM 5421 O O . SER A 1 712 ? 28.059 19.326 -40.996 1.00 44.12 712 SER A O 1
ATOM 5423 N N . SER A 1 713 ? 27.222 17.742 -39.681 1.00 41.88 713 SER A N 1
ATOM 5424 C CA . SER A 1 713 ? 27.601 18.398 -38.415 1.00 41.88 713 SER A CA 1
ATOM 5425 C C . SER A 1 713 ? 28.337 17.404 -37.506 1.00 41.88 713 SER A C 1
ATOM 5427 O O . SER A 1 713 ? 27.722 16.555 -36.874 1.00 41.88 713 SER A O 1
ATOM 5429 N N . THR A 1 714 ? 29.673 17.367 -37.444 1.00 37.94 714 THR A N 1
ATOM 5430 C CA . THR A 1 714 ? 30.427 18.165 -36.462 1.00 37.94 714 THR A CA 1
ATOM 5431 C C . THR A 1 714 ? 31.943 18.057 -36.708 1.00 37.94 714 THR A C 1
ATOM 5433 O O . THR A 1 714 ? 32.554 17.011 -36.510 1.00 37.94 714 THR A O 1
ATOM 5436 N N . LYS A 1 715 ? 32.587 19.178 -37.064 1.00 38.12 715 LYS A N 1
ATOM 5437 C CA . LYS A 1 715 ? 34.052 19.380 -37.005 1.00 38.12 715 LYS A CA 1
ATOM 5438 C C . LYS A 1 715 ? 34.516 20.004 -35.672 1.00 38.12 715 LYS A C 1
ATOM 5440 O O . LYS A 1 715 ? 35.545 20.667 -35.637 1.00 38.12 715 LYS A O 1
ATOM 5445 N N . SER A 1 716 ? 33.785 19.826 -34.570 1.00 34.69 716 SER A N 1
ATOM 5446 C CA . SER A 1 716 ? 34.179 20.391 -33.271 1.00 34.69 716 SER A CA 1
ATOM 5447 C C . SER A 1 716 ? 34.424 19.288 -32.247 1.00 34.69 716 SER A C 1
ATOM 5449 O O . SER A 1 716 ? 33.512 18.565 -31.850 1.00 34.69 716 SER A O 1
ATOM 5451 N N . GLY A 1 717 ? 35.690 19.139 -31.855 1.00 40.25 717 GLY A N 1
ATOM 5452 C CA . GLY A 1 717 ? 36.117 18.235 -30.798 1.00 40.25 717 GLY A CA 1
ATOM 5453 C C . GLY A 1 717 ? 35.679 18.756 -29.435 1.00 40.25 717 GLY A C 1
ATOM 5454 O O . GLY A 1 717 ? 36.323 19.639 -28.887 1.00 40.25 717 GLY A O 1
ATOM 5455 N N . LEU A 1 718 ? 34.595 18.188 -28.902 1.00 33.00 718 LEU A N 1
ATOM 5456 C CA . LEU A 1 718 ? 34.261 18.101 -27.472 1.00 33.00 718 LEU A CA 1
ATOM 5457 C C . LEU A 1 718 ? 33.110 17.083 -27.324 1.00 33.00 718 LEU A C 1
ATOM 5459 O O . LEU A 1 718 ? 31.925 17.404 -27.363 1.00 33.00 718 LEU A O 1
ATOM 5463 N N . VAL A 1 719 ? 33.496 15.808 -27.223 1.00 43.19 719 VAL A N 1
ATOM 5464 C CA . VAL A 1 719 ? 32.688 14.585 -27.453 1.00 43.19 719 VAL A CA 1
ATOM 5465 C C . VAL A 1 719 ? 31.809 14.177 -26.250 1.00 43.19 719 VAL A C 1
ATOM 5467 O O . VAL A 1 719 ? 31.403 13.025 -26.127 1.00 43.19 719 VAL A O 1
ATOM 5470 N N . GLU A 1 720 ? 31.486 15.090 -25.333 1.00 38.56 720 GLU A N 1
ATOM 5471 C CA . GLU A 1 720 ? 30.714 14.734 -24.123 1.00 38.56 720 GLU A CA 1
ATOM 5472 C C . GLU A 1 720 ? 29.332 15.382 -24.015 1.00 38.56 720 GLU A C 1
ATOM 5474 O O . GLU A 1 720 ? 28.536 14.943 -23.192 1.00 38.56 720 GLU A O 1
ATOM 5479 N N . LYS A 1 721 ? 28.988 16.358 -24.867 1.00 33.72 721 LYS A N 1
ATOM 5480 C CA . LYS A 1 721 ? 27.669 17.025 -24.802 1.00 33.72 721 LYS A CA 1
ATOM 5481 C C . LYS A 1 721 ? 26.827 16.974 -26.078 1.00 33.72 721 LYS A C 1
ATOM 5483 O O . LYS A 1 721 ? 25.683 17.400 -26.053 1.00 33.72 721 LYS A O 1
ATOM 5488 N N . ILE A 1 722 ? 27.347 16.417 -27.170 1.00 38.00 722 ILE A N 1
ATOM 5489 C CA . ILE A 1 722 ? 26.647 16.384 -28.472 1.00 38.00 722 ILE A CA 1
ATOM 5490 C C . ILE A 1 722 ? 25.671 15.186 -28.570 1.00 38.00 722 ILE A C 1
ATOM 5492 O O . ILE A 1 722 ? 24.846 15.097 -29.474 1.00 38.00 722 ILE A O 1
ATOM 5496 N N . ASP A 1 723 ? 25.704 14.268 -27.602 1.00 41.69 723 ASP A N 1
ATOM 5497 C CA . ASP A 1 723 ? 25.275 12.886 -27.825 1.00 41.69 723 ASP A CA 1
ATOM 5498 C C . ASP A 1 723 ? 23.984 12.458 -27.085 1.00 41.69 723 ASP A C 1
ATOM 5500 O O . ASP A 1 723 ? 23.590 11.286 -27.150 1.00 41.69 723 ASP A O 1
ATOM 5504 N N . GLU A 1 724 ? 23.305 13.391 -26.403 1.00 41.28 724 GLU A N 1
ATOM 5505 C CA . GLU A 1 724 ? 21.972 13.169 -25.805 1.00 41.28 724 GLU A CA 1
ATOM 5506 C C . GLU A 1 724 ? 20.808 13.576 -26.726 1.00 41.28 724 GLU A C 1
ATOM 5508 O O . GLU A 1 724 ? 19.710 13.030 -26.583 1.00 41.28 724 GLU A O 1
ATOM 5513 N N . GLU A 1 725 ? 21.031 14.470 -27.697 1.00 35.69 725 GLU A N 1
ATOM 5514 C CA . GLU A 1 725 ? 19.982 14.953 -28.612 1.00 35.69 725 GLU A CA 1
ATOM 5515 C C . GLU A 1 725 ? 20.119 14.407 -30.040 1.00 35.69 725 GLU A C 1
ATOM 5517 O O . GLU A 1 725 ? 19.120 13.967 -30.606 1.00 35.69 725 GLU A O 1
ATOM 5522 N N . ALA A 1 726 ? 21.338 14.286 -30.583 1.00 35.72 726 ALA A N 1
ATOM 5523 C CA . ALA A 1 726 ? 21.558 13.759 -31.938 1.00 35.72 726 ALA A CA 1
ATOM 5524 C C . ALA A 1 726 ? 21.140 12.280 -32.109 1.00 35.72 726 ALA A C 1
ATOM 5526 O O . ALA A 1 726 ? 20.815 11.846 -33.205 1.00 35.72 726 ALA A O 1
ATOM 5527 N N . GLY A 1 727 ? 21.093 11.499 -31.021 1.00 43.94 727 GLY A N 1
ATOM 5528 C CA . GLY A 1 727 ? 20.633 10.102 -31.028 1.00 43.94 727 GLY A CA 1
ATOM 5529 C C . GLY A 1 727 ? 19.119 9.906 -30.847 1.00 43.94 727 GLY A C 1
ATOM 5530 O O . GLY A 1 727 ? 18.682 8.760 -30.699 1.00 43.94 727 GLY A O 1
ATOM 5531 N N . LYS A 1 728 ? 18.330 10.989 -30.777 1.00 48.06 728 LYS A N 1
ATOM 5532 C CA . LYS A 1 728 ? 16.857 10.938 -30.678 1.00 48.06 728 LYS A CA 1
ATOM 5533 C C . LYS A 1 728 ? 16.163 11.040 -32.039 1.00 48.06 728 LYS A C 1
ATOM 5535 O O . LYS A 1 728 ? 15.033 10.576 -32.151 1.00 48.06 728 LYS A O 1
ATOM 5540 N N . LEU A 1 729 ? 16.828 11.620 -33.035 1.00 51.97 729 LEU A N 1
ATOM 5541 C CA . LEU A 1 729 ? 16.301 11.852 -34.378 1.00 51.97 729 LEU A CA 1
ATOM 5542 C C . LEU A 1 729 ? 16.976 10.875 -35.352 1.00 51.97 729 LEU A C 1
ATOM 5544 O O . LEU A 1 729 ? 18.199 10.743 -35.336 1.00 51.97 729 LEU A O 1
ATOM 5548 N N . GLY A 1 730 ? 16.174 10.148 -36.132 1.00 61.16 730 GLY A N 1
ATOM 5549 C CA . GLY A 1 730 ? 16.634 9.151 -37.104 1.00 61.16 730 GLY A CA 1
ATOM 5550 C C . GLY A 1 730 ? 15.991 7.769 -36.940 1.00 61.16 730 GLY A C 1
ATOM 5551 O O . GLY A 1 730 ? 15.742 7.314 -35.815 1.00 61.16 730 GLY A O 1
ATOM 5552 N N . THR A 1 731 ? 15.746 7.095 -38.064 1.00 77.31 731 THR A N 1
ATOM 5553 C CA . THR A 1 731 ? 15.097 5.776 -38.154 1.00 77.31 731 THR A CA 1
ATOM 5554 C C . THR A 1 731 ? 15.865 4.696 -37.394 1.00 77.31 731 THR A C 1
ATOM 5556 O O . THR A 1 731 ? 17.065 4.493 -37.602 1.00 77.31 731 THR A O 1
ATOM 5559 N N . PHE A 1 732 ? 15.171 3.975 -36.507 1.00 87.19 732 PHE A N 1
ATOM 5560 C CA . PHE A 1 732 ? 15.693 2.776 -35.846 1.00 87.19 732 PHE A CA 1
ATOM 5561 C C . PHE A 1 732 ? 15.409 1.562 -36.736 1.00 87.19 732 PHE A C 1
ATOM 5563 O O . PHE A 1 732 ? 14.392 0.884 -36.590 1.00 87.19 732 PHE A O 1
ATOM 5570 N N . TRP A 1 733 ? 16.325 1.289 -37.668 1.00 88.88 733 TRP A N 1
ATOM 5571 C CA . TRP A 1 733 ? 16.114 0.308 -38.736 1.00 88.88 733 TRP A CA 1
ATOM 5572 C C . TRP A 1 733 ? 15.779 -1.123 -38.264 1.00 88.88 733 TRP A C 1
ATOM 5574 O O . TRP A 1 733 ? 15.016 -1.778 -38.976 1.00 88.88 733 TRP A O 1
ATOM 5584 N N . PRO A 1 734 ? 16.243 -1.638 -37.096 1.00 91.44 734 PRO A N 1
ATOM 5585 C CA . PRO A 1 734 ? 15.811 -2.960 -36.641 1.00 91.44 734 PRO A CA 1
ATOM 5586 C C . PRO A 1 734 ? 14.309 -3.019 -36.359 1.00 91.44 734 PRO A C 1
ATOM 5588 O O . PRO A 1 734 ? 13.667 -4.025 -36.632 1.00 91.44 734 PRO A O 1
ATOM 5591 N N . GLY A 1 735 ? 13.752 -1.941 -35.803 1.00 87.69 735 GLY A N 1
ATOM 5592 C CA . GLY A 1 735 ? 12.324 -1.847 -35.518 1.00 87.69 735 GLY A CA 1
ATOM 5593 C C . GLY A 1 735 ? 11.502 -1.431 -36.731 1.00 87.69 735 GLY A C 1
ATOM 5594 O O . GLY A 1 735 ? 10.362 -1.851 -36.842 1.00 87.69 735 GLY A O 1
ATOM 5595 N N . GLU A 1 736 ? 12.043 -0.637 -37.649 1.00 85.50 736 GLU A N 1
ATOM 5596 C CA . GLU A 1 736 ? 11.254 -0.096 -38.767 1.00 85.50 736 GLU A CA 1
ATOM 5597 C C . GLU A 1 736 ? 11.322 -0.951 -40.038 1.00 85.50 736 GLU A C 1
ATOM 5599 O O . GLU A 1 736 ? 10.310 -1.108 -40.711 1.00 85.50 736 GLU A O 1
ATOM 5604 N N . TRP A 1 737 ? 12.490 -1.500 -40.382 1.00 89.56 737 TRP A N 1
ATOM 5605 C CA . TRP A 1 737 ? 12.696 -2.212 -41.652 1.00 89.56 737 TRP A CA 1
ATOM 5606 C C . TRP A 1 737 ? 12.777 -3.719 -41.440 1.00 89.56 737 TRP A C 1
ATOM 5608 O O . TRP A 1 737 ? 12.009 -4.474 -42.026 1.00 89.56 737 TRP A O 1
ATOM 5618 N N . LEU A 1 738 ? 13.652 -4.167 -40.532 1.00 90.12 738 LEU A N 1
ATOM 5619 C CA . LEU A 1 738 ? 13.879 -5.602 -40.335 1.00 90.12 738 LEU A CA 1
ATOM 5620 C C . LEU A 1 738 ? 12.631 -6.324 -39.808 1.00 90.12 738 LEU A C 1
ATOM 5622 O O . LEU A 1 738 ? 12.383 -7.469 -40.169 1.00 90.12 738 LEU A O 1
ATOM 5626 N N . SER A 1 739 ? 11.850 -5.659 -38.959 1.00 87.38 739 SER A N 1
ATOM 5627 C CA . SER A 1 739 ? 10.596 -6.203 -38.433 1.00 87.38 739 SER A CA 1
ATOM 5628 C C . SER A 1 739 ? 9.528 -6.403 -39.517 1.00 87.38 739 SER A C 1
ATOM 5630 O O . SER A 1 739 ? 8.731 -7.331 -39.406 1.00 87.38 739 SER A O 1
ATOM 5632 N N . ALA A 1 740 ? 9.524 -5.564 -40.559 1.00 85.88 740 ALA A N 1
ATOM 5633 C CA . ALA A 1 740 ? 8.612 -5.671 -41.693 1.00 85.88 740 ALA A CA 1
ATOM 5634 C C . ALA A 1 740 ? 9.045 -6.792 -42.648 1.00 85.88 740 ALA A C 1
ATOM 5636 O O . ALA A 1 740 ? 8.199 -7.538 -43.136 1.00 85.88 740 ALA A O 1
ATOM 5637 N N . ASP A 1 741 ? 10.356 -6.947 -42.856 1.00 89.00 741 ASP A N 1
ATOM 5638 C CA . ASP A 1 741 ? 10.922 -8.012 -43.690 1.00 89.00 741 ASP A CA 1
ATOM 5639 C C . ASP A 1 741 ? 10.804 -9.399 -43.025 1.00 89.00 741 ASP A C 1
ATOM 5641 O O . ASP A 1 741 ? 10.609 -10.407 -43.705 1.00 89.00 741 ASP A O 1
ATOM 5645 N N . PHE A 1 742 ? 10.904 -9.463 -41.689 1.00 87.38 742 PHE A N 1
ATOM 5646 C CA . PHE A 1 742 ? 10.847 -10.700 -40.899 1.00 87.38 742 PHE A CA 1
ATOM 5647 C C . PHE A 1 742 ? 9.846 -10.600 -39.730 1.00 87.38 742 PHE A C 1
ATOM 5649 O O . PHE A 1 742 ? 10.250 -10.631 -38.563 1.00 87.38 742 PHE A O 1
ATOM 5656 N N . PRO A 1 743 ? 8.526 -10.560 -39.996 1.00 85.81 743 PRO A N 1
ATOM 5657 C CA . PRO A 1 743 ? 7.502 -10.397 -38.954 1.00 85.81 743 PRO A CA 1
ATOM 5658 C C . PRO A 1 743 ? 7.419 -11.587 -37.979 1.00 85.81 743 PRO A C 1
ATOM 5660 O O . PRO A 1 743 ? 6.943 -11.445 -36.850 1.00 85.81 743 PRO A O 1
ATOM 5663 N N . GLN A 1 744 ? 7.924 -12.754 -38.398 1.00 87.25 744 GLN A N 1
ATOM 5664 C CA . GLN A 1 744 ? 7.990 -13.981 -37.595 1.00 87.25 744 GLN A CA 1
ATOM 5665 C C . GLN A 1 744 ? 9.256 -14.087 -36.725 1.00 87.25 744 GLN A C 1
ATOM 5667 O O . GLN A 1 744 ? 9.448 -15.092 -36.034 1.00 87.25 744 GLN A O 1
ATOM 5672 N N . ALA A 1 745 ? 10.154 -13.096 -36.770 1.00 91.00 745 ALA A N 1
ATOM 5673 C CA . ALA A 1 745 ? 11.359 -13.070 -35.950 1.00 91.00 745 ALA A CA 1
ATOM 5674 C C . ALA A 1 745 ? 11.127 -12.270 -34.664 1.00 91.00 745 ALA A C 1
ATOM 5676 O O . ALA A 1 745 ? 10.685 -11.121 -34.701 1.00 91.00 745 ALA A O 1
ATOM 5677 N N . ARG A 1 746 ? 11.509 -12.843 -33.516 1.00 93.38 746 ARG A N 1
ATOM 5678 C CA . ARG A 1 746 ? 11.590 -12.072 -32.271 1.00 93.38 746 ARG A CA 1
ATOM 5679 C C . ARG A 1 746 ? 12.865 -11.253 -32.282 1.00 93.38 746 ARG A C 1
ATOM 5681 O O . ARG A 1 746 ? 13.969 -11.800 -32.316 1.00 93.38 746 ARG A O 1
ATOM 5688 N N . LEU A 1 747 ? 12.712 -9.939 -32.231 1.00 95.00 747 LEU A N 1
ATOM 5689 C CA . LEU A 1 747 ? 13.828 -9.007 -32.263 1.00 95.00 747 LEU A CA 1
ATOM 5690 C C . LEU A 1 747 ? 14.147 -8.515 -30.845 1.00 95.00 747 LEU A C 1
ATOM 5692 O O . LEU A 1 747 ? 13.292 -7.968 -30.147 1.00 95.00 747 LEU A O 1
ATOM 5696 N N . PHE A 1 748 ? 15.401 -8.677 -30.430 1.00 94.88 748 PHE A N 1
ATOM 5697 C CA . PHE A 1 748 ? 15.892 -8.275 -29.116 1.00 94.88 748 PHE A CA 1
ATOM 5698 C C . PHE A 1 748 ? 17.058 -7.304 -29.239 1.00 94.88 748 PHE A C 1
ATOM 5700 O O . PHE A 1 748 ? 17.919 -7.477 -30.093 1.00 94.88 748 PHE A O 1
ATOM 5707 N N . SER A 1 749 ? 17.174 -6.349 -28.319 1.00 93.12 749 SER A N 1
ATOM 5708 C CA . SER A 1 749 ? 18.415 -5.594 -28.132 1.00 93.12 749 SER A CA 1
ATOM 5709 C C . SER A 1 749 ? 18.897 -5.652 -26.693 1.00 93.12 749 SER A C 1
ATOM 5711 O O . SER A 1 749 ? 18.122 -5.504 -25.752 1.00 93.12 749 SER A O 1
ATOM 5713 N N . LEU A 1 750 ? 20.210 -5.787 -26.517 1.00 89.94 750 LEU A N 1
ATOM 5714 C CA . LEU A 1 750 ? 20.823 -5.865 -25.192 1.00 89.94 750 LEU A CA 1
ATOM 5715 C C . LEU A 1 750 ? 21.280 -4.499 -24.704 1.00 89.94 750 LEU A C 1
ATOM 5717 O O . LEU A 1 750 ? 21.653 -3.641 -25.501 1.00 89.94 750 LEU A O 1
ATOM 5721 N N . LYS A 1 751 ? 21.294 -4.306 -23.387 1.00 86.50 751 LYS A N 1
ATOM 5722 C CA . LYS A 1 751 ? 21.910 -3.153 -22.728 1.00 86.50 751 LYS A CA 1
ATOM 5723 C C . LYS A 1 751 ? 22.917 -3.620 -21.700 1.00 86.50 751 LYS A C 1
ATOM 5725 O O . LYS A 1 751 ? 22.557 -4.262 -20.725 1.00 86.50 751 LYS A O 1
ATOM 5730 N N . TYR A 1 752 ? 24.147 -3.160 -21.832 1.00 80.94 752 TYR A N 1
ATOM 5731 C CA . TYR A 1 752 ? 25.180 -3.385 -20.832 1.00 80.94 752 TYR A 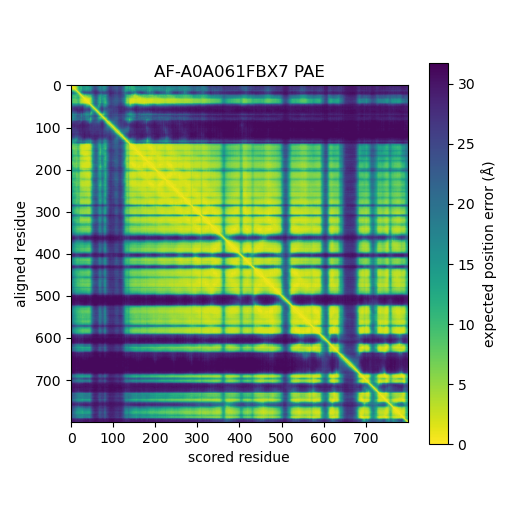CA 1
ATOM 5732 C C . TYR A 1 752 ? 26.099 -2.169 -20.737 1.00 80.94 752 TYR A C 1
ATOM 5734 O O . TYR A 1 752 ? 26.190 -1.360 -21.662 1.00 80.94 752 TYR A O 1
ATOM 5742 N N . LYS A 1 753 ? 26.747 -1.986 -19.582 1.00 70.69 753 LYS A N 1
ATOM 5743 C CA . LYS A 1 753 ? 27.704 -0.887 -19.399 1.00 70.69 753 LYS A CA 1
ATOM 5744 C C . LYS A 1 753 ? 28.981 -1.226 -20.169 1.00 70.69 753 LYS A C 1
ATOM 5746 O O . LYS A 1 753 ? 29.611 -2.244 -19.904 1.00 70.69 753 LYS A O 1
ATOM 5751 N N . THR A 1 754 ? 29.363 -0.361 -21.102 1.00 64.62 754 THR A N 1
ATOM 5752 C CA . THR A 1 754 ? 30.633 -0.444 -21.831 1.00 64.62 754 THR A CA 1
ATOM 5753 C C . THR A 1 754 ? 31.463 0.797 -21.539 1.00 64.62 754 THR A C 1
ATOM 5755 O O . THR A 1 754 ? 31.133 1.875 -22.038 1.00 64.62 754 THR A O 1
ATOM 5758 N N . ASN A 1 755 ? 32.528 0.654 -20.755 1.00 56.75 755 ASN A N 1
ATOM 5759 C CA . ASN A 1 755 ? 33.454 1.745 -20.462 1.00 56.75 755 ASN A CA 1
ATOM 5760 C C . ASN A 1 755 ? 34.701 1.621 -21.346 1.00 56.75 755 ASN A C 1
ATOM 5762 O O . ASN A 1 755 ? 35.220 0.526 -21.541 1.00 56.75 755 ASN A O 1
ATOM 5766 N N . LEU A 1 756 ? 35.163 2.744 -21.907 1.00 47.09 756 LEU A N 1
ATOM 5767 C CA . LEU A 1 756 ? 36.378 2.795 -22.737 1.00 47.09 756 LEU A CA 1
ATOM 5768 C C . LEU A 1 756 ? 37.658 2.659 -21.907 1.00 47.09 756 LEU A C 1
ATOM 5770 O O . LEU A 1 756 ? 38.663 2.154 -22.398 1.00 47.09 756 LEU A O 1
ATOM 5774 N N . THR A 1 757 ? 37.631 3.134 -20.663 1.00 49.97 757 THR A N 1
ATOM 5775 C CA . THR A 1 757 ? 38.758 3.101 -19.729 1.00 49.97 757 THR A CA 1
ATOM 5776 C C . THR A 1 757 ? 38.250 2.766 -18.326 1.00 49.97 757 THR A C 1
ATOM 5778 O O . THR A 1 757 ? 37.095 3.049 -17.999 1.00 49.97 757 THR A O 1
ATOM 5781 N N . LEU A 1 758 ? 39.116 2.215 -17.463 1.00 45.94 758 LEU A N 1
ATOM 5782 C CA . LEU A 1 758 ? 38.796 2.005 -16.038 1.00 45.94 758 LEU A CA 1
ATOM 5783 C C . LEU A 1 758 ? 38.426 3.314 -15.309 1.00 45.94 758 LEU A C 1
ATOM 5785 O O . LEU A 1 758 ? 37.771 3.280 -14.272 1.00 45.94 758 LEU A O 1
ATOM 5789 N N . TRP A 1 759 ? 38.826 4.469 -15.851 1.00 40.50 759 TRP A N 1
ATOM 5790 C CA . TRP A 1 759 ? 38.574 5.792 -15.275 1.00 40.50 759 TRP A CA 1
ATOM 5791 C C . TRP A 1 759 ? 37.128 6.260 -15.496 1.00 40.50 759 TRP A C 1
ATOM 5793 O O . TRP A 1 759 ? 36.639 7.100 -14.749 1.00 40.50 759 TRP A O 1
ATOM 5803 N N . SER A 1 760 ? 36.415 5.689 -16.476 1.00 46.69 760 SER A N 1
ATOM 5804 C CA . SER A 1 760 ? 35.000 5.983 -16.755 1.00 46.69 760 SER A CA 1
ATOM 5805 C C . SER A 1 760 ? 34.018 5.230 -15.838 1.00 46.69 760 SER A C 1
ATOM 5807 O O . SER A 1 760 ? 32.809 5.271 -16.064 1.00 46.69 760 SER A O 1
ATOM 5809 N N . GLY A 1 761 ? 34.523 4.548 -14.804 1.00 50.19 761 GLY A N 1
ATOM 5810 C CA . GLY A 1 761 ? 33.742 3.848 -13.783 1.00 50.19 761 GLY A CA 1
ATOM 5811 C C . GLY A 1 761 ? 33.980 2.337 -13.765 1.00 50.19 761 GLY A C 1
ATOM 5812 O O . GLY A 1 761 ? 34.399 1.739 -14.758 1.00 50.19 761 GLY A O 1
ATOM 5813 N N . ALA A 1 762 ? 33.689 1.706 -12.625 1.00 54.56 762 ALA A N 1
ATOM 5814 C CA . ALA A 1 762 ? 33.808 0.261 -12.465 1.00 54.56 762 ALA A CA 1
ATOM 5815 C C . ALA A 1 762 ? 32.740 -0.471 -13.300 1.00 54.56 762 ALA A C 1
ATOM 5817 O O . ALA A 1 762 ? 31.541 -0.227 -13.159 1.00 54.56 762 ALA A O 1
ATOM 5818 N N . SER A 1 763 ? 33.178 -1.380 -14.167 1.00 61.91 763 SER A N 1
ATOM 5819 C CA . SER A 1 763 ? 32.332 -2.349 -14.867 1.00 61.91 763 SER A CA 1
ATOM 5820 C C . SER A 1 763 ? 32.884 -3.746 -14.625 1.00 61.91 763 SER A C 1
ATOM 5822 O O . SER A 1 763 ? 34.091 -3.901 -14.432 1.00 61.91 763 SER A O 1
ATOM 5824 N N . LEU A 1 764 ? 32.016 -4.759 -14.647 1.00 64.81 764 LEU A N 1
ATOM 5825 C CA . LEU A 1 764 ? 32.468 -6.145 -14.562 1.00 64.81 764 LEU A CA 1
ATOM 5826 C C . LEU A 1 764 ? 33.446 -6.452 -15.711 1.00 64.81 764 LEU A C 1
ATOM 5828 O O . LEU A 1 764 ? 33.316 -5.867 -16.798 1.00 64.81 764 LEU A O 1
ATOM 5832 N N . PRO A 1 765 ? 34.411 -7.363 -15.498 1.00 72.88 765 PRO A N 1
ATOM 5833 C CA . PRO A 1 765 ? 35.181 -7.953 -16.574 1.00 72.88 765 PRO A CA 1
ATOM 5834 C C . PRO A 1 765 ? 34.274 -8.461 -17.690 1.00 72.88 765 PRO A C 1
ATOM 5836 O O . PRO A 1 765 ? 33.158 -8.932 -17.486 1.00 72.88 765 PRO A O 1
ATOM 5839 N N . LEU A 1 766 ? 34.790 -8.390 -18.903 1.00 71.94 766 LEU A N 1
ATOM 5840 C CA . LEU A 1 766 ? 34.013 -8.603 -20.114 1.00 71.94 766 LEU A CA 1
ATOM 5841 C C . LEU A 1 766 ? 33.403 -9.999 -20.226 1.00 71.94 766 LEU A C 1
ATOM 5843 O O . LEU A 1 766 ? 32.270 -10.153 -20.671 1.00 71.94 766 LEU A O 1
ATOM 5847 N N . GLN A 1 767 ? 34.156 -10.997 -19.772 1.00 74.81 767 GLN A N 1
ATOM 5848 C CA . GLN A 1 767 ? 33.721 -12.383 -19.701 1.00 74.81 767 GLN A CA 1
ATOM 5849 C C . GLN A 1 767 ? 32.549 -12.564 -18.725 1.00 74.81 767 GLN A C 1
ATOM 5851 O O . GLN A 1 767 ? 31.631 -13.326 -19.009 1.00 74.81 767 GLN A O 1
ATOM 5856 N N . GLU A 1 768 ? 32.546 -11.834 -17.609 1.00 77.50 768 GLU A N 1
ATOM 5857 C CA . GLU A 1 768 ? 31.458 -11.879 -16.627 1.00 77.50 768 GLU A CA 1
ATOM 5858 C C . GLU A 1 768 ? 30.200 -11.193 -17.166 1.00 77.50 768 GLU A C 1
ATOM 5860 O O . GLU A 1 768 ? 29.104 -11.726 -17.015 1.00 77.50 768 GLU A O 1
ATOM 5865 N N . VAL A 1 769 ? 30.348 -10.059 -17.867 1.00 78.38 769 VAL A N 1
ATOM 5866 C CA . VAL A 1 769 ? 29.224 -9.416 -18.573 1.00 78.38 769 VAL A CA 1
ATOM 5867 C C . VAL A 1 769 ? 28.637 -10.361 -19.623 1.00 78.38 769 VAL A C 1
ATOM 5869 O O . VAL A 1 769 ? 27.418 -10.474 -19.717 1.00 78.38 769 VAL A O 1
ATOM 5872 N N . GLY A 1 770 ? 29.489 -11.055 -20.385 1.00 81.19 770 GLY A N 1
ATOM 5873 C CA . GLY A 1 770 ? 29.070 -12.056 -21.367 1.00 81.19 770 GLY A CA 1
ATOM 5874 C C . GLY A 1 770 ? 28.291 -13.213 -20.738 1.00 81.19 770 GLY A C 1
ATOM 5875 O O . GLY A 1 770 ? 27.197 -13.516 -21.203 1.00 81.19 770 GLY A O 1
ATOM 5876 N N . SER A 1 771 ? 28.804 -13.799 -19.649 1.00 84.38 771 SER A N 1
ATOM 5877 C CA . SER A 1 771 ? 28.129 -14.883 -18.913 1.00 84.38 771 SER A CA 1
ATOM 5878 C C . SER A 1 771 ? 26.770 -14.442 -18.372 1.00 84.38 771 SER A C 1
ATOM 5880 O O . SER A 1 771 ? 25.765 -15.098 -18.620 1.00 84.38 771 SER A O 1
ATOM 5882 N N . MET A 1 772 ? 26.720 -13.283 -17.710 1.00 84.12 772 MET A N 1
ATOM 5883 C CA . MET A 1 772 ? 25.485 -12.722 -17.160 1.00 84.12 772 MET A CA 1
ATOM 5884 C C . MET A 1 772 ? 24.445 -12.445 -18.256 1.00 84.12 772 MET A C 1
ATOM 5886 O O . MET A 1 772 ? 23.263 -12.723 -18.073 1.00 84.12 772 MET A O 1
ATOM 5890 N N . LEU A 1 773 ? 24.856 -11.886 -19.402 1.00 87.12 773 LEU A N 1
ATOM 5891 C CA . LEU A 1 773 ? 23.938 -11.667 -20.522 1.00 87.12 773 LEU A CA 1
ATOM 5892 C C . LEU A 1 773 ? 23.446 -12.997 -21.097 1.00 87.12 773 LEU A C 1
ATOM 5894 O O . LEU A 1 773 ? 22.251 -13.128 -21.337 1.00 87.12 773 LEU A O 1
ATOM 5898 N N . LEU A 1 774 ? 24.330 -13.980 -21.280 1.00 89.56 774 LEU A N 1
ATOM 5899 C CA . LEU A 1 774 ? 23.963 -15.300 -21.786 1.00 89.56 774 LEU A CA 1
ATOM 5900 C C . LEU A 1 774 ? 22.935 -15.991 -20.880 1.00 89.56 774 LEU A C 1
ATOM 5902 O O . LEU A 1 774 ? 21.928 -16.481 -21.381 1.00 89.56 774 LEU A O 1
ATOM 5906 N N . GLU A 1 775 ? 23.138 -15.966 -19.561 1.00 89.00 775 GLU A N 1
ATOM 5907 C CA . GLU A 1 775 ? 22.186 -16.504 -18.579 1.00 89.00 775 GLU A CA 1
ATOM 5908 C C . GLU A 1 775 ? 20.797 -15.871 -18.733 1.00 89.00 775 GLU A C 1
ATOM 5910 O O . GLU A 1 775 ? 19.792 -16.579 -18.792 1.00 89.00 775 GLU A O 1
ATOM 5915 N N . LYS A 1 776 ? 20.733 -14.541 -18.883 1.00 90.44 776 LYS A N 1
ATOM 5916 C CA . LYS A 1 776 ? 19.465 -13.826 -19.087 1.00 90.44 776 LYS A CA 1
ATOM 5917 C C . LYS A 1 776 ? 18.808 -14.161 -20.428 1.00 90.44 776 LYS A C 1
ATOM 5919 O O . LYS A 1 776 ? 17.585 -14.250 -20.493 1.00 90.44 776 LYS A O 1
ATOM 5924 N N . LEU A 1 777 ? 19.589 -14.357 -21.494 1.00 91.62 777 LEU A N 1
ATOM 5925 C CA . LEU A 1 777 ? 19.056 -14.750 -22.804 1.00 91.62 777 LEU A CA 1
ATOM 5926 C C . LEU A 1 777 ? 18.462 -16.157 -22.768 1.00 91.62 777 LEU A C 1
ATOM 5928 O O . LEU A 1 777 ? 17.343 -16.359 -23.240 1.00 91.62 777 LEU A O 1
ATOM 5932 N N . VAL A 1 778 ? 19.177 -17.106 -22.162 1.00 91.88 778 VAL A N 1
ATOM 5933 C CA . VAL A 1 778 ? 18.693 -18.479 -21.976 1.00 91.88 778 VAL A CA 1
ATOM 5934 C C . VAL A 1 778 ? 17.420 -18.481 -21.129 1.00 91.88 778 VAL A C 1
ATOM 5936 O O . VAL A 1 778 ? 16.444 -19.126 -21.506 1.00 91.88 778 VAL A O 1
ATOM 5939 N N . ALA A 1 779 ? 17.382 -17.699 -20.045 1.00 89.25 779 ALA A N 1
ATOM 5940 C CA . ALA A 1 779 ? 16.188 -17.547 -19.216 1.00 89.25 779 ALA A CA 1
ATOM 5941 C C . ALA A 1 779 ? 14.991 -16.983 -20.006 1.00 89.25 779 ALA A C 1
ATOM 5943 O O . ALA A 1 779 ? 13.869 -17.440 -19.817 1.00 89.25 779 ALA A O 1
ATOM 5944 N N . ALA A 1 780 ? 15.216 -16.071 -20.958 1.00 89.75 780 ALA A N 1
ATOM 5945 C CA . ALA A 1 780 ? 14.187 -15.555 -21.870 1.00 89.75 780 ALA A CA 1
ATOM 5946 C C . ALA A 1 780 ? 13.773 -16.551 -22.984 1.00 89.75 780 ALA A C 1
ATOM 5948 O O . ALA A 1 780 ? 13.000 -16.208 -23.888 1.00 89.75 780 ALA A O 1
ATOM 5949 N N . GLY A 1 781 ? 14.287 -17.785 -22.948 1.00 88.31 781 GLY A N 1
ATOM 5950 C CA . GLY A 1 781 ? 14.012 -18.835 -23.928 1.00 88.31 781 GLY A CA 1
ATOM 5951 C C . GLY A 1 781 ? 14.692 -18.613 -25.281 1.00 88.31 781 GLY A C 1
ATOM 5952 O O . GLY A 1 781 ? 14.221 -19.143 -26.290 1.00 88.31 781 GLY A O 1
ATOM 5953 N N . ILE A 1 782 ? 15.751 -17.800 -25.333 1.00 89.75 782 ILE A N 1
ATOM 5954 C CA . ILE A 1 782 ? 16.560 -17.598 -26.542 1.00 89.75 782 ILE A CA 1
ATOM 5955 C C . ILE A 1 782 ? 17.541 -18.765 -26.666 1.00 89.75 782 ILE A C 1
ATOM 5957 O O . ILE A 1 782 ? 18.250 -19.096 -25.718 1.00 89.75 782 ILE A O 1
ATOM 5961 N N . GLY A 1 783 ? 17.567 -19.395 -27.841 1.00 87.06 783 GLY A N 1
ATOM 5962 C CA . GLY A 1 783 ? 18.289 -20.651 -28.090 1.00 87.06 783 GLY A CA 1
ATOM 5963 C C . GLY A 1 783 ? 17.377 -21.869 -28.262 1.00 87.06 783 GLY A C 1
ATOM 5964 O O . GLY A 1 783 ? 17.816 -22.884 -28.793 1.00 87.06 783 GLY A O 1
ATOM 5965 N N . ASN A 1 784 ? 16.089 -21.750 -27.910 1.00 86.88 784 ASN A N 1
ATOM 5966 C CA . ASN A 1 784 ? 15.073 -22.775 -28.198 1.00 86.88 784 ASN A CA 1
ATOM 5967 C C . ASN A 1 784 ? 14.688 -22.832 -29.689 1.00 86.88 784 ASN A C 1
ATOM 5969 O O . ASN A 1 784 ? 14.039 -23.774 -30.135 1.00 86.88 784 ASN A O 1
ATOM 5973 N N . ARG A 1 785 ? 15.082 -21.810 -30.453 1.00 89.81 785 ARG A N 1
ATOM 5974 C CA . ARG A 1 785 ? 14.910 -21.663 -31.901 1.00 89.81 785 ARG A CA 1
ATOM 5975 C C . ARG A 1 785 ? 16.213 -21.119 -32.508 1.00 89.81 785 ARG A C 1
ATOM 5977 O O . ARG A 1 785 ? 17.064 -20.662 -31.741 1.00 89.81 785 ARG A O 1
ATOM 5984 N N . PRO A 1 786 ? 16.398 -21.146 -33.841 1.00 94.50 786 PRO A N 1
ATOM 5985 C CA . PRO A 1 786 ? 17.567 -20.545 -34.482 1.00 94.50 786 PRO A CA 1
ATOM 5986 C C . PRO A 1 786 ? 17.808 -19.105 -34.008 1.00 94.50 786 PRO A C 1
ATOM 5988 O O . PRO A 1 786 ? 16.871 -18.306 -33.959 1.00 94.50 786 PRO A O 1
ATOM 5991 N N . VAL A 1 787 ? 19.056 -18.781 -33.654 1.00 94.88 787 VAL A N 1
ATOM 5992 C CA . VAL A 1 787 ? 19.445 -17.463 -33.127 1.00 94.88 787 VAL A CA 1
ATOM 5993 C C . VAL A 1 787 ? 20.437 -16.787 -34.067 1.00 94.88 787 VAL A C 1
ATOM 5995 O O . VAL A 1 787 ? 21.442 -17.385 -34.451 1.00 94.88 787 VAL A O 1
ATOM 5998 N N . VAL A 1 788 ? 20.189 -15.520 -34.393 1.00 95.25 788 VAL A N 1
ATOM 5999 C CA . VAL A 1 788 ? 21.102 -14.660 -35.153 1.00 95.25 788 VAL A CA 1
ATOM 6000 C C . VAL A 1 788 ? 21.590 -13.531 -34.255 1.00 95.25 788 VAL A C 1
ATOM 6002 O O . VAL A 1 788 ? 20.808 -12.702 -33.800 1.00 95.25 788 VAL A O 1
ATOM 6005 N N . PHE A 1 789 ? 22.899 -13.455 -34.026 1.00 93.44 789 PHE A N 1
ATOM 6006 C CA . PHE A 1 789 ? 23.504 -12.329 -33.315 1.00 93.44 789 PHE A CA 1
ATOM 6007 C C . PHE A 1 789 ? 23.984 -11.258 -34.296 1.00 93.44 789 PHE A C 1
ATOM 6009 O O . PHE A 1 789 ? 24.812 -11.525 -35.169 1.00 93.44 789 PHE A O 1
ATOM 6016 N N . VAL A 1 790 ? 23.515 -10.023 -34.112 1.00 92.38 790 VAL A N 1
ATOM 6017 C CA . VAL A 1 790 ? 23.964 -8.848 -34.870 1.00 92.38 790 VAL A CA 1
ATOM 6018 C C . VAL A 1 790 ? 24.817 -7.977 -33.959 1.00 92.38 790 VAL A C 1
ATOM 6020 O O . VAL A 1 790 ? 24.353 -7.476 -32.937 1.00 92.38 790 VAL A O 1
ATOM 6023 N N . THR A 1 791 ? 26.086 -7.789 -34.321 1.00 87.06 791 THR A N 1
ATOM 6024 C CA . THR A 1 791 ? 27.081 -7.162 -33.439 1.00 87.06 791 THR A CA 1
ATOM 6025 C C . THR A 1 791 ? 27.788 -5.990 -34.121 1.00 87.06 791 THR A C 1
ATOM 6027 O O . THR A 1 791 ? 28.262 -6.136 -35.248 1.00 87.06 791 THR A O 1
ATOM 6030 N N . HIS A 1 792 ? 27.927 -4.844 -33.448 1.00 79.56 792 HIS A N 1
ATOM 6031 C CA . HIS A 1 792 ? 28.676 -3.694 -33.984 1.00 79.56 792 HIS A CA 1
ATOM 6032 C C . HIS A 1 792 ? 30.201 -3.834 -33.766 1.00 79.56 792 HIS A C 1
ATOM 6034 O O . HIS A 1 792 ? 30.610 -4.493 -32.816 1.00 79.56 792 HIS A O 1
ATOM 6040 N N . ARG A 1 793 ? 31.044 -3.181 -34.597 1.00 57.03 793 ARG A N 1
ATOM 6041 C CA . ARG A 1 793 ? 32.524 -3.338 -34.764 1.00 57.03 793 ARG A CA 1
ATOM 6042 C C . ARG A 1 793 ? 33.426 -3.342 -33.502 1.00 57.03 793 ARG A C 1
ATOM 6044 O O . ARG A 1 793 ? 34.624 -3.562 -33.628 1.00 57.03 793 ARG A O 1
ATOM 6051 N N . SER A 1 794 ? 32.888 -3.147 -32.301 1.00 54.97 794 SER A N 1
ATOM 6052 C CA . SER A 1 794 ? 33.606 -3.280 -31.018 1.00 54.97 794 SER A CA 1
ATOM 6053 C C . SER A 1 794 ? 32.889 -4.218 -30.036 1.00 54.97 794 SER A C 1
ATOM 6055 O O . SER A 1 794 ? 32.988 -4.051 -28.823 1.00 54.97 794 SER A O 1
ATOM 6057 N N . CYS A 1 795 ? 32.123 -5.173 -30.564 1.00 44.50 795 CYS A N 1
ATOM 6058 C CA . CYS A 1 795 ? 31.516 -6.264 -29.814 1.00 44.50 795 CYS A CA 1
ATOM 6059 C C . CYS A 1 795 ? 32.487 -7.421 -29.625 1.00 44.50 795 CYS A C 1
ATOM 6061 O O . CYS A 1 795 ? 33.363 -7.699 -30.443 1.00 44.50 795 CYS A O 1
ATOM 6063 N N . ILE A 1 796 ? 32.298 -8.102 -28.511 1.00 49.19 796 ILE A N 1
ATOM 6064 C CA . ILE A 1 796 ? 33.243 -9.051 -27.953 1.00 49.19 796 ILE A CA 1
ATOM 6065 C C . ILE A 1 796 ? 32.995 -10.405 -28.585 1.00 49.19 796 ILE A C 1
ATOM 6067 O O . ILE A 1 796 ? 32.073 -11.115 -28.211 1.00 49.19 796 ILE A O 1
ATOM 6071 N N . LYS A 1 797 ? 33.839 -10.772 -29.548 1.00 42.72 797 LYS A N 1
ATOM 6072 C CA . LYS A 1 797 ? 33.848 -12.105 -30.170 1.00 42.72 797 LYS A CA 1
ATOM 6073 C C . LYS A 1 797 ? 34.532 -13.185 -29.310 1.00 42.72 797 LYS A C 1
ATOM 6075 O O . LYS A 1 797 ? 35.015 -14.176 -29.845 1.00 42.72 797 LYS A O 1
ATOM 6080 N N . GLN A 1 798 ? 34.602 -13.024 -27.989 1.00 39.75 798 GLN A N 1
ATOM 6081 C CA . GLN A 1 798 ? 35.142 -14.052 -27.091 1.00 39.75 798 GLN A CA 1
ATOM 6082 C C . GLN A 1 798 ? 34.001 -14.727 -26.320 1.00 39.75 798 GLN A C 1
ATOM 6084 O O . GLN A 1 798 ? 33.720 -14.361 -25.185 1.00 39.75 798 GLN A O 1
ATOM 6089 N N . ARG A 1 799 ? 33.383 -15.732 -26.962 1.00 36.88 799 ARG A N 1
ATOM 6090 C CA . ARG A 1 799 ? 32.376 -16.664 -26.408 1.00 36.88 799 ARG A CA 1
ATOM 6091 C C . ARG A 1 799 ? 31.054 -16.030 -25.927 1.00 36.88 799 ARG A C 1
ATOM 6093 O O . ARG A 1 799 ? 30.687 -16.172 -24.765 1.00 36.88 799 ARG A O 1
ATOM 6100 N N . LEU A 1 800 ? 30.336 -15.385 -26.843 1.00 34.50 800 LEU A N 1
ATOM 6101 C CA . LEU A 1 800 ? 28.889 -15.617 -26.992 1.00 34.50 800 LEU A CA 1
ATOM 6102 C C . LEU A 1 800 ? 28.734 -16.736 -28.025 1.00 34.50 800 LEU A C 1
ATOM 6104 O O . LEU A 1 800 ? 27.798 -17.542 -27.871 1.00 34.50 800 LEU A O 1
#

Foldseek 3Di:
DVVVVVVVVLFVVLPDDPDDDDDQQAALPDDLVLLLQLLVCLLVVFHDDDPDDDPDDDDDDDPDDDADFPQRPDRHGDHWGTDDDDDPDDDDDDDDDDDDDDDDDDDPDDDDDDDDDDDDDDDDDPPDPTDVVQVVDSGCSNLVSLSNLLSNLSNYPVSLVSNCVSCVQCSSLLSLLVPPDLSSVLSSLSNLQSNLVDPVDDDHPCLLVLLVSLLVQLLVCLVVVVNSSNLSSLSSNLSSLVRDPSNLVSCLVPVLVSLLSSLVSCVVPASNLLSSLSSVLSSQPPPHHRDLLSCLLCLLSLLCLLQPPSRDLSSNVSSLSNLLSSCVVVPLSCLLSLLLLLLSLLVSLLVVVVVVVVPDPDDDDQCVLVVVVLVVLSVLLVVLSLLSLLLSLLVLLVVVLVDPDDCVPRSNSSSCCDPPNVVNNVVQDNPDRDPHALQSNLVSLLSSLVSLCSNCQPPVVSLVSSVSSNVVSSLLSLQPDDSSQVRLVVVLVVVVPPDPPPPDDDDDDDDDDDDPPDDVNDSDGHPSLSSNLSSLQSLLSSLLDQVSLVVCVVDPVNLVSLLCLLQVVDPPRPDQSNNQSSLSSVCSNPQQPVLVPVVVPDPDDDDDDDDSPGGFRQGPFKGWFSSNALLSDRPDDPPPPVPPPPDDPDDDDDDDDDDDDDDDDDDDDDDDDDPPDDPPVPVLRAAAEEEEEEEAAVAAQQQRQFDQPDPDDDPDPDPPPPRPPSSVDGDSCVRPPVCVVRVSYTYMYGGDHHDPDCVSDRDNPPVVVVVVVVVSCVSNVHPVHHYHYDYPPHDDPPHD

Radius of gyration: 37.16 Å; Cα contacts (8 Å, |Δi|>4): 917; chains: 1; bounding box: 90×94×135 Å

Sequence (800 aa):
MLVAAIMDIVTSNCDSVEKVSFKPSLPGNAEMRDIAAAIHVIEEGGMHLDEGERNDDDDDGGRGMKGIGIKILEGTTVLGLSRTSELMMFDHSDDTNVESDRGTPKTLALLNKHDSSVGQANLSAAVVPGLWDDLHRQHVAVPFAAWALANWAMASEINRSHIEELDQDGEAVMTALLAPERSVKWHGSLVARLLLEDRNLPLNDSVSDWASSLLSTASHASKNEDISLSRMALSAFLVAVERSLEARRTVMEKGLELMRVTAKRTVKHQQVQEALAKALEFLSTEDLHLSLEESQKWSGILLSWVFGKPSSNAIRSSAIRILSCILEDQGPSSLLISQGWLALLLNDILSSCKTSSVKGGTQPKSETAKTQINQSNILSAAQTGNQLAVAVVNLAGNQLGTTKDSVDTFPLADLLSLEPLAGPFKNLKKDNPPKFDVADSALATLKAIKALTEICAEDSLLQDKITELGVLCLLRRYLLRDDYEKLAAIEAYAASRAPESQERVSSNAGESSPSSTNNPSSVRVPPTAHIRRHAARLLTILSLLPKVQKVIAADETWCKWLEDCANGKISGINDLKIRSYARATLLNVFCNQQIGIDLVNNGPVTSGRDGTSIGPHYGDMIFLINPELPHWKCPGKDQSTVWKDKSLSSEFDSMNSDNELVTKVSDVGDASSSFNVSNNDSESEIPQMDIVFVHGLRGGPYKTWRIAEDTSSTKSGLVEKIDEEAGKLGTFWPGEWLSADFPQARLFSLKYKTNLTLWSGASLPLQEVGSMLLEKLVAAGIGNRPVVFVTHRSCIKQRL

Organism: Theobroma cacao (NCBI:txid3641)

Nearest PDB structures (foldseek):
  7n6g-assembly1_1G  TM=4.589E-01  e=1.867E-01  Chlamydomonas reinhardtii
  3t7u-assembly2_B  TM=5.165E-01  e=3.856E-01  Homo sapiens
  2qmr-assembly3_C  TM=2.931E-01  e=4.211E-02  Homo sapiens
  5j3v-assembly1_A  TM=2.906E-01  e=6.659E-02  Homo sapiens
  8sgh-assembly1_A  TM=2.323E-01  e=1.867E-01  Homo sapiens

Secondary structure (DSSP, 8-state):
-HHHHHHHHHHHTTS--SS--PPPSS-TT--HHHHHHHHHHHHSSS-----------------------EEETTTEEEPPPPP-----------------------------------------------SHHHHTSS--HHHHHHHHHHHHHHH-HHHHHHHHHHSSS-HHHHHHHH-S-HHHHHHHHHHHHHHHH-TTSPPPTTHHHHHHHHHHHHHHHHHTT-HHHHHHHHHHHHHHHHH-HHHHHHHHHHTHHHHHHHHHH-TT-HHHHHHHHHHHHHHHSSS----HHHHHHHHHHHHHHHH-TT--HHHHHHHHHHHHHHHHHSGGGGHHHHHHHHHHHHHHHHHHHHHHHTT-----TTHHHHHHHHHHHHHHHHHHHHHHHHHHHHHHHHHHTT--S-GGG-TTHHHHTSTTTHHHHHT--TTS-----HHHHHHHHHHHHHHHHHHHTT-HHHHHHHHHTTHHHHHHHHHH--HHHHHHHHHHHHHHHS--TTS-S--------------TT--PPP-HHHHHHHHHHHHHHHTTSHHHHHHHHH-HHHHHHHHHHHTT-STT---HHHHHHHHHHHHHHHTTTTHHHHHHHS-----------PPP---TTEEESSTTSGGGSPSS--TTSSSSTTS---------------------------------TTSTTS--EEEEEE--TT--TTGGGBPPS---------TTSSTTTTTTSS-BHIIIIIHHH-TTEEEEEE-----SSGGG-----HHHHHHHHHHHHHHTTTTSS-EEEEE-TT---S--

pLDDT: mean 71.22, std 26.01, range [22.45, 98.06]

InterPro domains:
  IPR011989 Armadillo-like helical [G3DSA:1.25.10.10] (300-605)
  IPR016024 Armadillo-type fold [SSF48371] (143-550)

Solvent-accessible surface area (backbone atoms only — not comparable to full-atom values): 47732 Å² total; per-residue (Å²): 106,70,70,55,54,54,46,51,61,59,48,64,66,74,74,68,82,77,89,63,84,81,72,52,88,43,62,48,78,64,56,67,68,62,54,50,53,26,41,50,22,36,57,69,56,24,69,87,77,84,80,72,82,81,77,83,88,81,96,72,98,68,95,70,90,81,73,70,60,57,72,59,68,100,80,41,63,52,75,61,40,49,57,84,85,79,83,80,77,88,74,93,75,94,78,83,90,80,92,81,90,78,82,80,84,86,82,91,83,86,88,87,86,85,88,88,81,89,90,78,96,78,88,79,79,79,84,72,97,59,72,56,85,57,62,79,48,83,50,50,37,38,50,50,23,30,46,49,52,28,25,27,40,67,35,22,73,65,35,35,51,49,48,45,72,70,38,61,71,38,55,34,52,44,39,24,46,68,39,89,42,66,67,21,26,44,24,20,21,48,34,55,26,51,53,58,66,40,81,87,54,84,86,51,86,45,43,33,56,45,29,53,43,24,44,50,48,18,27,53,25,41,74,71,70,36,57,69,50,16,38,43,18,36,54,19,25,32,42,33,44,72,74,30,71,62,19,35,52,52,35,67,76,70,34,55,64,46,52,49,57,31,47,71,66,37,69,87,39,53,73,50,46,36,39,51,31,51,41,51,32,67,48,37,74,63,99,41,75,72,50,72,62,55,46,34,47,43,43,20,57,36,50,44,31,52,72,36,90,76,46,46,74,65,30,24,51,30,25,45,52,39,52,45,37,47,45,64,75,49,37,54,80,32,50,62,57,58,50,47,50,51,29,38,53,48,48,52,52,54,52,50,57,55,59,55,59,77,70,67,82,87,84,63,87,81,52,53,57,59,51,52,45,51,52,50,47,52,53,54,29,52,56,35,35,53,50,30,23,42,40,44,42,43,52,50,44,63,66,49,76,78,54,95,67,61,77,90,72,43,46,48,45,58,38,40,60,37,77,70,25,30,66,50,46,76,65,62,56,89,90,61,72,70,96,67,53,56,32,60,43,40,49,33,51,37,48,39,50,46,35,50,38,71,66,31,72,90,34,68,70,52,44,52,49,44,52,76,65,39,50,60,57,57,38,51,48,50,62,80,47,61,42,58,58,54,49,38,50,50,51,47,53,53,61,73,66,56,76,79,87,77,82,81,79,78,93,77,90,84,86,90,76,86,80,78,90,67,70,96,78,71,83,65,81,45,56,54,73,58,35,28,39,45,38,34,48,44,48,21,51,47,21,72,39,71,73,45,20,53,56,48,71,71,32,62,70,58,48,50,50,29,52,35,36,16,57,56,67,42,87,93,55,83,51,64,68,40,17,17,27,28,34,33,26,51,39,31,38,56,46,47,56,52,60,71,57,60,64,77,76,54,77,91,76,94,71,95,70,96,65,86,78,72,43,49,39,52,47,80,50,65,36,45,50,63,42,60,44,70,61,66,54,68,90,88,65,77,88,69,70,83,79,57,86,88,70,85,94,70,92,79,89,83,83,88,86,80,87,86,88,86,86,82,85,89,86,88,85,88,90,75,95,70,91,78,79,72,94,58,84,77,66,74,52,65,62,67,31,39,37,42,37,41,46,28,70,76,43,36,55,62,52,61,51,41,47,71,89,67,90,86,78,79,96,69,97,64,95,83,75,65,71,80,60,64,63,72,55,52,57,42,42,65,60,66,47,48,38,71,78,38,72,47,46,48,41,36,23,38,52,76,90,50,65,96,44,79,86,75,46,88,66,67,58,68,66,56,50,44,51,56,50,49,54,44,39,46,42,42,50,54,71,83,42,58,70,46,78,46,69,38,103,63,47,76,88,76,80,125